Protein 4YKB (pdb70)

Structure (mmCIF, N/CA/C/O backbone):
data_4YKB
#
_entry.id   4YKB
#
_cell.length_a   114.998
_cell.length_b   114.998
_cell.length_c   141.193
_cell.angle_alpha   90.00
_cell.angle_beta   90.00
_cell.angle_gamma   120.00
#
_symmetry.space_group_name_H-M   'P 32 2 1'
#
loop_
_atom_site.group_PDB
_atom_site.id
_atom_site.type_symbol
_atom_site.label_atom_id
_atom_site.label_alt_id
_atom_site.label_comp_id
_atom_site.label_asym_id
_atom_site.label_entity_id
_atom_site.label_seq_id
_atom_site.pdbx_PDB_ins_code
_atom_site.Cartn_x
_atom_site.Cartn_y
_atom_site.Cartn_z
_atom_site.occupancy
_atom_site.B_iso_or_equiv
_atom_site.auth_seq_id
_atom_site.auth_comp_id
_atom_site.auth_asym_id
_atom_site.auth_atom_id
_atom_site.pdbx_PDB_model_num
ATOM 1 N N . SER A 1 50 ? -71.314 82.367 12.353 1.00 91.13 81 SER A N 1
ATOM 2 C CA . SER A 1 50 ? -70.592 82.573 13.658 1.00 98.93 81 SER A CA 1
ATOM 3 C C . SER A 1 50 ? -70.405 81.286 14.487 1.00 96.39 81 SER A C 1
ATOM 4 O O . SER A 1 50 ? -69.406 81.153 15.208 1.00 89.19 81 SER A O 1
ATOM 7 N N . GLY A 1 51 ? -71.388 80.380 14.406 1.00 94.21 82 GLY A N 1
ATOM 8 C CA . GLY A 1 51 ? -71.277 78.981 14.869 1.00 85.27 82 GLY A CA 1
ATOM 9 C C . GLY A 1 51 ? -71.127 78.778 16.367 1.00 78.08 82 GLY A C 1
ATOM 10 O O . GLY A 1 51 ? -72.058 78.410 17.070 1.00 61.85 82 GLY A O 1
ATOM 11 N N . LYS A 1 52 ? -69.913 79.000 16.834 1.00 81.78 83 LYS A N 1
ATOM 12 C CA . LYS A 1 52 ? -69.550 78.917 18.258 1.00 82.36 83 LYS A CA 1
ATOM 13 C C . LYS A 1 52 ? -70.077 80.083 19.029 1.00 76.59 83 LYS A C 1
ATOM 14 O O . LYS A 1 52 ? -70.290 79.956 20.221 1.00 63.69 83 LYS A O 1
ATOM 20 N N . GLU A 1 53 ? -70.166 81.228 18.347 1.00 75.52 84 GLU A N 1
ATOM 21 C CA . GLU A 1 53 ? -70.604 82.478 18.950 1.00 74.74 84 GLU A CA 1
ATOM 22 C C . GLU A 1 53 ? -72.084 82.445 19.149 1.00 76.10 84 GLU A C 1
ATOM 23 O O . GLU A 1 53 ? -72.577 83.010 20.106 1.00 79.38 84 GLU A O 1
ATOM 25 N N . ALA A 1 54 ? -72.792 81.783 18.241 1.00 78.95 85 ALA A N 1
ATOM 26 C CA . ALA A 1 54 ? -74.247 81.682 18.313 1.00 80.69 85 ALA A CA 1
ATOM 27 C C . ALA A 1 54 ? -74.732 80.926 19.551 1.00 77.52 85 ALA A C 1
ATOM 28 O O . ALA A 1 54 ? -75.751 81.292 20.152 1.00 75.84 85 ALA A O 1
ATOM 30 N N . VAL A 1 55 ? -74.008 79.866 19.908 1.00 71.83 86 VAL A N 1
ATOM 31 C CA . VAL A 1 55 ? -74.361 79.033 21.042 1.00 68.37 86 VAL A CA 1
ATOM 32 C C . VAL A 1 55 ? -74.292 79.870 22.297 1.00 71.78 86 VAL A C 1
ATOM 33 O O . VAL A 1 55 ? -75.077 79.676 23.225 1.00 84.25 86 VAL A O 1
ATOM 37 N N . MET A 1 56 ? -73.355 80.803 22.327 1.00 69.71 87 MET A N 1
ATOM 38 C CA . MET A 1 56 ? -73.183 81.661 23.490 1.00 73.49 87 MET A CA 1
ATOM 39 C C . MET A 1 56 ? -74.302 82.684 23.688 1.00 75.09 87 MET A C 1
ATOM 40 O O . MET A 1 56 ? -74.618 83.027 24.827 1.00 83.26 87 MET A O 1
ATOM 45 N N . GLU A 1 57 ? -74.869 83.183 22.589 1.00 73.07 88 GLU A N 1
ATOM 46 C CA . GLU A 1 57 ? -75.921 84.195 22.643 1.00 72.67 88 GLU A CA 1
ATOM 47 C C . GLU A 1 57 ? -77.195 83.689 23.316 1.00 72.79 88 GLU A C 1
ATOM 48 O O . GLU A 1 57 ? -77.924 84.480 23.908 1.00 70.05 88 GLU A O 1
ATOM 50 N N . VAL A 1 58 ? -77.442 82.378 23.258 1.00 76.40 89 VAL A N 1
ATOM 51 C CA . VAL A 1 58 ? -78.704 81.785 23.770 1.00 84.40 89 VAL A CA 1
ATOM 52 C C . VAL A 1 58 ? -78.878 81.976 25.287 1.00 78.78 89 VAL A C 1
ATOM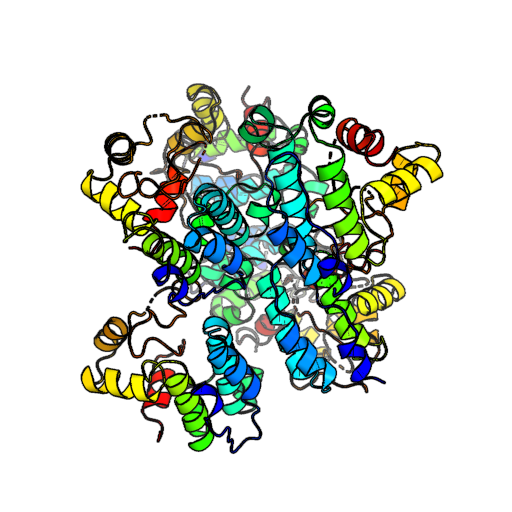 53 O O . VAL A 1 58 ? -77.932 81.773 26.044 1.00 86.72 89 VAL A O 1
ATOM 57 N N . GLN A 1 59 ? -80.078 82.379 25.704 1.00 71.66 90 GLN A N 1
ATOM 58 C CA . GLN A 1 59 ? -80.391 82.561 27.115 1.00 69.22 90 GLN A CA 1
ATOM 59 C C . GLN A 1 59 ? -80.704 81.180 27.693 1.00 72.69 90 GLN A C 1
ATOM 60 O O . GLN A 1 59 ? -81.471 80.409 27.115 1.00 85.05 90 GLN A O 1
ATOM 62 N N . LEU A 1 60 ? -80.115 80.881 28.844 1.00 71.94 91 LEU A N 1
ATOM 63 C CA . LEU A 1 60 ? -80.113 79.534 29.424 1.00 67.93 91 LEU A CA 1
ATOM 64 C C . LEU A 1 60 ? -81.102 79.484 30.574 1.00 69.10 91 LEU A C 1
ATOM 65 O O . LEU A 1 60 ? -80.753 79.842 31.704 1.00 89.68 91 LEU A O 1
ATOM 70 N N . SER A 1 61 ? -82.328 79.056 30.301 1.00 64.37 92 SER A N 1
ATOM 71 C CA . SER A 1 61 ? -83.389 79.124 31.305 1.00 68.91 92 SER A CA 1
ATOM 72 C C . SER A 1 61 ? -84.059 77.767 31.544 1.00 65.93 92 SER A C 1
ATOM 73 O O . SER A 1 61 ? -84.071 76.909 30.675 1.00 63.01 92 SER A O 1
ATOM 76 N N . SER A 1 62 ? -84.563 77.596 32.765 1.00 62.46 93 SER A N 1
ATOM 77 C CA . SER A 1 62 ? -85.020 76.313 33.282 1.00 61.63 93 SER A CA 1
ATOM 78 C C . SER A 1 62 ? -86.092 76.557 34.321 1.00 66.59 93 SER A C 1
ATOM 79 O O . SER A 1 62 ? -85.980 77.496 35.122 1.00 70.45 93 SER A O 1
ATOM 82 N N . THR A 1 63 ? -87.131 75.729 34.303 1.00 67.40 94 THR A N 1
ATOM 83 C CA . THR A 1 63 ? -88.077 75.703 35.398 1.00 72.44 94 THR A CA 1
ATOM 84 C C . THR A 1 63 ? -87.554 74.876 36.570 1.00 75.24 94 THR A C 1
ATOM 85 O O . THR A 1 63 ? -88.083 75.005 37.673 1.00 88.83 94 THR A O 1
ATOM 89 N N . ALA A 1 64 ? -86.545 74.030 36.355 1.00 72.49 95 ALA A N 1
ATOM 90 C CA . ALA A 1 64 ? -86.157 73.030 37.356 1.00 75.67 95 ALA A CA 1
ATOM 91 C C . ALA A 1 64 ? -84.711 73.133 37.828 1.00 76.22 95 ALA A C 1
ATOM 92 O O . ALA A 1 64 ? -84.128 72.125 38.253 1.00 83.87 95 ALA A O 1
ATOM 94 N N . GLY A 1 65 ? -84.149 74.341 37.792 1.00 71.71 96 GLY A N 1
ATOM 95 C CA . GLY A 1 65 ? -82.796 74.599 38.312 1.00 68.59 96 GLY A CA 1
ATOM 96 C C . GLY A 1 65 ? -81.686 73.812 37.634 1.00 65.81 96 GLY A C 1
ATOM 97 O O . GLY A 1 65 ? -80.709 73.421 38.285 1.00 62.30 96 GLY A O 1
ATOM 98 N N . ILE A 1 66 ? -81.848 73.578 36.327 1.00 66.39 97 ILE A N 1
ATOM 99 C CA . ILE A 1 66 ? -80.919 72.741 35.547 1.00 63.02 97 ILE A CA 1
ATOM 100 C C . ILE A 1 66 ? -79.866 73.625 34.905 1.00 60.32 97 ILE A C 1
ATOM 101 O O . ILE A 1 66 ? -80.199 74.618 34.259 1.00 58.67 97 ILE A O 1
ATOM 103 N N . ASP A 1 67 ? -78.601 73.263 35.124 1.00 60.63 98 ASP A N 1
ATOM 104 C CA . ASP A 1 67 ? -77.447 74.059 34.713 1.00 60.27 98 ASP A CA 1
ATOM 105 C C . ASP A 1 67 ? -76.933 73.588 33.354 1.00 61.65 98 ASP A C 1
ATOM 106 O O . ASP A 1 67 ? -76.137 72.640 33.251 1.00 60.53 98 ASP A O 1
ATOM 111 N N . TYR A 1 68 ? -77.363 74.296 32.314 1.00 61.14 99 TYR A N 1
ATOM 112 C CA . TYR A 1 68 ? -77.075 73.901 30.940 1.00 58.97 99 TYR A CA 1
ATOM 113 C C . TYR A 1 68 ? -75.661 74.258 30.468 1.00 59.65 99 TYR A C 1
ATOM 114 O O . TYR A 1 68 ? -75.309 73.980 29.321 1.00 65.21 99 TYR A O 1
ATOM 123 N N . THR A 1 69 ? -74.851 74.872 31.330 1.00 58.18 100 THR A N 1
ATOM 124 C CA . THR A 1 69 ? -73.518 75.343 30.934 1.00 57.90 100 THR A CA 1
ATOM 125 C C . THR A 1 69 ? -72.632 74.258 30.329 1.00 56.61 100 THR A C 1
ATOM 126 O O . THR A 1 69 ? -71.930 74.510 29.356 1.00 57.64 100 THR A O 1
ATOM 130 N N . VAL A 1 70 ? -72.680 73.061 30.892 1.00 52.57 101 VAL A N 1
ATOM 131 C CA . VAL A 1 70 ? -71.757 72.023 30.489 1.00 50.44 101 VAL A CA 1
ATOM 132 C C . VAL A 1 70 ? -72.050 71.664 29.061 1.00 51.35 101 VAL A C 1
ATOM 133 O O . VAL A 1 70 ? -71.155 71.605 28.233 1.00 54.77 101 VAL A O 1
ATOM 137 N N . LEU A 1 71 ? -73.328 71.413 28.795 1.00 52.90 102 LEU A N 1
ATOM 138 C CA . LEU A 1 71 ? -73.821 71.189 27.448 1.00 52.77 102 LEU A CA 1
ATOM 139 C C . LEU A 1 71 ? -73.420 72.350 26.561 1.00 51.88 102 LEU A C 1
ATOM 140 O O . LEU A 1 71 ? -72.860 72.143 25.490 1.00 47.76 102 LEU A O 1
ATOM 145 N N . ARG A 1 72 ? -73.752 73.562 27.004 1.00 53.40 103 ARG A N 1
ATOM 146 C CA . ARG A 1 72 ? -73.489 74.772 26.235 1.00 57.98 103 ARG A CA 1
ATOM 147 C C . ARG A 1 72 ? -72.032 74.823 25.828 1.00 61.30 103 ARG A C 1
ATOM 148 O O . ARG A 1 72 ? -71.710 75.100 24.671 1.00 65.27 103 ARG A O 1
ATOM 150 N N . ASP A 1 73 ? -71.161 74.516 26.777 1.00 61.86 104 ASP A N 1
ATOM 151 C CA . ASP A 1 73 ? -69.731 74.587 26.540 1.00 61.05 104 ASP A CA 1
ATOM 152 C C . ASP A 1 73 ? -69.277 73.517 25.565 1.00 57.08 104 ASP A C 1
ATOM 153 O O . ASP A 1 73 ? -68.440 73.790 24.713 1.00 53.35 104 ASP A O 1
ATOM 158 N N . HIS A 1 74 ? -69.860 72.326 25.658 1.00 57.92 105 HIS A N 1
ATOM 159 C CA . HIS A 1 74 ? -69.587 71.283 24.676 1.00 60.67 105 HIS A CA 1
ATOM 160 C C . HIS A 1 74 ? -70.057 71.725 23.308 1.00 60.53 105 HIS A C 1
ATOM 161 O O . HIS A 1 74 ? -69.293 71.685 22.344 1.00 60.24 105 HIS A O 1
ATOM 168 N N . LEU A 1 75 ? -71.315 72.157 23.242 1.00 61.50 106 LEU A N 1
ATOM 169 C CA . LEU A 1 75 ? -71.973 72.496 21.964 1.00 59.01 106 LEU A CA 1
ATOM 170 C C . LEU A 1 75 ? -71.281 73.659 21.266 1.00 56.45 106 LEU A C 1
ATOM 171 O O . LEU A 1 75 ? -71.123 73.654 20.046 1.00 55.21 106 LEU A O 1
ATOM 176 N N . ALA A 1 76 ? -70.814 74.615 22.062 1.00 58.12 107 ALA A N 1
ATOM 177 C CA . ALA A 1 76 ? -70.066 75.759 21.552 1.00 62.13 107 ALA A CA 1
ATOM 178 C C . ALA A 1 76 ? -68.755 75.337 20.925 1.00 59.63 107 ALA A C 1
ATOM 179 O O . ALA A 1 76 ? -68.476 75.670 19.777 1.00 60.41 107 ALA A O 1
ATOM 181 N N . ASN A 1 77 ? -67.973 74.579 21.681 1.00 59.19 108 ASN A N 1
ATOM 182 C CA . ASN A 1 77 ? -66.654 74.149 21.235 1.00 58.55 108 ASN A CA 1
ATOM 183 C C . ASN A 1 77 ? -66.704 73.028 20.181 1.00 57.68 108 ASN A C 1
ATOM 184 O O . ASN A 1 77 ? -65.657 72.617 19.679 1.00 57.57 108 ASN A O 1
ATOM 186 N N . GLY A 1 78 ? -67.905 72.537 19.854 1.00 55.77 109 GLY A N 1
ATOM 187 C CA . GLY A 1 78 ? -68.101 71.589 18.754 1.00 56.14 109 GLY A CA 1
ATOM 188 C C . GLY A 1 78 ? -67.898 70.149 19.180 1.00 56.60 109 GLY A C 1
ATOM 189 O O . GLY A 1 78 ? -67.435 69.322 18.404 1.00 54.20 109 GLY A O 1
ATOM 190 N N . GLU A 1 79 ? -68.317 69.855 20.401 1.00 61.93 110 GLU A N 1
ATOM 191 C CA . GLU A 1 79 ? -68.027 68.601 21.068 1.00 66.80 110 GLU A CA 1
ATOM 192 C C . GLU A 1 79 ? -69.334 67.806 21.129 1.00 62.00 110 GLU A C 1
ATOM 193 O O . GLU A 1 79 ? -69.884 67.551 22.206 1.00 59.88 110 GLU A O 1
ATOM 199 N N . PHE A 1 80 ? -69.817 67.432 19.947 1.00 57.73 111 PHE A N 1
ATOM 200 C CA . PHE A 1 80 ? -71.172 66.906 19.774 1.00 59.26 111 PHE A CA 1
ATOM 201 C C . PHE A 1 80 ? -71.424 65.584 20.491 1.00 61.48 111 PHE A C 1
ATOM 202 O O . PHE A 1 80 ? -72.512 65.365 21.036 1.00 67.63 111 PHE A O 1
ATOM 210 N N . ARG A 1 81 ? -70.437 64.703 20.469 1.00 58.19 112 ARG A N 1
ATOM 211 C CA . ARG A 1 81 ? -70.549 63.436 21.153 1.00 58.72 112 ARG A CA 1
ATOM 212 C C . ARG A 1 81 ? -70.859 63.664 22.627 1.00 56.65 112 ARG A C 1
ATOM 213 O O . ARG A 1 81 ? -71.796 63.071 23.172 1.00 56.18 112 ARG A O 1
ATOM 221 N N . GLU A 1 82 ? -70.064 64.519 23.268 1.00 56.86 113 GLU A N 1
ATOM 222 C CA . GLU A 1 82 ? -70.215 64.795 24.711 1.00 58.42 113 GLU A CA 1
ATOM 223 C C . GLU A 1 82 ? -71.511 65.518 24.981 1.00 53.21 113 GLU A C 1
ATOM 224 O O . GLU A 1 82 ? -72.166 65.276 25.988 1.00 49.29 113 GLU A O 1
ATOM 230 N N . ALA A 1 83 ? -71.862 66.407 24.063 1.00 53.72 114 ALA A N 1
ATOM 231 C CA . ALA A 1 83 ? -73.100 67.166 24.155 1.00 56.41 114 ALA A CA 1
ATOM 232 C C . ALA A 1 83 ? -74.311 66.268 24.109 1.00 56.64 114 ALA A C 1
ATOM 233 O O . ALA A 1 83 ? -75.288 66.514 24.807 1.00 53.79 114 ALA A O 1
ATOM 235 N N . GLU A 1 84 ? -74.253 65.258 23.246 1.00 61.77 115 GLU A N 1
ATOM 236 C CA . GLU A 1 84 ? -75.317 64.281 23.143 1.00 68.18 115 GLU A CA 1
ATOM 237 C C . GLU A 1 84 ? -75.475 63.568 24.481 1.00 66.74 115 GLU A C 1
ATOM 238 O O . GLU A 1 84 ? -76.569 63.529 25.052 1.00 64.36 115 GLU A O 1
ATOM 244 N N . ASP A 1 85 ? -74.367 63.061 25.001 1.00 65.56 116 ASP A N 1
ATOM 245 C CA . ASP A 1 85 ? -74.374 62.414 26.302 1.00 67.88 116 ASP A CA 1
ATOM 246 C C . ASP A 1 85 ? -74.917 63.320 27.399 1.00 64.99 116 ASP A C 1
ATOM 247 O O . ASP A 1 85 ? -75.774 62.886 28.180 1.00 67.10 116 ASP A O 1
ATOM 252 N N . GLU A 1 86 ? -74.475 64.579 27.433 1.00 61.14 117 GLU A N 1
ATOM 253 C CA . GLU A 1 86 ? -75.012 65.541 28.421 1.00 60.12 117 GLU A CA 1
ATOM 254 C C . GLU A 1 86 ? -76.529 65.701 28.242 1.00 56.28 117 GLU A C 1
ATOM 255 O O . GLU A 1 86 ? -77.294 65.528 29.184 1.00 50.38 117 GLU A O 1
ATOM 257 N N . THR A 1 87 ? -76.954 65.957 27.010 1.00 55.98 118 THR A N 1
ATOM 258 C CA . THR A 1 87 ? -78.376 66.048 26.686 1.00 54.37 118 THR A CA 1
ATOM 259 C C . THR A 1 87 ? -79.179 64.915 27.311 1.00 50.19 118 THR A C 1
ATOM 260 O O . THR A 1 87 ? -80.153 65.168 28.001 1.00 46.11 118 THR A O 1
ATOM 264 N N . ARG A 1 88 ? -78.760 63.674 27.079 1.00 53.09 119 ARG A N 1
ATOM 265 C CA . ARG A 1 88 ? -79.493 62.502 27.616 1.00 56.29 119 ARG A CA 1
ATOM 266 C C . ARG A 1 88 ? -79.624 62.597 29.127 1.00 50.82 119 ARG A C 1
ATOM 267 O O . ARG A 1 88 ? -80.719 62.444 29.679 1.00 45.14 119 ARG A O 1
ATOM 275 N N . ALA A 1 89 ? -78.489 62.866 29.771 1.00 48.70 120 ALA A N 1
ATOM 276 C CA . ALA A 1 89 ? -78.415 62.993 31.235 1.00 45.95 120 ALA A CA 1
ATOM 277 C C . ALA A 1 89 ? -79.351 64.039 31.800 1.00 43.56 120 ALA A C 1
ATOM 278 O O . ALA A 1 89 ? -79.947 63.825 32.841 1.00 43.98 120 ALA A O 1
ATOM 280 N N . LEU A 1 90 ? -79.490 65.152 31.103 1.00 43.20 121 LEU A N 1
ATOM 281 C CA . LEU A 1 90 ? -80.388 66.193 31.556 1.00 44.92 121 LEU A CA 1
ATOM 282 C C . LEU A 1 90 ? -81.828 65.746 31.411 1.00 48.19 121 LEU A C 1
ATOM 283 O O . LEU A 1 90 ? -82.635 65.933 32.322 1.00 48.05 121 LEU A O 1
ATOM 288 N N . LEU A 1 91 ? -82.160 65.182 30.250 1.00 55.89 122 LEU A N 1
ATOM 289 C CA . LEU A 1 91 ? -83.517 64.686 29.993 1.00 57.24 122 LEU A CA 1
ATOM 290 C C . LEU A 1 91 ? -83.922 63.732 31.117 1.00 55.77 122 LEU A C 1
ATOM 291 O O . LEU A 1 91 ? -85.078 63.750 31.543 1.00 58.43 122 LEU A O 1
ATOM 293 N N . ILE A 1 92 ? -82.966 62.949 31.623 1.00 52.17 123 ILE A N 1
ATOM 294 C CA . ILE A 1 92 ? -83.230 62.048 32.757 1.00 53.01 123 ILE A CA 1
ATOM 295 C C . ILE A 1 92 ? -83.529 62.835 34.032 1.00 54.67 123 ILE A C 1
ATOM 296 O O . ILE A 1 92 ? -84.597 62.652 34.642 1.00 53.12 123 ILE A O 1
ATOM 301 N N . LYS A 1 93 ? -82.596 63.721 34.411 1.00 55.77 124 LYS A N 1
ATOM 302 C CA . LYS A 1 93 ? -82.785 64.599 35.593 1.00 53.33 124 LYS A CA 1
ATOM 303 C C . LYS A 1 93 ? -84.134 65.360 35.488 1.00 53.06 124 LYS A C 1
ATOM 304 O O . LYS A 1 93 ? -84.896 65.403 36.448 1.00 51.09 124 LYS A O 1
ATOM 306 N N . LEU A 1 94 ? -84.429 65.895 34.301 1.00 52.54 125 LEU A N 1
ATOM 307 C CA . LEU A 1 94 ? -85.680 66.610 34.028 1.00 55.53 125 LEU A CA 1
ATOM 308 C C . LEU A 1 94 ? -86.965 65.800 34.226 1.00 58.58 125 LEU A C 1
ATOM 309 O O . LEU A 1 94 ? -88.012 66.352 34.595 1.00 62.61 125 LEU A O 1
ATOM 314 N N . ALA A 1 95 ? -86.889 64.509 33.947 1.00 60.24 126 ALA A N 1
ATOM 315 C CA . ALA A 1 95 ? -88.058 63.648 34.014 1.00 65.49 126 ALA A CA 1
ATOM 316 C C . ALA A 1 95 ? -88.456 63.320 35.440 1.00 70.28 126 ALA A C 1
ATOM 317 O O . ALA A 1 95 ? -89.485 62.673 35.664 1.00 81.29 126 ALA A O 1
ATOM 319 N N . GLY A 1 96 ? -87.631 63.709 36.406 1.00 71.75 127 GLY A N 1
ATOM 320 C CA . GLY A 1 96 ? -87.997 63.576 37.791 1.00 77.72 127 GLY A CA 1
ATOM 321 C C . GLY A 1 96 ? -87.341 62.375 38.443 1.00 90.44 127 GLY A C 1
ATOM 322 O O . GLY A 1 96 ? -86.691 61.557 37.765 1.00 100.23 127 GLY A O 1
ATOM 323 N N . PRO A 1 97 ? -87.523 62.250 39.773 1.00 94.79 128 PRO A N 1
ATOM 324 C CA . PRO A 1 97 ? -86.721 61.368 40.632 1.00 92.93 128 PRO A CA 1
ATOM 325 C C . PRO A 1 97 ? -86.768 59.878 40.297 1.00 94.13 128 PRO A C 1
ATOM 326 O O . PRO A 1 97 ? -85.730 59.211 40.359 1.00 89.49 128 PRO A O 1
ATOM 330 N N . GLU A 1 98 ? -87.951 59.373 39.947 1.00 90.15 129 GLU A N 1
ATOM 331 C CA . GLU A 1 98 ? -88.088 57.979 39.571 1.00 91.72 129 GLU A CA 1
ATOM 332 C C . GLU A 1 98 ? -87.214 57.702 38.338 1.00 101.21 129 GLU A C 1
ATOM 333 O O . GLU A 1 98 ? -86.464 56.706 38.295 1.00 109.74 129 GLU A O 1
ATOM 335 N N . ALA A 1 99 ? -87.295 58.601 37.352 1.00 94.05 130 ALA A N 1
ATOM 336 C CA . ALA A 1 99 ? -86.501 58.501 36.118 1.00 89.45 130 ALA A CA 1
ATOM 337 C C . ALA A 1 99 ? -85.006 58.426 36.400 1.00 87.08 130 ALA A C 1
ATOM 338 O O . ALA A 1 99 ? -84.294 57.611 35.789 1.00 87.23 130 ALA A O 1
ATOM 340 N N . VAL A 1 100 ? -84.553 59.275 37.326 1.00 83.95 131 VAL A N 1
ATOM 341 C CA . VAL A 1 100 ? -83.139 59.388 37.703 1.00 86.18 131 VAL A CA 1
ATOM 342 C C . VAL A 1 100 ? -82.643 58.137 38.429 1.00 87.37 131 VAL A C 1
ATOM 343 O O . VAL A 1 100 ? -81.534 57.632 38.147 1.00 75.92 131 VAL A O 1
ATOM 345 N N . LYS A 1 101 ? -83.505 57.612 39.302 1.00 92.88 132 LYS A N 1
ATOM 346 C CA . LYS A 1 101 ? -83.227 56.415 40.089 1.00 96.82 132 LYS A CA 1
ATOM 347 C C . LYS A 1 101 ? -82.882 55.209 39.196 1.00 100.49 132 LYS A C 1
ATOM 348 O O . LYS A 1 101 ? -81.839 54.561 39.361 1.00 93.60 132 LYS A O 1
ATOM 350 N N . ARG A 1 102 ? -83.753 54.941 38.228 1.00 96.24 133 ARG A N 1
ATOM 351 C CA . ARG A 1 102 ? -83.532 53.850 37.282 1.00 90.40 133 ARG A CA 1
ATOM 352 C C . ARG A 1 102 ? -82.663 54.233 36.073 1.00 87.98 133 ARG A C 1
ATOM 353 O O . ARG A 1 102 ? -82.117 53.355 35.414 1.00 88.19 133 ARG A O 1
ATOM 361 N N . ASN A 1 103 ? -82.589 55.525 35.759 1.00 84.64 134 ASN A N 1
ATOM 362 C CA . ASN A 1 103 ? -81.621 56.065 34.798 1.00 87.93 134 ASN A CA 1
ATOM 363 C C . ASN A 1 103 ? -81.966 55.939 33.295 1.00 87.78 134 ASN A C 1
ATOM 364 O O . ASN A 1 103 ? -81.092 56.150 32.444 1.00 93.11 134 ASN A O 1
ATOM 369 N N . TRP A 1 104 ? -83.209 55.591 32.960 1.00 82.66 135 TRP A N 1
ATOM 370 C CA . TRP A 1 104 ? -83.772 55.871 31.624 1.00 82.32 135 TRP A CA 1
ATOM 371 C C . TRP A 1 104 ? -85.102 56.577 31.844 1.00 78.06 135 TRP A C 1
ATOM 372 O O . TRP A 1 104 ? -85.473 56.852 32.992 1.00 76.50 135 TRP A O 1
ATOM 374 N N . VAL A 1 105 ? -85.783 56.925 30.752 1.00 72.39 136 VAL A N 1
ATOM 375 C CA . VAL A 1 105 ? -87.030 57.690 30.823 1.00 67.16 136 VAL A CA 1
ATOM 376 C C . VAL A 1 105 ? -88.167 56.891 30.213 1.00 70.18 136 VAL A C 1
ATOM 377 O O . VAL A 1 105 ? -87.986 56.287 29.139 1.00 82.29 136 VAL A O 1
ATOM 381 N N . TYR A 1 106 ? -89.328 56.897 30.877 1.00 66.51 137 TYR A N 1
ATOM 382 C CA . TYR A 1 106 ? -90.542 56.271 30.322 1.00 66.93 137 TYR A CA 1
ATOM 383 C C . TYR A 1 106 ? -91.301 57.359 29.583 1.00 64.82 137 TYR A C 1
ATOM 384 O O . TYR A 1 106 ? -91.411 58.491 30.081 1.00 60.39 137 TYR A O 1
ATOM 393 N N . PHE A 1 107 ? -91.784 57.026 28.379 1.00 65.98 138 PHE A N 1
ATOM 394 C CA . PHE A 1 107 ? -92.509 57.985 27.502 1.00 66.64 138 PHE A CA 1
ATOM 395 C C . PHE A 1 107 ? -93.530 58.830 28.238 1.00 65.83 138 PHE A C 1
ATOM 396 O O . PHE A 1 107 ? -93.715 59.991 27.927 1.00 63.56 138 PHE A O 1
ATOM 398 N N . THR A 1 108 ? -94.194 58.202 29.201 1.00 68.80 139 THR A N 1
ATOM 399 C CA . THR A 1 108 ? -95.132 58.843 30.121 1.00 69.34 139 THR A CA 1
ATOM 400 C C . THR A 1 108 ? -94.593 60.086 30.808 1.00 66.07 139 THR A C 1
ATOM 401 O O . THR A 1 108 ? -95.315 61.070 30.986 1.00 69.63 139 THR A O 1
ATOM 405 N N . GLU A 1 109 ? -93.331 60.012 31.216 1.00 61.94 140 GLU A N 1
ATOM 406 C CA . GLU A 1 109 ? -92.698 61.069 32.006 1.00 60.51 140 GLU A CA 1
ATOM 407 C C . GLU A 1 109 ? -92.313 62.320 31.236 1.00 59.30 140 GLU A C 1
ATOM 408 O O . GLU A 1 109 ? -92.055 63.332 31.850 1.00 55.58 140 GLU A O 1
ATOM 414 N N . VAL A 1 110 ? -92.291 62.264 29.906 1.00 62.63 141 VAL A N 1
ATOM 415 C CA . VAL A 1 110 ? -92.000 63.451 29.091 1.00 61.26 141 VAL A CA 1
ATOM 416 C C . VAL A 1 110 ? -92.990 64.569 29.383 1.00 63.33 141 VAL A C 1
ATOM 417 O O . VAL A 1 110 ? -92.601 65.720 29.469 1.00 60.23 141 VAL A O 1
ATOM 421 N N . LYS A 1 111 ? -94.256 64.202 29.595 1.00 69.61 142 LYS A N 1
ATOM 422 C CA . LYS A 1 111 ? -95.282 65.103 30.158 1.00 72.53 142 LYS A CA 1
ATOM 423 C C . LYS A 1 111 ? -94.748 66.023 31.286 1.00 72.84 142 LYS A C 1
ATOM 424 O O . LYS A 1 111 ? -95.001 67.226 31.278 1.00 74.51 142 LYS A O 1
ATOM 426 N N . ASN A 1 112 ? -93.991 65.439 32.216 1.00 68.74 143 ASN A N 1
ATOM 427 C CA . ASN A 1 112 ? -93.356 66.166 33.328 1.00 67.04 143 ASN A CA 1
ATOM 428 C C . ASN A 1 112 ? -92.370 67.263 32.951 1.00 64.65 143 ASN A C 1
ATOM 429 O O . ASN A 1 112 ? -92.204 68.220 33.719 1.00 66.12 143 ASN A O 1
ATOM 434 N N . ILE A 1 113 ? -91.686 67.101 31.816 1.00 57.97 144 ILE A N 1
ATOM 435 C CA . ILE A 1 113 ? -90.644 68.028 31.406 1.00 57.50 144 ILE A CA 1
ATOM 436 C C . ILE A 1 113 ? -91.275 69.314 30.891 1.00 59.88 144 ILE A C 1
ATOM 437 O O . ILE A 1 113 ? -92.216 69.273 30.102 1.00 62.63 144 ILE A O 1
ATOM 442 N N . SER A 1 114 ? -90.733 70.456 31.314 1.00 60.86 145 SER A N 1
ATOM 443 C CA . SER A 1 114 ? -91.359 71.735 31.025 1.00 62.81 145 SER A CA 1
ATOM 444 C C . SER A 1 114 ? -91.054 72.176 29.616 1.00 62.61 145 SER A C 1
ATOM 445 O O . SER A 1 114 ? -90.076 71.732 29.001 1.00 63.71 145 SER A O 1
ATOM 448 N N . VAL A 1 115 ? -91.905 73.069 29.132 1.00 60.70 146 VAL A N 1
ATOM 449 C CA . VAL A 1 115 ? -91.730 73.693 27.837 1.00 59.78 146 VAL A CA 1
ATOM 450 C C . VAL A 1 115 ? -90.371 74.382 27.790 1.00 58.82 146 VAL A C 1
ATOM 451 O O . VAL A 1 115 ? -89.580 74.158 26.868 1.00 64.65 146 VAL A O 1
ATOM 455 N N . THR A 1 116 ? -90.104 75.190 28.810 1.00 54.77 147 THR A N 1
ATOM 456 C CA . THR A 1 116 ? -88.921 76.046 28.830 1.00 55.86 147 THR A CA 1
ATOM 457 C C . THR A 1 116 ? -87.652 75.207 28.660 1.00 57.11 147 THR A C 1
ATOM 458 O O . THR A 1 116 ? -86.777 75.538 27.846 1.00 59.44 147 THR A O 1
ATOM 462 N N . ASP A 1 117 ? -87.562 74.143 29.459 1.00 54.72 148 ASP A N 1
ATOM 463 C CA . ASP A 1 117 ? -86.372 73.313 29.522 1.00 54.69 148 ASP A CA 1
ATOM 464 C C . ASP A 1 117 ? -86.116 72.705 28.177 1.00 52.93 148 ASP A C 1
ATOM 465 O O . ASP A 1 117 ? -85.003 72.773 27.659 1.00 54.16 148 ASP A O 1
ATOM 470 N N . PHE A 1 118 ? -87.163 72.144 27.598 1.00 54.05 149 PHE A N 1
ATOM 471 C CA . PHE A 1 118 ? -87.078 71.609 26.242 1.00 60.00 149 PHE A CA 1
ATOM 472 C C . PHE A 1 118 ? -86.672 72.645 25.225 1.00 61.51 149 PHE A C 1
ATOM 473 O O . PHE A 1 118 ? -85.771 72.432 24.414 1.00 60.61 149 PHE A O 1
ATOM 481 N N . GLN A 1 119 ? -87.359 73.771 25.267 1.00 63.45 150 GLN A N 1
ATOM 482 C CA . GLN A 1 119 ? -87.030 74.866 24.372 1.00 68.05 150 GLN A CA 1
ATOM 483 C C . GLN A 1 119 ? -85.566 75.275 24.497 1.00 61.50 150 GLN A C 1
ATOM 484 O O . GLN A 1 119 ? -84.926 75.552 23.477 1.00 66.36 150 GLN A O 1
ATOM 490 N N . THR A 1 120 ? -85.052 75.301 25.726 1.00 51.80 151 THR A N 1
ATOM 491 C CA . THR A 1 120 ? -83.665 75.667 25.961 1.00 50.85 151 THR A CA 1
ATOM 492 C C . THR A 1 120 ? -82.742 74.685 25.247 1.00 52.14 151 THR A C 1
ATOM 493 O O . THR A 1 120 ? -81.847 75.084 24.487 1.00 51.20 151 THR A O 1
ATOM 497 N N . LEU A 1 121 ? -82.974 73.399 25.474 1.00 53.66 152 LEU A N 1
ATOM 498 C CA . LEU A 1 121 ? -82.179 72.357 24.819 1.00 55.48 152 LEU A CA 1
ATOM 499 C C . LEU A 1 121 ? -82.177 72.561 23.313 1.00 56.52 152 LEU A C 1
ATOM 500 O O . LEU A 1 121 ? -81.121 72.583 22.669 1.00 49.41 152 LEU A O 1
ATOM 505 N N . ASP A 1 122 ? -83.389 72.680 22.781 1.00 58.21 153 ASP A N 1
ATOM 506 C CA . ASP A 1 122 ? -83.617 72.800 21.358 1.00 61.39 153 ASP A CA 1
ATOM 507 C C . ASP A 1 122 ? -82.913 74.038 20.813 1.00 59.93 153 ASP A C 1
ATOM 508 O O . ASP A 1 122 ? -82.204 73.944 19.803 1.00 65.50 153 ASP A O 1
ATOM 513 N N . ASN A 1 123 ? -83.108 75.175 21.487 1.00 53.89 154 ASN A N 1
ATOM 514 C CA . ASN A 1 123 ? -82.411 76.422 21.142 1.00 49.61 154 ASN A CA 1
ATOM 515 C C . ASN A 1 123 ? -80.910 76.209 21.005 1.00 49.30 154 ASN A C 1
ATOM 516 O O . ASN A 1 123 ? -80.319 76.638 20.020 1.00 48.11 154 ASN A O 1
ATOM 518 N N . LEU A 1 124 ? -80.308 75.538 21.988 1.00 50.63 155 LEU A N 1
ATOM 519 C CA . LEU A 1 124 ? -78.859 75.270 21.989 1.00 51.73 155 LEU A CA 1
ATOM 520 C C . LEU A 1 124 ? -78.438 74.352 20.872 1.00 47.57 155 LEU A C 1
ATOM 521 O O . LEU A 1 124 ? -77.495 74.647 20.149 1.00 44.71 155 LEU A O 1
ATOM 526 N N . TRP A 1 125 ? -79.145 73.247 20.716 1.00 46.16 156 TRP A N 1
ATOM 527 C CA . TRP A 1 125 ? -78.840 72.341 19.617 1.00 48.15 156 TRP A CA 1
ATOM 528 C C . TRP A 1 125 ? -79.008 73.033 18.242 1.00 50.00 156 TRP A C 1
ATOM 529 O O . TRP A 1 125 ? -78.149 72.876 17.358 1.00 56.14 156 TRP A O 1
ATOM 540 N N . LYS A 1 126 ? -80.089 73.796 18.081 1.00 44.60 157 LYS A N 1
ATOM 541 C CA . LYS A 1 126 ? -80.318 74.549 16.870 1.00 41.46 157 LYS A CA 1
ATOM 542 C C . LYS A 1 126 ? -79.176 75.525 16.698 1.00 41.52 157 LYS A C 1
ATOM 543 O O . LYS A 1 126 ? -78.633 75.661 15.606 1.00 44.16 157 LYS A O 1
ATOM 545 N N . ALA A 1 127 ? -78.805 76.202 17.776 1.00 42.05 158 ALA A N 1
ATOM 546 C CA . ALA A 1 127 ? -77.748 77.228 17.731 1.00 45.39 158 ALA A CA 1
ATOM 547 C C . ALA A 1 127 ? -76.397 76.693 17.349 1.00 42.94 158 ALA A C 1
ATOM 548 O O . ALA A 1 127 ? -75.639 77.369 16.658 1.00 45.55 158 ALA A O 1
ATOM 550 N N . SER A 1 128 ? -76.093 75.497 17.809 1.00 42.96 159 SER A N 1
ATOM 551 C CA . SER A 1 128 ? -74.797 74.903 17.565 1.00 49.36 159 SER A CA 1
ATOM 552 C C . SER A 1 128 ? -74.636 74.364 16.161 1.00 49.48 159 SER A C 1
ATOM 553 O O . SER A 1 128 ? -73.534 73.959 15.800 1.00 51.46 159 SER A O 1
ATOM 556 N N . SER A 1 129 ? -75.703 74.368 15.367 1.00 49.77 160 SER A N 1
ATOM 557 C CA . SER A 1 129 ? -75.761 73.547 14.176 1.00 52.10 160 SER A CA 1
ATOM 558 C C . SER A 1 129 ? -76.219 74.272 12.908 1.00 53.14 160 SER A C 1
ATOM 559 O O . SER A 1 129 ? -76.624 73.607 11.948 1.00 58.78 160 SER A O 1
ATOM 562 N N . ASN A 1 130 ? -76.148 75.605 12.880 1.00 52.49 161 ASN A N 1
ATOM 563 C CA . ASN A 1 130 ? -76.806 76.414 11.828 1.00 53.80 161 ASN A CA 1
ATOM 564 C C . ASN A 1 130 ? -78.262 75.965 11.626 1.00 56.34 161 ASN A C 1
ATOM 565 O O . ASN A 1 130 ? -78.738 75.844 10.495 1.00 60.62 161 ASN A O 1
ATOM 567 N N . ASN A 1 131 ? -78.943 75.713 12.748 1.00 56.09 162 ASN A N 1
ATOM 568 C CA . ASN A 1 131 ? -80.312 75.205 12.791 1.00 54.62 162 ASN A CA 1
ATOM 569 C C . ASN A 1 131 ? -80.540 73.834 12.083 1.00 54.05 162 ASN A C 1
ATOM 570 O O . ASN A 1 131 ? -81.666 73.527 11.689 1.00 63.92 162 ASN A O 1
ATOM 572 N N . LYS A 1 132 ? -79.494 73.015 11.945 1.00 49.03 163 LYS A N 1
ATOM 573 C CA . LYS A 1 132 ? -79.623 71.651 11.407 1.00 51.36 163 LYS A CA 1
ATOM 574 C C . LYS A 1 132 ? -80.045 70.605 12.450 1.00 53.13 163 LYS A C 1
ATOM 575 O O . LYS A 1 132 ? -80.606 69.569 12.088 1.00 52.54 163 LYS A O 1
ATOM 577 N N . PHE A 1 133 ? -79.747 70.853 13.728 1.0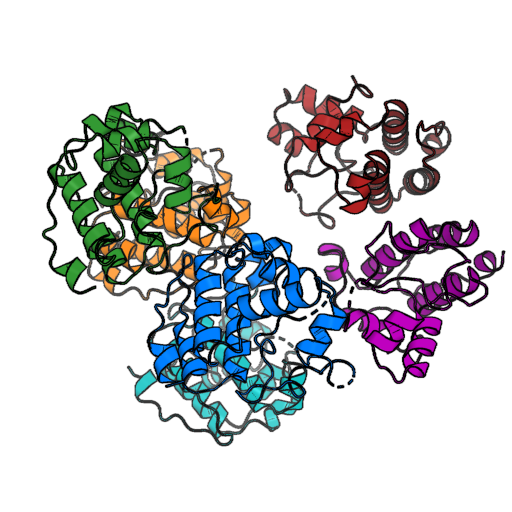0 55.56 164 PHE A N 1
ATOM 578 C CA . PHE A 1 133 ? -80.012 69.890 14.821 1.00 51.94 164 PHE A CA 1
ATOM 579 C C . PHE A 1 133 ? -81.021 70.444 15.794 1.00 48.88 164 PHE A C 1
ATOM 580 O O . PHE A 1 133 ? -81.185 71.665 15.909 1.00 50.54 164 PHE A O 1
ATOM 588 N N . GLY A 1 134 ? -81.700 69.539 16.485 1.00 44.99 165 GLY A N 1
ATOM 589 C CA . GLY A 1 134 ? -82.731 69.928 17.437 1.00 46.62 165 GLY A CA 1
ATOM 590 C C . GLY A 1 134 ? -83.968 69.056 17.380 1.00 45.99 165 GLY A C 1
ATOM 591 O O . GLY A 1 134 ? -84.222 68.399 16.394 1.00 41.12 165 GLY A O 1
ATOM 592 N N . TYR A 1 135 ? -84.711 69.044 18.483 1.00 47.81 166 TYR A N 1
ATOM 593 C CA . TYR A 1 135 ? -85.943 68.280 18.586 1.00 47.30 166 TYR A CA 1
ATOM 594 C C . TYR A 1 135 ? -86.980 68.814 17.630 1.00 48.61 166 TYR A C 1
ATOM 595 O O . TYR A 1 135 ? -87.637 68.052 16.936 1.00 49.88 166 TYR A O 1
ATOM 604 N N . SER A 1 136 ? -87.101 70.136 17.590 1.00 49.67 167 SER A N 1
ATOM 605 C CA . SER A 1 136 ? -88.037 70.826 16.691 1.00 50.61 167 SER A CA 1
ATOM 606 C C . SER A 1 136 ? -87.763 70.502 15.223 1.00 47.58 167 SER A C 1
ATOM 607 O O . SER A 1 136 ? -88.696 70.309 14.433 1.00 47.36 167 SER A O 1
ATOM 610 N N . VAL A 1 137 ? -86.482 70.469 14.872 1.00 42.53 168 VAL A N 1
ATOM 611 C CA . VAL A 1 137 ? -86.079 70.120 13.529 1.00 39.68 168 VAL A CA 1
ATOM 612 C C . VAL A 1 137 ? -86.587 68.735 13.257 1.00 40.23 168 VAL A C 1
ATOM 613 O O . VAL A 1 137 ? -87.195 68.490 12.232 1.00 38.20 168 VAL A O 1
ATOM 617 N N . GLN A 1 138 ? -86.324 67.833 14.196 1.00 45.08 169 GLN A N 1
ATOM 618 C CA . GLN A 1 138 ? -86.758 66.444 14.088 1.00 51.19 169 GLN A CA 1
ATOM 619 C C . GLN A 1 138 ? -88.278 66.332 13.863 1.00 52.86 169 GLN A C 1
ATOM 620 O O . GLN A 1 138 ? -88.733 65.560 13.015 1.00 48.52 169 GLN A O 1
ATOM 626 N N . LYS A 1 139 ? -89.064 67.092 14.629 1.00 55.71 170 LYS A N 1
ATOM 627 C CA . LYS A 1 139 ? -90.506 67.119 14.424 1.00 55.36 170 LYS A CA 1
ATOM 628 C C . LYS A 1 139 ? -90.774 67.506 12.969 1.00 53.08 170 LYS A C 1
ATOM 629 O O . LYS A 1 139 ? -91.462 66.771 12.283 1.00 53.70 170 LYS A O 1
ATOM 635 N N . GLU A 1 140 ? -90.221 68.630 12.504 1.00 49.98 171 GLU A N 1
ATOM 636 C CA . GLU A 1 140 ? -90.424 69.066 11.114 1.00 49.67 171 GLU A CA 1
ATOM 637 C C . GLU A 1 140 ? -90.185 67.925 10.126 1.00 47.62 171 GLU A C 1
ATOM 638 O O . GLU A 1 140 ? -91.062 67.606 9.341 1.00 46.34 171 GLU A O 1
ATOM 640 N N . ILE A 1 141 ? -89.001 67.310 10.174 1.00 45.24 172 ILE A N 1
ATOM 641 C CA . ILE A 1 141 ? -88.647 66.214 9.266 1.00 42.14 172 ILE A CA 1
ATOM 642 C C . ILE A 1 141 ? -89.623 65.010 9.399 1.00 42.83 172 ILE A C 1
ATOM 643 O O . ILE A 1 141 ? -89.928 64.343 8.414 1.00 40.09 172 ILE A O 1
ATOM 645 N N . TRP A 1 142 ? -90.131 64.758 10.610 1.00 46.15 173 TRP A N 1
ATOM 646 C CA . TRP A 1 142 ? -91.099 63.663 10.871 1.00 47.99 173 TRP A CA 1
ATOM 647 C C . TRP A 1 142 ? -92.441 63.968 10.253 1.00 48.53 173 TRP A C 1
ATOM 648 O O . TRP A 1 142 ? -93.023 63.128 9.581 1.00 44.66 173 TRP A O 1
ATOM 659 N N . VAL A 1 143 ? -92.903 65.191 10.465 1.00 53.78 174 VAL A N 1
ATOM 660 C CA . VAL A 1 143 ? -94.159 65.659 9.880 1.00 55.93 174 VAL A CA 1
ATOM 661 C C . VAL A 1 143 ? -94.056 65.670 8.358 1.00 56.67 174 VAL A C 1
ATOM 662 O O . VAL A 1 143 ? -94.957 65.193 7.683 1.00 53.93 174 VAL A O 1
ATOM 666 N N . GLN A 1 144 ? -92.945 66.188 7.829 1.00 58.90 175 GLN A N 1
ATOM 667 C CA . GLN A 1 144 ? -92.712 66.197 6.382 1.00 57.82 175 GLN A CA 1
ATOM 668 C C . GLN A 1 144 ? -92.740 64.777 5.784 1.00 54.35 175 GLN A C 1
ATOM 669 O O . GLN A 1 144 ? -93.207 64.620 4.672 1.00 54.98 175 GLN A O 1
ATOM 671 N N . ASN A 1 145 ? -92.288 63.756 6.524 1.00 51.56 176 ASN A N 1
ATOM 672 C CA . ASN A 1 145 ? -92.427 62.345 6.095 1.00 48.47 176 ASN A CA 1
ATOM 673 C C . ASN A 1 145 ? -93.758 61.676 6.547 1.00 51.39 176 ASN A C 1
ATOM 674 O O . ASN A 1 145 ? -93.806 60.468 6.780 1.00 46.05 176 ASN A O 1
ATOM 676 N N . GLN A 1 146 ? -94.836 62.466 6.667 1.00 59.81 177 GLN A N 1
ATOM 677 C CA . GLN A 1 146 ? -96.208 61.960 6.921 1.00 64.40 177 GLN A CA 1
ATOM 678 C C . GLN A 1 146 ? -96.324 61.122 8.214 1.00 62.81 177 GLN A C 1
ATOM 679 O O . GLN A 1 146 ? -97.014 60.108 8.238 1.00 70.97 177 GLN A O 1
ATOM 685 N N . LYS A 1 147 ? -95.613 61.548 9.264 1.00 55.66 178 LYS A N 1
ATOM 686 C CA . LYS A 1 147 ? -95.443 60.793 10.528 1.00 48.42 178 LYS A CA 1
ATOM 687 C C . LYS A 1 147 ? -95.057 59.310 10.350 1.00 42.80 178 LYS A C 1
ATOM 688 O O . LYS A 1 147 ? -95.186 58.523 11.293 1.00 38.05 178 LYS A O 1
ATOM 690 N N . ARG A 1 148 ? -94.492 58.974 9.186 1.00 42.67 179 ARG A N 1
ATOM 691 C CA . ARG A 1 148 ? -94.203 57.605 8.793 1.00 46.64 179 ARG A CA 1
ATOM 692 C C . ARG A 1 148 ? -92.743 57.260 9.228 1.00 50.96 179 ARG A C 1
ATOM 693 O O . ARG A 1 148 ? -91.777 57.682 8.596 1.00 48.89 179 ARG A O 1
ATOM 695 N N . TRP A 1 149 ? -92.609 56.495 10.316 1.00 54.86 180 TRP A N 1
ATOM 696 C CA . TRP A 1 149 ? -91.328 56.330 11.032 1.00 59.34 180 TRP A CA 1
ATOM 697 C C . TRP A 1 149 ? -90.093 55.924 10.204 1.00 66.04 180 TRP A C 1
ATOM 698 O O . TRP A 1 149 ? -89.087 56.621 10.237 1.00 74.83 180 TRP A O 1
ATOM 709 N N . PRO A 1 150 ? -90.159 54.815 9.454 1.00 72.72 181 PRO A N 1
ATOM 710 C CA . PRO A 1 150 ? -88.934 54.364 8.772 1.00 69.50 181 PRO A CA 1
ATOM 711 C C . PRO A 1 150 ? -88.520 55.255 7.596 1.00 65.48 181 PRO A C 1
ATOM 712 O O . PRO A 1 150 ? -87.335 55.305 7.281 1.00 68.84 181 PRO A O 1
ATOM 716 N N . LYS A 1 151 ? -89.476 55.951 6.974 1.00 65.35 182 LYS A N 1
ATOM 717 C CA . LYS A 1 151 ? -89.165 57.038 6.025 1.00 64.11 182 LYS A CA 1
ATOM 718 C C . LYS A 1 151 ? -88.284 58.075 6.717 1.00 64.67 182 LYS A C 1
ATOM 719 O O . LYS A 1 151 ? -87.183 58.389 6.274 1.00 60.55 182 LYS A O 1
ATOM 721 N N . PHE A 1 152 ? -88.791 58.571 7.836 1.00 70.55 183 PHE A N 1
ATOM 722 C CA . PHE A 1 152 ? -88.095 59.532 8.703 1.00 75.84 183 PHE A CA 1
ATOM 723 C C . PHE A 1 152 ? -86.682 59.064 9.117 1.00 64.98 183 PHE A C 1
ATOM 724 O O . PHE A 1 152 ? -85.714 59.788 8.924 1.00 60.76 183 PHE A O 1
ATOM 732 N N . PHE A 1 153 ? -86.585 57.854 9.664 1.00 61.14 184 PHE A N 1
ATOM 733 C CA . PHE A 1 153 ? -85.315 57.289 10.141 1.00 62.85 184 PHE A CA 1
ATOM 734 C C . PHE A 1 153 ? -84.254 57.267 9.044 1.00 63.49 184 PHE A C 1
ATOM 735 O O . PHE A 1 153 ? -83.056 57.527 9.303 1.00 65.13 184 PHE A O 1
ATOM 743 N N . LYS A 1 154 ? -84.717 57.004 7.823 1.00 62.58 185 LYS A N 1
ATOM 744 C CA . LYS A 1 154 ? -83.883 57.065 6.622 1.00 60.55 185 LYS A CA 1
ATOM 745 C C . LYS A 1 154 ? -83.484 58.495 6.282 1.00 57.53 185 LYS A C 1
ATOM 746 O O . LYS A 1 154 ? -82.316 58.746 5.991 1.00 60.78 185 LYS A O 1
ATOM 748 N N . GLN A 1 155 ? -84.431 59.432 6.351 1.00 54.20 186 GLN A N 1
ATOM 749 C CA . GLN A 1 155 ? -84.133 60.853 6.091 1.00 53.40 186 GLN A CA 1
ATOM 750 C C . GLN A 1 155 ? -83.186 61.480 7.126 1.00 52.58 186 GLN A C 1
ATOM 751 O O . GLN A 1 155 ? -82.505 62.462 6.828 1.00 53.79 186 GLN A O 1
ATOM 757 N N . ILE A 1 156 ? -83.108 60.877 8.310 1.00 50.62 187 ILE A N 1
ATOM 758 C CA . ILE A 1 156 ? -82.268 61.349 9.393 1.00 51.37 187 ILE A CA 1
ATOM 759 C C . ILE A 1 156 ? -80.908 60.609 9.440 1.00 50.86 187 ILE A C 1
ATOM 760 O O . ILE A 1 156 ? -80.042 60.952 10.238 1.00 53.06 187 ILE A O 1
ATOM 765 N N . ASP A 1 157 ? -80.690 59.666 8.523 1.00 52.15 188 ASP A N 1
ATOM 766 C CA . ASP A 1 157 ? -79.423 58.909 8.388 1.00 52.63 188 ASP A CA 1
ATOM 767 C C . ASP A 1 157 ? -79.118 58.070 9.623 1.00 54.12 188 ASP A C 1
ATOM 768 O O . ASP A 1 157 ? -77.937 57.876 9.981 1.00 55.71 188 ASP A O 1
ATOM 770 N N . TRP A 1 158 ? -80.184 57.578 10.261 1.00 53.78 189 TRP A N 1
ATOM 771 C CA . TRP A 1 158 ? -80.064 56.641 11.368 1.00 57.84 189 TRP A CA 1
ATOM 772 C C . TRP A 1 158 ? -80.055 55.200 10.847 1.00 62.38 189 TRP A C 1
ATOM 773 O O . TRP A 1 158 ? -79.944 54.260 11.648 1.00 67.89 189 TRP A O 1
ATOM 784 N N . THR A 1 159 ? -80.071 55.018 9.519 1.00 65.06 190 THR A N 1
ATOM 785 C CA . THR A 1 159 ? -80.166 53.702 8.871 1.00 67.33 190 THR A CA 1
ATOM 786 C C . THR A 1 159 ? -79.000 53.482 7.851 1.00 67.78 190 THR A C 1
ATOM 787 O O . THR A 1 159 ? -78.437 52.375 7.754 1.00 69.87 190 THR A O 1
ATOM 791 N N . GLN A 1 160 ? -78.699 54.527 7.065 1.00 63.73 191 GLN A N 1
ATOM 792 C CA . GLN A 1 160 ? -77.505 54.620 6.190 1.00 61.62 191 GLN A CA 1
ATOM 793 C C . GLN A 1 160 ? -76.508 53.435 6.210 1.00 55.93 191 GLN A C 1
ATOM 794 O O . GLN A 1 160 ? -75.854 53.146 7.211 1.00 47.80 191 GLN A O 1
ATOM 796 N N . ASN A 1 165 ? -79.678 48.704 7.093 1.00 71.75 196 ASN A N 1
ATOM 797 C CA . ASN A 1 165 ? -78.938 48.723 8.349 1.00 72.95 196 ASN A CA 1
ATOM 798 C C . ASN A 1 165 ? -79.649 49.626 9.354 1.00 74.46 196 ASN A C 1
ATOM 799 O O . ASN A 1 165 ? -80.755 50.061 9.095 1.00 87.42 196 ASN A O 1
ATOM 801 N N . TYR A 1 166 ? -79.010 49.919 10.481 1.00 70.99 197 TYR A N 1
ATOM 802 C CA . TYR A 1 166 ? -79.590 50.742 11.563 1.00 67.44 197 TYR A CA 1
ATOM 803 C C . TYR A 1 166 ? -78.422 51.193 12.417 1.00 68.91 197 TYR A C 1
ATOM 804 O O . TYR A 1 166 ? -78.008 50.520 13.351 1.00 74.36 197 TYR A O 1
ATOM 813 N N . ARG A 1 167 ? -77.892 52.350 12.079 1.00 65.93 198 ARG A N 1
ATOM 814 C CA . ARG A 1 167 ? -76.645 52.835 12.720 1.00 65.36 198 ARG A CA 1
ATOM 815 C C . ARG A 1 167 ? -76.435 52.417 14.220 1.00 60.99 198 ARG A C 1
ATOM 816 O O . ARG A 1 167 ? -77.268 52.708 15.080 1.00 54.39 198 ARG A O 1
ATOM 818 N N . LYS A 1 168 ? -75.345 51.687 14.494 1.00 58.12 199 LYS A N 1
ATOM 819 C CA . LYS A 1 168 ? -75.037 51.198 15.840 1.00 58.78 199 LYS A CA 1
ATOM 820 C C . LYS A 1 168 ? -74.474 52.304 16.724 1.00 63.52 199 LYS A C 1
ATOM 821 O O . LYS A 1 168 ? -73.567 53.004 16.306 1.00 71.50 199 LYS A O 1
ATOM 823 N N . TRP A 1 169 ? -74.962 52.419 17.962 1.00 65.97 200 TRP A N 1
ATOM 824 C CA . TRP A 1 169 ? -74.493 53.457 18.888 1.00 66.94 200 TRP A CA 1
ATOM 825 C C . TRP A 1 169 ? -73.320 52.946 19.743 1.00 69.98 200 TRP A C 1
ATOM 826 O O . TRP A 1 169 ? -73.326 51.784 20.127 1.00 70.25 200 TRP A O 1
ATOM 837 N N . PRO A 1 170 ? -72.329 53.780 20.074 1.00 72.29 201 PRO A N 1
ATOM 838 C CA . PRO A 1 170 ? -72.174 55.158 19.590 1.00 76.22 201 PRO A CA 1
ATOM 839 C C . PRO A 1 170 ? -71.154 55.347 18.452 1.00 76.08 201 PRO A C 1
ATOM 840 O O . PRO A 1 170 ? -70.965 56.474 17.970 1.00 76.04 201 PRO A O 1
ATOM 844 N N . MET A 1 171 ? -70.454 54.282 18.073 1.00 73.70 202 MET A N 1
ATOM 845 C CA . MET A 1 171 ? -69.353 54.387 17.100 1.00 72.36 202 MET A CA 1
ATOM 846 C C . MET A 1 171 ? -69.845 54.764 15.698 1.00 61.92 202 MET A C 1
ATOM 847 O O . MET A 1 171 ? -69.192 55.528 14.980 1.00 62.18 202 MET A O 1
ATOM 849 N N . GLU A 1 172 ? -71.019 54.254 15.342 1.00 57.09 203 GLU A N 1
ATOM 850 C CA . GLU A 1 172 ? -71.518 54.328 13.956 1.00 58.02 203 GLU A CA 1
ATOM 851 C C . GLU A 1 172 ? -72.330 55.602 13.639 1.00 55.17 203 GLU A C 1
ATOM 852 O O . GLU A 1 172 ? -72.741 55.781 12.500 1.00 52.95 203 GLU A O 1
ATOM 854 N N . PHE A 1 173 ? -72.550 56.470 14.627 1.00 54.66 204 PHE A N 1
ATOM 855 C CA . PHE A 1 173 ? -73.252 57.739 14.400 1.00 57.13 204 PHE A CA 1
ATOM 856 C C . PHE A 1 173 ? -72.296 58.864 14.013 1.00 59.29 204 PHE A C 1
ATOM 857 O O . PHE A 1 173 ? -71.093 58.822 14.325 1.00 63.09 204 PHE A O 1
ATOM 865 N N . ILE A 1 174 ? -72.866 59.873 13.355 1.00 57.27 205 ILE A N 1
ATOM 866 C CA . ILE A 1 174 ? -72.166 61.097 12.947 1.00 57.49 205 ILE A CA 1
ATOM 867 C C . ILE A 1 174 ? -72.325 62.270 13.932 1.00 54.83 205 ILE A C 1
ATOM 868 O O . ILE A 1 174 ? -73.371 62.932 13.958 1.00 55.81 205 ILE A O 1
ATOM 873 N N . TYR A 1 175 ? -71.268 62.569 14.682 1.00 52.78 206 TYR A N 1
ATOM 874 C CA . TYR A 1 175 ? -71.268 63.664 15.654 1.00 56.65 206 TYR A CA 1
ATOM 875 C C . TYR A 1 175 ? -70.472 64.851 15.109 1.00 54.41 206 TYR A C 1
ATOM 876 O O . TYR A 1 175 ? -69.357 65.128 15.550 1.00 48.64 206 TYR A O 1
ATOM 885 N N . SER A 1 176 ? -71.062 65.545 14.136 1.00 55.63 207 SER A N 1
ATOM 886 C CA . SER A 1 176 ? -70.423 66.708 13.496 1.00 56.79 207 SER A CA 1
ATOM 887 C C . SER A 1 176 ? -71.383 67.510 12.640 1.00 59.26 207 SER A C 1
ATOM 888 O O . SER A 1 176 ? -72.482 67.057 12.308 1.00 66.55 207 SER A O 1
ATOM 891 N N . MET A 1 177 ? -70.920 68.673 12.212 1.00 60.39 208 MET A N 1
ATOM 892 C CA . MET A 1 177 ? -71.679 69.512 11.287 1.00 62.77 208 MET A CA 1
ATOM 893 C C . MET A 1 177 ? -71.876 68.907 9.891 1.00 63.31 208 MET A C 1
ATOM 894 O O . MET A 1 177 ? -72.762 69.361 9.156 1.00 65.81 208 MET A O 1
ATOM 899 N N . ASP A 1 178 ? -71.067 67.906 9.530 1.00 60.14 209 ASP A N 1
ATOM 900 C CA . ASP A 1 178 ? -71.297 67.112 8.322 1.00 60.73 209 ASP A CA 1
ATOM 901 C C . ASP A 1 178 ? -72.572 66.225 8.390 1.00 64.54 209 ASP A C 1
ATOM 902 O O . ASP A 1 178 ? -73.013 65.712 7.355 1.00 75.08 209 ASP A O 1
ATOM 904 N N . ALA A 1 179 ? -73.167 66.027 9.576 1.00 64.34 210 ALA A N 1
ATOM 905 C CA . ALA A 1 179 ? -74.395 65.203 9.718 1.00 59.80 210 ALA A CA 1
ATOM 906 C C . ALA A 1 179 ? -75.618 65.860 9.058 1.00 56.92 210 ALA A C 1
ATOM 907 O O . ALA A 1 179 ? -75.664 67.090 8.947 1.00 64.67 210 ALA A O 1
ATOM 909 N N . PRO A 1 180 ? -76.592 65.047 8.598 1.00 51.43 211 PRO A N 1
ATOM 910 C CA . PRO A 1 180 ? -77.803 65.596 7.975 1.00 49.65 211 PRO A CA 1
ATOM 911 C C . PRO A 1 180 ? -78.696 66.347 8.937 1.00 46.34 211 PRO A C 1
ATOM 912 O O . PRO A 1 180 ? -78.606 66.142 10.135 1.00 38.87 211 PRO A O 1
ATOM 916 N N . ARG A 1 181 ? -79.543 67.222 8.390 1.00 50.20 212 ARG A N 1
ATOM 917 C CA . ARG A 1 181 ? -80.500 67.996 9.194 1.00 50.86 212 ARG A CA 1
ATOM 918 C C . ARG A 1 181 ? -81.350 66.993 9.964 1.00 49.40 212 ARG A C 1
ATOM 919 O O . ARG A 1 181 ? -81.859 66.048 9.377 1.00 45.18 212 ARG A O 1
ATOM 921 N N . GLY A 1 182 ? -81.440 67.187 11.278 1.00 50.14 213 GLY A N 1
ATOM 922 C CA . GLY A 1 182 ? -82.230 66.322 12.142 1.00 53.03 213 GLY A CA 1
ATOM 923 C C . GLY A 1 182 ? -81.528 65.078 12.685 1.00 54.40 213 GLY A C 1
ATOM 924 O O . GLY A 1 182 ? -82.116 64.347 13.492 1.00 55.04 213 GLY A O 1
ATOM 925 N N . HIS A 1 183 ? -80.270 64.863 12.295 1.00 51.33 214 HIS A N 1
ATOM 926 C CA . HIS A 1 183 ? -79.496 63.722 12.772 1.00 47.92 214 HIS A CA 1
ATOM 927 C C . HIS A 1 183 ? -79.279 63.714 14.285 1.00 49.24 214 HIS A C 1
ATOM 928 O O . HIS A 1 183 ? -79.256 62.638 14.878 1.00 56.05 214 HIS A O 1
ATOM 935 N N . LEU A 1 184 ? -79.181 64.892 14.910 1.00 47.21 215 LEU A N 1
ATOM 936 C CA . LEU A 1 184 ? -78.988 65.009 16.359 1.00 45.74 215 LEU A CA 1
ATOM 937 C C . LEU A 1 184 ? -80.023 65.930 16.994 1.00 48.23 215 LEU A C 1
ATOM 938 O O . LEU A 1 184 ? -80.590 66.792 16.316 1.00 48.38 215 LEU A O 1
ATOM 943 N N . PRO A 1 185 ? -80.284 65.766 18.287 1.00 52.49 216 PRO A N 1
ATOM 944 C CA . PRO A 1 185 ? -79.725 64.721 19.144 1.00 54.83 216 PRO A CA 1
ATOM 945 C C . PRO A 1 185 ? -80.431 63.358 18.984 1.00 60.86 216 PRO A C 1
ATOM 946 O O . PRO A 1 185 ? -81.329 63.215 18.150 1.00 65.50 216 PRO A O 1
ATOM 950 N N . LEU A 1 186 ? -80.038 62.368 19.788 1.00 64.08 217 LEU A N 1
ATOM 951 C CA . LEU A 1 186 ? -80.619 61.019 19.725 1.00 65.37 217 LEU A CA 1
ATOM 952 C C . LEU A 1 186 ? -81.642 60.775 20.844 1.00 71.98 217 LEU A C 1
ATOM 953 O O . LEU A 1 186 ? -81.835 61.617 21.724 1.00 75.66 217 LEU A O 1
ATOM 958 N N . THR A 1 187 ? -82.307 59.619 20.785 1.00 74.14 218 THR A N 1
ATOM 959 C CA . THR A 1 187 ? -83.383 59.286 21.717 1.00 70.51 218 THR A CA 1
ATOM 960 C C . THR A 1 187 ? -83.727 57.777 21.681 1.00 73.86 218 THR A C 1
ATOM 961 O O . THR A 1 187 ? -84.884 57.359 21.579 1.00 80.38 218 THR A O 1
ATOM 965 N N . ASN A 1 188 ? -82.718 56.930 21.746 1.00 84.00 219 ASN A N 1
ATOM 966 C CA . ASN A 1 188 ? -82.958 55.491 21.520 1.00 88.25 219 ASN A CA 1
ATOM 967 C C . ASN A 1 188 ? -83.034 54.665 22.795 1.00 81.24 219 ASN A C 1
ATOM 968 O O . ASN A 1 188 ? -82.097 53.962 23.107 1.00 81.80 219 ASN A O 1
ATOM 973 N N . GLY A 1 192 ? -88.225 50.788 22.502 1.00 60.50 223 GLY A N 1
ATOM 974 C CA . GLY A 1 192 ? -89.078 51.007 21.317 1.00 62.26 223 GLY A CA 1
ATOM 975 C C . GLY A 1 192 ? -88.994 52.419 20.705 1.00 58.03 223 GLY A C 1
ATOM 976 O O . GLY A 1 192 ? -87.898 52.886 20.454 1.00 59.76 223 GLY A O 1
ATOM 977 N N . THR A 1 193 ? -90.129 53.126 20.564 1.00 58.00 224 THR A N 1
ATOM 978 C CA . THR A 1 193 ? -90.238 54.404 19.740 1.00 59.01 224 THR A CA 1
ATOM 979 C C . THR A 1 193 ? -91.294 55.472 20.260 1.00 59.29 224 THR A C 1
ATOM 980 O O . THR A 1 193 ? -91.279 56.631 19.842 1.00 51.87 224 THR A O 1
ATOM 984 N N . GLN A 1 194 ? -92.169 55.092 21.199 1.00 62.56 225 GLN A N 1
ATOM 985 C CA . GLN A 1 194 ? -93.116 55.996 21.847 1.00 62.14 225 GLN A CA 1
ATOM 986 C C . GLN A 1 194 ? -92.467 57.178 22.564 1.00 63.31 225 GLN A C 1
ATOM 987 O O . GLN A 1 194 ? -93.030 58.281 22.569 1.00 66.82 225 GLN A O 1
ATOM 989 N N . LEU A 1 195 ? -91.305 56.938 23.172 1.00 59.45 226 LEU A N 1
ATOM 990 C CA . LEU A 1 195 ? -90.533 57.978 23.834 1.00 57.82 226 LEU A CA 1
ATOM 991 C C . LEU A 1 195 ? -90.305 59.146 22.914 1.00 58.10 226 LEU A C 1
ATOM 992 O O . LEU A 1 195 ? -90.793 60.256 23.152 1.00 52.26 226 LEU A O 1
ATOM 997 N N . PHE A 1 196 ? -89.550 58.878 21.857 1.00 63.83 227 PHE A N 1
ATOM 998 C CA . PHE A 1 196 ? -89.156 59.908 20.890 1.00 65.42 227 PHE A CA 1
ATOM 999 C C . PHE A 1 196 ? -90.379 60.631 20.341 1.00 59.31 227 PHE A C 1
ATOM 1000 O O . PHE A 1 196 ? -90.373 61.852 20.210 1.00 54.79 227 PHE A O 1
ATOM 1008 N N . GLN A 1 197 ? -91.439 59.879 20.077 1.00 58.09 228 GLN A N 1
ATOM 1009 C CA . GLN A 1 197 ? -92.700 60.479 19.684 1.00 63.86 228 GLN A CA 1
ATOM 1010 C C . GLN A 1 197 ? -93.159 61.530 20.679 1.00 60.50 228 GLN A C 1
ATOM 1011 O O . GLN A 1 197 ? -93.433 62.677 20.308 1.00 55.78 228 GLN A O 1
ATOM 1017 N N . ALA A 1 198 ? -93.233 61.117 21.938 1.00 63.80 229 ALA A N 1
ATOM 1018 C CA . ALA A 1 198 ? -93.735 61.965 23.023 1.00 66.91 229 ALA A CA 1
ATOM 1019 C C . ALA A 1 198 ? -92.992 63.278 23.086 1.00 60.96 229 ALA A C 1
ATOM 1020 O O . ALA A 1 198 ? -93.595 64.327 23.334 1.00 60.37 229 ALA A O 1
ATOM 1022 N N . ILE A 1 199 ? -91.685 63.196 22.867 1.00 55.42 230 ILE A N 1
ATOM 1023 C CA . ILE A 1 199 ? -90.863 64.378 22.787 1.00 53.42 230 ILE A CA 1
ATOM 1024 C C . ILE A 1 199 ? -91.418 65.312 21.728 1.00 52.74 230 ILE A C 1
ATOM 1025 O O . ILE A 1 199 ? -91.746 66.449 22.034 1.00 53.92 230 ILE A O 1
ATOM 1030 N N . MET A 1 200 ? -91.572 64.829 20.501 1.00 51.49 231 MET A N 1
ATOM 1031 C CA . MET A 1 200 ? -91.912 65.724 19.377 1.00 53.33 231 MET A CA 1
ATOM 1032 C C . MET A 1 200 ? -93.356 66.215 19.478 1.00 53.25 231 MET A C 1
ATOM 1033 O O . MET A 1 200 ? -93.667 67.384 19.187 1.00 48.46 231 MET A O 1
ATOM 1038 N N . GLU A 1 201 ? -94.233 65.323 19.918 1.00 57.84 232 GLU A N 1
ATOM 1039 C CA . GLU A 1 201 ? -95.607 65.709 20.224 1.00 63.52 232 GLU A CA 1
ATOM 1040 C C . GLU A 1 201 ? -95.714 66.673 21.403 1.00 62.08 232 GLU A C 1
ATOM 1041 O O . GLU A 1 201 ? -96.728 67.365 21.507 1.00 65.01 232 GLU A O 1
ATOM 1047 N N . HIS A 1 202 ? -94.678 66.731 22.255 1.00 58.61 233 HIS A N 1
ATOM 1048 C CA . HIS A 1 202 ? -94.581 67.724 23.349 1.00 59.14 233 HIS A CA 1
ATOM 1049 C C . HIS A 1 202 ? -94.899 69.153 22.877 1.00 55.31 233 HIS A C 1
ATOM 1050 O O . HIS A 1 202 ? -94.568 69.516 21.745 1.00 61.69 233 HIS A O 1
ATOM 1057 N N . PRO A 1 203 ? -95.550 69.967 23.732 1.00 49.07 234 PRO A N 1
ATOM 1058 C CA . PRO A 1 203 ? -95.964 71.307 23.327 1.00 48.68 234 PRO A CA 1
ATOM 1059 C C . PRO A 1 203 ? -94.863 72.329 23.165 1.00 51.89 234 PRO A C 1
ATOM 1060 O O . PRO A 1 203 ? -95.149 73.438 22.767 1.00 51.71 234 PRO A O 1
ATOM 1064 N N . ALA A 1 204 ? -93.612 71.959 23.397 1.00 56.90 235 ALA A N 1
ATOM 1065 C CA . ALA A 1 204 ? -92.529 72.927 23.372 1.00 59.69 235 ALA A CA 1
ATOM 1066 C C . ALA A 1 204 ? -92.269 73.264 21.911 1.00 63.60 235 ALA A C 1
ATOM 1067 O O . ALA A 1 204 ? -91.807 74.363 21.604 1.00 71.38 235 ALA A O 1
ATOM 1069 N N . PHE A 1 205 ? -92.576 72.318 21.023 1.00 63.72 236 PHE A N 1
ATOM 1070 C CA . PHE A 1 205 ? -92.423 72.492 19.593 1.00 64.11 236 PHE A CA 1
ATOM 1071 C C . PHE A 1 205 ? -93.764 72.612 18.850 1.00 64.98 236 PHE A C 1
ATOM 1072 O O . PHE A 1 205 ? -93.786 73.160 17.759 1.00 71.70 236 PHE A O 1
ATOM 1080 N N . GLU A 1 206 ? -94.852 72.111 19.429 1.00 60.79 237 GLU A N 1
ATOM 1081 C CA . GLU A 1 206 ? -96.213 72.334 18.896 1.00 64.60 237 GLU A CA 1
ATOM 1082 C C . GLU A 1 206 ? -96.926 73.662 19.271 1.00 65.92 237 GLU A C 1
ATOM 1083 O O . GLU A 1 206 ? -97.580 73.668 20.293 1.00 72.13 237 GLU A O 1
ATOM 1085 N N . LYS A 1 207 ? -96.889 74.784 18.530 1.00 64.56 238 LYS A N 1
ATOM 1086 C CA . LYS A 1 207 ? -96.007 75.179 17.418 1.00 63.85 238 LYS A CA 1
ATOM 1087 C C . LYS A 1 207 ? -95.769 74.200 16.260 1.00 58.81 238 LYS A C 1
ATOM 1088 O O . LYS A 1 207 ? -96.663 73.471 15.847 1.00 53.28 238 LYS A O 1
ATOM 1090 N N . LYS B 1 52 ? -75.852 82.732 62.658 1.00 43.24 83 LYS B N 1
ATOM 1091 C CA . LYS B 1 52 ? -75.758 83.964 61.812 1.00 44.21 83 LYS B CA 1
ATOM 1092 C C . LYS B 1 52 ? -74.542 83.832 60.933 1.00 47.27 83 LYS B C 1
ATOM 1093 O O . LYS B 1 52 ? -74.646 83.748 59.714 1.00 49.63 83 LYS B O 1
ATOM 1095 N N . GLU B 1 53 ? -73.376 83.829 61.580 1.00 54.15 84 GLU B N 1
ATOM 1096 C CA . GLU B 1 53 ? -72.103 83.490 60.926 1.00 54.89 84 GLU B CA 1
ATOM 1097 C C . GLU B 1 53 ? -72.077 82.015 60.706 1.00 56.40 84 GLU B C 1
ATOM 1098 O O . GLU B 1 53 ? -71.496 81.573 59.748 1.00 60.63 84 GLU B O 1
ATOM 1100 N N . ALA B 1 54 ? -72.708 81.264 61.603 1.00 59.20 85 ALA B N 1
ATOM 1101 C CA . ALA B 1 54 ? -72.751 79.814 61.511 1.00 65.26 85 ALA B CA 1
ATOM 1102 C C . ALA B 1 54 ? -73.494 79.324 60.280 1.00 68.34 85 ALA B C 1
ATOM 1103 O O . ALA B 1 54 ? -73.091 78.336 59.653 1.00 69.49 85 ALA B O 1
ATOM 1105 N N . VAL B 1 55 ? -74.582 80.011 59.949 1.00 68.96 86 VAL B N 1
ATOM 1106 C CA . VAL B 1 55 ? -75.405 79.649 58.804 1.00 69.48 86 VAL B CA 1
ATOM 1107 C C . VAL B 1 55 ? -74.580 79.783 57.542 1.00 68.89 86 VAL B C 1
ATOM 1108 O O . VAL B 1 55 ? -74.751 79.010 56.602 1.00 75.03 86 VAL B O 1
ATOM 1112 N N . MET B 1 56 ? -73.680 80.755 57.529 1.00 66.74 87 MET B N 1
ATOM 1113 C CA . MET B 1 56 ? -72.840 80.995 56.366 1.00 74.45 87 MET B CA 1
ATOM 1114 C C . MET B 1 56 ? -71.771 79.939 56.131 1.00 72.31 87 MET B C 1
ATOM 1115 O O . MET B 1 56 ? -71.434 79.646 54.983 1.00 65.44 87 MET B O 1
ATOM 1120 N N . GLU B 1 57 ? -71.250 79.369 57.216 1.00 74.73 88 GLU B N 1
ATOM 1121 C CA . GLU B 1 57 ? -70.208 78.340 57.136 1.00 73.75 88 GLU B CA 1
ATOM 1122 C C . GLU B 1 57 ? -70.666 77.061 56.430 1.00 70.39 88 GLU B C 1
ATOM 1123 O O . GLU B 1 57 ? -69.847 76.381 55.817 1.00 63.11 88 GLU B O 1
ATOM 1125 N N . VAL B 1 58 ? -71.965 76.758 56.497 1.00 75.30 89 VAL B N 1
ATOM 1126 C CA . VAL B 1 58 ? -72.513 75.494 55.971 1.00 80.21 89 VAL B CA 1
ATOM 1127 C C . VAL B 1 58 ? -72.320 75.364 54.452 1.00 77.96 89 VAL B C 1
ATOM 1128 O O . VAL B 1 58 ? -72.565 76.304 53.711 1.00 74.96 89 VAL B O 1
ATOM 1132 N N . GLN B 1 59 ? -71.869 74.188 54.014 1.00 79.34 90 GLN B N 1
ATOM 1133 C CA . GLN B 1 59 ? -71.683 73.900 52.604 1.00 79.08 90 GLN B CA 1
ATOM 1134 C C . GLN B 1 59 ? -73.055 73.534 52.006 1.00 83.56 90 GLN B C 1
ATOM 1135 O O . GLN B 1 59 ? -73.792 72.729 52.575 1.00 91.24 90 GLN B O 1
ATOM 1137 N N . LEU B 1 60 ? -73.383 74.133 50.863 1.00 82.55 91 LEU B N 1
ATOM 1138 C CA . LEU B 1 60 ? -74.730 74.096 50.289 1.00 84.22 91 LEU B CA 1
ATOM 1139 C C . LEU B 1 60 ? -74.750 73.139 49.105 1.00 88.49 91 LEU B C 1
ATOM 1140 O O . LEU B 1 60 ? -74.417 73.527 47.992 1.00 96.09 91 LEU B O 1
ATOM 1145 N N . SER B 1 61 ? -75.134 71.888 49.345 1.00 86.33 92 SER B N 1
ATOM 1146 C CA . SER B 1 61 ? -75.030 70.852 48.315 1.00 78.28 92 SER B CA 1
ATOM 1147 C C . SER B 1 61 ? -76.354 70.147 48.080 1.00 74.96 92 SER B C 1
ATOM 1148 O O . SER B 1 61 ? -77.209 70.061 48.974 1.00 80.99 92 SER B O 1
ATOM 1151 N N . SER B 1 62 ? -76.510 69.660 46.855 1.00 68.99 93 SER B N 1
ATOM 1152 C CA . SER B 1 62 ? -77.781 69.143 46.354 1.00 71.09 93 SER B CA 1
ATOM 1153 C C . SER B 1 62 ? -77.503 68.082 45.305 1.00 75.58 93 SER B C 1
ATOM 1154 O O . SER B 1 62 ? -76.591 68.242 44.496 1.00 85.15 93 SER B O 1
ATOM 1157 N N . THR B 1 63 ? -78.291 67.007 45.310 1.00 75.10 94 THR B N 1
ATOM 1158 C CA . THR B 1 63 ? -78.301 66.074 44.190 1.00 72.80 94 THR B CA 1
ATOM 1159 C C . THR B 1 63 ? -79.173 66.574 43.032 1.00 71.01 94 THR B C 1
ATOM 1160 O O . THR B 1 63 ? -79.024 66.082 41.925 1.00 72.74 94 THR B O 1
ATOM 1164 N N . ALA B 1 64 ? -80.064 67.543 43.272 1.00 68.70 95 ALA B N 1
ATOM 1165 C CA . ALA B 1 64 ? -81.084 67.923 42.287 1.00 68.33 95 ALA B CA 1
ATOM 1166 C C . ALA B 1 64 ? -81.035 69.377 41.827 1.00 67.32 95 ALA B C 1
ATOM 1167 O O . ALA B 1 64 ? -82.057 69.938 41.436 1.00 60.35 95 ALA B O 1
ATOM 1169 N N . GLY B 1 65 ? -79.844 69.974 41.856 1.00 75.96 96 GLY B N 1
ATOM 1170 C CA . GLY B 1 65 ? -79.628 71.343 41.359 1.00 81.78 96 GLY B CA 1
ATOM 1171 C C . GLY B 1 65 ? -80.431 72.424 42.060 1.00 79.49 96 GLY B C 1
ATOM 1172 O O . GLY B 1 65 ? -80.864 73.401 41.432 1.00 78.02 96 GLY B O 1
ATOM 1173 N N . ILE B 1 66 ? -80.627 72.243 43.361 1.00 80.31 97 ILE B N 1
ATOM 1174 C CA . ILE B 1 66 ? -81.480 73.127 44.141 1.00 82.94 97 ILE B CA 1
ATOM 1175 C C . ILE B 1 66 ? -80.642 74.208 44.822 1.00 83.89 97 ILE B C 1
ATOM 1176 O O . ILE B 1 66 ? -79.642 73.901 45.470 1.00 80.12 97 ILE B O 1
ATOM 1181 N N . ASP B 1 67 ? -81.073 75.466 44.644 1.00 80.47 98 ASP B N 1
ATOM 1182 C CA . ASP B 1 67 ? -80.337 76.653 45.087 1.00 73.23 98 ASP B CA 1
ATOM 1183 C C . ASP B 1 67 ? -80.809 77.120 46.462 1.00 68.39 98 ASP B C 1
ATOM 1184 O O . ASP B 1 67 ? -81.798 77.855 46.587 1.00 67.64 98 ASP B O 1
ATOM 1189 N N . TYR B 1 68 ? -80.079 76.699 47.491 1.00 63.01 99 TYR B N 1
ATOM 1190 C CA . TYR B 1 68 ? -80.482 76.935 48.872 1.00 60.48 99 TYR B CA 1
ATOM 1191 C C . TYR B 1 68 ? -80.157 78.344 49.381 1.00 59.84 99 TYR B C 1
ATOM 1192 O O . TYR B 1 68 ? -80.465 78.669 50.530 1.00 63.80 99 TYR B O 1
ATOM 1201 N N . THR B 1 69 ? -79.575 79.190 48.538 1.00 59.06 100 THR B N 1
ATOM 1202 C CA . THR B 1 69 ? -79.170 80.541 48.952 1.00 57.91 100 THR B CA 1
ATOM 1203 C C . THR B 1 69 ? -80.288 81.365 49.574 1.00 56.73 100 THR B C 1
ATOM 1204 O O . THR B 1 69 ? -80.069 82.064 50.559 1.00 59.39 100 THR B O 1
ATOM 1208 N N . VAL B 1 70 ? -81.491 81.263 49.024 1.00 57.77 101 VAL B N 1
ATOM 1209 C CA . VAL B 1 70 ? -82.585 82.133 49.452 1.00 57.41 101 VAL B CA 1
ATOM 1210 C C . VAL B 1 70 ? -82.934 81.810 50.876 1.00 56.31 101 VAL B C 1
ATOM 1211 O O . VAL B 1 70 ? -82.995 82.698 51.717 1.00 56.20 101 VAL B O 1
ATOM 1215 N N . LEU B 1 71 ? -83.123 80.518 51.121 1.00 56.98 102 LEU B N 1
ATOM 1216 C CA . LEU B 1 71 ? -83.302 79.988 52.456 1.00 54.91 102 LEU B CA 1
ATOM 1217 C C . LEU B 1 71 ? -82.143 80.413 53.341 1.00 54.67 102 LEU B C 1
ATOM 1218 O O . LEU B 1 71 ? -82.369 80.964 54.425 1.00 62.24 102 LEU B O 1
ATOM 1223 N N . ARG B 1 72 ? -80.917 80.145 52.888 1.00 48.98 103 ARG B N 1
ATOM 1224 C CA . ARG B 1 72 ? -79.716 80.457 53.668 1.00 48.51 103 ARG B CA 1
ATOM 1225 C C . ARG B 1 72 ? -79.722 81.904 54.096 1.00 48.79 103 ARG B C 1
ATOM 1226 O O . ARG B 1 72 ? -79.459 82.216 55.253 1.00 51.42 103 ARG B O 1
ATOM 1228 N N . ASP B 1 73 ? -80.065 82.779 53.163 1.00 48.15 104 ASP B N 1
ATOM 1229 C CA . ASP B 1 73 ? -80.043 84.198 53.422 1.00 49.54 104 ASP B CA 1
ATOM 1230 C C . ASP B 1 73 ? -81.120 84.581 54.421 1.00 53.53 104 ASP B C 1
ATOM 1231 O O . ASP B 1 73 ? -80.891 85.432 55.280 1.00 59.91 104 ASP B O 1
ATOM 1236 N N . HIS B 1 74 ? -82.289 83.960 54.322 1.00 55.55 105 HIS B N 1
ATOM 1237 C CA . HIS B 1 74 ? -83.340 84.190 55.310 1.00 57.88 105 HIS B CA 1
ATOM 1238 C C . HIS B 1 74 ? -82.863 83.715 56.669 1.00 52.99 105 HIS B C 1
ATOM 1239 O O . HIS B 1 74 ? -82.950 84.452 57.648 1.00 51.01 105 HIS B O 1
ATOM 1246 N N . LEU B 1 75 ? -82.383 82.475 56.707 1.00 50.81 106 LEU B N 1
ATOM 1247 C CA . LEU B 1 75 ? -82.031 81.810 57.965 1.00 52.84 106 LEU B CA 1
ATOM 1248 C C . LEU B 1 75 ? -80.896 82.549 58.670 1.00 53.52 106 LEU B C 1
ATOM 1249 O O . LEU B 1 75 ? -80.897 82.661 59.901 1.00 53.29 106 LEU B O 1
ATOM 1254 N N . ALA B 1 76 ? -79.959 83.070 57.878 1.00 52.15 107 ALA B N 1
ATOM 1255 C CA . ALA B 1 76 ? -78.833 83.825 58.394 1.00 50.57 107 ALA B CA 1
ATOM 1256 C C . ALA B 1 76 ? -79.301 85.104 59.045 1.00 52.65 107 ALA B C 1
ATOM 1257 O O . ALA B 1 76 ? -78.981 85.375 60.208 1.00 57.56 107 ALA B O 1
ATOM 1259 N N . ASN B 1 77 ? -80.095 85.872 58.305 1.00 53.03 108 ASN B N 1
ATOM 1260 C CA . ASN B 1 77 ? -80.588 87.165 58.789 1.00 54.02 108 ASN B CA 1
ATOM 1261 C C . ASN B 1 77 ? -81.724 87.040 59.844 1.00 53.15 108 ASN B C 1
ATOM 1262 O O . ASN B 1 77 ? -82.159 88.059 60.381 1.00 55.74 108 ASN B O 1
ATOM 1264 N N . GLY B 1 78 ? -82.162 85.813 60.160 1.00 49.59 109 GLY B N 1
ATOM 1265 C CA . GLY B 1 78 ? -83.082 85.555 61.276 1.00 47.69 109 GLY B CA 1
ATOM 1266 C C . GLY B 1 78 ? -84.521 85.702 60.856 1.00 48.50 109 GLY B C 1
ATOM 1267 O O . GLY B 1 78 ? -85.369 86.126 61.637 1.00 46.26 109 GLY B O 1
ATOM 1268 N N . GLU B 1 79 ? -84.796 85.316 59.614 1.00 52.13 110 GLU B N 1
ATOM 1269 C CA . GLU B 1 79 ? -86.064 85.584 58.945 1.00 54.98 110 GLU B CA 1
ATOM 1270 C C . GLU B 1 79 ? -86.807 84.234 58.866 1.00 56.96 110 GLU B C 1
ATOM 1271 O O . GLU B 1 79 ? -87.061 83.701 57.783 1.00 55.04 110 GLU B O 1
ATOM 1273 N N . PHE B 1 80 ? -87.152 83.705 60.046 1.00 57.90 111 PHE B N 1
ATOM 1274 C CA . PHE B 1 80 ? -87.638 82.320 60.198 1.00 57.71 111 PHE B CA 1
ATOM 1275 C C . PHE B 1 80 ? -88.954 82.034 59.467 1.00 61.35 111 PHE B C 1
ATOM 1276 O O . PHE B 1 80 ? -89.137 80.964 58.900 1.00 56.04 111 PHE B O 1
ATOM 1284 N N . ARG B 1 81 ? -89.879 82.989 59.506 1.00 67.36 112 ARG B N 1
ATOM 1285 C CA . ARG B 1 81 ? -91.154 82.854 58.810 1.00 67.00 112 ARG B CA 1
ATOM 1286 C C . ARG B 1 81 ? -90.923 82.598 57.321 1.00 63.03 112 ARG B C 1
ATOM 1287 O O . ARG B 1 81 ? -91.462 81.641 56.769 1.00 55.33 112 ARG B O 1
ATOM 1295 N N . GLU B 1 82 ? -90.103 83.447 56.700 1.00 62.63 113 GLU B N 1
ATOM 1296 C CA . GLU B 1 82 ? -89.815 83.345 55.268 1.00 61.39 113 GLU B CA 1
ATOM 1297 C C . GLU B 1 82 ? -89.028 82.069 54.988 1.00 60.63 113 GLU B C 1
ATOM 1298 O O . GLU B 1 82 ? -89.246 81.408 53.963 1.00 64.72 113 GLU B O 1
ATOM 1300 N N . ALA B 1 83 ? -88.133 81.718 55.910 1.00 59.94 114 ALA B N 1
ATOM 1301 C CA . ALA B 1 83 ? -87.317 80.502 55.798 1.00 60.83 114 ALA B CA 1
ATOM 1302 C C . ALA B 1 83 ? -88.157 79.249 55.827 1.00 60.46 114 ALA B C 1
ATOM 1303 O O . ALA B 1 83 ? -87.889 78.308 55.090 1.00 57.64 114 ALA B O 1
ATOM 1305 N N . GLU B 1 84 ? -89.172 79.252 56.682 1.00 65.68 115 GLU B N 1
ATOM 1306 C CA . GLU B 1 84 ? -90.126 78.155 56.737 1.00 69.35 115 GLU B CA 1
ATOM 1307 C C . GLU B 1 84 ? -90.798 78.003 55.398 1.00 62.90 115 GLU B C 1
ATOM 1308 O O . GLU B 1 84 ? -90.812 76.920 54.832 1.00 60.76 115 GLU B O 1
ATOM 1314 N N . ASP B 1 85 ? -91.353 79.097 54.904 1.00 60.36 116 ASP B N 1
ATOM 1315 C CA . ASP B 1 85 ? -92.011 79.089 53.606 1.00 57.82 116 ASP B CA 1
ATOM 1316 C C . ASP B 1 85 ? -91.090 78.573 52.535 1.00 52.43 116 ASP B C 1
ATOM 1317 O O . ASP B 1 85 ? -91.507 77.739 51.738 1.00 53.79 116 ASP B O 1
ATOM 1322 N N . GLU B 1 86 ? -89.848 79.049 52.519 1.00 53.31 117 GLU B N 1
ATOM 1323 C CA . GLU B 1 86 ? -88.875 78.588 51.509 1.00 57.04 117 GLU B CA 1
ATOM 1324 C C . GLU B 1 86 ? -88.665 77.087 51.658 1.00 55.40 117 GLU B C 1
ATOM 1325 O O . GLU B 1 86 ? -88.829 76.341 50.694 1.00 55.66 117 GLU B O 1
ATOM 1327 N N . THR B 1 87 ? -88.381 76.652 52.879 1.00 53.85 118 THR B N 1
ATOM 1328 C CA . THR B 1 87 ? -88.227 75.234 53.172 1.00 54.04 118 THR B CA 1
ATOM 1329 C C . THR B 1 87 ? -89.346 74.396 52.547 1.00 53.22 118 THR B C 1
ATOM 1330 O O . THR B 1 87 ? -89.065 73.451 51.829 1.00 54.09 118 THR B O 1
ATOM 1334 N N . ARG B 1 88 ? -90.607 74.754 52.808 1.00 54.43 119 ARG B N 1
ATOM 1335 C CA . ARG B 1 88 ? -91.773 73.985 52.291 1.00 52.93 119 ARG B CA 1
ATOM 1336 C C . ARG B 1 88 ? -91.684 73.898 50.765 1.00 51.19 119 ARG B C 1
ATOM 1337 O O . ARG B 1 88 ? -91.783 72.814 50.196 1.00 50.76 119 ARG B O 1
ATOM 1345 N N . ALA B 1 89 ? -91.448 75.050 50.131 1.00 49.06 120 ALA B N 1
ATOM 1346 C CA . ALA B 1 89 ? -91.355 75.155 48.677 1.00 47.83 120 ALA B CA 1
ATOM 1347 C C . ALA B 1 89 ? -90.302 74.254 48.104 1.00 44.79 120 ALA B C 1
ATOM 1348 O O . ALA B 1 89 ? -90.486 73.691 47.030 1.00 49.50 120 ALA B O 1
ATOM 1350 N N . LEU B 1 90 ? -89.179 74.143 48.792 1.00 42.76 121 LEU B N 1
ATOM 1351 C CA . LEU B 1 90 ? -88.085 73.305 48.301 1.00 46.72 121 LEU B CA 1
ATOM 1352 C C . LEU B 1 90 ? -88.439 71.833 48.422 1.00 46.04 121 LEU B C 1
ATOM 1353 O O . LEU B 1 90 ? -88.263 71.078 47.472 1.00 48.35 121 LEU B O 1
ATOM 1358 N N . LEU B 1 91 ? -88.966 71.453 49.575 1.00 48.46 122 LEU B N 1
ATOM 1359 C CA . LEU B 1 91 ? -89.434 70.088 49.801 1.00 50.33 122 LEU B CA 1
ATOM 1360 C C . LEU B 1 91 ? -90.409 69.673 48.701 1.00 51.12 122 LEU B C 1
ATOM 1361 O O . LEU B 1 91 ? -90.343 68.543 48.236 1.00 54.81 122 LEU B O 1
ATOM 1366 N N . ILE B 1 92 ? -91.237 70.611 48.227 1.00 51.51 123 ILE B N 1
ATOM 1367 C CA . ILE B 1 92 ? -92.138 70.361 47.097 1.00 50.73 123 ILE B CA 1
ATOM 1368 C C . ILE B 1 92 ? -91.364 70.115 45.799 1.00 45.43 123 ILE B C 1
ATOM 1369 O O . ILE B 1 92 ? -91.516 69.053 45.170 1.00 42.82 123 ILE B O 1
ATOM 1374 N N . LYS B 1 93 ? -90.522 71.077 45.432 1.00 43.44 124 LYS B N 1
ATOM 1375 C CA . LYS B 1 93 ? -89.639 70.949 44.255 1.00 45.18 124 LYS B CA 1
ATOM 1376 C C . LYS B 1 93 ? -88.823 69.631 44.300 1.00 45.30 124 LYS B C 1
ATOM 1377 O O . LYS B 1 93 ? -88.779 68.890 43.315 1.00 47.62 124 LYS B O 1
ATOM 1379 N N . LEU B 1 94 ? -88.245 69.334 45.456 1.00 44.61 125 LEU B N 1
ATOM 1380 C CA . LEU B 1 94 ? -87.489 68.101 45.688 1.00 47.65 125 LEU B CA 1
ATOM 1381 C C . LEU B 1 94 ? -88.258 66.791 45.480 1.00 48.16 125 LEU B C 1
ATOM 1382 O O . LEU B 1 94 ? -87.680 65.775 45.083 1.00 45.66 125 LEU B O 1
ATOM 1387 N N . ALA B 1 95 ? -89.551 66.816 45.778 1.00 50.92 126 ALA B N 1
ATOM 1388 C CA . ALA B 1 95 ? -90.390 65.621 45.699 1.00 55.03 126 ALA B CA 1
ATOM 1389 C C . ALA B 1 95 ? -90.752 65.249 44.264 1.00 57.79 126 ALA B C 1
ATOM 1390 O O . ALA B 1 95 ? -91.342 64.204 44.030 1.00 54.05 126 ALA B O 1
ATOM 1392 N N . GLY B 1 96 ? -90.420 66.111 43.307 1.00 61.82 127 GLY B N 1
ATOM 1393 C CA . GLY B 1 96 ? -90.576 65.775 41.906 1.00 62.97 127 GLY B CA 1
ATOM 1394 C C . GLY B 1 96 ? -91.817 66.406 41.308 1.00 64.72 127 GLY B C 1
ATOM 1395 O O . GLY B 1 96 ? -92.623 67.009 42.024 1.00 61.57 127 GLY B O 1
ATOM 1396 N N . PRO B 1 97 ? -91.985 66.254 39.985 1.00 66.01 128 PRO B N 1
ATOM 1397 C CA . PRO B 1 97 ? -92.901 67.052 39.168 1.00 64.24 128 PRO B CA 1
ATOM 1398 C C . PRO B 1 97 ? -94.364 66.941 39.550 1.00 64.26 128 PRO B C 1
ATOM 1399 O O . PRO B 1 97 ? -95.080 67.944 39.519 1.00 60.18 128 PRO B O 1
ATOM 1403 N N . GLU B 1 98 ? -94.807 65.733 39.891 1.00 68.47 129 GLU B N 1
ATOM 1404 C CA . GLU B 1 98 ? -96.202 65.523 40.301 1.00 69.40 129 GLU B CA 1
ATOM 1405 C C . GLU B 1 98 ? -96.494 66.346 41.557 1.00 68.42 129 GLU B C 1
ATOM 1406 O O . GLU B 1 98 ? -97.502 67.061 41.624 1.00 66.66 129 GLU B O 1
ATOM 1408 N N . ALA B 1 99 ? -95.568 66.275 42.513 1.00 69.55 130 ALA B N 1
ATOM 1409 C CA . ALA B 1 99 ? -95.660 67.036 43.756 1.00 71.72 130 ALA B CA 1
ATOM 1410 C C . ALA B 1 99 ? -95.811 68.531 43.504 1.00 73.24 130 ALA B C 1
ATOM 1411 O O . ALA B 1 99 ? -96.611 69.200 44.155 1.00 69.02 130 ALA B O 1
ATOM 1413 N N . VAL B 1 100 ? -95.014 69.043 42.565 1.00 73.32 131 VAL B N 1
ATOM 1414 C CA . VAL B 1 100 ? -95.006 70.475 42.235 1.00 69.95 131 VAL B CA 1
ATOM 1415 C C . VAL B 1 100 ? -96.289 70.913 41.598 1.00 63.45 131 VAL B C 1
ATOM 1416 O O . VAL B 1 100 ? -96.766 72.015 41.864 1.00 52.25 131 VAL B O 1
ATOM 1420 N N . LYS B 1 101 ? -96.779 70.060 40.699 1.00 66.80 132 LYS B N 1
ATOM 1421 C CA . LYS B 1 101 ? -97.983 70.335 39.925 1.00 71.65 132 LYS B CA 1
ATOM 1422 C C . LYS B 1 101 ? -99.156 70.608 40.865 1.00 75.55 132 LYS B C 1
ATOM 1423 O O . LYS B 1 101 ? -99.857 71.615 40.730 1.00 79.04 132 LYS B O 1
ATOM 1425 N N . ARG B 1 102 ? -99.352 69.711 41.824 1.00 76.02 133 ARG B N 1
ATOM 1426 C CA . ARG B 1 102 ? -100.434 69.855 42.795 1.00 77.87 133 ARG B CA 1
ATOM 1427 C C . ARG B 1 102 ? -100.054 70.694 44.010 1.00 79.72 133 ARG B C 1
ATOM 1428 O O . ARG B 1 102 ? -100.937 71.202 44.703 1.00 82.49 133 ARG B O 1
ATOM 1436 N N . ASN B 1 103 ? -98.752 70.810 44.285 1.00 80.63 134 ASN B N 1
ATOM 1437 C CA . ASN B 1 103 ? -98.212 71.781 45.263 1.00 75.22 134 ASN B CA 1
ATOM 1438 C C . ASN B 1 103 ? -98.278 71.407 46.756 1.00 65.28 134 ASN B C 1
ATOM 1439 O O . ASN B 1 103 ? -98.100 72.262 47.601 1.00 60.12 134 ASN B O 1
ATOM 1444 N N . TRP B 1 104 ? -98.579 70.153 47.074 1.00 64.60 135 TRP B N 1
ATOM 1445 C CA . TRP B 1 104 ? -98.254 69.579 48.379 1.00 62.73 135 TRP B CA 1
ATOM 1446 C C . TRP B 1 104 ? -97.491 68.282 48.100 1.00 63.12 135 TRP B C 1
ATOM 1447 O O . TRP B 1 104 ? -97.246 67.933 46.933 1.00 60.23 135 TRP B O 1
ATOM 1449 N N . VAL B 1 105 ? -97.105 67.584 49.160 1.00 63.05 136 VAL B N 1
ATOM 1450 C CA . VAL B 1 105 ? -96.312 66.370 49.035 1.00 68.02 136 VAL B CA 1
ATOM 1451 C C . VAL B 1 105 ? -97.074 65.188 49.612 1.00 75.63 136 VAL B C 1
ATOM 1452 O O . VAL B 1 105 ? -97.670 65.298 50.676 1.00 83.07 136 VAL B O 1
ATOM 1456 N N . TYR B 1 106 ? -97.029 64.048 48.921 1.00 80.91 137 TYR B N 1
ATOM 1457 C CA . TYR B 1 106 ? -97.585 62.806 49.454 1.00 83.25 137 TYR B CA 1
ATOM 1458 C C . TYR B 1 106 ? -96.466 62.067 50.157 1.00 79.46 137 TYR B C 1
ATOM 1459 O O . TYR B 1 106 ? -95.346 61.976 49.622 1.00 80.95 137 TYR B O 1
ATOM 1461 N N . PHE B 1 107 ? -96.773 61.534 51.336 1.00 72.61 138 PHE B N 1
ATOM 1462 C CA . PHE B 1 107 ? -95.788 60.825 52.154 1.00 75.61 138 PHE B CA 1
ATOM 1463 C C . PHE B 1 107 ? -94.910 59.845 51.381 1.00 75.21 138 PHE B C 1
ATOM 1464 O O . PHE B 1 107 ? -93.728 59.679 51.690 1.00 70.75 138 PHE B O 1
ATOM 1466 N N . THR B 1 108 ? -95.526 59.177 50.410 1.00 76.66 139 THR B N 1
ATOM 1467 C CA . THR B 1 108 ? -94.854 58.271 49.459 1.00 75.04 139 THR B CA 1
ATOM 1468 C C . THR B 1 108 ? -93.642 58.873 48.773 1.00 66.66 139 THR B C 1
ATOM 1469 O O . THR B 1 108 ? -92.627 58.199 48.577 1.00 66.95 139 THR B O 1
ATOM 1473 N N . GLU B 1 109 ? -93.770 60.143 48.418 1.00 60.91 140 GLU B N 1
ATOM 1474 C CA . GLU B 1 109 ? -92.756 60.838 47.644 1.00 63.36 140 GLU B CA 1
ATOM 1475 C C . GLU B 1 109 ? -91.505 61.242 48.403 1.00 57.83 140 GLU B C 1
ATOM 1476 O O . GLU B 1 109 ? -90.506 61.571 47.780 1.00 57.28 140 GLU B O 1
ATOM 1482 N N . VAL B 1 110 ? -91.544 61.229 49.728 1.00 54.70 141 VAL B N 1
ATOM 1483 C CA . VAL B 1 110 ? -90.362 61.559 50.519 1.00 52.93 141 VAL B CA 1
ATOM 1484 C C . VAL B 1 110 ? -89.211 60.623 50.162 1.00 54.89 141 VAL B C 1
ATOM 1485 O O . VAL B 1 110 ? -88.060 61.058 50.115 1.00 54.94 141 VAL B O 1
ATOM 1489 N N . LYS B 1 111 ? -89.527 59.348 49.912 1.00 61.97 142 LYS B N 1
ATOM 1490 C CA . LYS B 1 111 ? -88.565 58.362 49.354 1.00 65.30 142 LYS B CA 1
ATOM 1491 C C . LYS B 1 111 ? -87.697 58.971 48.246 1.00 68.01 142 LYS B C 1
ATOM 1492 O O . LYS B 1 111 ? -86.484 58.770 48.239 1.00 69.33 142 LYS B O 1
ATOM 1494 N N . ASN B 1 112 ? -88.333 59.735 47.344 1.00 66.52 143 ASN B N 1
ATOM 1495 C CA . ASN B 1 112 ? -87.655 60.439 46.223 1.00 60.40 143 ASN B CA 1
ATOM 1496 C C . ASN B 1 112 ? -86.588 61.457 46.604 1.00 61.85 143 ASN B C 1
ATOM 1497 O O . ASN B 1 112 ? -85.639 61.658 45.848 1.00 63.23 143 ASN B O 1
ATOM 1502 N N . ILE B 1 113 ? -86.740 62.093 47.767 1.00 63.10 144 ILE B N 1
ATOM 1503 C CA . ILE B 1 113 ? -85.830 63.166 48.214 1.00 57.07 144 ILE B CA 1
ATOM 1504 C C . ILE B 1 113 ? -84.519 62.576 48.718 1.00 54.72 144 ILE B C 1
ATOM 1505 O O . ILE B 1 113 ? -84.525 61.598 49.459 1.00 57.82 144 ILE B O 1
ATOM 1510 N N . SER B 1 114 ? -83.404 63.170 48.306 1.00 51.84 145 SER B N 1
ATOM 1511 C CA . SER B 1 114 ? -82.109 62.570 48.557 1.00 53.54 145 SER B CA 1
ATOM 1512 C C . SER B 1 114 ? -81.684 62.852 49.966 1.00 54.43 145 SER B C 1
ATOM 1513 O O . SER B 1 114 ? -82.139 63.817 50.590 1.00 50.88 145 SER B O 1
ATOM 1516 N N . VAL B 1 115 ? -80.750 62.028 50.425 1.00 57.83 146 VAL B N 1
ATOM 1517 C CA . VAL B 1 115 ? -80.089 62.226 51.708 1.00 58.65 146 VAL B CA 1
ATOM 1518 C C . VAL B 1 115 ? -79.437 63.608 51.787 1.00 55.55 146 VAL B C 1
ATOM 1519 O O . VAL B 1 115 ? -79.708 64.378 52.711 1.00 54.92 146 VAL B O 1
ATOM 1523 N N . THR B 1 116 ? -78.650 63.922 50.769 1.00 55.79 147 THR B N 1
ATOM 1524 C CA . THR B 1 116 ? -77.860 65.150 50.745 1.00 61.49 147 THR B CA 1
ATOM 1525 C C . THR B 1 116 ? -78.722 66.400 50.916 1.00 61.53 147 THR B C 1
ATOM 1526 O O . THR B 1 116 ? -78.446 67.249 51.767 1.00 63.14 147 THR B O 1
ATOM 1530 N N . ASP B 1 117 ? -79.787 66.467 50.119 1.00 62.10 148 ASP B N 1
ATOM 1531 C CA . ASP B 1 117 ? -80.692 67.601 50.108 1.00 65.38 148 ASP B CA 1
ATOM 1532 C C . ASP B 1 117 ? -81.317 67.802 51.470 1.00 64.08 148 ASP B C 1
ATOM 1533 O O . ASP B 1 117 ? -81.282 68.904 52.013 1.00 63.65 148 ASP B O 1
ATOM 1538 N N . PHE B 1 118 ? -81.835 66.720 52.040 1.00 65.00 149 PHE B N 1
ATOM 1539 C CA . PHE B 1 118 ? -82.347 66.746 53.422 1.00 67.46 149 PHE B CA 1
ATOM 1540 C C . PHE B 1 118 ? -81.314 67.166 54.450 1.00 63.76 149 PHE B C 1
ATOM 1541 O O . PHE B 1 118 ? -81.562 68.061 55.256 1.00 62.94 149 PHE B O 1
ATOM 1549 N N . GLN B 1 119 ? -80.156 66.523 54.395 1.00 58.55 150 GLN B N 1
ATOM 1550 C CA . GLN B 1 119 ? -79.058 66.876 55.279 1.00 54.67 150 GLN B CA 1
ATOM 1551 C C . GLN B 1 119 ? -78.714 68.362 55.174 1.00 51.25 150 GLN B C 1
ATOM 1552 O O . GLN B 1 119 ? -78.475 69.012 56.189 1.00 48.32 150 GLN B O 1
ATOM 1554 N N . THR B 1 120 ? -78.729 68.903 53.952 1.00 53.01 151 THR B N 1
ATOM 1555 C CA . THR B 1 120 ? -78.435 70.336 53.721 1.00 55.33 151 THR B CA 1
ATOM 1556 C C . THR B 1 120 ? -79.451 71.218 54.448 1.00 54.34 151 THR B C 1
ATOM 1557 O O . THR B 1 120 ? -79.071 72.090 55.234 1.00 50.31 151 THR B O 1
ATOM 1561 N N . LEU B 1 121 ? -80.733 70.939 54.225 1.00 52.99 152 LEU B N 1
ATOM 1562 C CA . LEU B 1 121 ? -81.805 71.657 54.915 1.00 53.07 152 LEU B CA 1
ATOM 1563 C C . LEU B 1 121 ? -81.609 71.630 56.424 1.00 53.95 152 LEU B C 1
ATOM 1564 O O . LEU B 1 121 ? -81.590 72.677 57.085 1.00 52.21 152 LEU B O 1
ATOM 1569 N N . ASP B 1 122 ? -81.441 70.413 56.936 1.00 56.15 153 ASP B N 1
ATOM 1570 C CA . ASP B 1 122 ? -81.281 70.166 58.357 1.00 60.52 153 ASP B CA 1
ATOM 1571 C C . ASP B 1 122 ? -80.062 70.906 58.918 1.00 57.42 153 ASP B C 1
ATOM 1572 O O . ASP B 1 122 ? -80.173 71.601 59.931 1.00 53.60 153 ASP B O 1
ATOM 1577 N N . ASN B 1 123 ? -78.922 70.762 58.235 1.00 57.60 154 ASN B N 1
ATOM 1578 C CA . ASN B 1 123 ? -77.697 71.498 58.567 1.00 55.38 154 ASN B CA 1
ATOM 1579 C C . ASN B 1 123 ? -77.947 73.011 58.715 1.00 53.66 154 ASN B C 1
ATOM 1580 O O . ASN B 1 123 ? -77.558 73.596 59.726 1.00 55.44 154 ASN B O 1
ATOM 1582 N N . LEU B 1 124 ? -78.626 73.609 57.739 1.00 48.23 155 LEU B N 1
ATOM 1583 C CA . LEU B 1 124 ? -78.963 75.025 57.787 1.00 47.19 155 LEU B CA 1
ATOM 1584 C C . LEU B 1 124 ? -79.895 75.373 58.945 1.00 47.16 155 LEU B C 1
ATOM 1585 O O . LEU B 1 124 ? -79.661 76.335 59.669 1.00 48.48 155 LEU B O 1
ATOM 1590 N N . TRP B 1 125 ? -80.974 74.623 59.105 1.00 46.64 156 TRP B N 1
ATOM 1591 C CA . TRP B 1 125 ? -81.900 74.886 60.206 1.00 46.76 156 TRP B CA 1
ATOM 1592 C C . TRP B 1 125 ? -81.218 74.726 61.566 1.00 47.29 156 TRP B C 1
ATOM 1593 O O . TRP B 1 125 ? -81.399 75.567 62.458 1.00 45.35 156 TRP B O 1
ATOM 1604 N N . LYS B 1 126 ? -80.413 73.671 61.699 1.00 49.74 157 LYS B N 1
ATOM 1605 C CA . LYS B 1 126 ? -79.631 73.445 62.906 1.00 50.62 157 LYS B CA 1
ATOM 1606 C C . LYS B 1 126 ? -78.677 74.611 63.099 1.00 55.17 157 LYS B C 1
ATOM 1607 O O . LYS B 1 126 ? -78.587 75.161 64.193 1.00 64.35 157 LYS B O 1
ATOM 1609 N N . ALA B 1 127 ? -78.013 75.025 62.024 1.00 58.95 158 ALA B N 1
ATOM 1610 C CA . ALA B 1 127 ? -77.038 76.134 62.072 1.00 62.77 158 ALA B CA 1
ATOM 1611 C C . ALA B 1 127 ? -77.636 77.466 62.490 1.00 57.64 158 ALA B C 1
ATOM 1612 O O . ALA B 1 127 ? -76.998 78.235 63.188 1.00 57.36 158 ALA B O 1
ATOM 1614 N N . SER B 1 128 ? -78.855 77.733 62.046 1.00 54.92 159 SER B N 1
ATOM 1615 C CA . SER B 1 128 ? -79.505 79.004 62.317 1.00 53.54 159 SER B CA 1
ATOM 1616 C C . SER B 1 128 ? -80.037 79.121 63.725 1.00 48.50 159 SER B C 1
ATOM 1617 O O . SER B 1 128 ? -80.494 80.187 64.100 1.00 47.69 159 SER B O 1
ATOM 1620 N N . SER B 1 129 ? -80.000 78.040 64.497 1.00 48.82 160 SER B N 1
ATOM 1621 C CA . SER B 1 129 ? -80.831 77.923 65.692 1.00 50.16 160 SER B CA 1
ATOM 1622 C C . SER B 1 129 ? -80.089 77.477 66.952 1.00 50.77 160 SER B C 1
ATOM 1623 O O . SER B 1 129 ? -80.722 77.019 67.894 1.00 45.63 160 SER B O 1
ATOM 1626 N N . ASN B 1 130 ? -78.755 77.597 66.976 1.00 56.10 161 ASN B N 1
ATOM 1627 C CA . ASN B 1 130 ? -77.908 76.945 68.017 1.00 57.65 161 ASN B CA 1
ATOM 1628 C C . ASN B 1 130 ? -78.303 75.477 68.193 1.00 56.70 161 ASN B C 1
ATOM 1629 O O . ASN B 1 130 ? -78.390 74.976 69.304 1.00 56.37 161 ASN B O 1
ATOM 1631 N N . ASN B 1 131 ? -78.545 74.814 67.061 1.00 57.45 162 ASN B N 1
ATOM 1632 C CA . ASN B 1 131 ? -78.997 73.428 66.998 1.00 57.22 162 ASN B CA 1
ATOM 1633 C C . ASN B 1 131 ? -80.344 73.117 67.704 1.00 56.56 162 ASN B C 1
ATOM 1634 O O . ASN B 1 131 ? -80.603 71.981 68.075 1.00 54.64 162 ASN B O 1
ATOM 1639 N N . LYS B 1 132 ? -81.207 74.127 67.851 1.00 59.85 163 LYS B N 1
ATOM 1640 C CA . LYS B 1 132 ? -82.585 73.941 68.374 1.00 61.62 163 LYS B CA 1
ATOM 1641 C C . LYS B 1 132 ? -83.577 73.457 67.329 1.00 57.44 163 LYS B C 1
ATOM 1642 O O . LYS B 1 132 ? -84.599 72.890 67.694 1.00 55.74 163 LYS B O 1
ATOM 1648 N N . PHE B 1 133 ? -83.342 73.797 66.061 1.00 58.82 164 PHE B N 1
ATOM 1649 C CA . PHE B 1 133 ? -84.292 73.525 64.978 1.00 62.18 164 PHE B CA 1
ATOM 1650 C C . PHE B 1 133 ? -83.698 72.562 63.981 1.00 62.24 164 PHE B C 1
ATOM 1651 O O . PHE B 1 133 ? -82.482 72.460 63.853 1.00 59.28 164 PHE B O 1
ATOM 1659 N N . GLY B 1 134 ? -84.577 71.864 63.270 1.00 62.25 165 GLY B N 1
ATOM 1660 C CA . GLY B 1 134 ? -84.155 70.882 62.285 1.00 64.73 165 GLY B CA 1
ATOM 1661 C C . GLY B 1 134 ? -84.989 69.625 62.315 1.00 63.43 165 GLY B C 1
ATOM 1662 O O . GLY B 1 134 ? -85.620 69.307 63.321 1.00 66.97 165 GLY B O 1
ATOM 1663 N N . TYR B 1 135 ? -84.972 68.904 61.204 1.00 58.40 166 TYR B N 1
ATOM 1664 C CA . TYR B 1 135 ? -85.669 67.640 61.108 1.00 57.17 166 TYR B CA 1
ATOM 1665 C C . TYR B 1 135 ? -85.090 66.601 62.051 1.00 55.27 166 TYR B C 1
ATOM 1666 O O . TYR B 1 135 ? -85.829 65.886 62.726 1.00 50.62 166 TYR B O 1
ATOM 1675 N N . SER B 1 136 ? -83.765 66.526 62.082 1.00 55.41 167 SER B N 1
ATOM 1676 C CA . SER B 1 136 ? -83.039 65.596 62.954 1.00 57.70 167 SER B CA 1
ATOM 1677 C C . SER B 1 136 ? -83.365 65.829 64.420 1.00 60.48 167 SER B C 1
ATOM 1678 O O . SER B 1 136 ? -83.527 64.878 65.205 1.00 66.54 167 SER B O 1
ATOM 1681 N N . VAL B 1 137 ? -83.445 67.104 64.790 1.00 60.61 168 VAL B N 1
ATOM 1682 C CA . VAL B 1 137 ? -83.829 67.484 66.141 1.00 57.95 168 VAL B CA 1
ATOM 1683 C C . VAL B 1 137 ? -85.205 66.921 66.419 1.00 56.80 168 VAL B C 1
ATOM 1684 O O . VAL B 1 137 ? -85.414 66.271 67.432 1.00 60.18 168 VAL B O 1
ATOM 1688 N N . GLN B 1 138 ? -86.117 67.151 65.485 1.00 59.69 169 GLN B N 1
ATOM 1689 C CA . GLN B 1 138 ? -87.482 66.652 65.574 1.00 60.58 169 GLN B CA 1
ATOM 1690 C C . GLN B 1 138 ? -87.534 65.126 65.761 1.00 65.78 169 GLN B C 1
ATOM 1691 O O . GLN B 1 138 ? -88.280 64.636 66.631 1.00 74.55 169 GLN B O 1
ATOM 1697 N N . LYS B 1 139 ? -86.734 64.381 64.990 1.00 66.20 170 LYS B N 1
ATOM 1698 C CA . LYS B 1 139 ? -86.614 62.925 65.185 1.00 64.71 170 LYS B CA 1
ATOM 1699 C C . LYS B 1 139 ? -86.228 62.644 66.644 1.00 62.43 170 LYS B C 1
ATOM 1700 O O . LYS B 1 139 ? -86.970 61.949 67.338 1.00 65.21 170 LYS B O 1
ATOM 1702 N N . GLU B 1 140 ? -85.138 63.252 67.125 1.00 55.20 171 GLU B N 1
ATOM 1703 C CA . GLU B 1 140 ? -84.714 63.082 68.523 1.00 52.49 171 GLU B CA 1
ATOM 1704 C C . GLU B 1 140 ? -85.881 63.266 69.524 1.00 53.05 171 GLU B C 1
ATOM 1705 O O . GLU B 1 140 ? -86.176 62.356 70.294 1.00 53.55 171 GLU B O 1
ATOM 1707 N N . ILE B 1 141 ? -86.550 64.415 69.486 1.00 52.72 172 ILE B N 1
ATOM 1708 C CA . ILE B 1 141 ? -87.674 64.693 70.378 1.00 54.72 172 ILE B CA 1
ATOM 1709 C C . ILE B 1 141 ? -88.837 63.696 70.228 1.00 62.69 172 ILE B C 1
ATOM 1710 O O . ILE B 1 141 ? -89.489 63.349 71.211 1.00 66.63 172 ILE B O 1
ATOM 1712 N N . TRP B 1 142 ? -89.077 63.215 69.008 1.00 70.32 173 TRP B N 1
ATOM 1713 C CA . TRP B 1 142 ? -90.124 62.204 68.734 1.00 71.64 173 TRP B CA 1
ATOM 1714 C C . TRP B 1 142 ? -89.757 60.855 69.342 1.00 74.20 173 TRP B C 1
ATOM 1715 O O . TRP B 1 142 ? -90.576 60.224 70.008 1.00 69.55 173 TRP B O 1
ATOM 1726 N N . VAL B 1 143 ? -88.515 60.438 69.125 1.00 75.74 174 VAL B N 1
ATOM 1727 C CA . VAL B 1 143 ? -88.006 59.201 69.700 1.00 79.32 174 VAL B CA 1
ATOM 1728 C C . VAL B 1 143 ? -88.009 59.289 71.224 1.00 81.65 174 VAL B C 1
ATOM 1729 O O . VAL B 1 143 ? -88.449 58.354 71.895 1.00 80.90 174 VAL B O 1
ATOM 1733 N N . GLN B 1 144 ? -87.527 60.407 71.766 1.00 82.60 175 GLN B N 1
ATOM 1734 C CA . GLN B 1 144 ? -87.530 60.612 73.213 1.00 79.24 175 GLN B CA 1
ATOM 1735 C C . GLN B 1 144 ? -88.950 60.507 73.794 1.00 75.09 175 GLN B C 1
ATOM 1736 O O . GLN B 1 144 ? -89.097 60.047 74.917 1.00 81.13 175 GLN B O 1
ATOM 1738 N N . ASN B 1 145 ? -89.983 60.903 73.042 1.00 70.18 176 ASN B N 1
ATOM 1739 C CA . ASN B 1 145 ? -91.385 60.708 73.475 1.00 67.66 176 ASN B CA 1
ATOM 1740 C C . ASN B 1 145 ? -92.005 59.381 73.009 1.00 66.92 176 ASN B C 1
ATOM 1741 O O . ASN B 1 145 ? -93.223 59.305 72.778 1.00 64.71 176 ASN B O 1
ATOM 1743 N N . GLN B 1 146 ? -91.174 58.337 72.895 1.00 67.14 177 GLN B N 1
ATOM 1744 C CA . GLN B 1 146 ? -91.628 56.949 72.611 1.00 65.68 177 GLN B CA 1
ATOM 1745 C C . GLN B 1 146 ? -92.491 56.852 71.332 1.00 61.82 177 GLN B C 1
ATOM 1746 O O . GLN B 1 146 ? -93.464 56.107 71.292 1.00 51.91 177 GLN B O 1
ATOM 1748 N N . LYS B 1 147 ? -92.082 57.605 70.296 1.00 63.50 178 LYS B N 1
ATOM 1749 C CA . LYS B 1 147 ? -92.811 57.767 69.024 1.00 62.49 178 LYS B CA 1
ATOM 1750 C C . LYS B 1 147 ? -94.305 58.110 69.181 1.00 64.68 178 LYS B C 1
ATOM 1751 O O . LYS B 1 147 ? -95.086 57.904 68.243 1.00 72.04 178 LYS B O 1
ATOM 1753 N N . ARG B 1 148 ? -94.685 58.656 70.338 1.00 63.27 179 ARG B N 1
ATOM 1754 C CA . ARG B 1 148 ? -96.092 58.873 70.689 1.00 68.04 179 ARG B CA 1
ATOM 1755 C C . ARG B 1 148 ? -96.467 60.280 70.283 1.00 68.78 179 ARG B C 1
ATOM 1756 O O . ARG B 1 148 ? -96.086 61.233 70.954 1.00 65.15 179 ARG B O 1
ATOM 1758 N N . TRP B 1 149 ? -97.230 60.395 69.200 1.00 73.94 180 TRP B N 1
ATOM 1759 C CA . TRP B 1 149 ? -97.446 61.676 68.504 1.00 76.33 180 TRP B CA 1
ATOM 1760 C C . TRP B 1 149 ? -97.901 62.870 69.349 1.00 79.32 180 TRP B C 1
ATOM 1761 O O . TRP B 1 149 ? -97.231 63.901 69.346 1.00 88.19 180 TRP B O 1
ATOM 1772 N N . PRO B 1 150 ? -99.035 62.756 70.057 1.00 80.50 181 PRO B N 1
ATOM 1773 C CA . PRO B 1 150 ? -99.517 63.943 70.769 1.00 81.59 181 PRO B CA 1
ATOM 1774 C C . PRO B 1 150 ? -98.630 64.373 71.959 1.00 79.49 181 PRO B C 1
ATOM 1775 O O . PRO B 1 150 ? -98.637 65.552 72.309 1.00 73.12 181 PRO B O 1
ATOM 1779 N N . LYS B 1 151 ? -97.898 63.430 72.573 1.00 77.66 182 LYS B N 1
ATOM 1780 C CA . LYS B 1 151 ? -96.831 63.753 73.540 1.00 74.49 182 LYS B CA 1
ATOM 1781 C C . LYS B 1 151 ? -95.815 64.686 72.876 1.00 79.44 182 LYS B C 1
ATOM 1782 O O . LYS B 1 151 ? -95.570 65.801 73.353 1.00 78.55 182 LYS B O 1
ATOM 1784 N N . PHE B 1 152 ? -95.286 64.219 71.741 1.00 84.01 183 PHE B N 1
ATOM 1785 C CA . PHE B 1 152 ? -94.342 64.961 70.887 1.00 79.56 183 PHE B CA 1
ATOM 1786 C C . PHE B 1 152 ? -94.861 66.350 70.484 1.00 81.22 183 PHE B C 1
ATOM 1787 O O . PHE B 1 152 ? -94.196 67.357 70.744 1.00 84.11 183 PHE B O 1
ATOM 1789 N N . PHE B 1 153 ? -96.069 66.413 69.919 1.00 80.81 184 PHE B N 1
ATOM 1790 C CA . PHE B 1 153 ? -96.656 67.697 69.485 1.00 76.77 184 PHE B CA 1
ATOM 1791 C C . PHE B 1 153 ? -96.744 68.718 70.605 1.00 76.80 184 PHE B C 1
ATOM 1792 O O . PHE B 1 153 ? -96.569 69.910 70.357 1.00 71.41 184 PHE B O 1
ATOM 1794 N N . LYS B 1 154 ? -97.021 68.229 71.821 1.00 77.09 185 LYS B N 1
ATOM 1795 C CA . LYS B 1 154 ? -97.030 69.049 73.032 1.00 73.04 185 LYS B CA 1
ATOM 1796 C C . LYS B 1 154 ? -95.629 69.498 73.398 1.00 74.35 185 LYS B C 1
ATOM 1797 O O . LYS B 1 154 ? -95.430 70.671 73.695 1.00 80.64 185 LYS B O 1
ATOM 1799 N N . GLN B 1 155 ? -94.652 68.588 73.341 1.00 75.28 186 GLN B N 1
ATOM 1800 C CA . GLN B 1 155 ? -93.239 68.948 73.633 1.00 76.26 186 GLN B CA 1
ATOM 1801 C C . GLN B 1 155 ? -92.657 69.950 72.623 1.00 78.77 186 GLN B C 1
ATOM 1802 O O . GLN B 1 155 ? -91.702 70.645 72.922 1.00 80.94 186 GLN B O 1
ATOM 1804 N N . ILE B 1 156 ? -93.247 70.019 71.433 1.00 78.43 187 ILE B N 1
ATOM 1805 C CA . ILE B 1 156 ? -92.794 70.897 70.370 1.00 71.84 187 ILE B CA 1
ATOM 1806 C C . ILE B 1 156 ? -93.577 72.204 70.317 1.00 68.32 187 ILE B C 1
ATOM 1807 O O . ILE B 1 156 ? -93.262 73.069 69.523 1.00 73.83 187 ILE B O 1
ATOM 1812 N N . ASP B 1 157 ? -94.538 72.365 71.219 1.00 64.98 188 ASP B N 1
ATOM 1813 C CA . ASP B 1 157 ? -95.331 73.595 71.350 1.00 67.85 188 ASP B CA 1
ATOM 1814 C C . ASP B 1 157 ? -96.168 73.883 70.103 1.00 72.05 188 ASP B C 1
ATOM 1815 O O . ASP B 1 157 ? -96.437 75.046 69.774 1.00 70.73 188 ASP B O 1
ATOM 1817 N N . TRP B 1 158 ? -96.618 72.809 69.446 1.00 76.82 189 TRP B N 1
ATOM 1818 C CA . TRP B 1 158 ? -97.565 72.906 68.327 1.00 78.96 189 TRP B CA 1
ATOM 1819 C C . TRP B 1 158 ? -99.028 72.867 68.791 1.00 75.54 189 TRP B C 1
ATOM 1820 O O . TRP B 1 158 ? -99.926 72.888 67.972 1.00 66.52 189 TRP B O 1
ATOM 1831 N N . THR B 1 159 ? -99.261 72.826 70.103 1.00 76.32 190 THR B N 1
ATOM 1832 C CA . THR B 1 159 ? -100.600 72.617 70.650 1.00 78.53 190 THR B CA 1
ATOM 1833 C C . THR B 1 159 ? -101.109 73.816 71.473 1.00 74.65 190 THR B C 1
ATOM 1834 O O . THR B 1 159 ? -100.615 74.081 72.570 1.00 78.52 190 THR B O 1
ATOM 1838 N N . TYR B 1 166 ? -104.459 72.334 68.582 1.00 64.06 197 TYR B N 1
ATOM 1839 C CA . TYR B 1 166 ? -103.342 72.673 67.666 1.00 64.05 197 TYR B CA 1
ATOM 1840 C C . TYR B 1 166 ? -103.181 74.153 67.253 1.00 64.47 197 TYR B C 1
ATOM 1841 O O . TYR B 1 166 ? -104.111 74.746 66.731 1.00 68.26 197 TYR B O 1
ATOM 1843 N N . ARG B 1 167 ? -102.016 74.743 67.549 1.00 61.98 198 ARG B N 1
ATOM 1844 C CA . ARG B 1 167 ? -101.590 76.061 66.978 1.00 60.03 198 ARG B CA 1
ATOM 1845 C C . ARG B 1 167 ? -102.002 76.294 65.493 1.00 61.68 198 ARG B C 1
ATOM 1846 O O . ARG B 1 167 ? -101.621 75.518 64.606 1.00 58.56 198 ARG B O 1
ATOM 1848 N N . LYS B 1 168 ? -102.783 77.356 65.237 1.00 65.28 199 LYS B N 1
ATOM 1849 C CA . LYS B 1 168 ? -103.264 77.695 63.870 1.00 68.73 199 LYS B CA 1
ATOM 1850 C C . LYS B 1 168 ? -102.168 78.352 63.029 1.00 69.33 199 LYS B C 1
ATOM 1851 O O . LYS B 1 168 ? -101.481 79.251 63.500 1.00 73.34 199 LYS B O 1
ATOM 1853 N N . TRP B 1 169 ? -102.004 77.900 61.788 1.00 71.10 200 TRP B N 1
ATOM 1854 C CA . TRP B 1 169 ? -100.954 78.421 60.892 1.00 70.28 200 TRP B CA 1
ATOM 1855 C C . TRP B 1 169 ? -101.503 79.580 60.062 1.00 68.61 200 TRP B C 1
ATOM 1856 O O . TRP B 1 169 ? -102.668 79.525 59.670 1.00 65.09 200 TRP B O 1
ATOM 1867 N N . PRO B 1 170 ? -100.708 80.620 59.777 1.00 66.84 201 PRO B N 1
ATOM 1868 C CA . PRO B 1 170 ? -99.336 80.834 60.280 1.00 62.54 201 PRO B CA 1
ATOM 1869 C C . PRO B 1 170 ? -99.217 81.835 61.427 1.00 61.99 201 PRO B C 1
ATOM 1870 O O . PRO B 1 170 ? -98.117 82.057 61.940 1.00 59.09 201 PRO B O 1
ATOM 1874 N N . MET B 1 171 ? -100.328 82.470 61.803 1.00 61.44 202 MET B N 1
ATOM 1875 C CA . MET B 1 171 ? -100.316 83.530 62.816 1.00 61.62 202 MET B CA 1
ATOM 1876 C C . MET B 1 171 ? -99.922 83.015 64.233 1.00 61.15 202 MET B C 1
ATOM 1877 O O . MET B 1 171 ? -99.182 83.688 64.981 1.00 63.65 202 MET B O 1
ATOM 1879 N N . GLU B 1 172 ? -100.356 81.798 64.556 1.00 57.00 203 GLU B N 1
ATOM 1880 C CA . GLU B 1 172 ? -100.264 81.272 65.916 1.00 54.60 203 GLU B CA 1
ATOM 1881 C C . GLU B 1 172 ? -98.965 80.532 66.217 1.00 53.16 203 GLU B C 1
ATOM 1882 O O . GLU B 1 172 ? -98.749 80.124 67.359 1.00 54.57 203 GLU B O 1
ATOM 1884 N N . PHE B 1 173 ? -98.085 80.387 65.233 1.00 55.64 204 PHE B N 1
ATOM 1885 C CA . PHE B 1 173 ? -96.771 79.760 65.466 1.00 61.57 204 PHE B CA 1
ATOM 1886 C C . PHE B 1 173 ? -95.686 80.759 65.890 1.00 66.48 204 PHE B C 1
ATOM 1887 O O . PHE B 1 173 ? -95.774 81.966 65.593 1.00 79.47 204 PHE B O 1
ATOM 1895 N N . ILE B 1 174 ? -94.655 80.225 66.551 1.00 64.55 205 ILE B N 1
ATOM 1896 C CA . ILE B 1 174 ? -93.444 80.961 66.971 1.00 67.68 205 ILE B CA 1
ATOM 1897 C C . ILE B 1 174 ? -92.255 80.863 65.979 1.00 64.63 205 ILE B C 1
ATOM 1898 O O . ILE B 1 174 ? -91.548 79.864 65.943 1.00 62.85 205 ILE B O 1
ATOM 1903 N N . TYR B 1 175 ? -92.005 81.937 65.246 1.00 60.98 206 TYR B N 1
ATOM 1904 C CA . TYR B 1 175 ? -90.912 82.009 64.298 1.00 64.43 206 TYR B CA 1
ATOM 1905 C C . TYR B 1 175 ? -89.765 82.851 64.883 1.00 68.05 206 TYR B C 1
ATOM 1906 O O . TYR B 1 175 ? -89.516 83.988 64.448 1.00 67.54 206 TYR B O 1
ATOM 1915 N N . SER B 1 176 ? -89.054 82.275 65.852 1.00 70.27 207 SER B N 1
ATOM 1916 C CA . SER B 1 176 ? -87.916 82.953 66.497 1.00 74.61 207 SER B CA 1
ATOM 1917 C C . SER B 1 176 ? -87.067 82.010 67.339 1.00 71.53 207 SER B C 1
ATOM 1918 O O . SER B 1 176 ? -87.470 80.890 67.632 1.00 68.43 207 SER B O 1
ATOM 1921 N N . MET B 1 177 ? -85.912 82.509 67.771 1.00 68.34 208 MET B N 1
ATOM 1922 C CA . MET B 1 177 ? -85.044 81.767 68.671 1.00 67.65 208 MET B CA 1
ATOM 1923 C C . MET B 1 177 ? -85.648 81.511 70.056 1.00 71.73 208 MET B C 1
ATOM 1924 O O . MET B 1 177 ? -85.161 80.640 70.781 1.00 72.36 208 MET B O 1
ATOM 1929 N N . ASP B 1 178 ? -86.699 82.254 70.427 1.00 75.43 209 ASP B N 1
ATOM 1930 C CA . ASP B 1 178 ? -87.493 81.927 71.637 1.00 75.01 209 ASP B CA 1
ATOM 1931 C C . ASP B 1 178 ? -88.313 80.647 71.537 1.00 76.65 209 ASP B C 1
ATOM 1932 O O . ASP B 1 178 ? -88.812 80.196 72.562 1.00 85.32 209 ASP B O 1
ATOM 1937 N N . ALA B 1 179 ? -88.501 80.098 70.333 1.00 73.49 210 ALA B N 1
ATOM 1938 C CA . ALA B 1 179 ? -89.263 78.861 70.172 1.00 70.56 210 ALA B CA 1
ATOM 1939 C C . ALA B 1 179 ? -88.543 77.659 70.816 1.00 71.77 210 ALA B C 1
ATOM 1940 O O . ALA B 1 179 ? -87.313 77.653 70.926 1.00 68.92 210 ALA B O 1
ATOM 1942 N N . PRO B 1 180 ? -89.310 76.640 71.245 1.00 71.73 211 PRO B N 1
ATOM 1943 C CA . PRO B 1 180 ? -88.704 75.448 71.847 1.00 69.60 211 PRO B CA 1
ATOM 1944 C C . PRO B 1 180 ? -87.890 74.615 70.877 1.00 62.78 211 PRO B C 1
ATOM 1945 O O . PRO B 1 180 ? -88.123 74.703 69.679 1.00 64.44 211 PRO B O 1
ATOM 1949 N N . ARG B 1 181 ? -86.969 73.799 71.403 1.00 60.56 212 ARG B N 1
ATOM 1950 C CA . ARG B 1 181 ? -86.165 72.877 70.576 1.00 55.86 212 ARG B CA 1
ATOM 1951 C C . ARG B 1 181 ? -87.127 71.993 69.810 1.00 57.22 212 ARG B C 1
ATOM 1952 O O . ARG B 1 181 ? -88.071 71.439 70.388 1.00 60.89 212 ARG B O 1
ATOM 1954 N N . GLY B 1 182 ? -86.946 71.950 68.494 1.00 59.56 213 GLY B N 1
ATOM 1955 C CA . GLY B 1 182 ? -87.781 71.136 67.604 1.00 58.14 213 GLY B CA 1
ATOM 1956 C C . GLY B 1 182 ? -89.024 71.801 67.048 1.00 54.06 213 GLY B C 1
ATOM 1957 O O . GLY B 1 182 ? -89.755 71.188 66.266 1.00 55.13 213 GLY B O 1
ATOM 1958 N N . HIS B 1 183 ? -89.293 73.034 67.466 1.00 52.78 214 HIS B N 1
ATOM 1959 C CA . HIS B 1 183 ? -90.485 73.759 67.019 1.00 52.64 214 HIS B CA 1
ATOM 1960 C C . HIS B 1 183 ? -90.510 73.977 65.500 1.00 49.09 214 HIS B C 1
ATOM 1961 O O . HIS B 1 183 ? -91.587 73.995 64.916 1.00 48.80 214 HIS B O 1
ATOM 1968 N N . LEU B 1 184 ? -89.338 74.128 64.882 1.00 45.05 215 LEU B N 1
ATOM 1969 C CA . LEU B 1 184 ? -89.238 74.370 63.453 1.00 43.77 215 LEU B CA 1
ATOM 1970 C C . LEU B 1 184 ? -88.285 73.385 62.795 1.00 47.74 215 LEU B C 1
ATOM 1971 O O . LEU B 1 184 ? -87.379 72.863 63.469 1.00 50.41 215 LEU B O 1
ATOM 1976 N N . PRO B 1 185 ? -88.441 73.137 61.488 1.00 46.35 216 PRO B N 1
ATOM 1977 C CA . PRO B 1 185 ? -89.495 73.679 60.633 1.00 46.51 216 PRO B CA 1
ATOM 1978 C C . PRO B 1 185 ? -90.818 72.907 60.786 1.00 54.75 216 PRO B C 1
ATOM 1979 O O . PRO B 1 185 ? -90.924 72.004 61.622 1.00 62.21 216 PRO B O 1
ATOM 1983 N N . LEU B 1 186 ? -91.825 73.256 59.993 1.00 61.39 217 LEU B N 1
ATOM 1984 C CA . LEU B 1 186 ? -93.161 72.627 60.061 1.00 63.25 217 LEU B CA 1
ATOM 1985 C C . LEU B 1 186 ? -93.376 71.620 58.934 1.00 64.37 217 LEU B C 1
ATOM 1986 O O . LEU B 1 186 ? -92.514 71.486 58.046 1.00 67.10 217 LEU B O 1
ATOM 1991 N N . THR B 1 187 ? -94.516 70.918 58.991 1.00 61.08 218 THR B N 1
ATOM 1992 C CA . THR B 1 187 ? -94.820 69.844 58.053 1.00 59.20 218 THR B CA 1
ATOM 1993 C C . THR B 1 187 ? -96.322 69.391 57.945 1.00 60.16 218 THR B C 1
ATOM 1994 O O . THR B 1 187 ? -96.652 68.261 58.234 1.00 60.85 218 THR B O 1
ATOM 1998 N N . ASN B 1 188 ? -97.217 70.192 57.379 1.00 66.39 219 ASN B N 1
ATOM 1999 C CA . ASN B 1 188 ? -98.705 69.856 57.448 1.00 65.69 219 ASN B CA 1
ATOM 2000 C C . ASN B 1 188 ? -99.195 68.927 58.634 1.00 61.84 219 ASN B C 1
ATOM 2001 O O . ASN B 1 188 ? -100.053 68.000 58.519 1.00 59.27 219 ASN B O 1
ATOM 2003 N N . ARG B 1 191 ? -104.670 66.999 56.736 1.00 69.13 222 ARG B N 1
ATOM 2004 C CA . ARG B 1 191 ? -104.180 65.676 56.332 1.00 73.27 222 ARG B CA 1
ATOM 2005 C C . ARG B 1 191 ? -103.634 64.892 57.517 1.00 73.01 222 ARG B C 1
ATOM 2006 O O . ARG B 1 191 ? -103.527 65.435 58.625 1.00 71.85 222 ARG B O 1
ATOM 2008 N N . GLY B 1 192 ? -103.288 63.626 57.275 1.00 71.00 223 GLY B N 1
ATOM 2009 C CA . GLY B 1 192 ? -102.548 62.840 58.289 1.00 74.23 223 GLY B CA 1
ATOM 2010 C C . GLY B 1 192 ? -101.119 63.225 58.588 1.00 77.95 223 GLY B C 1
ATOM 2011 O O . GLY B 1 192 ? -100.578 64.172 58.028 1.00 84.83 223 GLY B O 1
ATOM 2012 N N . THR B 1 193 ? -100.553 62.481 59.530 1.00 76.68 224 THR B N 1
ATOM 2013 C CA . THR B 1 193 ? -99.225 62.732 60.096 1.00 79.85 224 THR B CA 1
ATOM 2014 C C . THR B 1 193 ? -98.213 61.777 59.459 1.00 73.94 224 THR B C 1
ATOM 2015 O O . THR B 1 193 ? -97.075 61.825 59.845 1.00 65.33 224 THR B O 1
ATOM 2019 N N . GLN B 1 194 ? -98.621 60.921 58.505 1.00 74.65 225 GLN B N 1
ATOM 2020 C CA . GLN B 1 194 ? -97.700 59.996 57.787 1.00 75.94 225 GLN B CA 1
ATOM 2021 C C . GLN B 1 194 ? -96.528 60.713 57.113 1.00 76.43 225 GLN B C 1
ATOM 2022 O O . GLN B 1 194 ? -95.399 60.189 57.070 1.00 75.17 225 GLN B O 1
ATOM 2028 N N . LEU B 1 195 ? -96.825 61.874 56.532 1.00 76.10 226 LEU B N 1
ATOM 2029 C CA . LEU B 1 195 ? -95.823 62.699 55.864 1.00 73.01 226 LEU B CA 1
ATOM 2030 C C . LEU B 1 195 ? -94.648 62.968 56.769 1.00 67.09 226 LEU B C 1
ATOM 2031 O O . LEU B 1 195 ? -93.525 62.514 56.514 1.00 66.12 226 LEU B O 1
ATOM 2036 N N . PHE B 1 196 ? -94.936 63.689 57.840 1.00 61.98 227 PHE B N 1
ATOM 2037 C CA . PHE B 1 196 ? -93.925 64.105 58.780 1.00 63.14 227 PHE B CA 1
ATOM 2038 C C . PHE B 1 196 ? -93.150 62.886 59.290 1.00 59.65 227 PHE B C 1
ATOM 2039 O O . PHE B 1 196 ? -91.924 62.944 59.439 1.00 58.65 227 PHE B O 1
ATOM 2047 N N . GLN B 1 197 ? -93.855 61.786 59.536 1.00 55.13 228 GLN B N 1
ATOM 2048 C CA . GLN B 1 197 ? -93.202 60.540 59.920 1.00 57.44 228 GLN B CA 1
ATOM 2049 C C . GLN B 1 197 ? -92.142 60.130 58.919 1.00 58.08 228 GLN B C 1
ATOM 2050 O O . GLN B 1 197 ? -90.978 59.922 59.286 1.00 57.83 228 GLN B O 1
ATOM 2056 N N . ALA B 1 198 ? -92.563 60.047 57.658 1.00 59.69 229 ALA B N 1
ATOM 2057 C CA . ALA B 1 198 ? -91.708 59.618 56.555 1.00 59.05 229 ALA B CA 1
ATOM 2058 C C . ALA B 1 198 ? -90.431 60.431 56.495 1.00 61.03 229 ALA B C 1
ATOM 2059 O O . ALA B 1 198 ? -89.347 59.886 56.245 1.00 65.07 229 ALA B O 1
ATOM 2061 N N . ILE B 1 199 ? -90.564 61.730 56.743 1.00 61.27 230 ILE B N 1
ATOM 2062 C CA . ILE B 1 199 ? -89.412 62.602 56.840 1.00 64.81 230 ILE B CA 1
ATOM 2063 C C . ILE B 1 199 ? -88.434 62.074 57.889 1.00 67.66 230 ILE B C 1
ATOM 2064 O O . ILE B 1 199 ? -87.288 61.800 57.569 1.00 63.74 230 ILE B O 1
ATOM 2069 N N . MET B 1 200 ? -88.894 61.883 59.118 1.00 69.52 231 MET B N 1
ATOM 2070 C CA . MET B 1 200 ? -87.976 61.564 60.225 1.00 74.69 231 MET B CA 1
ATOM 2071 C C . MET B 1 200 ? -87.437 60.139 60.106 1.00 80.97 231 MET B C 1
ATOM 2072 O O . MET B 1 200 ? -86.254 59.874 60.379 1.00 77.65 231 MET B O 1
ATOM 2077 N N . GLU B 1 201 ? -88.306 59.225 59.672 1.00 88.94 232 GLU B N 1
ATOM 2078 C CA . GLU B 1 201 ? -87.892 57.863 59.342 1.00 91.48 232 GLU B CA 1
ATOM 2079 C C . GLU B 1 201 ? -86.911 57.834 58.140 1.00 88.20 232 GLU B C 1
ATOM 2080 O O . GLU B 1 201 ? -86.163 56.859 58.003 1.00 104.38 232 GLU B O 1
ATOM 2082 N N . HIS B 1 202 ? -86.885 58.896 57.316 1.00 74.11 233 HIS B N 1
ATOM 2083 C CA . HIS B 1 202 ? -85.897 59.048 56.210 1.00 70.12 233 HIS B CA 1
ATOM 2084 C C . HIS B 1 202 ? -84.447 58.793 56.665 1.00 63.28 233 HIS B C 1
ATOM 2085 O O . HIS B 1 202 ? -84.107 59.115 57.784 1.00 61.62 233 HIS B O 1
ATOM 2092 N N . PRO B 1 203 ? -83.608 58.216 55.788 1.00 57.08 234 PRO B N 1
ATOM 2093 C CA . PRO B 1 203 ? -82.252 57.849 56.197 1.00 57.59 234 PRO B CA 1
ATOM 2094 C C . PRO B 1 203 ? -81.318 59.027 56.553 1.00 62.38 234 PRO B C 1
ATOM 2095 O O . PRO B 1 203 ? -80.312 58.870 57.305 1.00 73.24 234 PRO B O 1
ATOM 2099 N N . ALA B 1 204 ? -81.727 60.229 56.185 1.00 62.71 235 ALA B N 1
ATOM 2100 C CA . ALA B 1 204 ? -80.798 61.348 56.173 1.00 68.20 235 ALA B CA 1
ATOM 2101 C C . ALA B 1 204 ? -80.450 61.603 57.617 1.00 73.56 235 ALA B C 1
ATOM 2102 O O . ALA B 1 204 ? -79.368 62.104 57.929 1.00 85.03 235 ALA B O 1
ATOM 2104 N N . PHE B 1 205 ? -81.363 61.217 58.505 1.00 69.63 236 PHE B N 1
ATOM 2105 C CA . PHE B 1 205 ? -81.143 61.333 59.927 1.00 71.57 236 PHE B CA 1
ATOM 2106 C C . PHE B 1 205 ? -80.823 59.938 60.503 1.00 78.38 236 PHE B C 1
ATOM 2107 O O . PHE B 1 205 ? -79.720 59.690 61.067 1.00 81.16 236 PHE B O 1
ATOM 2115 N N . GLU B 1 206 ? -81.728 59.005 60.264 1.00 84.28 237 GLU B N 1
ATOM 2116 C CA . GLU B 1 206 ? -81.595 57.648 60.780 1.00 92.49 237 GLU B CA 1
ATOM 2117 C C . GLU B 1 206 ? -81.121 57.641 62.225 1.00 98.24 237 GLU B C 1
ATOM 2118 O O . GLU B 1 206 ? -79.940 57.438 62.471 1.00 101.89 237 GLU B O 1
ATOM 2120 N N . LYS C 1 52 ? -81.402 93.067 33.039 1.00 65.44 83 LYS C N 1
ATOM 2121 C CA . LYS C 1 52 ? -80.340 92.417 33.860 1.00 67.45 83 LYS C CA 1
ATOM 2122 C C . LYS C 1 52 ? -79.719 93.481 34.753 1.00 66.92 83 LYS C C 1
ATOM 2123 O O . LYS C 1 52 ? -79.855 93.459 35.980 1.00 60.11 83 LYS C O 1
ATOM 2125 N N . GLU C 1 53 ? -79.057 94.437 34.107 1.00 75.03 84 GLU C N 1
ATOM 2126 C CA . GLU C 1 53 ? -78.616 95.678 34.751 1.00 74.25 84 GLU C CA 1
ATOM 2127 C C . GLU C 1 53 ? -79.820 96.550 35.011 1.00 69.00 84 GLU C C 1
ATOM 2128 O O . GLU C 1 53 ? -79.830 97.291 35.962 1.00 58.30 84 GLU C O 1
ATOM 2130 N N . ALA C 1 54 ? -80.806 96.480 34.120 1.00 68.16 85 ALA C N 1
ATOM 2131 C CA . ALA C 1 54 ? -82.007 97.291 34.219 1.00 64.56 85 ALA C CA 1
ATOM 2132 C C . ALA C 1 54 ? -82.826 96.962 35.446 1.00 59.83 85 ALA C C 1
ATOM 2133 O O . ALA C 1 54 ? -83.393 97.850 36.082 1.00 53.82 85 ALA C O 1
ATOM 2135 N N . VAL C 1 55 ? -82.881 95.672 35.767 1.00 60.07 86 VAL C N 1
ATOM 2136 C CA . VAL C 1 55 ? -83.634 95.193 36.922 1.00 59.25 86 VAL C CA 1
ATOM 2137 C C . VAL C 1 55 ? -83.044 95.777 38.194 1.00 58.69 86 VAL C C 1
ATOM 2138 O O . VAL C 1 55 ? -83.777 96.089 39.130 1.00 60.29 86 VAL C O 1
ATOM 2142 N N . MET C 1 56 ? -81.728 95.955 38.203 1.00 54.26 87 MET C N 1
ATOM 2143 C CA . MET C 1 56 ? -81.047 96.512 39.354 1.00 53.14 87 MET C CA 1
ATOM 2144 C C . MET C 1 56 ? -81.297 97.997 39.588 1.00 52.06 87 MET C C 1
ATOM 2145 O O . MET C 1 56 ? -81.348 98.438 40.737 1.00 54.33 87 MET C O 1
ATOM 2150 N N . GLU C 1 57 ? -81.468 98.756 38.515 1.00 50.94 88 GLU C N 1
ATOM 2151 C CA . GLU C 1 57 ? -81.711 100.186 38.625 1.00 53.93 88 GLU C CA 1
ATOM 2152 C C . GLU C 1 57 ? -83.017 100.540 39.329 1.00 59.64 88 GLU C C 1
ATOM 2153 O O . GLU C 1 57 ? -83.116 101.613 39.928 1.00 61.15 88 GLU C O 1
ATOM 2155 N N . VAL C 1 58 ? -84.017 99.659 39.251 1.00 68.29 89 VAL C N 1
ATOM 2156 C CA . VAL C 1 58 ? -85.373 99.951 39.783 1.00 75.26 89 VAL C CA 1
ATOM 2157 C C . VAL C 1 58 ? -85.378 100.173 41.301 1.00 73.29 89 VAL C C 1
ATOM 2158 O O . VAL C 1 58 ? -84.730 99.431 42.040 1.00 80.75 89 VAL C O 1
ATOM 2162 N N . GLN C 1 59 ? -86.092 101.206 41.745 1.00 69.85 90 GLN C N 1
ATOM 2163 C CA . GLN C 1 59 ? -86.212 101.513 43.172 1.00 71.66 90 GLN C CA 1
ATOM 2164 C C . GLN C 1 59 ? -87.280 100.596 43.766 1.00 67.24 90 GLN C C 1
ATOM 2165 O O . GLN C 1 59 ? -88.360 100.461 43.205 1.00 70.70 90 GLN C O 1
ATOM 2167 N N . LEU C 1 60 ? -86.967 99.985 44.901 1.00 64.05 91 LEU C N 1
ATOM 2168 C CA . LEU C 1 60 ? -87.758 98.898 45.476 1.00 64.46 91 LEU C CA 1
ATOM 2169 C C . LEU C 1 60 ? -88.543 99.418 46.673 1.00 68.93 91 LEU C C 1
ATOM 2170 O O . LEU C 1 60 ? -88.025 99.464 47.785 1.00 72.51 91 LEU C O 1
ATOM 2175 N N . SER C 1 61 ? -89.791 99.818 46.449 1.00 70.19 92 SER C N 1
ATOM 2176 C CA . SER C 1 61 ? -90.574 100.485 47.490 1.00 66.40 92 SER C CA 1
ATOM 2177 C C . SER C 1 61 ? -91.907 99.798 47.726 1.00 63.45 92 SER C C 1
ATOM 2178 O O . SER C 1 61 ? -92.479 99.172 46.830 1.00 59.94 92 SER C O 1
ATOM 2181 N N . SER C 1 62 ? -92.385 99.938 48.955 1.00 67.87 93 SER C N 1
ATOM 2182 C CA . SER C 1 62 ? -93.539 99.195 49.464 1.00 73.10 93 SER C CA 1
ATOM 2183 C C . SER C 1 62 ? -94.242 100.022 50.527 1.00 74.86 93 SER C C 1
ATOM 2184 O O . SER C 1 62 ? -93.579 100.685 51.332 1.00 87.75 93 SER C O 1
ATOM 2187 N N . THR C 1 63 ? -95.570 99.995 50.522 1.00 68.86 94 THR C N 1
ATOM 2188 C CA . THR C 1 63 ? -96.324 100.520 51.643 1.00 66.68 94 THR C CA 1
ATOM 2189 C C . THR C 1 63 ? -96.396 99.524 52.802 1.00 62.40 94 THR C C 1
ATOM 2190 O O . THR C 1 63 ? -96.734 99.920 53.906 1.00 57.60 94 THR C O 1
ATOM 2194 N N . ALA C 1 64 ? -96.109 98.246 52.556 1.00 62.92 95 ALA C N 1
ATOM 2195 C CA . ALA C 1 64 ? -96.406 97.185 53.535 1.00 64.31 95 ALA C CA 1
ATOM 2196 C C . ALA C 1 64 ? -95.199 96.384 53.992 1.00 61.56 95 ALA C C 1
ATOM 2197 O O . ALA C 1 64 ? -95.331 95.219 54.366 1.00 50.92 95 ALA C O 1
ATOM 2199 N N . GLY C 1 65 ? -94.030 97.015 53.954 1.00 67.97 96 GLY C N 1
ATOM 2200 C CA . GLY C 1 65 ? -92.794 96.387 54.439 1.00 76.59 96 GLY C CA 1
ATOM 2201 C C . GLY C 1 65 ? -92.394 95.099 53.735 1.00 71.05 96 GLY C C 1
ATOM 2202 O O . GLY C 1 65 ? -91.825 94.187 54.355 1.00 70.54 96 GLY C O 1
ATOM 2203 N N . ILE C 1 66 ? -92.644 95.062 52.431 1.00 65.53 97 ILE C N 1
ATOM 2204 C CA . ILE C 1 66 ? -92.396 93.881 51.639 1.00 63.81 97 ILE C CA 1
ATOM 2205 C C . ILE C 1 66 ? -91.035 93.961 50.951 1.00 61.56 97 ILE C C 1
ATOM 2206 O O . ILE C 1 66 ? -90.717 94.949 50.294 1.00 60.56 97 ILE C O 1
ATOM 2211 N N . ASP C 1 67 ? -90.253 92.895 51.119 1.00 56.85 98 ASP C N 1
ATOM 2212 C CA . ASP C 1 67 ? -88.875 92.829 50.653 1.00 57.87 98 ASP C CA 1
ATOM 2213 C C . ASP C 1 67 ? -88.801 92.172 49.273 1.00 56.56 98 ASP C C 1
ATOM 2214 O O . ASP C 1 67 ? -88.720 90.939 49.149 1.00 59.82 98 ASP C O 1
ATOM 2219 N N . TYR C 1 68 ? -88.745 93.012 48.242 1.00 53.15 99 TYR C N 1
ATOM 2220 C CA . TYR C 1 68 ? -88.756 92.551 46.856 1.00 51.01 99 TYR C CA 1
ATOM 2221 C C . TYR C 1 68 ? -87.412 92.000 46.342 1.00 50.94 99 TYR C C 1
ATOM 2222 O O . TYR C 1 68 ? -87.314 91.582 45.196 1.00 50.92 99 TYR C O 1
ATOM 2231 N N . THR C 1 69 ? -86.375 91.988 47.179 1.00 54.60 100 THR C N 1
ATOM 2232 C CA . THR C 1 69 ? -85.030 91.549 46.755 1.00 54.54 100 THR C CA 1
ATOM 2233 C C . THR C 1 69 ? -85.000 90.166 46.121 1.00 51.10 100 THR C C 1
ATOM 2234 O O . THR C 1 69 ? -84.301 89.955 45.146 1.00 48.01 100 THR C O 1
ATOM 2238 N N . VAL C 1 70 ? -85.777 89.240 46.668 1.00 49.71 101 VAL C N 1
ATOM 2239 C CA . VAL C 1 70 ? -85.681 87.863 46.252 1.00 50.43 101 VAL C CA 1
ATOM 2240 C C . VAL C 1 70 ? -86.140 87.795 44.831 1.00 54.84 101 VAL C C 1
ATOM 2241 O O . VAL C 1 70 ? -85.472 87.204 43.983 1.00 61.25 101 VAL C O 1
ATOM 2245 N N . LEU C 1 71 ? -87.310 88.383 44.592 1.00 57.46 102 LEU C N 1
ATOM 2246 C CA . LEU C 1 71 ? -87.874 88.527 43.247 1.00 55.25 102 LEU C CA 1
ATOM 2247 C C . LEU C 1 71 ? -86.890 89.233 42.342 1.00 53.88 102 LEU C C 1
ATOM 2248 O O . LEU C 1 71 ? -86.549 88.723 41.283 1.00 48.66 102 LEU C O 1
ATOM 2253 N N . ARG C 1 72 ? -86.404 90.386 42.801 1.00 54.60 103 ARG C N 1
ATOM 2254 C CA . ARG C 1 72 ? -85.446 91.173 42.033 1.00 54.69 103 ARG C CA 1
ATOM 2255 C C . ARG C 1 72 ? -84.271 90.335 41.603 1.00 56.24 103 ARG C C 1
ATOM 2256 O O . ARG C 1 72 ? -83.853 90.389 40.454 1.00 57.33 103 ARG C O 1
ATOM 2264 N N . ASP C 1 73 ? -83.744 89.559 42.539 1.00 59.33 104 ASP C N 1
ATOM 2265 C CA . ASP C 1 73 ? -82.572 88.751 42.270 1.00 60.85 104 ASP C CA 1
ATOM 2266 C C . ASP C 1 73 ? -82.883 87.648 41.269 1.00 57.32 104 ASP C C 1
ATOM 2267 O O . ASP C 1 73 ? -82.054 87.363 40.402 1.00 62.66 104 ASP C O 1
ATOM 2272 N N . HIS C 1 74 ? -84.063 87.045 41.370 1.00 51.54 105 HIS C N 1
ATOM 2273 C CA . HIS C 1 74 ? -84.488 86.068 40.376 1.00 48.34 105 HIS C CA 1
ATOM 2274 C C . HIS C 1 74 ? -84.623 86.732 39.031 1.00 43.97 105 HIS C C 1
ATOM 2275 O O . HIS C 1 74 ? -84.053 86.253 38.045 1.00 42.36 105 HIS C O 1
ATOM 2282 N N . LEU C 1 75 ? -85.365 87.842 39.006 1.00 43.80 106 LEU C N 1
ATOM 2283 C CA . LEU C 1 75 ? -85.701 88.543 37.752 1.00 45.70 106 LEU C CA 1
ATOM 2284 C C . LEU C 1 75 ? -84.451 89.060 37.031 1.00 49.51 106 LEU C C 1
ATOM 2285 O O . LEU C 1 75 ? -84.342 88.973 35.800 1.00 47.74 106 LEU C O 1
ATOM 2290 N N . ALA C 1 76 ? -83.477 89.521 37.818 1.00 53.03 107 ALA C N 1
ATOM 2291 C CA . ALA C 1 76 ? -82.193 89.985 37.297 1.00 50.47 107 ALA C CA 1
ATOM 2292 C C . ALA C 1 76 ? -81.416 88.866 36.636 1.00 48.49 107 ALA C C 1
ATOM 2293 O O . ALA C 1 76 ? -81.017 88.977 35.481 1.00 47.90 107 ALA C O 1
ATOM 2295 N N . ASN C 1 77 ? -81.253 87.769 37.369 1.00 48.06 108 ASN C N 1
ATOM 2296 C CA . ASN C 1 77 ? -80.491 86.633 36.892 1.00 49.74 108 ASN C CA 1
ATOM 2297 C C . ASN C 1 77 ? -81.233 85.783 35.829 1.00 49.92 108 ASN C C 1
ATOM 2298 O O . ASN C 1 77 ? -80.654 84.836 35.291 1.00 54.02 108 ASN C O 1
ATOM 2300 N N . GLY C 1 78 ? -82.487 86.124 35.523 1.00 48.80 109 GLY C N 1
ATOM 2301 C CA . GLY C 1 78 ? -83.232 85.518 34.416 1.00 49.85 109 GLY C CA 1
ATOM 2302 C C . GLY C 1 78 ? -83.945 84.253 34.833 1.00 52.09 109 GLY C C 1
ATOM 2303 O O . GLY C 1 78 ? -84.087 83.320 34.050 1.00 57.92 109 GLY C O 1
ATOM 2304 N N . GLU C 1 79 ? -84.443 84.255 36.062 1.00 54.55 110 GLU C N 1
ATOM 2305 C CA . GLU C 1 79 ? -84.952 83.063 36.724 1.00 55.80 110 GLU C CA 1
ATOM 2306 C C . GLU C 1 79 ? -86.466 83.234 36.817 1.00 56.67 110 GLU C C 1
ATOM 2307 O O . GLU C 1 79 ? -87.036 83.325 37.912 1.00 53.00 110 GLU C O 1
ATOM 2313 N N . PHE C 1 80 ? -87.103 83.241 35.643 1.00 57.34 111 PHE C N 1
ATOM 2314 C CA . PHE C 1 80 ? -88.515 83.635 35.494 1.00 58.07 111 PHE C CA 1
ATOM 2315 C C . PHE C 1 80 ? -89.517 82.725 36.201 1.00 57.88 111 PHE C C 1
ATOM 2316 O O . PHE C 1 80 ? -90.475 83.203 36.806 1.00 58.99 111 PHE C O 1
ATOM 2324 N N . ARG C 1 81 ? -89.275 81.423 36.152 1.00 58.36 112 ARG C N 1
ATOM 2325 C CA . ARG C 1 81 ? -90.103 80.470 36.869 1.00 60.19 112 ARG C CA 1
ATOM 2326 C C . ARG C 1 81 ? -90.173 80.808 38.362 1.00 56.07 112 ARG C C 1
ATOM 2327 O O . ARG C 1 81 ? -91.269 80.915 38.931 1.00 55.12 112 ARG C O 1
ATOM 2335 N N . GLU C 1 82 ? -89.005 80.981 38.982 1.00 56.48 113 GLU C N 1
ATOM 2336 C CA . GLU C 1 82 ? -88.921 81.287 40.421 1.00 57.81 113 GLU C CA 1
ATOM 2337 C C . GLU C 1 82 ? -89.507 82.656 40.714 1.00 53.58 113 GLU C C 1
ATOM 2338 O O . GLU C 1 82 ? -90.155 82.844 41.744 1.00 49.19 113 GLU C O 1
ATOM 2344 N N . ALA C 1 83 ? -89.269 83.595 39.797 1.00 49.72 114 ALA C N 1
ATOM 2345 C CA . ALA C 1 83 ? -89.784 84.961 39.915 1.00 47.30 114 ALA C CA 1
ATOM 2346 C C . ALA C 1 83 ? -91.286 84.997 39.887 1.00 49.66 114 ALA C C 1
ATOM 2347 O O . ALA C 1 83 ? -91.901 85.744 40.632 1.00 49.13 114 ALA C O 1
ATOM 2349 N N . GLU C 1 84 ? -91.873 84.167 39.031 1.00 55.56 115 GLU C N 1
ATOM 2350 C CA . GLU C 1 84 ? -93.317 84.041 38.971 1.00 56.67 115 GLU C CA 1
ATOM 2351 C C . GLU C 1 84 ? -93.856 83.526 40.291 1.00 52.75 115 GLU C C 1
ATOM 2352 O O . GLU C 1 84 ? -94.718 84.152 40.900 1.00 52.39 115 GLU C O 1
ATOM 2358 N N . ASP C 1 85 ? -93.289 82.431 40.768 1.00 47.47 116 ASP C N 1
ATOM 2359 C CA . ASP C 1 85 ? -93.664 81.909 42.059 1.00 46.10 116 ASP C CA 1
ATOM 2360 C C . ASP C 1 85 ? -93.506 82.931 43.174 1.00 44.74 116 ASP C C 1
ATOM 2361 O O . ASP C 1 85 ? -94.423 83.068 43.974 1.00 43.99 116 ASP C O 1
ATOM 2363 N N . GLU C 1 86 ? -92.394 83.667 43.204 1.00 43.59 117 GLU C N 1
ATOM 2364 C CA . GLU C 1 86 ? -92.209 84.721 44.196 1.00 45.91 117 GLU C CA 1
ATOM 2365 C C . GLU C 1 86 ? -93.333 85.763 44.063 1.00 49.51 117 GLU C C 1
ATOM 2366 O O . GLU C 1 86 ? -94.023 86.065 45.038 1.00 55.93 117 GLU C O 1
ATOM 2368 N N . THR C 1 87 ? -93.538 86.269 42.853 1.00 48.62 118 THR C N 1
ATOM 2369 C CA . THR C 1 87 ? -94.606 87.218 42.573 1.00 46.25 118 THR C CA 1
ATOM 2370 C C . THR C 1 87 ? -95.919 86.780 43.197 1.00 45.71 118 THR C C 1
ATOM 2371 O O . THR C 1 87 ? -96.524 87.544 43.927 1.00 47.55 118 THR C O 1
ATOM 2375 N N . ARG C 1 88 ? -96.347 85.546 42.932 1.00 44.79 119 ARG C N 1
ATOM 2376 C CA . ARG C 1 88 ? -97.636 85.046 43.458 1.00 45.72 119 ARG C CA 1
ATOM 2377 C C . ARG C 1 88 ? -97.659 85.152 44.971 1.00 44.32 119 ARG C C 1
ATOM 2378 O O . ARG C 1 88 ? -98.605 85.684 45.557 1.00 40.54 119 ARG C O 1
ATOM 2386 N N . ALA C 1 89 ? -96.586 84.662 45.589 1.00 47.77 120 ALA C N 1
ATOM 2387 C CA . ALA C 1 89 ? -96.431 84.677 47.061 1.00 52.37 120 ALA C CA 1
ATOM 2388 C C . ALA C 1 89 ? -96.538 86.057 47.666 1.00 49.79 120 ALA C C 1
ATOM 2389 O O . ALA C 1 89 ? -97.123 86.212 48.723 1.00 49.88 120 ALA C O 1
ATOM 2391 N N . LEU C 1 90 ? -95.971 87.048 46.992 1.00 48.23 121 LEU C N 1
ATOM 2392 C CA . LEU C 1 90 ? -96.040 88.405 47.485 1.00 49.77 121 LEU C CA 1
ATOM 2393 C C . LEU C 1 90 ? -97.459 88.929 47.372 1.00 53.11 121 LEU C C 1
ATOM 2394 O O . LEU C 1 90 ? -97.980 89.531 48.308 1.00 51.29 121 LEU C O 1
ATOM 2399 N N . LEU C 1 91 ? -98.087 88.701 46.219 1.00 57.77 122 LEU C N 1
ATOM 2400 C CA . LEU C 1 91 ? -99.474 89.110 46.011 1.00 57.90 122 LEU C CA 1
ATOM 2401 C C . LEU C 1 91 ? -100.339 88.597 47.136 1.00 56.17 122 LEU C C 1
ATOM 2402 O O . LEU C 1 91 ? -101.255 89.292 47.554 1.00 56.72 122 LEU C O 1
ATOM 2407 N N . ILE C 1 92 ? -100.064 87.370 47.580 1.00 54.02 123 ILE C N 1
ATOM 2408 C CA . ILE C 1 92 ? -100.800 86.773 48.685 1.00 56.16 123 ILE C CA 1
ATOM 2409 C C . ILE C 1 92 ? -100.551 87.537 49.981 1.00 53.20 123 ILE C C 1
ATOM 2410 O O . ILE C 1 92 ? -101.500 88.021 50.612 1.00 50.23 123 ILE C O 1
ATOM 2415 N N . LYS C 1 93 ? -99.279 87.671 50.343 1.00 54.83 124 LYS C N 1
ATOM 2416 C CA . LYS C 1 93 ? -98.884 88.448 51.529 1.00 57.23 124 LYS C CA 1
ATOM 2417 C C . LYS C 1 93 ? -99.489 89.862 51.487 1.00 59.55 124 LYS C C 1
ATOM 2418 O O . LYS C 1 93 ? -100.050 90.336 52.474 1.00 62.04 124 LYS C O 1
ATOM 2420 N N . LEU C 1 94 ? -99.400 90.511 50.327 1.00 60.77 125 LEU C N 1
ATOM 2421 C CA . LEU C 1 94 ? -99.966 91.854 50.104 1.00 63.02 125 LEU C CA 1
ATOM 2422 C C . LEU C 1 94 ? -101.480 91.977 50.321 1.00 67.95 125 LEU C C 1
ATOM 2423 O O . LEU C 1 94 ? -101.975 93.038 50.730 1.00 65.28 125 LEU C O 1
ATOM 2428 N N . ALA C 1 95 ? -102.205 90.904 50.014 1.00 72.16 126 ALA C N 1
ATOM 2429 C CA . ALA C 1 95 ? -103.659 90.901 50.103 1.00 77.81 126 ALA C CA 1
ATOM 2430 C C . ALA C 1 95 ? -104.164 90.799 51.542 1.00 83.23 126 ALA C C 1
ATOM 2431 O O . ALA C 1 95 ? -105.360 90.946 51.784 1.00 96.47 126 ALA C O 1
ATOM 2433 N N . GLY C 1 96 ? -103.268 90.571 52.495 1.00 82.77 127 GLY C N 1
ATOM 2434 C CA . GLY C 1 96 ? -103.626 90.643 53.897 1.00 79.99 127 GLY C CA 1
ATOM 2435 C C . GLY C 1 96 ? -103.826 89.264 54.484 1.00 75.08 127 GLY C C 1
ATOM 2436 O O . GLY C 1 96 ? -103.795 88.271 53.768 1.00 66.59 127 GLY C O 1
ATOM 2437 N N . PRO C 1 97 ? -104.032 89.210 55.804 1.00 73.97 128 PRO C N 1
ATOM 2438 C CA . PRO C 1 97 ? -103.896 88.001 56.608 1.00 70.35 128 PRO C CA 1
ATOM 2439 C C . PRO C 1 97 ? -104.826 86.877 56.222 1.00 67.27 128 PRO C C 1
ATOM 2440 O O . PRO C 1 97 ? -104.426 85.714 56.261 1.00 65.02 128 PRO C O 1
ATOM 2444 N N . GLU C 1 98 ? -106.075 87.207 55.907 1.00 68.36 129 GLU C N 1
ATOM 2445 C CA . GLU C 1 98 ? -107.040 86.176 55.522 1.00 64.90 129 GLU C CA 1
ATOM 2446 C C . GLU C 1 98 ? -106.534 85.487 54.256 1.00 60.43 129 GLU C C 1
ATOM 2447 O O . GLU C 1 98 ? -106.556 84.254 54.162 1.00 56.88 129 GLU C O 1
ATOM 2449 N N . ALA C 1 99 ? -106.060 86.297 53.306 1.00 61.42 130 ALA C N 1
ATOM 2450 C CA . ALA C 1 99 ? -105.510 85.795 52.034 1.00 66.24 130 ALA C CA 1
ATOM 2451 C C . ALA C 1 99 ? -104.363 84.820 52.257 1.00 63.17 130 ALA C C 1
ATOM 2452 O O . ALA C 1 99 ? -104.304 83.765 51.615 1.00 59.29 130 ALA C O 1
ATOM 2454 N N . VAL C 1 100 ? -103.488 85.171 53.198 1.00 58.27 131 VAL C N 1
ATOM 2455 C CA . VAL C 1 100 ? -102.330 84.344 53.528 1.00 57.07 131 VAL C CA 1
ATOM 2456 C C . VAL C 1 100 ? -102.714 83.019 54.157 1.00 54.65 131 VAL C C 1
ATOM 2457 O O . VAL C 1 100 ? -102.083 81.998 53.888 1.00 44.96 131 VAL C O 1
ATOM 2461 N N . LYS C 1 101 ? -103.697 83.097 55.054 1.00 59.98 132 LYS C N 1
ATOM 2462 C CA . LYS C 1 101 ? -104.172 81.956 55.835 1.00 60.67 132 LYS C CA 1
ATOM 2463 C C . LYS C 1 101 ? -104.629 80.849 54.902 1.00 61.73 132 LYS C C 1
ATOM 2464 O O . LYS C 1 101 ? -104.190 79.699 55.015 1.00 64.61 132 LYS C O 1
ATOM 2466 N N . ARG C 1 102 ? -105.480 81.215 53.956 1.00 65.06 133 ARG C N 1
ATOM 2467 C CA . ARG C 1 102 ? -105.976 80.259 52.970 1.00 73.24 133 ARG C CA 1
ATOM 2468 C C . ARG C 1 102 ? -105.065 80.086 51.743 1.00 78.95 133 ARG C C 1
ATOM 2469 O O . ARG C 1 102 ? -105.165 79.077 51.044 1.00 81.80 133 ARG C O 1
ATOM 2477 N N . ASN C 1 103 ? -104.216 81.081 51.470 1.00 78.47 134 ASN C N 1
ATOM 2478 C CA . ASN C 1 103 ? -103.115 80.962 50.493 1.00 74.29 134 ASN C CA 1
ATOM 2479 C C . ASN C 1 103 ? -103.473 81.138 48.998 1.00 68.14 134 ASN C C 1
ATOM 2480 O O . ASN C 1 103 ? -102.674 80.800 48.141 1.00 63.15 134 ASN C O 1
ATOM 2485 N N . TRP C 1 104 ? -104.674 81.624 48.693 1.00 64.29 135 TRP C N 1
ATOM 2486 C CA . TRP C 1 104 ? -104.964 82.238 47.396 1.00 60.68 135 TRP C CA 1
ATOM 2487 C C . TRP C 1 104 ? -105.574 83.602 4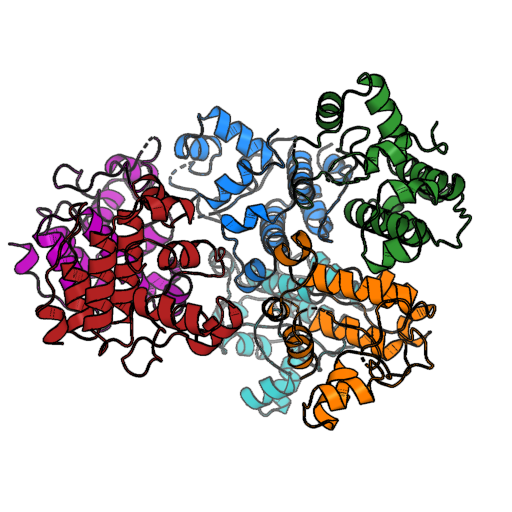7.678 1.00 61.13 135 TRP C C 1
ATOM 2488 O O . TRP C 1 104 ? -105.723 83.992 48.845 1.00 65.96 135 TRP C O 1
ATOM 2490 N N . VAL C 1 105 ? -105.931 84.321 46.620 1.00 58.29 136 VAL C N 1
ATOM 2491 C CA . VAL C 1 105 ? -106.470 85.670 46.752 1.00 60.96 136 VAL C CA 1
ATOM 2492 C C . VAL C 1 105 ? -107.884 85.736 46.181 1.00 65.14 136 VAL C C 1
ATOM 2493 O O . VAL C 1 105 ? -108.141 85.188 45.111 1.00 77.41 136 VAL C O 1
ATOM 2497 N N . TYR C 1 106 ? -108.787 86.427 46.880 1.00 62.46 137 TYR C N 1
ATOM 2498 C CA . TYR C 1 106 ? -110.125 86.692 46.363 1.00 58.36 137 TYR C CA 1
ATOM 2499 C C . TYR C 1 106 ? -110.078 88.035 45.663 1.00 56.70 137 TYR C C 1
ATOM 2500 O O . TYR C 1 106 ? -109.510 88.992 46.198 1.00 50.40 137 TYR C O 1
ATOM 2502 N N . PHE C 1 107 ? -110.692 88.100 44.478 1.00 57.90 138 PHE C N 1
ATOM 2503 C CA . PHE C 1 107 ? -110.723 89.322 43.658 1.00 59.56 138 PHE C CA 1
ATOM 2504 C C . PHE C 1 107 ? -111.022 90.590 44.440 1.00 65.64 138 PHE C C 1
ATOM 2505 O O . PHE C 1 107 ? -110.470 91.651 44.151 1.00 66.66 138 PHE C O 1
ATOM 2507 N N . THR C 1 108 ? -111.923 90.462 45.413 1.00 74.30 139 THR C N 1
ATOM 2508 C CA . THR C 1 108 ? -112.269 91.518 46.387 1.00 75.00 139 THR C CA 1
ATOM 2509 C C . THR C 1 108 ? -111.079 92.155 47.091 1.00 74.56 139 THR C C 1
ATOM 2510 O O . THR C 1 108 ? -111.035 93.380 47.280 1.00 73.17 139 THR C O 1
ATOM 2514 N N . GLU C 1 109 ? -110.109 91.314 47.441 1.00 72.60 140 GLU C N 1
ATOM 2515 C CA . GLU C 1 109 ? -108.940 91.741 48.205 1.00 68.22 140 GLU C CA 1
ATOM 2516 C C . GLU C 1 109 ? -107.891 92.528 47.432 1.00 62.81 140 GLU C C 1
ATOM 2517 O O . GLU C 1 109 ? -107.052 93.168 48.055 1.00 60.26 140 GLU C O 1
ATOM 2523 N N . VAL C 1 110 ? -107.938 92.513 46.101 1.00 58.59 141 VAL C N 1
ATOM 2524 C CA . VAL C 1 110 ? -107.005 93.308 45.301 1.00 58.60 141 VAL C CA 1
ATOM 2525 C C . VAL C 1 110 ? -107.100 94.798 45.659 1.00 59.33 141 VAL C C 1
ATOM 2526 O O . VAL C 1 110 ? -106.077 95.481 45.728 1.00 53.60 141 VAL C O 1
ATOM 2530 N N . LYS C 1 111 ? -108.321 95.272 45.909 1.00 64.21 142 LYS C N 1
ATOM 2531 C CA . LYS C 1 111 ? -108.572 96.592 46.493 1.00 67.69 142 LYS C CA 1
ATOM 2532 C C . LYS C 1 111 ? -107.558 96.951 47.601 1.00 70.57 142 LYS C C 1
ATOM 2533 O O . LYS C 1 111 ? -107.034 98.069 47.628 1.00 74.30 142 LYS C O 1
ATOM 2535 N N . ASN C 1 112 ? -107.297 95.994 48.494 1.00 70.12 143 ASN C N 1
ATOM 2536 C CA . ASN C 1 112 ? -106.338 96.147 49.604 1.00 72.56 143 ASN C CA 1
ATOM 2537 C C . ASN C 1 112 ? -104.890 96.432 49.226 1.00 73.40 143 ASN C C 1
ATOM 2538 O O . ASN C 1 112 ? -104.174 97.084 49.994 1.00 78.61 143 ASN C O 1
ATOM 2543 N N . ILE C 1 113 ? -104.458 95.937 48.069 1.00 71.71 144 ILE C N 1
ATOM 2544 C CA . ILE C 1 113 ? -103.066 96.075 47.630 1.00 67.19 144 ILE C CA 1
ATOM 2545 C C . ILE C 1 113 ? -102.803 97.496 47.139 1.00 67.93 144 ILE C C 1
ATOM 2546 O O . ILE C 1 113 ? -103.597 98.056 46.388 1.00 68.60 144 ILE C O 1
ATOM 2551 N N . SER C 1 114 ? -101.679 98.064 47.553 1.00 69.97 145 SER C N 1
ATOM 2552 C CA . SER C 1 114 ? -101.416 99.464 47.293 1.00 77.49 145 SER C CA 1
ATOM 2553 C C . SER C 1 114 ? -100.933 99.663 45.887 1.00 80.96 145 SER C C 1
ATOM 2554 O O . SER C 1 114 ? -100.417 98.738 45.250 1.00 75.92 145 SER C O 1
ATOM 2557 N N . VAL C 1 115 ? -101.072 100.903 45.437 1.00 87.25 146 VAL C N 1
ATOM 2558 C CA . VAL C 1 115 ? -100.553 101.325 44.146 1.00 89.98 146 VAL C CA 1
ATOM 2559 C C . VAL C 1 115 ? -99.053 101.039 44.071 1.00 90.93 146 VAL C C 1
ATOM 2560 O O . VAL C 1 115 ? -98.577 100.413 43.127 1.00 85.97 146 VAL C O 1
ATOM 2564 N N . THR C 1 116 ? -98.333 101.494 45.092 1.00 90.02 147 THR C N 1
ATOM 2565 C CA . THR C 1 116 ? -96.867 101.466 45.090 1.00 90.95 147 THR C CA 1
ATOM 2566 C C . THR C 1 116 ? -96.361 100.051 44.887 1.00 86.39 147 THR C C 1
ATOM 2567 O O . THR C 1 116 ? -95.500 99.791 44.046 1.00 82.42 147 THR C O 1
ATOM 2571 N N . ASP C 1 117 ? -96.923 99.143 45.679 1.00 84.30 148 ASP C N 1
ATOM 2572 C CA . ASP C 1 117 ? -96.499 97.752 45.693 1.00 80.49 148 ASP C CA 1
ATOM 2573 C C . ASP C 1 117 ? -96.694 97.148 44.314 1.00 75.47 148 ASP C C 1
ATOM 2574 O O . ASP C 1 117 ? -95.777 96.522 43.785 1.00 69.38 148 ASP C O 1
ATOM 2579 N N . PHE C 1 118 ? -97.884 97.353 43.750 1.00 68.50 149 PHE C N 1
ATOM 2580 C CA . PHE C 1 118 ? -98.174 96.905 42.396 1.00 64.17 149 PHE C CA 1
ATOM 2581 C C . PHE C 1 118 ? -97.233 97.502 41.387 1.00 64.55 149 PHE C C 1
ATOM 2582 O O . PHE C 1 118 ? -96.647 96.794 40.554 1.00 64.79 149 PHE C O 1
ATOM 2590 N N . GLN C 1 119 ? -97.083 98.811 41.464 1.00 64.80 150 GLN C N 1
ATOM 2591 C CA . GLN C 1 119 ? -96.167 99.502 40.568 1.00 68.32 150 GLN C CA 1
ATOM 2592 C C . GLN C 1 119 ? -94.746 98.941 40.653 1.00 67.91 150 GLN C C 1
ATOM 2593 O O . GLN C 1 119 ? -94.093 98.771 39.616 1.00 66.04 150 GLN C O 1
ATOM 2599 N N . THR C 1 120 ? -94.295 98.626 41.869 1.00 61.68 151 THR C N 1
ATOM 2600 C CA . THR C 1 120 ? -92.966 98.048 42.071 1.00 57.10 151 THR C CA 1
ATOM 2601 C C . THR C 1 120 ? -92.841 96.708 41.329 1.00 54.22 151 THR C C 1
ATOM 2602 O O . THR C 1 120 ? -91.919 96.517 40.545 1.00 46.85 151 THR C O 1
ATOM 2606 N N . LEU C 1 121 ? -93.799 95.814 41.557 1.00 55.41 152 LEU C N 1
ATOM 2607 C CA . LEU C 1 121 ? -93.830 94.531 40.865 1.00 58.63 152 LEU C CA 1
ATOM 2608 C C . LEU C 1 121 ? -93.749 94.714 39.358 1.00 62.27 152 LEU C C 1
ATOM 2609 O O . LEU C 1 121 ? -92.894 94.128 38.685 1.00 66.88 152 LEU C O 1
ATOM 2614 N N . ASP C 1 122 ? -94.650 95.550 38.853 1.00 62.41 153 ASP C N 1
ATOM 2615 C CA . ASP C 1 122 ? -94.771 95.823 37.434 1.00 58.40 153 ASP C CA 1
ATOM 2616 C C . ASP C 1 122 ? -93.472 96.391 36.879 1.00 58.34 153 ASP C C 1
ATOM 2617 O O . ASP C 1 122 ? -92.970 95.916 35.852 1.00 57.37 153 ASP C O 1
ATOM 2622 N N . ASN C 1 123 ? -92.936 97.400 37.566 1.00 55.57 154 ASN C N 1
ATOM 2623 C CA . ASN C 1 123 ? -91.634 97.969 37.212 1.00 55.85 154 ASN C CA 1
ATOM 2624 C C . ASN C 1 123 ? -90.551 96.906 37.025 1.00 49.01 154 ASN C C 1
ATOM 2625 O O . ASN C 1 123 ? -89.839 96.917 36.034 1.00 41.18 154 ASN C O 1
ATOM 2630 N N . LEU C 1 124 ? -90.450 95.997 37.990 1.00 46.96 155 LEU C N 1
ATOM 2631 C CA . LEU C 1 124 ? -89.465 94.910 37.950 1.00 43.49 155 LEU C CA 1
ATOM 2632 C C . LEU C 1 124 ? -89.714 93.953 36.811 1.00 40.25 155 LEU C C 1
ATOM 2633 O O . LEU C 1 124 ? -88.801 93.618 36.079 1.00 43.44 155 LEU C O 1
ATOM 2638 N N . TRP C 1 125 ? -90.950 93.513 36.652 1.00 37.96 156 TRP C N 1
ATOM 2639 C CA . TRP C 1 125 ? -91.263 92.605 35.554 1.00 37.58 156 TRP C CA 1
ATOM 2640 C C . TRP C 1 125 ? -90.980 93.268 34.203 1.00 36.73 156 TRP C C 1
ATOM 2641 O O . TRP C 1 125 ? -90.433 92.644 33.293 1.00 30.47 156 TRP C O 1
ATOM 2652 N N . LYS C 1 126 ? -91.373 94.541 34.096 1.00 37.16 157 LYS C N 1
ATOM 2653 C CA . LYS C 1 126 ? -91.146 95.330 32.903 1.00 36.53 157 LYS C CA 1
ATOM 2654 C C . LYS C 1 126 ? -89.646 95.433 32.676 1.00 34.79 157 LYS C C 1
ATOM 2655 O O . LYS C 1 126 ? -89.163 95.190 31.565 1.00 32.74 157 LYS C O 1
ATOM 2657 N N . ALA C 1 127 ? -88.927 95.740 33.743 1.00 36.22 158 ALA C N 1
ATOM 2658 C CA . ALA C 1 127 ? -87.468 95.899 33.692 1.00 41.42 158 ALA C CA 1
ATOM 2659 C C . ALA C 1 127 ? -86.718 94.642 33.280 1.00 46.19 158 ALA C C 1
ATOM 2660 O O . ALA C 1 127 ? -85.731 94.722 32.556 1.00 50.33 158 ALA C O 1
ATOM 2662 N N . SER C 1 128 ? -87.202 93.487 33.716 1.00 50.68 159 SER C N 1
ATOM 2663 C CA . SER C 1 128 ? -86.541 92.224 33.426 1.00 53.57 159 SER C CA 1
ATOM 2664 C C . SER C 1 128 ? -86.753 91.724 32.004 1.00 57.71 159 SER C C 1
ATOM 2665 O O . SER C 1 128 ? -86.140 90.739 31.621 1.00 53.69 159 SER C O 1
ATOM 2668 N N . SER C 1 129 ? -87.618 92.386 31.236 1.00 64.68 160 SER C N 1
ATOM 2669 C CA . SER C 1 129 ? -88.192 91.790 30.046 1.00 68.19 160 SER C CA 1
ATOM 2670 C C . SER C 1 129 ? -88.154 92.674 28.804 1.00 66.02 160 SER C C 1
ATOM 2671 O O . SER C 1 129 ? -88.875 92.394 27.847 1.00 63.51 160 SER C O 1
ATOM 2674 N N . ASN C 1 130 ? -87.302 93.704 28.793 1.00 67.93 161 ASN C N 1
ATOM 2675 C CA . ASN C 1 130 ? -87.336 94.764 27.753 1.00 68.07 161 ASN C CA 1
ATOM 2676 C C . ASN C 1 130 ? -88.763 95.280 27.574 1.00 65.78 161 ASN C C 1
ATOM 2677 O O . ASN C 1 130 ? -89.226 95.479 26.452 1.00 58.97 161 ASN C O 1
ATOM 2679 N N . ASN C 1 131 ? -89.439 95.455 28.714 1.00 64.04 162 ASN C N 1
ATOM 2680 C CA . ASN C 1 131 ? -90.829 95.864 28.790 1.00 62.69 162 ASN C CA 1
ATOM 2681 C C . ASN C 1 131 ? -91.855 94.927 28.082 1.00 63.24 162 ASN C C 1
ATOM 2682 O O . ASN C 1 131 ? -92.930 95.382 27.700 1.00 70.96 162 ASN C O 1
ATOM 2684 N N . LYS C 1 132 ? -91.526 93.640 27.914 1.00 61.36 163 LYS C N 1
ATOM 2685 C CA . LYS C 1 132 ? -92.458 92.627 27.360 1.00 59.48 163 LYS C CA 1
ATOM 2686 C C . LYS C 1 132 ? -93.394 92.042 28.419 1.00 59.06 163 LYS C C 1
ATOM 2687 O O . LYS C 1 132 ? -94.483 91.589 28.076 1.00 63.19 163 LYS C O 1
ATOM 2689 N N . PHE C 1 133 ? -92.983 92.048 29.689 1.00 56.90 164 PHE C N 1
ATOM 2690 C CA . PHE C 1 133 ? -93.767 91.449 30.785 1.00 55.91 164 PHE C CA 1
ATOM 2691 C C . PHE C 1 133 ? -94.212 92.484 31.800 1.00 52.98 164 PHE C C 1
ATOM 2692 O O . PHE C 1 133 ? -93.604 93.550 31.920 1.00 59.23 164 PHE C O 1
ATOM 2700 N N . GLY C 1 134 ? -95.289 92.171 32.509 1.00 47.76 165 GLY C N 1
ATOM 2701 C CA . GLY C 1 134 ? -95.857 93.081 33.485 1.00 47.65 165 GLY C CA 1
ATOM 2702 C C . GLY C 1 134 ? -97.366 93.109 33.457 1.00 47.49 165 GLY C C 1
ATOM 2703 O O . GLY C 1 134 ? -97.989 92.809 32.462 1.00 47.19 165 GLY C O 1
ATOM 2704 N N . TYR C 1 135 ? -97.943 93.521 34.570 1.00 51.09 166 TYR C N 1
ATOM 2705 C CA . TYR C 1 135 ? -99.372 93.696 34.672 1.00 53.48 166 TYR C CA 1
ATOM 2706 C C . TYR C 1 135 ? -99.876 94.782 33.736 1.00 56.55 166 TYR C C 1
ATOM 2707 O O . TYR C 1 135 ? -100.896 94.610 33.078 1.00 57.31 166 TYR C O 1
ATOM 2716 N N . SER C 1 136 ? -99.180 95.915 33.722 1.00 59.19 167 SER C N 1
ATOM 2717 C CA . SER C 1 136 ? -99.531 97.054 32.870 1.00 62.14 167 SER C CA 1
ATOM 2718 C C . SER C 1 136 ? -99.524 96.660 31.395 1.00 59.81 167 SER C C 1
ATOM 2719 O O . SER C 1 136 ? -100.390 97.091 30.618 1.00 62.09 167 SER C O 1
ATOM 2722 N N . VAL C 1 137 ? -98.529 95.860 31.018 1.00 52.40 168 VAL C N 1
ATOM 2723 C CA . VAL C 1 137 ? -98.444 95.347 29.667 1.00 49.68 168 VAL C CA 1
ATOM 2724 C C . VAL C 1 137 ? -99.700 94.561 29.386 1.00 46.22 168 VAL C C 1
ATOM 2725 O O . VAL C 1 137 ? -100.348 94.770 28.374 1.00 44.05 168 VAL C O 1
ATOM 2729 N N . GLN C 1 138 ? -100.027 93.665 30.307 1.00 45.70 169 GLN C N 1
ATOM 2730 C CA . GLN C 1 138 ? -101.213 92.849 30.203 1.00 44.98 169 GLN C CA 1
ATOM 2731 C C . GLN C 1 138 ? -102.483 93.712 30.008 1.00 45.54 169 GLN C C 1
ATOM 2732 O O . GLN C 1 138 ? -103.337 93.380 29.168 1.00 44.13 169 GLN C O 1
ATOM 2738 N N . LYS C 1 139 ? -102.625 94.791 30.787 1.00 46.18 170 LYS C N 1
ATOM 2739 C CA . LYS C 1 139 ? -103.752 95.719 30.624 1.00 44.88 170 LYS C CA 1
ATOM 2740 C C . LYS C 1 139 ? -103.751 96.201 29.185 1.00 45.02 170 LYS C C 1
ATOM 2741 O O . LYS C 1 139 ? -104.754 96.024 28.499 1.00 52.37 170 LYS C O 1
ATOM 2743 N N . GLU C 1 140 ? -102.624 96.731 28.707 1.00 44.91 171 GLU C N 1
ATOM 2744 C CA . GLU C 1 140 ? -102.515 97.214 27.304 1.00 46.73 171 GLU C CA 1
ATOM 2745 C C . GLU C 1 140 ? -103.023 96.192 26.285 1.00 44.87 171 GLU C C 1
ATOM 2746 O O . GLU C 1 140 ? -103.952 96.483 25.547 1.00 45.89 171 GLU C O 1
ATOM 2748 N N . ILE C 1 141 ? -102.484 94.977 26.315 1.00 44.95 172 ILE C N 1
ATOM 2749 C CA . ILE C 1 141 ? -102.931 93.906 25.408 1.00 46.21 172 ILE C CA 1
ATOM 2750 C C . ILE C 1 141 ? -104.428 93.550 25.563 1.00 48.56 172 ILE C C 1
ATOM 2751 O O . ILE C 1 141 ? -105.081 93.220 24.587 1.00 48.14 172 ILE C O 1
ATOM 2753 N N . TRP C 1 142 ? -104.958 93.628 26.780 1.00 53.47 173 TRP C N 1
ATOM 2754 C CA . TRP C 1 142 ? -106.383 93.360 27.047 1.00 60.51 173 TRP C CA 1
ATOM 2755 C C . TRP C 1 142 ? -107.250 94.435 26.451 1.00 54.89 173 TRP C C 1
ATOM 2756 O O . TRP C 1 142 ? -108.247 94.143 25.796 1.00 56.46 173 TRP C O 1
ATOM 2767 N N . VAL C 1 143 ? -106.865 95.679 26.692 1.00 52.80 174 VAL C N 1
ATOM 2768 C CA . VAL C 1 143 ? -107.572 96.829 26.133 1.00 54.43 174 VAL C CA 1
ATOM 2769 C C . VAL C 1 143 ? -107.500 96.804 24.599 1.00 53.10 174 VAL C C 1
ATOM 2770 O O . VAL C 1 143 ? -108.521 96.994 23.941 1.00 51.65 174 VAL C O 1
ATOM 2774 N N . GLN C 1 144 ? -106.316 96.532 24.050 1.00 52.58 175 GLN C N 1
ATOM 2775 C CA . GLN C 1 144 ? -106.146 96.426 22.596 1.00 53.21 175 GLN C CA 1
ATOM 2776 C C . GLN C 1 144 ? -107.039 95.335 22.006 1.00 57.58 175 GLN C C 1
ATOM 2777 O O . GLN C 1 144 ? -107.522 95.510 20.901 1.00 67.71 175 GLN C O 1
ATOM 2779 N N . ASN C 1 145 ? -107.304 94.248 22.743 1.00 59.23 176 ASN C N 1
ATOM 2780 C CA . ASN C 1 145 ? -108.292 93.234 22.317 1.00 60.39 176 ASN C CA 1
ATOM 2781 C C . ASN C 1 145 ? -109.755 93.514 22.785 1.00 59.76 176 ASN C C 1
ATOM 2782 O O . ASN C 1 145 ? -110.533 92.572 23.003 1.00 60.79 176 ASN C O 1
ATOM 2784 N N . GLN C 1 146 ? -110.121 94.801 22.911 1.00 59.28 177 GLN C N 1
ATOM 2785 C CA . GLN C 1 146 ? -111.500 95.262 23.205 1.00 60.83 177 GLN C CA 1
ATOM 2786 C C . GLN C 1 146 ? -112.096 94.619 24.475 1.00 64.17 177 GLN C C 1
ATOM 2787 O O . GLN C 1 146 ? -113.271 94.232 24.505 1.00 74.03 177 GLN C O 1
ATOM 2789 N N . LYS C 1 147 ? -111.259 94.493 25.513 1.00 62.17 178 LYS C N 1
ATOM 2790 C CA . LYS C 1 147 ? -111.576 93.769 26.778 1.00 58.61 178 LYS C CA 1
ATOM 2791 C C . LYS C 1 147 ? -112.182 92.350 26.594 1.00 54.71 178 LYS C C 1
ATOM 2792 O O . LYS C 1 147 ? -112.779 91.816 27.525 1.00 47.55 178 LYS C O 1
ATOM 2794 N N . ARG C 1 148 ? -111.955 91.743 25.420 1.00 53.17 179 ARG C N 1
ATOM 2795 C CA . ARG C 1 148 ? -112.592 90.501 25.014 1.00 53.03 179 ARG C CA 1
ATOM 2796 C C . ARG C 1 148 ? -111.652 89.342 25.410 1.00 56.70 179 ARG C C 1
ATOM 2797 O O . ARG C 1 148 ? -110.637 89.091 24.769 1.00 56.27 179 ARG C O 1
ATOM 2799 N N . TRP C 1 149 ? -111.993 88.661 26.499 1.00 59.12 180 TRP C N 1
ATOM 2800 C CA . TRP C 1 149 ? -111.070 87.758 27.176 1.00 60.78 180 TRP C CA 1
ATOM 2801 C C . TRP C 1 149 ? -110.380 86.667 26.356 1.00 66.24 180 TRP C C 1
ATOM 2802 O O . TRP C 1 149 ? -109.161 86.590 26.385 1.00 69.38 180 TRP C O 1
ATOM 2804 N N . PRO C 1 150 ? -111.133 85.820 25.628 1.00 76.72 181 PRO C N 1
ATOM 2805 C CA . PRO C 1 150 ? -110.451 84.708 24.926 1.00 78.22 181 PRO C CA 1
ATOM 2806 C C . PRO C 1 150 ? -109.590 85.169 23.738 1.00 79.66 181 PRO C C 1
ATOM 2807 O O . PRO C 1 150 ? -108.624 84.489 23.413 1.00 74.00 181 PRO C O 1
ATOM 2811 N N . LYS C 1 151 ? -109.918 86.324 23.135 1.00 82.49 182 LYS C N 1
ATOM 2812 C CA . LYS C 1 151 ? -109.017 87.018 22.185 1.00 78.19 182 LYS C CA 1
ATOM 2813 C C . LYS C 1 151 ? -107.668 87.290 22.849 1.00 74.63 182 LYS C C 1
ATOM 2814 O O . LYS C 1 151 ? -106.616 86.825 22.394 1.00 75.91 182 LYS C O 1
ATOM 2816 N N . PHE C 1 152 ? -107.740 87.991 23.968 1.00 72.98 183 PHE C N 1
ATOM 2817 C CA . PHE C 1 152 ? -106.593 88.291 24.829 1.00 72.57 183 PHE C CA 1
ATOM 2818 C C . PHE C 1 152 ? -105.765 87.046 25.240 1.00 66.49 183 PHE C C 1
ATOM 2819 O O . PHE C 1 152 ? -104.562 87.007 25.013 1.00 61.08 183 PHE C O 1
ATOM 2827 N N . PHE C 1 153 ? -106.427 86.037 25.809 1.00 61.77 184 PHE C N 1
ATOM 2828 C CA . PHE C 1 153 ? -105.774 84.811 26.251 1.00 60.93 184 PHE C CA 1
ATOM 2829 C C . PHE C 1 153 ? -104.970 84.140 25.127 1.00 61.85 184 PHE C C 1
ATOM 2830 O O . PHE C 1 153 ? -103.863 83.581 25.366 1.00 66.00 184 PHE C O 1
ATOM 2838 N N . LYS C 1 154 ? -105.517 84.213 23.913 1.00 62.41 185 LYS C N 1
ATOM 2839 C CA . LYS C 1 154 ? -104.837 83.733 22.702 1.00 66.22 185 LYS C CA 1
ATOM 2840 C C . LYS C 1 154 ? -103.649 84.612 22.351 1.00 70.03 185 LYS C C 1
ATOM 2841 O O . LYS C 1 154 ? -102.581 84.093 22.037 1.00 77.87 185 LYS C O 1
ATOM 2843 N N . GLN C 1 155 ? -103.814 85.932 22.432 1.00 69.47 186 GLN C N 1
ATOM 2844 C CA . GLN C 1 155 ? -102.702 86.857 22.153 1.00 69.71 186 GLN C CA 1
ATOM 2845 C C . GLN C 1 155 ? -101.550 86.750 23.161 1.00 63.58 186 GLN C C 1
ATOM 2846 O O . GLN C 1 155 ? -100.428 87.124 22.855 1.00 64.52 186 GLN C O 1
ATOM 2852 N N . ILE C 1 156 ? -101.840 86.246 24.348 1.00 61.76 187 ILE C N 1
ATOM 2853 C CA . ILE C 1 156 ? -100.871 86.118 25.414 1.00 65.02 187 ILE C CA 1
ATOM 2854 C C . ILE C 1 156 ? -100.254 84.707 25.435 1.00 68.76 187 ILE C C 1
ATOM 2855 O O . ILE C 1 156 ? -99.356 84.433 26.218 1.00 68.99 187 ILE C O 1
ATOM 2860 N N . ASP C 1 157 ? -100.681 83.835 24.517 1.00 78.37 188 ASP C N 1
ATOM 2861 C CA . ASP C 1 157 ? -100.149 82.459 24.368 1.00 86.04 188 ASP C CA 1
ATOM 2862 C C . ASP C 1 157 ? -100.403 81.594 25.604 1.00 92.14 188 ASP C C 1
ATOM 2863 O O . ASP C 1 157 ? -99.591 80.709 25.938 1.00 95.48 188 ASP C O 1
ATOM 2865 N N . TRP C 1 158 ? -101.539 81.847 26.262 1.00 90.34 189 TRP C N 1
ATOM 2866 C CA . TRP C 1 158 ? -102.002 81.017 27.373 1.00 91.95 189 TRP C CA 1
ATOM 2867 C C . TRP C 1 158 ? -102.899 79.865 26.885 1.00 89.17 189 TRP C C 1
ATOM 2868 O O . TRP C 1 158 ? -103.373 79.091 27.700 1.00 82.91 189 TRP C O 1
ATOM 2879 N N . THR C 1 159 ? -103.070 79.718 25.563 1.00 89.72 190 THR C N 1
ATOM 2880 C CA . THR C 1 159 ? -104.017 78.747 24.979 1.00 90.76 190 THR C CA 1
ATOM 2881 C C . THR C 1 159 ? -103.414 77.669 24.053 1.00 90.27 190 THR C C 1
ATOM 2882 O O . THR C 1 159 ? -102.792 77.953 23.030 1.00 89.78 190 THR C O 1
ATOM 2886 N N . TYR C 1 166 ? -105.955 75.303 28.299 1.00 72.54 197 TYR C N 1
ATOM 2887 C CA . TYR C 1 166 ? -105.280 76.527 27.905 1.00 75.14 197 TYR C CA 1
ATOM 2888 C C . TYR C 1 166 ? -104.042 76.655 28.785 1.00 75.13 197 TYR C C 1
ATOM 2889 O O . TYR C 1 166 ? -104.098 77.248 29.859 1.00 78.04 197 TYR C O 1
ATOM 2891 N N . ARG C 1 167 ? -102.935 76.146 28.239 1.00 71.68 198 ARG C N 1
ATOM 2892 C CA . ARG C 1 167 ? -101.650 75.870 28.831 1.00 71.18 198 ARG C CA 1
ATOM 2893 C C . ARG C 1 167 ? -101.720 75.389 30.265 1.00 68.38 198 ARG C C 1
ATOM 2894 O O . ARG C 1 167 ? -102.143 76.147 31.114 1.00 60.71 198 ARG C O 1
ATOM 2896 N N . LYS C 1 168 ? -101.300 74.142 30.505 1.00 70.39 199 LYS C N 1
ATOM 2897 C CA . LYS C 1 168 ? -101.299 73.539 31.856 1.00 68.39 199 LYS C CA 1
ATOM 2898 C C . LYS C 1 168 ? -100.134 74.055 32.693 1.00 69.65 199 LYS C C 1
ATOM 2899 O O . LYS C 1 168 ? -98.999 74.108 32.208 1.00 80.61 199 LYS C O 1
ATOM 2901 N N . TRP C 1 169 ? -100.409 74.447 33.935 1.00 68.19 200 TRP C N 1
ATOM 2902 C CA . TRP C 1 169 ? -99.376 75.003 34.822 1.00 68.19 200 TRP C CA 1
ATOM 2903 C C . TRP C 1 169 ? -98.728 73.874 35.631 1.00 69.92 200 TRP C C 1
ATOM 2904 O O . TRP C 1 169 ? -99.443 72.963 36.027 1.00 75.27 200 TRP C O 1
ATOM 2915 N N . PRO C 1 170 ? -97.414 73.918 35.907 1.00 68.91 201 PRO C N 1
ATOM 2916 C CA . PRO C 1 170 ? -96.460 74.939 35.421 1.00 65.36 201 PRO C CA 1
ATOM 2917 C C . PRO C 1 170 ? -95.568 74.472 34.272 1.00 66.10 201 PRO C C 1
ATOM 2918 O O . PRO C 1 170 ? -94.766 75.251 33.763 1.00 61.59 201 PRO C O 1
ATOM 2922 N N . MET C 1 171 ? -95.673 73.195 33.894 1.00 68.93 202 MET C N 1
ATOM 2923 C CA . MET C 1 171 ? -94.782 72.603 32.884 1.00 64.97 202 MET C CA 1
ATOM 2924 C C . MET C 1 171 ? -95.000 73.213 31.486 1.00 57.14 202 MET C C 1
ATOM 2925 O O . MET C 1 171 ? -94.038 73.443 30.736 1.00 57.78 202 MET C O 1
ATOM 2927 N N . GLU C 1 172 ? -96.250 73.537 31.168 1.00 53.87 203 GLU C N 1
ATOM 2928 C CA . GLU C 1 172 ? -96.636 73.928 29.796 1.00 60.52 203 GLU C CA 1
ATOM 2929 C C . GLU C 1 172 ? -96.518 75.446 29.493 1.00 58.22 203 GLU C C 1
ATOM 2930 O O . GLU C 1 172 ? -96.749 75.860 28.352 1.00 55.98 203 GLU C O 1
ATOM 2932 N N . PHE C 1 173 ? -96.114 76.251 30.477 1.00 55.29 204 PHE C N 1
ATOM 2933 C CA . PHE C 1 173 ? -95.876 77.689 30.257 1.00 54.28 204 PHE C CA 1
ATOM 2934 C C . PHE C 1 173 ? -94.431 78.010 29.850 1.00 49.34 204 PHE C C 1
ATOM 2935 O O . PHE C 1 173 ? -93.512 77.224 30.106 1.00 45.91 204 PHE C O 1
ATOM 2943 N N . ILE C 1 174 ? -94.278 79.167 29.196 1.00 47.89 205 ILE C N 1
ATOM 2944 C CA . ILE C 1 174 ? -92.997 79.718 28.752 1.00 50.74 205 ILE C CA 1
ATOM 2945 C C . ILE C 1 174 ? -92.385 80.744 29.729 1.00 49.10 205 ILE C C 1
ATOM 2946 O O . ILE C 1 174 ? -92.799 81.888 29.771 1.00 45.12 205 ILE C O 1
ATOM 2951 N N . TYR C 1 175 ? -91.344 80.336 30.448 1.00 49.79 206 TYR C N 1
ATOM 2952 C CA . TYR C 1 175 ? -90.649 81.187 31.410 1.00 50.45 206 TYR C CA 1
ATOM 2953 C C . TYR C 1 175 ? -89.307 81.656 30.850 1.00 47.86 206 TYR C C 1
ATOM 2954 O O . TYR C 1 175 ? -88.242 81.169 31.250 1.00 46.14 206 TYR C O 1
ATOM 2963 N N . SER C 1 176 ? -89.375 82.570 29.888 1.00 47.12 207 SER C N 1
ATOM 2964 C CA . SER C 1 176 ? -88.173 83.090 29.212 1.00 50.56 207 SER C CA 1
ATOM 2965 C C . SER C 1 176 ? -88.459 84.305 28.358 1.00 50.62 207 SER C C 1
ATOM 2966 O O . SER C 1 176 ? -89.609 84.634 28.074 1.00 47.88 207 SER C O 1
ATOM 2969 N N . MET C 1 177 ? -87.387 84.948 27.919 1.00 53.48 208 MET C N 1
ATOM 2970 C CA . MET C 1 177 ? -87.504 86.091 27.022 1.00 61.25 208 MET C CA 1
ATOM 2971 C C . MET C 1 177 ? -88.057 85.749 25.634 1.00 68.65 208 MET C C 1
ATOM 2972 O O . MET C 1 177 ? -88.486 86.658 24.912 1.00 70.97 208 MET C O 1
ATOM 2977 N N . ASP C 1 178 ? -88.059 84.461 25.269 1.00 69.03 209 ASP C N 1
ATOM 2978 C CA . ASP C 1 178 ? -88.788 84.009 24.066 1.00 66.95 209 ASP C CA 1
ATOM 2979 C C . ASP C 1 178 ? -90.311 84.088 24.161 1.00 60.98 209 ASP C C 1
ATOM 2980 O O . ASP C 1 178 ? -90.971 83.943 23.145 1.00 56.46 209 ASP C O 1
ATOM 2985 N N . ALA C 1 179 ? -90.864 84.256 25.365 1.00 57.76 210 ALA C N 1
ATOM 2986 C CA . ALA C 1 179 ? -92.322 84.354 25.532 1.00 54.40 210 ALA C CA 1
ATOM 2987 C C . ALA C 1 179 ? -92.889 85.631 24.916 1.00 47.86 210 ALA C C 1
ATOM 2988 O O . ALA C 1 179 ? -92.174 86.634 24.804 1.00 53.48 210 ALA C O 1
ATOM 2990 N N . PRO C 1 180 ? -94.162 85.604 24.519 1.00 42.23 211 PRO C N 1
ATOM 2991 C CA . PRO C 1 180 ? -94.770 86.773 23.904 1.00 42.61 211 PRO C CA 1
ATOM 2992 C C . PRO C 1 180 ? -94.979 87.901 24.875 1.00 42.93 211 PRO C C 1
ATOM 2993 O O . PRO C 1 180 ? -95.043 87.671 26.071 1.00 42.05 211 PRO C O 1
ATOM 2997 N N . ARG C 1 181 ? -95.104 89.120 24.348 1.00 46.37 212 ARG C N 1
ATOM 2998 C CA . ARG C 1 181 ? -95.384 90.314 25.158 1.00 48.36 212 ARG C CA 1
ATOM 2999 C C . ARG C 1 181 ? -96.665 90.028 25.958 1.00 50.02 212 ARG C C 1
ATOM 3000 O O . ARG C 1 181 ? -97.673 89.604 25.379 1.00 52.41 212 ARG C O 1
ATOM 3008 N N . GLY C 1 182 ? -96.602 90.204 27.286 1.00 48.86 213 GLY C N 1
ATOM 3009 C CA . GLY C 1 182 ? -97.753 90.005 28.171 1.00 46.19 213 GLY C CA 1
ATOM 3010 C C . GLY C 1 182 ? -97.944 88.586 28.696 1.00 45.29 213 GLY C C 1
ATOM 3011 O O . GLY C 1 182 ? -98.848 88.357 29.499 1.00 44.33 213 GLY C O 1
ATOM 3012 N N . HIS C 1 183 ? -97.096 87.649 28.274 1.00 42.49 214 HIS C N 1
ATOM 3013 C CA . HIS C 1 183 ? -97.188 86.274 28.725 1.00 43.06 214 HIS C CA 1
ATOM 3014 C C . HIS C 1 183 ? -97.025 86.126 30.231 1.00 45.65 214 HIS C C 1
ATOM 3015 O O . HIS C 1 183 ? -97.609 85.234 30.825 1.00 43.80 214 HIS C O 1
ATOM 3022 N N . LEU C 1 184 ? -96.224 86.997 30.849 1.00 51.50 215 LEU C N 1
ATOM 3023 C CA . LEU C 1 184 ? -95.952 86.948 32.294 1.00 51.94 215 LEU C CA 1
ATOM 3024 C C . LEU C 1 184 ? -96.190 88.291 32.952 1.00 47.01 215 LEU C C 1
ATOM 3025 O O . LEU C 1 184 ? -96.097 89.321 32.292 1.00 43.74 215 LEU C O 1
ATOM 3030 N N . PRO C 1 185 ? -96.478 88.299 34.251 1.00 49.46 216 PRO C N 1
ATOM 3031 C CA . PRO C 1 185 ? -96.637 87.110 35.106 1.00 51.47 216 PRO C CA 1
ATOM 3032 C C . PRO C 1 185 ? -98.032 86.469 34.962 1.00 56.23 216 PRO C C 1
ATOM 3033 O O . PRO C 1 185 ? -98.836 86.911 34.135 1.00 60.17 216 PRO C O 1
ATOM 3037 N N . LEU C 1 186 ? -98.307 85.439 35.756 1.00 56.72 217 LEU C N 1
ATOM 3038 C CA . LEU C 1 186 ? -99.577 84.726 35.686 1.00 59.32 217 LEU C CA 1
ATOM 3039 C C . LEU C 1 186 ? -100.520 85.140 36.806 1.00 66.47 217 LEU C C 1
ATOM 3040 O O . LEU C 1 186 ? -100.152 85.900 37.712 1.00 63.14 217 LEU C O 1
ATOM 3045 N N . THR C 1 187 ? -101.748 84.624 36.728 1.00 71.23 218 THR C N 1
ATOM 3046 C CA . THR C 1 187 ? -102.807 84.958 37.641 1.00 73.32 218 THR C CA 1
ATOM 3047 C C . THR C 1 187 ? -103.996 83.953 37.362 1.00 71.28 218 THR C C 1
ATOM 3048 O O . THR C 1 187 ? -105.163 84.353 37.560 1.00 76.97 218 THR C O 1
ATOM 3052 N N . ASN C 1 188 ? -103.725 82.785 36.720 1.00 72.35 219 ASN C N 1
ATOM 3053 C CA . ASN C 1 188 ? -104.553 81.521 36.768 1.00 74.72 219 ASN C CA 1
ATOM 3054 C C . ASN C 1 188 ? -105.838 81.664 37.623 1.00 64.08 219 ASN C C 1
ATOM 3055 O O . ASN C 1 188 ? -105.918 81.227 38.765 1.00 51.09 219 ASN C O 1
ATOM 3060 N N . GLY C 1 192 ? -111.952 80.679 37.309 1.00 61.93 223 GLY C N 1
ATOM 3061 C CA . GLY C 1 192 ? -112.466 82.035 37.145 1.00 66.55 223 GLY C CA 1
ATOM 3062 C C . GLY C 1 192 ? -111.528 83.010 36.482 1.00 72.75 223 GLY C C 1
ATOM 3063 O O . GLY C 1 192 ? -110.538 82.609 35.870 1.00 87.61 223 GLY C O 1
ATOM 3064 N N . THR C 1 193 ? -111.918 84.287 36.520 1.00 68.63 224 THR C N 1
ATOM 3065 C CA . THR C 1 193 ? -111.208 85.401 35.857 1.00 62.65 224 THR C CA 1
ATOM 3066 C C . THR C 1 193 ? -111.366 86.808 36.433 1.00 63.23 224 THR C C 1
ATOM 3067 O O . THR C 1 193 ? -110.702 87.736 35.968 1.00 54.04 224 THR C O 1
ATOM 3071 N N . GLN C 1 194 ? -112.315 86.989 37.354 1.00 73.65 225 GLN C N 1
ATOM 3072 C CA . GLN C 1 194 ? -112.580 88.261 38.046 1.00 79.04 225 GLN C CA 1
ATOM 3073 C C . GLN C 1 194 ? -111.414 88.805 38.858 1.00 78.57 225 GLN C C 1
ATOM 3074 O O . GLN C 1 194 ? -111.306 90.020 39.014 1.00 68.28 225 GLN C O 1
ATOM 3076 N N . LEU C 1 195 ? -110.546 87.901 39.326 1.00 79.50 226 LEU C N 1
ATOM 3077 C CA . LEU C 1 195 ? -109.246 88.246 39.938 1.00 77.50 226 LEU C CA 1
ATOM 3078 C C . LEU C 1 195 ? -108.341 89.050 39.031 1.00 72.18 226 LEU C C 1
ATOM 3079 O O . LEU C 1 195 ? -108.070 90.226 39.298 1.00 67.30 226 LEU C O 1
ATOM 3084 N N . PHE C 1 196 ? -107.906 88.399 37.956 1.00 70.06 227 PHE C N 1
ATOM 3085 C CA . PHE C 1 196 ? -106.997 89.003 36.998 1.00 70.72 227 PHE C CA 1
ATOM 3086 C C . PHE C 1 196 ? -107.538 90.333 36.464 1.00 62.43 227 PHE C C 1
ATOM 3087 O O . PHE C 1 196 ? -106.804 91.310 36.369 1.00 56.65 227 PHE C O 1
ATOM 3095 N N . GLN C 1 197 ? -108.839 90.390 36.202 1.00 60.22 228 GLN C N 1
ATOM 3096 C CA . GLN C 1 197 ? -109.497 91.664 35.858 1.00 62.08 228 GLN C CA 1
ATOM 3097 C C . GLN C 1 197 ? -109.217 92.755 36.893 1.00 62.48 228 GLN C C 1
ATOM 3098 O O . GLN C 1 197 ? -108.726 93.825 36.547 1.00 60.04 228 GLN C O 1
ATOM 3100 N N . ALA C 1 198 ? -109.512 92.443 38.163 1.00 62.79 229 ALA C N 1
ATOM 3101 C CA . ALA C 1 198 ? -109.366 93.387 39.283 1.00 60.69 229 ALA C CA 1
ATOM 3102 C C . ALA C 1 198 ? -107.978 93.963 39.353 1.00 59.85 229 ALA C C 1
ATOM 3103 O O . ALA C 1 198 ? -107.803 95.152 39.599 1.00 54.90 229 ALA C O 1
ATOM 3105 N N . ILE C 1 199 ? -106.995 93.107 39.086 1.00 63.31 230 ILE C N 1
ATOM 3106 C CA . ILE C 1 199 ? -105.611 93.545 38.970 1.00 62.61 230 ILE C CA 1
ATOM 3107 C C . ILE C 1 199 ? -105.476 94.654 37.928 1.00 61.22 230 ILE C C 1
ATOM 3108 O O . ILE C 1 199 ? -105.059 95.744 38.262 1.00 56.87 230 ILE C O 1
ATOM 3113 N N . MET C 1 200 ? -105.909 94.397 36.701 1.00 61.73 231 MET C N 1
ATOM 3114 C CA . MET C 1 200 ? -105.664 95.338 35.601 1.00 64.55 231 MET C CA 1
ATOM 3115 C C . MET C 1 200 ? -106.522 96.598 35.733 1.00 66.82 231 MET C C 1
ATOM 3116 O O . MET C 1 200 ? -106.054 97.720 35.471 1.00 69.51 231 MET C O 1
ATOM 3121 N N . GLU C 1 201 ? -107.762 96.414 36.176 1.00 66.27 232 GLU C N 1
ATOM 3122 C CA . GLU C 1 201 ? -108.612 97.546 36.525 1.00 68.22 232 GLU C CA 1
ATOM 3123 C C . GLU C 1 201 ? -108.057 98.353 37.711 1.00 69.14 232 GLU C C 1
ATOM 3124 O O . GLU C 1 201 ? -108.451 99.515 37.870 1.00 81.20 232 GLU C O 1
ATOM 3126 N N . HIS C 1 202 ? -107.176 97.749 38.531 1.00 61.94 233 HIS C N 1
ATOM 3127 C CA . HIS C 1 202 ? -106.494 98.445 39.654 1.00 57.40 233 HIS C CA 1
ATOM 3128 C C . HIS C 1 202 ? -105.888 99.773 39.211 1.00 54.71 233 HIS C C 1
ATOM 3129 O O . HIS C 1 202 ? -105.426 99.890 38.086 1.00 58.44 233 HIS C O 1
ATOM 3136 N N . PRO C 1 203 ? -105.913 100.792 40.088 1.00 54.55 234 PRO C N 1
ATOM 3137 C CA . PRO C 1 203 ? -105.417 102.112 39.719 1.00 56.28 234 PRO C CA 1
ATOM 3138 C C . PRO C 1 203 ? -103.922 102.254 39.534 1.00 57.02 234 PRO C C 1
ATOM 3139 O O . PRO C 1 203 ? -103.478 103.321 39.162 1.00 60.09 234 PRO C O 1
ATOM 3143 N N . ALA C 1 204 ? -103.154 101.198 39.726 1.00 61.47 235 ALA C N 1
ATOM 3144 C CA . ALA C 1 204 ? -101.709 101.310 39.684 1.00 67.80 235 ALA C CA 1
ATOM 3145 C C . ALA C 1 204 ? -101.312 101.453 38.224 1.00 70.48 235 ALA C C 1
ATOM 3146 O O . ALA C 1 204 ? -100.285 102.051 37.920 1.00 75.21 235 ALA C O 1
ATOM 3148 N N . PHE C 1 205 ? -102.140 100.913 37.336 1.00 72.60 236 PHE C N 1
ATOM 3149 C CA . PHE C 1 205 ? -101.929 100.998 35.905 1.00 77.61 236 PHE C CA 1
ATOM 3150 C C . PHE C 1 205 ? -102.941 101.903 35.195 1.00 85.17 236 PHE C C 1
ATOM 3151 O O . PHE C 1 205 ? -102.613 102.444 34.148 1.00 97.05 236 PHE C O 1
ATOM 3159 N N . GLU C 1 206 ? -104.143 102.045 35.762 1.00 83.56 237 GLU C N 1
ATOM 3160 C CA . GLU C 1 206 ? -105.254 102.790 35.201 1.00 86.44 237 GLU C CA 1
ATOM 3161 C C . GLU C 1 206 ? -105.533 104.072 36.009 1.00 83.73 237 GLU C C 1
ATOM 3162 O O . GLU C 1 206 ? -106.656 104.320 36.483 1.00 93.07 237 GLU C O 1
ATOM 3164 N N . LYS D 1 52 ? -112.820 25.088 45.294 1.00 66.89 83 LYS D N 1
ATOM 3165 C CA . LYS D 1 52 ? -112.048 24.147 44.433 1.00 75.05 83 LYS D CA 1
ATOM 3166 C C . LYS D 1 52 ? -113.044 23.366 43.574 1.00 77.66 83 LYS D C 1
ATOM 3167 O O . LYS D 1 52 ? -113.100 23.533 42.339 1.00 74.81 83 LYS D O 1
ATOM 3169 N N . GLU D 1 53 ? -113.856 22.551 44.251 1.00 74.89 84 GLU D N 1
ATOM 3170 C CA . GLU D 1 53 ? -115.035 21.927 43.655 1.00 69.27 84 GLU D CA 1
ATOM 3171 C C . GLU D 1 53 ? -116.101 22.981 43.464 1.00 69.31 84 GLU D C 1
ATOM 3172 O O . GLU D 1 53 ? -116.873 22.904 42.530 1.00 59.49 84 GLU D O 1
ATOM 3174 N N . ALA D 1 54 ? -116.139 23.958 44.369 1.00 72.79 85 ALA D N 1
ATOM 3175 C CA . ALA D 1 54 ? -117.127 25.031 44.325 1.00 73.18 85 ALA D CA 1
ATOM 3176 C C . ALA D 1 54 ? -116.988 25.914 43.093 1.00 72.42 85 ALA D C 1
ATOM 3177 O O . ALA D 1 54 ? -117.987 26.340 42.505 1.00 71.34 85 ALA D O 1
ATOM 3179 N N . VAL D 1 55 ? -115.742 26.183 42.713 1.00 70.19 86 VAL D N 1
ATOM 3180 C CA . VAL D 1 55 ? -115.449 27.017 41.551 1.00 63.88 86 VAL D CA 1
ATOM 3181 C C . VAL D 1 55 ? -116.003 26.352 40.304 1.00 57.32 86 VAL D C 1
ATOM 3182 O O . VAL D 1 55 ? -116.454 27.035 39.393 1.00 58.21 86 VAL D O 1
ATOM 3186 N N . MET D 1 56 ? -115.970 25.025 40.276 1.00 52.70 87 MET D N 1
ATOM 3187 C CA . MET D 1 56 ? -116.456 24.277 39.130 1.00 55.00 87 MET D CA 1
ATOM 3188 C C . MET D 1 56 ? -117.978 24.291 38.966 1.00 55.18 87 MET D C 1
ATOM 3189 O O . MET D 1 56 ? -118.470 24.283 37.841 1.00 51.92 87 MET D O 1
ATOM 3194 N N . GLU D 1 57 ? -118.710 24.322 40.082 1.00 57.87 88 GLU D N 1
ATOM 3195 C CA . GLU D 1 57 ? -120.188 24.345 40.057 1.00 56.81 88 GLU D CA 1
ATOM 3196 C C . GLU D 1 57 ? -120.768 25.598 39.394 1.00 55.69 88 GLU D C 1
ATOM 3197 O O . GLU D 1 57 ? -121.844 25.530 38.833 1.00 51.08 88 GLU D O 1
ATOM 3199 N N . VAL D 1 58 ? -120.041 26.716 39.438 1.00 62.03 89 VAL D N 1
ATOM 3200 C CA . VAL D 1 58 ? -120.549 28.010 38.935 1.00 69.34 89 VAL D CA 1
ATOM 3201 C C . VAL D 1 58 ? -120.843 27.983 37.430 1.00 76.08 89 VAL D C 1
ATOM 3202 O O . VAL D 1 58 ? -120.029 27.484 36.649 1.00 85.84 89 VAL D O 1
ATOM 3206 N N . GLN D 1 59 ? -122.001 28.523 37.036 1.00 79.95 90 GLN D N 1
ATOM 3207 C CA . GLN D 1 59 ? -122.381 28.623 35.615 1.00 77.13 90 GLN D CA 1
ATOM 3208 C C . GLN D 1 59 ? -121.672 29.846 35.019 1.00 76.52 90 GLN D C 1
ATOM 3209 O O . GLN D 1 59 ? -121.665 30.920 35.605 1.00 72.19 90 GLN D O 1
ATOM 3211 N N . LEU D 1 60 ? -121.065 29.654 33.857 1.00 82.05 91 LEU D N 1
ATOM 3212 C CA . LEU D 1 60 ? -120.132 30.618 33.258 1.00 81.41 91 LEU D CA 1
ATOM 3213 C C . LEU D 1 60 ? -120.827 31.328 32.108 1.00 84.61 91 LEU D C 1
ATOM 3214 O O . LEU D 1 60 ? -120.847 30.815 30.987 1.00 102.30 91 LEU D O 1
ATOM 3219 N N . SER D 1 61 ? -121.409 32.487 32.382 1.00 76.36 92 SER D N 1
ATOM 3220 C CA . SER D 1 61 ? -122.241 33.150 31.394 1.00 76.14 92 SER D CA 1
ATOM 3221 C C . SER D 1 61 ? -121.780 34.580 31.149 1.00 70.23 92 SER D C 1
ATOM 3222 O O . SER D 1 61 ? -121.213 35.227 32.020 1.00 60.37 92 SER D O 1
ATOM 3225 N N . SER D 1 62 ? -122.064 35.054 29.937 1.00 68.46 93 SER D N 1
ATOM 3226 C CA . SER D 1 62 ? -121.545 36.312 29.417 1.00 62.73 93 SER D CA 1
ATOM 3227 C C . SER D 1 62 ? -122.516 36.876 28.403 1.00 64.25 93 SER D C 1
ATOM 3228 O O . SER D 1 62 ? -123.109 36.123 27.619 1.00 65.90 93 SER D O 1
ATOM 3231 N N . THR D 1 63 ? -122.695 38.192 28.426 1.00 65.75 94 THR D N 1
ATOM 3232 C CA . THR D 1 63 ? -123.397 38.869 27.345 1.00 67.46 94 THR D CA 1
ATOM 3233 C C . THR D 1 63 ? -122.482 39.114 26.150 1.00 65.58 94 THR D C 1
ATOM 3234 O O . THR D 1 63 ? -122.981 39.382 25.066 1.00 71.08 94 THR D O 1
ATOM 3238 N N . ALA D 1 64 ? -121.163 39.041 26.338 1.00 61.43 95 ALA D N 1
ATOM 3239 C CA . ALA D 1 64 ? -120.217 39.493 25.317 1.00 63.45 95 ALA D CA 1
ATOM 3240 C C . ALA D 1 64 ? -119.256 38.420 24.800 1.00 64.18 95 ALA D C 1
ATOM 3241 O O . ALA D 1 64 ? -118.144 38.741 24.366 1.00 61.18 95 ALA D O 1
ATOM 3243 N N . GLY D 1 65 ? -119.688 37.162 24.838 1.00 67.85 96 GLY D N 1
ATOM 3244 C CA . GLY D 1 65 ? -118.904 36.044 24.299 1.00 71.84 96 GLY D CA 1
ATOM 3245 C C . GLY D 1 65 ? -117.543 35.840 24.937 1.00 71.35 96 GLY D C 1
ATOM 3246 O O . GLY D 1 65 ? -116.580 35.436 24.271 1.00 74.10 96 GLY D O 1
ATOM 3247 N N . ILE D 1 66 ? -117.474 36.095 26.237 1.00 70.40 97 ILE D N 1
ATOM 3248 C CA . ILE D 1 66 ? -116.220 36.043 26.968 1.00 73.14 97 ILE D CA 1
ATOM 3249 C C . ILE D 1 66 ? -116.038 34.684 27.635 1.00 74.04 97 ILE D C 1
ATOM 3250 O O . ILE D 1 66 ? -116.939 34.198 28.326 1.00 79.67 97 ILE D O 1
ATOM 3255 N N . ASP D 1 67 ? -114.862 34.094 27.406 1.00 70.97 98 ASP D N 1
ATOM 3256 C CA . ASP D 1 67 ? -114.548 32.739 27.830 1.00 69.68 98 ASP D CA 1
ATOM 3257 C C . ASP D 1 67 ? -113.830 32.756 29.181 1.00 61.51 98 ASP D C 1
ATOM 3258 O O . ASP D 1 67 ? -112.600 32.859 29.251 1.00 61.79 98 ASP D O 1
ATOM 3263 N N . TYR D 1 68 ? -114.607 32.550 30.238 1.00 54.91 99 TYR D N 1
ATOM 3264 C CA . TYR D 1 68 ? -114.096 32.612 31.600 1.00 56.82 99 TYR D CA 1
ATOM 3265 C C . TYR D 1 68 ? -113.309 31.359 32.059 1.00 60.56 99 TYR D C 1
ATOM 3266 O O . TYR D 1 68 ? -112.833 31.309 33.197 1.00 62.34 99 TYR D O 1
ATOM 3275 N N . THR D 1 69 ? -113.169 30.349 31.196 1.00 63.29 100 THR D N 1
ATOM 3276 C CA . THR D 1 69 ? -112.517 29.075 31.575 1.00 61.29 100 THR D CA 1
ATOM 3277 C C . THR D 1 69 ? -111.116 29.258 32.160 1.00 58.29 100 THR D C 1
ATOM 3278 O O . THR D 1 69 ? -110.760 28.590 33.114 1.00 55.66 100 THR D O 1
ATOM 3282 N N . VAL D 1 70 ? -110.345 30.181 31.596 1.00 55.94 101 VAL D N 1
ATOM 3283 C CA . VAL D 1 70 ? -108.946 30.300 31.955 1.00 52.85 101 VAL D CA 1
ATOM 3284 C C . VAL D 1 70 ? -108.877 30.752 33.374 1.00 50.65 101 VAL D C 1
ATOM 3285 O O . VAL D 1 70 ? -108.169 30.159 34.176 1.00 48.83 101 VAL D O 1
ATOM 3289 N N . LEU D 1 71 ? -109.629 31.810 33.658 1.00 52.75 102 LEU D N 1
ATOM 3290 C CA . LEU D 1 71 ? -109.803 32.319 35.016 1.00 54.18 102 LEU D CA 1
ATOM 3291 C C . LEU D 1 71 ? -110.312 31.229 35.925 1.00 54.65 102 LEU D C 1
ATOM 3292 O O . LEU D 1 71 ? -109.711 30.954 36.957 1.00 58.65 102 LEU D O 1
ATOM 3297 N N . ARG D 1 72 ? -111.399 30.577 35.513 1.00 56.13 103 ARG D N 1
ATOM 3298 C CA . ARG D 1 72 ? -112.002 29.488 36.297 1.00 57.45 103 ARG D CA 1
ATOM 3299 C C . ARG D 1 72 ? -110.970 28.441 36.663 1.00 58.66 103 ARG D C 1
ATOM 3300 O O . ARG D 1 72 ? -110.898 28.020 37.812 1.00 60.27 103 ARG D O 1
ATOM 3302 N N . ASP D 1 73 ? -110.151 28.054 35.686 1.00 58.62 104 ASP D N 1
ATOM 3303 C CA . ASP D 1 73 ? -109.153 27.016 35.890 1.00 58.48 104 ASP D CA 1
ATOM 3304 C C . ASP D 1 73 ? -108.054 27.472 36.830 1.00 59.72 104 ASP D C 1
ATOM 3305 O O . ASP D 1 73 ? -107.632 26.705 37.690 1.00 65.51 104 ASP D O 1
ATOM 3310 N N . HIS D 1 74 ? -107.652 28.734 36.727 1.00 63.86 105 HIS D N 1
ATOM 3311 C CA . HIS D 1 74 ? -106.722 29.311 37.700 1.00 64.26 105 HIS D CA 1
ATOM 3312 C C . HIS D 1 74 ? -107.339 29.326 39.083 1.00 62.55 105 HIS D C 1
ATOM 3313 O O . HIS D 1 74 ? -106.739 28.823 40.035 1.00 68.25 105 HIS D O 1
ATOM 3320 N N . LEU D 1 75 ? -108.544 29.887 39.177 1.00 59.84 106 LEU D N 1
ATOM 3321 C CA . LEU D 1 75 ? -109.221 30.090 40.464 1.00 62.30 106 LEU D CA 1
ATOM 3322 C C . LEU D 1 75 ? -109.493 28.765 41.173 1.00 63.64 106 LEU D C 1
ATOM 3323 O O . LEU D 1 75 ? -109.362 28.666 42.402 1.00 65.76 106 LEU D O 1
ATOM 3328 N N . ALA D 1 76 ? -109.837 27.745 40.390 1.00 62.03 107 ALA D N 1
ATOM 3329 C CA . ALA D 1 76 ? -110.093 26.407 40.916 1.00 59.39 107 ALA D CA 1
ATOM 3330 C C . ALA D 1 76 ? -108.835 25.818 41.521 1.00 59.52 107 ALA D C 1
ATOM 3331 O O . ALA D 1 76 ? -108.843 25.386 42.671 1.00 60.54 107 ALA D O 1
ATOM 3333 N N . ASN D 1 77 ? -107.760 25.818 40.737 1.00 57.21 108 ASN D N 1
ATOM 3334 C CA . ASN D 1 77 ? -106.510 25.211 41.155 1.00 55.29 108 ASN D CA 1
ATOM 3335 C C . ASN D 1 77 ? -105.762 26.062 42.183 1.00 56.21 108 ASN D C 1
ATOM 3336 O O . ASN D 1 77 ? -104.699 25.647 42.661 1.00 69.42 108 ASN D O 1
ATOM 3338 N N . GLY D 1 78 ? -106.286 27.243 42.523 1.00 53.83 109 GLY D N 1
ATOM 3339 C CA . GLY D 1 78 ? -105.734 28.081 43.609 1.00 58.61 109 GLY D CA 1
ATOM 3340 C C . GLY D 1 78 ? -104.613 29.008 43.163 1.00 61.97 109 GLY D C 1
ATOM 3341 O O . GLY D 1 78 ? -103.671 29.262 43.902 1.00 60.25 109 GLY D O 1
ATOM 3342 N N . GLU D 1 79 ? -104.732 29.509 41.937 1.00 68.95 110 GLU D N 1
ATOM 3343 C CA . GLU D 1 79 ? -103.658 30.193 41.227 1.00 69.53 110 GLU D CA 1
ATOM 3344 C C . GLU D 1 79 ? -104.054 31.661 41.169 1.00 65.75 110 GLU D C 1
ATOM 3345 O O . GLU D 1 79 ? -104.301 32.218 40.098 1.00 63.56 110 GLU D O 1
ATOM 3351 N N . PHE D 1 80 ? -104.117 32.270 42.355 1.00 63.81 111 PHE D N 1
ATOM 3352 C CA . PHE D 1 80 ? -104.721 33.600 42.538 1.00 65.04 111 PHE D CA 1
ATOM 3353 C C . PHE D 1 80 ? -104.005 34.732 41.794 1.00 62.13 111 PHE D C 1
ATOM 3354 O O . PHE D 1 80 ? -104.662 35.622 41.256 1.00 61.80 111 PHE D O 1
ATOM 3362 N N . ARG D 1 81 ? -102.673 34.689 41.773 1.00 57.10 112 ARG D N 1
ATOM 3363 C CA . ARG D 1 81 ? -101.889 35.686 41.051 1.00 51.53 112 ARG D CA 1
ATOM 3364 C C . ARG D 1 81 ? -102.300 35.708 39.592 1.00 51.19 112 ARG D C 1
ATOM 3365 O O . ARG D 1 81 ? -102.613 36.770 39.051 1.00 52.94 112 ARG D O 1
ATOM 3367 N N . GLU D 1 82 ? -102.339 34.533 38.969 1.00 53.21 113 GLU D N 1
ATOM 3368 C CA . GLU D 1 82 ? -102.684 34.421 37.540 1.00 54.13 113 GLU D CA 1
ATOM 3369 C C . GLU D 1 82 ? -104.134 34.790 37.313 1.00 53.77 113 GLU D C 1
ATOM 3370 O O . GLU D 1 82 ? -104.482 35.422 36.304 1.00 56.81 113 GLU D O 1
ATOM 3372 N N . ALA D 1 83 ? -104.977 34.416 38.271 1.00 57.59 114 ALA D N 1
ATOM 3373 C CA . ALA D 1 83 ? -106.413 34.720 38.221 1.00 61.90 114 ALA D CA 1
ATOM 3374 C C . ALA D 1 83 ? -106.677 36.211 38.270 1.00 59.35 114 ALA D C 1
ATOM 3375 O O . ALA D 1 83 ? -107.565 36.697 37.573 1.00 59.58 114 ALA D O 1
ATOM 3377 N N . GLU D 1 84 ? -105.913 36.917 39.103 1.00 59.60 115 GLU D N 1
ATOM 3378 C CA . GLU D 1 84 ? -106.002 38.382 39.188 1.00 60.28 115 GLU D CA 1
ATOM 3379 C C . GLU D 1 84 ? -105.671 38.974 37.840 1.00 58.76 115 GLU D C 1
ATOM 3380 O O . GLU D 1 84 ? -106.447 39.734 37.292 1.00 55.02 115 GLU D O 1
ATOM 3386 N N . ASP D 1 85 ? -104.532 38.570 37.286 1.00 58.53 116 ASP D N 1
ATOM 3387 C CA . ASP D 1 85 ? -104.126 39.030 35.964 1.00 55.37 116 ASP D CA 1
ATOM 3388 C C . ASP D 1 85 ? -105.196 38.768 34.922 1.00 49.27 116 ASP D C 1
ATOM 3389 O O . ASP D 1 85 ? -105.509 39.662 34.155 1.00 44.97 116 ASP D O 1
ATOM 3394 N N . GLU D 1 86 ? -105.752 37.554 34.907 1.00 49.16 117 GLU D N 1
ATOM 3395 C CA . GLU D 1 86 ? -106.804 37.208 33.945 1.00 49.75 117 GLU D CA 1
ATOM 3396 C C . GLU D 1 86 ? -107.990 38.137 34.164 1.00 52.35 117 GLU D C 1
ATOM 3397 O O . GLU D 1 86 ? -108.444 38.800 33.229 1.00 55.63 117 GLU D O 1
ATOM 3399 N N . THR D 1 87 ? -108.445 38.241 35.407 1.00 54.14 118 THR D N 1
ATOM 3400 C CA . THR D 1 87 ? -109.537 39.154 35.755 1.00 56.14 118 THR D CA 1
ATOM 3401 C C . THR D 1 87 ? -109.348 40.542 35.141 1.00 52.54 118 THR D C 1
ATOM 3402 O O . THR D 1 87 ? -110.239 41.029 34.458 1.00 49.68 118 THR D O 1
ATOM 3406 N N . ARG D 1 88 ? -108.187 41.159 35.370 1.00 49.15 119 ARG D N 1
ATOM 3407 C CA . ARG D 1 88 ? -107.913 42.504 34.865 1.00 47.37 119 ARG D CA 1
ATOM 3408 C C . ARG D 1 88 ? -108.070 42.551 33.336 1.00 48.95 119 ARG D C 1
ATOM 3409 O O . ARG D 1 88 ? -108.813 43.395 32.789 1.00 48.12 119 ARG D O 1
ATOM 3411 N N . ALA D 1 89 ? -107.452 41.577 32.667 1.00 51.28 120 ALA D N 1
ATOM 3412 C CA . ALA D 1 89 ? -107.543 41.434 31.206 1.00 53.68 120 ALA D CA 1
ATOM 3413 C C . ALA D 1 89 ? -108.971 41.341 30.677 1.00 51.01 120 ALA D C 1
ATOM 3414 O O . ALA D 1 89 ? -109.269 41.890 29.624 1.00 50.37 120 ALA D O 1
ATOM 3416 N N . LEU D 1 90 ? -109.829 40.626 31.389 1.00 48.91 121 LEU D N 1
ATOM 3417 C CA . LEU D 1 90 ? -111.201 40.472 30.951 1.00 52.93 121 LEU D CA 1
ATOM 3418 C C . LEU D 1 90 ? -111.951 41.772 31.123 1.00 54.00 121 LEU D C 1
ATOM 3419 O O . LEU D 1 90 ? -112.659 42.204 30.212 1.00 55.94 121 LEU D O 1
ATOM 3424 N N . LEU D 1 91 ? -111.780 42.405 32.283 1.00 53.61 122 LEU D N 1
ATOM 3425 C CA . LEU D 1 91 ? -112.400 43.710 32.553 1.00 52.30 122 LEU D CA 1
ATOM 3426 C C . LEU D 1 91 ? -112.048 44.691 31.434 1.00 50.54 122 LEU D C 1
ATOM 3427 O O . LEU D 1 91 ? -112.908 45.465 31.018 1.00 51.03 122 LEU D O 1
ATOM 3429 N N . ILE D 1 92 ? -110.820 44.608 30.911 1.00 48.76 123 ILE D N 1
ATOM 3430 C CA . ILE D 1 92 ? -110.410 45.430 29.776 1.00 51.36 123 ILE D CA 1
ATOM 3431 C C . ILE D 1 92 ? -111.196 45.073 28.506 1.00 52.85 123 ILE D C 1
ATOM 3432 O O . ILE D 1 92 ? -111.849 45.942 27.906 1.00 55.11 123 ILE D O 1
ATOM 3437 N N . LYS D 1 93 ? -111.145 43.801 28.120 1.00 54.49 124 LYS D N 1
ATOM 3438 C CA . LYS D 1 93 ? -111.904 43.294 26.970 1.00 55.28 124 LYS D CA 1
ATOM 3439 C C . LYS D 1 93 ? -113.390 43.656 27.082 1.00 54.51 124 LYS D C 1
ATOM 3440 O O . LYS D 1 93 ? -113.991 44.160 26.127 1.00 60.91 124 LYS D O 1
ATOM 3442 N N . LEU D 1 94 ? -113.952 43.455 28.267 1.00 52.79 125 LEU D N 1
ATOM 3443 C CA . LEU D 1 94 ? -115.346 43.812 28.565 1.00 57.31 125 LEU D CA 1
ATOM 3444 C C . LEU D 1 94 ? -115.734 45.291 28.387 1.00 54.72 125 LEU D C 1
ATOM 3445 O O . LEU D 1 94 ? -116.878 45.614 28.030 1.00 51.26 125 LEU D O 1
ATOM 3450 N N . ALA D 1 95 ? -114.785 46.173 28.659 1.00 54.55 126 ALA D N 1
ATOM 3451 C CA . ALA D 1 95 ? -115.030 47.607 28.591 1.00 57.57 126 ALA D CA 1
ATOM 3452 C C . ALA D 1 95 ? -115.105 48.126 27.158 1.00 61.67 126 ALA D C 1
ATOM 3453 O O . ALA D 1 95 ? -115.416 49.297 26.942 1.00 68.82 126 ALA D O 1
ATOM 3455 N N . GLY D 1 96 ? -114.784 47.282 26.183 1.00 62.10 127 GLY D N 1
ATOM 3456 C CA . GLY D 1 96 ? -114.966 47.635 24.799 1.00 62.34 127 GLY D CA 1
ATOM 3457 C C . GLY D 1 96 ? -113.665 48.053 24.143 1.00 62.96 127 GLY D C 1
ATOM 3458 O O . GLY D 1 96 ? -112.636 48.189 24.804 1.00 55.71 127 GLY D O 1
ATOM 3459 N N . PRO D 1 97 ? -113.724 48.287 22.821 1.00 65.24 128 PRO D N 1
ATOM 3460 C CA . PRO D 1 97 ? -112.547 48.358 21.951 1.00 61.80 128 PRO D CA 1
ATOM 3461 C C . PRO D 1 97 ? -111.557 49.460 22.292 1.00 57.31 128 PRO D C 1
ATOM 3462 O O . PRO D 1 97 ? -110.347 49.239 22.193 1.00 54.18 128 PRO D O 1
ATOM 3466 N N . GLU D 1 98 ? -112.065 50.636 22.658 1.00 54.58 129 GLU D N 1
ATOM 3467 C CA . GLU D 1 98 ? -111.200 51.753 23.019 1.00 54.57 129 GLU D CA 1
ATOM 3468 C C . GLU D 1 98 ? -110.356 51.349 24.237 1.00 56.47 129 GLU D C 1
ATOM 3469 O O . GLU D 1 98 ? -109.129 51.553 24.256 1.00 50.23 129 GLU D O 1
ATOM 3471 N N . ALA D 1 99 ? -111.025 50.741 25.219 1.00 58.95 130 ALA D N 1
ATOM 3472 C CA . ALA D 1 99 ? -110.371 50.261 26.437 1.00 61.65 130 ALA D CA 1
ATOM 3473 C C . ALA D 1 99 ? -109.238 49.284 26.138 1.00 62.10 130 ALA D C 1
ATOM 3474 O O . ALA D 1 99 ? -108.159 49.391 26.738 1.00 68.38 130 ALA D O 1
ATOM 3476 N N . VAL D 1 100 ? -109.502 48.357 25.213 1.00 59.89 131 VAL D N 1
ATOM 3477 C CA . VAL D 1 100 ? -108.557 47.303 24.823 1.00 59.93 131 VAL D CA 1
ATOM 3478 C C . VAL D 1 100 ? -107.352 47.887 24.105 1.00 65.24 131 VAL D C 1
ATOM 3479 O O . VAL D 1 100 ? -106.195 47.482 24.358 1.00 63.15 131 VAL D O 1
ATOM 3481 N N . LYS D 1 101 ? -107.626 48.870 23.238 1.00 74.49 132 LYS D N 1
ATOM 3482 C CA . LYS D 1 101 ? -106.591 49.537 22.430 1.00 78.12 132 LYS D CA 1
ATOM 3483 C C . LYS D 1 101 ? -105.508 50.163 23.330 1.00 81.93 132 LYS D C 1
ATOM 3484 O O . LYS D 1 101 ? -104.310 49.928 23.140 1.00 75.58 132 LYS D O 1
ATOM 3486 N N . ARG D 1 102 ? -105.945 50.945 24.310 1.00 82.89 133 ARG D N 1
ATOM 3487 C CA . ARG D 1 102 ? -105.023 51.590 25.238 1.00 83.48 133 ARG D CA 1
ATOM 3488 C C . ARG D 1 102 ? -104.646 50.718 26.430 1.00 77.08 133 ARG D C 1
ATOM 3489 O O . ARG D 1 102 ? -103.644 50.978 27.086 1.00 74.10 133 ARG D O 1
ATOM 3497 N N . ASN D 1 103 ? -105.480 49.729 26.741 1.00 77.22 134 ASN D N 1
ATOM 3498 C CA . ASN D 1 103 ? -105.141 48.665 27.703 1.00 81.12 134 ASN D CA 1
ATOM 3499 C C . ASN D 1 103 ? -105.296 48.977 29.212 1.00 76.85 134 ASN D C 1
ATOM 3500 O O . ASN D 1 103 ? -104.795 48.232 30.041 1.00 79.48 134 ASN D O 1
ATOM 3505 N N . TRP D 1 104 ? -105.956 50.076 29.564 1.00 72.86 135 TRP D N 1
ATOM 3506 C CA . TRP D 1 104 ? -106.534 50.244 30.902 1.00 66.76 135 TRP D CA 1
ATOM 3507 C C . TRP D 1 104 ? -107.988 50.654 30.687 1.00 70.06 135 TRP D C 1
ATOM 3508 O O . TRP D 1 104 ? -108.462 50.738 29.541 1.00 65.84 135 TRP D O 1
ATOM 3510 N N . VAL D 1 105 ? -108.707 50.880 31.784 1.00 72.86 136 VAL D N 1
ATOM 3511 C CA . VAL D 1 105 ? -110.146 51.196 31.735 1.00 67.43 136 VAL D CA 1
ATOM 3512 C C . VAL D 1 105 ? -110.411 52.559 32.346 1.00 64.98 136 VAL D C 1
ATOM 3513 O O . VAL D 1 105 ? -109.842 52.897 33.372 1.00 66.92 136 VAL D O 1
ATOM 3517 N N . TYR D 1 106 ? -111.266 53.341 31.700 1.00 64.40 137 TYR D N 1
ATOM 3518 C CA . TYR D 1 106 ? -111.699 54.616 32.256 1.00 61.58 137 TYR D CA 1
ATOM 3519 C C . TYR D 1 106 ? -112.983 54.334 33.009 1.00 55.88 137 TYR D C 1
ATOM 3520 O O . TYR D 1 106 ? -113.868 53.647 32.498 1.00 44.71 137 TYR D O 1
ATOM 3522 N N . PHE D 1 107 ? -113.082 54.919 34.201 1.00 56.08 138 PHE D N 1
ATOM 3523 C CA . PHE D 1 107 ? -114.240 54.745 35.084 1.00 54.94 138 PHE D CA 1
ATOM 3524 C C . PHE D 1 107 ? -115.602 54.866 34.372 1.00 52.43 138 PHE D C 1
ATOM 3525 O O . PHE D 1 107 ? -116.539 54.146 34.691 1.00 50.42 138 PHE D O 1
ATOM 3533 N N . THR D 1 108 ? -115.676 55.779 33.404 1.00 55.82 139 THR D N 1
ATOM 3534 C CA . THR D 1 108 ? -116.824 55.962 32.493 1.00 56.14 139 THR D CA 1
ATOM 3535 C C . THR D 1 108 ? -117.300 54.693 31.811 1.00 50.77 139 THR D C 1
ATOM 3536 O O . THR D 1 108 ? -118.493 54.464 31.663 1.00 41.61 139 THR D O 1
ATOM 3540 N N . GLU D 1 109 ? -116.335 53.879 31.403 1.00 53.70 140 GLU D N 1
ATOM 3541 C CA . GLU D 1 109 ? -116.606 52.679 30.627 1.00 58.65 140 GLU D CA 1
ATOM 3542 C C . GLU D 1 109 ? -117.191 51.512 31.406 1.00 55.84 140 GLU D C 1
ATOM 3543 O O . GLU D 1 109 ? -117.688 50.579 30.797 1.00 56.75 140 GLU D O 1
ATOM 3549 N N . VAL D 1 110 ? -117.111 51.534 32.729 1.00 53.35 141 VAL D N 1
ATOM 3550 C CA . VAL D 1 110 ? -117.686 50.463 33.546 1.00 50.83 141 VAL D CA 1
ATOM 3551 C C . VAL D 1 110 ? -119.178 50.334 33.259 1.00 53.60 141 VAL D C 1
ATOM 3552 O O . VAL D 1 110 ? -119.691 49.219 33.212 1.00 54.72 141 VAL D O 1
ATOM 3556 N N . LYS D 1 111 ? -119.852 51.470 33.059 1.00 57.40 142 LYS D N 1
ATOM 3557 C CA . LYS D 1 111 ? -121.228 51.514 32.557 1.00 61.43 142 LYS D CA 1
ATOM 3558 C C . LYS D 1 111 ? -121.478 50.477 31.448 1.00 64.44 142 LYS D C 1
ATOM 3559 O O . LYS D 1 111 ? -122.491 49.778 31.464 1.00 71.51 142 LYS D O 1
ATOM 3561 N N . ASN D 1 112 ? -120.543 50.382 30.502 1.00 66.96 143 ASN D N 1
ATOM 3562 C CA . ASN D 1 112 ? -120.597 49.415 29.381 1.00 66.75 143 ASN D CA 1
ATOM 3563 C C . ASN D 1 112 ? -120.643 47.931 29.747 1.00 64.21 143 ASN D C 1
ATOM 3564 O O . ASN D 1 112 ? -121.199 47.136 28.993 1.00 59.05 143 ASN D O 1
ATOM 3569 N N . ILE D 1 113 ? -120.023 47.568 30.869 1.00 62.39 144 ILE D N 1
ATOM 3570 C CA . ILE D 1 113 ? -119.900 46.168 31.286 1.00 57.78 144 ILE D CA 1
ATOM 3571 C C . ILE D 1 113 ? -121.223 45.682 31.841 1.00 56.42 144 ILE D C 1
ATOM 3572 O O . ILE D 1 113 ? -121.864 46.371 32.626 1.00 55.08 144 ILE D O 1
ATOM 3577 N N . SER D 1 114 ? -121.624 44.491 31.428 1.00 61.97 145 SER D N 1
ATOM 3578 C CA . SER D 1 114 ? -122.960 44.006 31.735 1.00 70.75 145 SER D CA 1
ATOM 3579 C C . SER D 1 114 ? -123.014 43.484 33.139 1.00 72.12 145 SER D C 1
ATOM 3580 O O . SER D 1 114 ? -121.981 43.116 33.727 1.00 78.62 145 SER D O 1
ATOM 3583 N N . VAL D 1 115 ? -124.237 43.416 33.644 1.00 69.43 146 VAL D N 1
ATOM 3584 C CA . VAL D 1 115 ? -124.504 42.831 34.939 1.00 69.18 146 VAL D CA 1
ATOM 3585 C C . VAL D 1 115 ? -123.975 41.402 34.973 1.00 73.03 146 VAL D C 1
ATOM 3586 O O . VAL D 1 115 ? -123.235 41.009 35.886 1.00 78.08 146 VAL D O 1
ATOM 3590 N N . THR D 1 116 ? -124.353 40.636 33.960 1.00 73.78 147 THR D N 1
ATOM 3591 C CA . THR D 1 116 ? -124.082 39.195 33.938 1.00 74.41 147 THR D CA 1
ATOM 3592 C C . THR D 1 116 ? -122.592 38.920 34.077 1.00 62.25 147 THR D C 1
ATOM 3593 O O . THR D 1 116 ? -122.173 38.084 34.877 1.00 61.03 147 THR D O 1
ATOM 3597 N N . ASP D 1 117 ? -121.822 39.623 33.259 1.00 53.80 148 ASP D N 1
ATOM 3598 C CA . ASP D 1 117 ? -120.400 39.410 33.165 1.00 53.35 148 ASP D CA 1
ATOM 3599 C C . ASP D 1 117 ? -119.771 39.679 34.502 1.00 52.28 148 ASP D C 1
ATOM 3600 O O . ASP D 1 117 ? -118.979 38.872 34.995 1.00 54.50 148 ASP D O 1
ATOM 3605 N N . PHE D 1 118 ? -120.135 40.810 35.094 1.00 52.02 149 PHE D N 1
ATOM 3606 C CA . PHE D 1 118 ? -119.670 41.153 36.442 1.00 54.15 149 PHE D CA 1
ATOM 3607 C C . PHE D 1 118 ? -120.067 40.119 37.482 1.00 52.80 149 PHE D C 1
ATOM 3608 O O . PHE D 1 118 ? -119.228 39.645 38.256 1.00 53.35 149 PHE D O 1
ATOM 3616 N N . GLN D 1 119 ? -121.341 39.772 37.476 1.00 49.00 150 GLN D N 1
ATOM 3617 C CA . GLN D 1 119 ? -121.838 38.766 38.377 1.00 50.62 150 GLN D CA 1
ATOM 3618 C C . GLN D 1 119 ? -121.054 37.458 38.227 1.00 54.81 150 GLN D C 1
ATOM 3619 O O . GLN D 1 119 ? -120.736 36.807 39.229 1.00 58.02 150 GLN D O 1
ATOM 3621 N N . THR D 1 120 ? -120.718 37.086 36.989 1.00 59.23 151 THR D N 1
ATOM 3622 C CA . THR D 1 120 ? -119.944 35.856 36.722 1.00 61.04 151 THR D CA 1
ATOM 3623 C C . THR D 1 120 ? -118.576 35.930 37.396 1.00 58.48 151 THR D C 1
ATOM 3624 O O . THR D 1 120 ? -118.209 35.026 38.155 1.00 59.12 151 THR D O 1
ATOM 3628 N N . LEU D 1 121 ? -117.860 37.024 37.156 1.00 55.73 152 LEU D N 1
ATOM 3629 C CA . LEU D 1 121 ? -116.559 37.246 37.788 1.00 56.42 152 LEU D CA 1
ATOM 3630 C C . LEU D 1 121 ? -116.649 37.125 39.299 1.00 55.17 152 LEU D C 1
ATOM 3631 O O . LEU D 1 121 ? -115.913 36.341 39.924 1.00 53.74 152 LEU D O 1
ATOM 3636 N N . ASP D 1 122 ? -117.598 37.871 39.857 1.00 50.06 153 ASP D N 1
ATOM 3637 C CA . ASP D 1 122 ? -117.822 37.914 41.288 1.00 48.30 153 ASP D CA 1
ATOM 3638 C C . ASP D 1 122 ? -118.152 36.536 41.845 1.00 47.33 153 ASP D C 1
ATOM 3639 O O . ASP D 1 122 ? -117.559 36.100 42.836 1.00 46.83 153 ASP D O 1
ATOM 3644 N N . ASN D 1 123 ? -119.092 35.847 41.192 1.00 50.99 154 ASN D N 1
ATOM 3645 C CA . ASN D 1 123 ? -119.453 34.448 41.536 1.00 50.72 154 ASN D CA 1
ATOM 3646 C C . ASN D 1 123 ? -118.241 33.532 41.629 1.00 52.58 154 ASN D C 1
ATOM 3647 O O . ASN D 1 123 ? -118.067 32.850 42.629 1.00 59.25 154 ASN D O 1
ATOM 3652 N N . LEU D 1 124 ? -117.372 33.594 40.630 1.00 52.64 155 LEU D N 1
ATOM 3653 C CA . LEU D 1 124 ? -116.146 32.817 40.623 1.00 54.87 155 LEU D CA 1
ATOM 3654 C C . LEU D 1 124 ? -115.203 33.206 41.746 1.00 54.07 155 LEU D C 1
ATOM 3655 O O . LEU D 1 124 ? -114.656 32.345 42.423 1.00 58.50 155 LEU D O 1
ATOM 3660 N N . TRP D 1 125 ? -114.944 34.496 41.903 1.00 51.69 156 TRP D N 1
ATOM 3661 C CA . TRP D 1 125 ? -114.032 34.93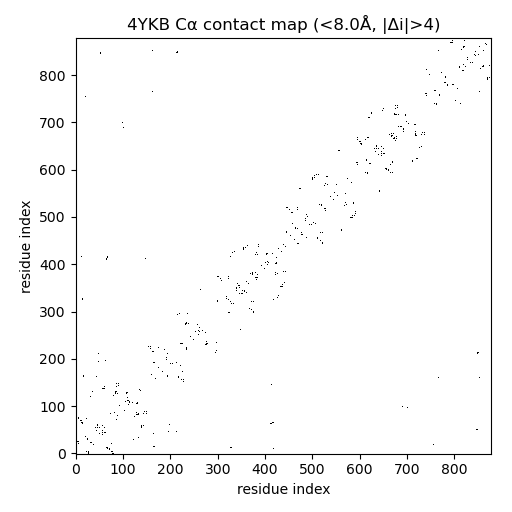4 42.961 1.00 50.67 156 TRP D CA 1
ATOM 3662 C C . TRP D 1 125 ? -114.580 34.537 44.333 1.00 51.61 156 TRP D C 1
ATOM 3663 O O . TRP D 1 125 ? -113.822 34.079 45.191 1.00 55.42 156 TRP D O 1
ATOM 3674 N N . LYS D 1 126 ? -115.892 34.723 44.526 1.00 52.02 157 LYS D N 1
ATOM 3675 C CA . LYS D 1 126 ? -116.569 34.348 45.778 1.00 50.88 157 LYS D CA 1
ATOM 3676 C C . LYS D 1 126 ? -116.432 32.860 45.956 1.00 53.72 157 LYS D C 1
ATOM 3677 O O . LYS D 1 126 ? -116.054 32.405 47.016 1.00 55.38 157 LYS D O 1
ATOM 3679 N N . ALA D 1 127 ? -116.650 32.115 44.877 1.00 62.07 158 ALA D N 1
ATOM 3680 C CA . ALA D 1 127 ? -116.576 30.639 44.899 1.00 68.20 158 ALA D CA 1
ATOM 3681 C C . ALA D 1 127 ? -115.210 30.090 45.240 1.00 63.97 158 ALA D C 1
ATOM 3682 O O . ALA D 1 127 ? -115.103 29.098 45.937 1.00 60.54 158 ALA D O 1
ATOM 3684 N N . SER D 1 128 ? -114.172 30.753 44.756 1.00 65.57 159 SER D N 1
ATOM 3685 C CA . SER D 1 128 ? -112.805 30.301 44.976 1.00 67.45 159 SER D CA 1
ATOM 3686 C C . SER D 1 128 ? -112.278 30.574 46.369 1.00 62.63 159 SER D C 1
ATOM 3687 O O . SER D 1 128 ? -111.195 30.118 46.689 1.00 61.29 159 SER D O 1
ATOM 3690 N N . SER D 1 129 ? -113.026 31.314 47.183 1.00 62.91 160 SER D N 1
ATOM 3691 C CA . SER D 1 129 ? -112.465 31.960 48.350 1.00 67.20 160 SER D CA 1
ATOM 3692 C C . SER D 1 129 ? -113.268 31.768 49.634 1.00 69.96 160 SER D C 1
ATOM 3693 O O . SER D 1 129 ? -113.066 32.518 50.590 1.00 78.93 160 SER D O 1
ATOM 3696 N N . ASN D 1 130 ? -114.145 30.766 49.680 1.00 68.72 161 ASN D N 1
ATOM 3697 C CA . ASN D 1 130 ? -115.127 30.639 50.768 1.00 67.74 161 ASN D CA 1
ATOM 3698 C C . ASN D 1 130 ? -115.861 31.954 50.993 1.00 63.11 161 ASN D C 1
ATOM 3699 O O . ASN D 1 130 ? -116.089 32.363 52.134 1.00 62.23 161 ASN D O 1
ATOM 3701 N N . ASN D 1 131 ? -116.215 32.596 49.881 1.00 62.37 162 ASN D N 1
ATOM 3702 C CA . ASN D 1 131 ? -116.851 33.908 49.859 1.00 62.97 162 ASN D CA 1
ATOM 3703 C C . ASN D 1 131 ? -116.049 35.065 50.540 1.00 61.52 162 ASN D C 1
ATOM 3704 O O . ASN D 1 131 ? -116.643 36.056 50.953 1.00 60.01 162 ASN D O 1
ATOM 3706 N N . LYS D 1 132 ? -114.716 34.938 50.636 1.00 60.46 163 LYS D N 1
ATOM 3707 C CA . LYS D 1 132 ? -113.824 36.016 51.155 1.00 57.40 163 LYS D CA 1
ATOM 3708 C C . LYS D 1 132 ? -113.443 37.039 50.095 1.00 55.63 163 LYS D C 1
ATOM 3709 O O . LYS D 1 132 ? -113.154 38.184 50.436 1.00 56.30 163 LYS D O 1
ATOM 3711 N N . PHE D 1 133 ? -113.457 36.644 48.818 1.00 53.02 164 PHE D N 1
ATOM 3712 C CA . PHE D 1 133 ? -113.043 37.524 47.712 1.00 50.98 164 PHE D CA 1
ATOM 3713 C C . PHE D 1 133 ? -114.192 37.822 46.765 1.00 46.87 164 PHE D C 1
ATOM 3714 O O . PHE D 1 133 ? -115.139 37.053 46.669 1.00 45.41 164 PHE D O 1
ATOM 3722 N N . GLY D 1 134 ? -114.081 38.940 46.054 1.00 45.38 165 GLY D N 1
ATOM 3723 C CA . GLY D 1 134 ? -115.103 39.363 45.111 1.00 45.79 165 GLY D CA 1
ATOM 3724 C C . GLY D 1 134 ? -115.375 40.844 45.166 1.00 47.35 165 GLY D C 1
ATOM 3725 O O . GLY D 1 134 ? -115.106 41.507 46.169 1.00 48.57 165 GLY D O 1
ATOM 3726 N N . TYR D 1 135 ? -115.934 41.358 44.080 1.00 47.51 166 TYR D N 1
ATOM 3727 C CA . TYR D 1 135 ? -116.335 42.761 44.004 1.00 49.74 166 TYR D CA 1
ATOM 3728 C C . TYR D 1 135 ? -117.445 43.097 44.996 1.00 50.95 166 TYR D C 1
ATOM 3729 O O . TYR D 1 135 ? -117.371 44.107 45.693 1.00 51.08 166 TYR D O 1
ATOM 3738 N N . SER D 1 136 ? -118.444 42.228 45.066 1.00 52.20 167 SER D N 1
ATOM 3739 C CA . SER D 1 136 ? -119.557 42.378 45.993 1.00 56.67 167 SER D CA 1
ATOM 3740 C C . SER D 1 136 ? -119.095 42.423 47.448 1.00 57.00 167 SER D C 1
ATOM 3741 O O . SER D 1 136 ? -119.613 43.199 48.266 1.00 57.63 167 SER D O 1
ATOM 3744 N N . VAL D 1 137 ? -118.135 41.563 47.763 1.00 55.17 168 VAL D N 1
ATOM 3745 C CA . VAL D 1 137 ? -117.552 41.541 49.083 1.00 57.69 168 VAL D CA 1
ATOM 3746 C C . VAL D 1 137 ? -116.962 42.903 49.350 1.00 56.92 168 VAL D C 1
ATOM 3747 O O . VAL D 1 137 ? -117.196 43.499 50.394 1.00 58.69 168 VAL D O 1
ATOM 3751 N N . GLN D 1 138 ? -116.180 43.378 48.393 1.00 61.42 169 GLN D N 1
ATOM 3752 C CA . GLN D 1 138 ? -115.533 44.696 48.480 1.00 61.57 169 GLN D CA 1
ATOM 3753 C C . GLN D 1 138 ? -116.556 45.824 48.729 1.00 55.16 169 GLN D C 1
ATOM 3754 O O . GLN D 1 138 ? -116.318 46.678 49.579 1.00 51.56 169 GLN D O 1
ATOM 3760 N N . LYS D 1 139 ? -117.691 45.798 48.010 1.00 49.63 170 LYS D N 1
ATOM 3761 C CA . LYS D 1 139 ? -118.781 46.749 48.247 1.00 43.39 170 LYS D CA 1
ATOM 3762 C C . LYS D 1 139 ? -119.164 46.657 49.714 1.00 40.42 170 LYS D C 1
ATOM 3763 O O . LYS D 1 139 ? -119.099 47.674 50.411 1.00 42.82 170 LYS D O 1
ATOM 3765 N N . GLU D 1 140 ? -119.499 45.455 50.200 1.00 37.41 171 GLU D N 1
ATOM 3766 C CA . GLU D 1 140 ? -119.878 45.264 51.623 1.00 36.12 171 GLU D CA 1
ATOM 3767 C C . GLU D 1 140 ? -118.870 45.937 52.586 1.00 36.71 171 GLU D C 1
ATOM 3768 O O . GLU D 1 140 ? -119.264 46.803 53.369 1.00 41.67 171 GLU D O 1
ATOM 3770 N N . ILE D 1 141 ? -117.587 45.592 52.492 1.00 35.44 172 ILE D N 1
ATOM 3771 C CA . ILE D 1 141 ? -116.555 46.189 53.355 1.00 34.84 172 ILE D CA 1
ATOM 3772 C C . ILE D 1 141 ? -116.454 47.716 53.208 1.00 36.79 172 ILE D C 1
ATOM 3773 O O . ILE D 1 141 ? -116.165 48.406 54.168 1.00 40.18 172 ILE D O 1
ATOM 3775 N N . TRP D 1 142 ? -116.685 48.239 52.010 1.00 40.27 173 TRP D N 1
ATOM 3776 C CA . TRP D 1 142 ? -116.625 49.686 51.747 1.00 43.15 173 TRP D CA 1
ATOM 3777 C C . TRP D 1 142 ? -117.781 50.371 52.410 1.00 43.49 173 TRP D C 1
ATOM 3778 O O . TRP D 1 142 ? -117.613 51.406 53.050 1.00 45.36 173 TRP D O 1
ATOM 3789 N N . VAL D 1 143 ? -118.968 49.807 52.227 1.00 44.59 174 VAL D N 1
ATOM 3790 C CA . VAL D 1 143 ? -120.178 50.340 52.837 1.00 44.91 174 VAL D CA 1
ATOM 3791 C C . VAL D 1 143 ? -120.043 50.276 54.356 1.00 48.78 174 VAL D C 1
ATOM 3792 O O . VAL D 1 143 ? -120.359 51.249 55.045 1.00 52.29 174 VAL D O 1
ATOM 3796 N N . GLN D 1 144 ? -119.587 49.136 54.877 1.00 52.13 175 GLN D N 1
ATOM 3797 C CA . GLN D 1 144 ? -119.392 48.979 56.323 1.00 53.72 175 GLN D CA 1
ATOM 3798 C C . GLN D 1 144 ? -118.434 50.048 56.863 1.00 53.81 175 GLN D C 1
ATOM 3799 O O . GLN D 1 144 ? -118.596 50.474 57.997 1.00 59.90 175 GLN D O 1
ATOM 3801 N N . ASN D 1 145 ? -117.457 50.489 56.066 1.00 51.94 176 ASN D N 1
ATOM 3802 C CA . ASN D 1 145 ? -116.574 51.599 56.464 1.00 52.95 176 ASN D CA 1
ATOM 3803 C C . ASN D 1 145 ? -117.066 52.991 56.035 1.00 53.48 176 ASN D C 1
ATOM 3804 O O . ASN D 1 145 ? -116.248 53.899 55.779 1.00 55.30 176 ASN D O 1
ATOM 3809 N N . GLN D 1 146 ? -118.391 53.158 55.971 1.00 51.31 177 GLN D N 1
ATOM 3810 C CA . GLN D 1 146 ? -119.041 54.464 55.727 1.00 49.96 177 GLN D CA 1
ATOM 3811 C C . GLN D 1 146 ? -118.561 55.146 54.424 1.00 47.71 177 GLN D C 1
ATOM 3812 O O . GLN D 1 146 ? -118.367 56.361 54.392 1.00 45.48 177 GLN D O 1
ATOM 3814 N N . LYS D 1 147 ? -118.379 54.337 53.370 1.00 45.36 178 LYS D N 1
ATOM 3815 C CA . LYS D 1 147 ? -117.785 54.749 52.076 1.00 44.16 178 LYS D CA 1
ATOM 3816 C C . LYS D 1 147 ? -116.464 55.537 52.186 1.00 45.92 178 LYS D C 1
ATOM 3817 O O . LYS D 1 147 ? -116.082 56.234 51.243 1.00 45.91 178 LYS D O 1
ATOM 3819 N N . ARG D 1 148 ? -115.764 55.403 53.319 1.00 48.70 179 ARG D N 1
ATOM 3820 C CA . ARG D 1 148 ? -114.592 56.226 53.646 1.00 54.40 179 ARG D CA 1
ATOM 3821 C C . ARG D 1 148 ? -113.344 55.487 53.173 1.00 59.93 179 ARG D C 1
ATOM 3822 O O . ARG D 1 148 ? -112.923 54.523 53.816 1.00 68.51 179 ARG D O 1
ATOM 3824 N N . TRP D 1 149 ? -112.759 55.945 52.065 1.00 63.90 180 TRP D N 1
ATOM 3825 C CA . TRP D 1 149 ? -111.734 55.178 51.311 1.00 67.05 180 TRP D CA 1
ATOM 3826 C C . TRP D 1 149 ? -110.535 54.623 52.103 1.00 62.33 180 TRP D C 1
ATOM 3827 O O . TRP D 1 149 ? -110.297 53.420 52.086 1.00 61.25 180 TRP D O 1
ATOM 3838 N N . PRO D 1 150 ? -109.792 55.485 52.804 1.00 56.74 181 PRO D N 1
ATOM 3839 C CA . PRO D 1 150 ? -108.587 54.971 53.457 1.00 57.49 181 PRO D CA 1
ATOM 3840 C C . PRO D 1 150 ? -108.856 54.045 54.653 1.00 58.87 181 PRO D C 1
ATOM 3841 O O . PRO D 1 150 ? -108.019 53.199 54.963 1.00 58.80 181 PRO D O 1
ATOM 3845 N N . LYS D 1 151 ? -110.001 54.208 55.312 1.00 64.06 182 LYS D N 1
ATOM 3846 C CA . LYS D 1 151 ? -110.487 53.226 56.285 1.00 69.16 182 LYS D CA 1
ATOM 3847 C C . LYS D 1 151 ? -110.578 51.848 55.601 1.00 73.83 182 LYS D C 1
ATOM 3848 O O . LYS D 1 151 ? -109.994 50.864 56.063 1.00 74.46 182 LYS D O 1
ATOM 3850 N N . PHE D 1 152 ? -111.332 51.819 54.502 1.00 70.97 183 PHE D N 1
ATOM 3851 C CA . PHE D 1 152 ? -111.544 50.639 53.663 1.00 63.84 183 PHE D CA 1
ATOM 3852 C C . PHE D 1 152 ? -110.235 50.000 53.197 1.00 60.20 183 PHE D C 1
ATOM 3853 O O . PHE D 1 152 ? -109.995 48.819 53.433 1.00 55.59 183 PHE D O 1
ATOM 3861 N N . PHE D 1 153 ? -109.361 50.799 52.604 1.00 63.97 184 PHE D N 1
ATOM 3862 C CA . PHE D 1 153 ? -108.066 50.295 52.132 1.00 70.77 184 PHE D CA 1
ATOM 3863 C C . PHE D 1 153 ? -107.249 49.601 53.213 1.00 72.43 184 PHE D C 1
ATOM 3864 O O . PHE D 1 153 ? -106.529 48.634 52.921 1.00 77.84 184 PHE D O 1
ATOM 3866 N N . LYS D 1 154 ? -107.342 50.129 54.435 1.00 68.69 185 LYS D N 1
ATOM 3867 C CA . LYS D 1 154 ? -106.705 49.533 55.602 1.00 64.37 185 LYS D CA 1
ATOM 3868 C C . LYS D 1 154 ? -107.383 48.245 55.970 1.00 62.75 185 LYS D C 1
ATOM 3869 O O . LYS D 1 154 ? -106.705 47.262 56.254 1.00 63.54 185 LYS D O 1
ATOM 3871 N N . GLN D 1 155 ? -108.713 48.230 55.954 1.00 62.25 186 GLN D N 1
ATOM 3872 C CA . GLN D 1 155 ? -109.459 46.993 56.264 1.00 67.86 186 GLN D CA 1
ATOM 3873 C C . GLN D 1 155 ? -109.233 45.863 55.238 1.00 64.21 186 GLN D C 1
ATOM 3874 O O . GLN D 1 155 ? -109.425 44.690 55.545 1.00 59.27 186 GLN D O 1
ATOM 3880 N N . ILE D 1 156 ? -108.824 46.232 54.032 1.00 64.68 187 ILE D N 1
ATOM 3881 C CA . ILE D 1 156 ? -108.605 45.296 52.943 1.00 64.36 187 ILE D CA 1
ATOM 3882 C C . ILE D 1 156 ? -107.115 44.895 52.853 1.00 62.50 187 ILE D C 1
ATOM 3883 O O . ILE D 1 156 ? -106.745 44.057 52.044 1.00 56.82 187 ILE D O 1
ATOM 3888 N N . ASP D 1 157 ? -106.278 45.442 53.735 1.00 63.38 188 ASP D N 1
ATOM 3889 C CA . ASP D 1 157 ? -104.848 45.105 53.807 1.00 70.45 188 ASP D CA 1
ATOM 3890 C C . ASP D 1 157 ? -104.086 45.486 52.527 1.00 77.33 188 ASP D C 1
ATOM 3891 O O . ASP D 1 157 ? -103.088 44.838 52.164 1.00 87.50 188 ASP D O 1
ATOM 3893 N N . TRP D 1 158 ? -104.521 46.585 51.900 1.00 77.41 189 TRP D N 1
ATOM 3894 C CA . TRP D 1 158 ? -103.806 47.186 50.769 1.00 73.10 189 TRP D CA 1
ATOM 3895 C C . TRP D 1 158 ? -102.779 48.222 51.238 1.00 69.96 189 TRP D C 1
ATOM 3896 O O . TRP D 1 158 ? -102.112 48.821 50.414 1.00 72.67 189 TRP D O 1
ATOM 3907 N N . THR D 1 159 ? -102.617 48.389 52.554 1.00 67.87 190 THR D N 1
ATOM 3908 C CA . THR D 1 159 ? -101.767 49.423 53.128 1.00 69.28 190 THR D CA 1
ATOM 3909 C C . THR D 1 159 ? -100.596 48.829 53.951 1.00 69.83 190 THR D C 1
ATOM 3910 O O . THR D 1 159 ? -100.747 48.320 55.055 1.00 56.40 190 THR D O 1
ATOM 3914 N N . ARG D 1 167 ? -99.264 48.873 49.805 1.00 79.01 198 ARG D N 1
ATOM 3915 C CA . ARG D 1 167 ? -98.779 47.639 49.203 1.00 83.55 198 ARG D CA 1
ATOM 3916 C C . ARG D 1 167 ? -98.393 47.793 47.703 1.00 84.64 198 ARG D C 1
ATOM 3917 O O . ARG D 1 167 ? -99.247 48.120 46.868 1.00 89.49 198 ARG D O 1
ATOM 3919 N N . LYS D 1 168 ? -97.105 47.580 47.387 1.00 79.50 199 LYS D N 1
ATOM 3920 C CA . LYS D 1 168 ? -96.574 47.699 46.002 1.00 69.97 199 LYS D CA 1
ATOM 3921 C C . LYS D 1 168 ? -96.925 46.482 45.163 1.00 65.47 199 LYS D C 1
ATOM 3922 O O . LYS D 1 168 ? -96.788 45.354 45.631 1.00 73.35 199 LYS D O 1
ATOM 3924 N N . TRP D 1 169 ? -97.401 46.704 43.944 1.00 61.95 200 TRP D N 1
ATOM 3925 C CA . TRP D 1 169 ? -97.833 45.613 43.067 1.00 64.62 200 TRP D CA 1
ATOM 3926 C C . TRP D 1 169 ? -96.662 45.168 42.195 1.00 67.82 200 TRP D C 1
ATOM 3927 O O . TRP D 1 169 ? -95.886 46.017 41.778 1.00 76.47 200 TRP D O 1
ATOM 3938 N N . PRO D 1 170 ? -96.514 43.876 41.882 1.00 69.62 201 PRO D N 1
ATOM 3939 C CA . PRO D 1 170 ? -97.337 42.770 42.396 1.00 74.93 201 PRO D CA 1
ATOM 3940 C C . PRO D 1 170 ? -96.688 41.938 43.517 1.00 75.74 201 PRO D C 1
ATOM 3941 O O . PRO D 1 170 ? -97.318 41.014 44.046 1.00 73.97 201 PRO D O 1
ATOM 3945 N N . MET D 1 171 ? -95.438 42.243 43.854 1.00 72.17 202 MET D N 1
ATOM 3946 C CA . MET D 1 171 ? -94.685 41.455 44.832 1.00 71.20 202 MET D CA 1
ATOM 3947 C C . MET D 1 171 ? -95.261 41.551 46.269 1.00 64.16 202 MET D C 1
ATOM 3948 O O . MET D 1 171 ? -95.300 40.546 47.008 1.00 61.57 202 MET D O 1
ATOM 3950 N N . GLU D 1 172 ? -95.762 42.729 46.622 1.00 55.25 203 GLU D N 1
ATOM 3951 C CA . GLU D 1 172 ? -96.144 43.016 48.000 1.00 56.63 203 GLU D CA 1
ATOM 3952 C C . GLU D 1 172 ? -97.583 42.622 48.369 1.00 59.56 203 GLU D C 1
ATOM 3953 O O . GLU D 1 172 ? -97.982 42.786 49.524 1.00 57.38 203 GLU D O 1
ATOM 3955 N N . PHE D 1 173 ? -98.362 42.118 47.409 1.00 63.72 204 PHE D N 1
ATOM 3956 C CA . PHE D 1 173 ? -99.741 41.680 47.682 1.00 67.15 204 PHE D CA 1
ATOM 3957 C C . PHE D 1 173 ? -99.814 40.213 48.089 1.00 64.90 204 PHE D C 1
ATOM 3958 O O . PHE D 1 173 ? -98.924 39.424 47.750 1.00 71.29 204 PHE D O 1
ATOM 3966 N N . ILE D 1 174 ? -100.898 39.877 48.797 1.00 59.57 205 ILE D N 1
ATOM 3967 C CA . ILE D 1 174 ? -101.234 38.509 49.224 1.00 58.10 205 ILE D CA 1
ATOM 3968 C C . ILE D 1 174 ? -102.195 37.756 48.270 1.00 60.39 205 ILE D C 1
ATOM 3969 O O . ILE D 1 174 ? -103.401 38.007 48.268 1.00 60.65 205 ILE D O 1
ATOM 3974 N N . TYR D 1 175 ? -101.662 36.811 47.502 1.00 62.30 206 TYR D N 1
ATOM 3975 C CA . TYR D 1 175 ? -102.441 36.019 46.560 1.00 68.29 206 TYR D CA 1
ATOM 3976 C C . TYR D 1 175 ? -102.662 34.615 47.120 1.00 68.34 206 TYR D C 1
ATOM 3977 O O . TYR D 1 175 ? -102.060 33.642 46.670 1.00 64.12 206 TYR D O 1
ATOM 3986 N N . SER D 1 176 ? -103.526 34.527 48.127 1.00 73.42 207 SER D N 1
ATOM 3987 C CA . SER D 1 176 ? -103.840 33.242 48.792 1.00 77.04 207 SER D CA 1
ATOM 3988 C C . SER D 1 176 ? -105.066 33.327 49.697 1.00 84.70 207 SER D C 1
ATOM 3989 O O . SER D 1 176 ? -105.550 34.417 50.016 1.00 89.03 207 SER D O 1
ATOM 3992 N N . MET D 1 177 ? -105.533 32.160 50.139 1.00 86.92 208 MET D N 1
ATOM 3993 C CA . MET D 1 177 ? -106.655 32.071 51.075 1.00 85.28 208 MET D CA 1
ATOM 3994 C C . MET D 1 177 ? -106.326 32.656 52.456 1.00 89.56 208 MET D C 1
ATOM 3995 O O . MET D 1 177 ? -107.245 32.954 53.225 1.00 101.33 208 MET D O 1
ATOM 3997 N N . ASP D 1 178 ? -105.037 32.847 52.763 1.00 86.01 209 ASP D N 1
ATOM 3998 C CA . ASP D 1 178 ? -104.615 33.596 53.955 1.00 83.77 209 ASP D CA 1
ATOM 3999 C C . ASP D 1 178 ? -104.905 35.121 53.891 1.00 81.74 209 ASP D C 1
ATOM 4000 O O . ASP D 1 178 ? -104.853 35.792 54.929 1.00 85.60 209 ASP D O 1
ATOM 4002 N N . ALA D 1 179 ? -105.232 35.664 52.711 1.00 75.41 210 ALA D N 1
ATOM 4003 C CA . ALA D 1 179 ? -105.568 37.093 52.583 1.00 69.05 210 ALA D CA 1
ATOM 4004 C C . ALA D 1 179 ? -106.881 37.452 53.287 1.00 67.78 210 ALA D C 1
ATOM 4005 O O . ALA D 1 179 ? -107.770 36.604 53.424 1.00 71.51 210 ALA D O 1
ATOM 4007 N N . PRO D 1 180 ? -107.008 38.707 53.750 1.00 65.95 211 PRO D N 1
ATOM 4008 C CA . PRO D 1 180 ? -108.258 39.152 54.402 1.00 63.83 211 PRO D CA 1
ATOM 4009 C C . PRO D 1 180 ? -109.458 39.202 53.479 1.00 61.30 211 PRO D C 1
ATOM 4010 O O . PRO D 1 180 ? -109.286 39.305 52.266 1.00 61.67 211 PRO D O 1
ATOM 4014 N N . ARG D 1 181 ? -110.658 39.157 54.060 1.00 61.38 212 ARG D N 1
ATOM 4015 C CA . ARG D 1 181 ? -111.909 39.262 53.297 1.00 60.70 212 ARG D CA 1
ATOM 4016 C C . ARG D 1 181 ? -111.850 40.574 52.517 1.00 62.96 212 ARG D C 1
ATOM 4017 O O . ARG D 1 181 ? -111.555 41.619 53.088 1.00 64.94 212 ARG D O 1
ATOM 4019 N N . GLY D 1 182 ? -112.071 40.496 51.205 1.00 62.75 213 GLY D N 1
ATOM 4020 C CA . GLY D 1 182 ? -112.088 41.676 50.332 1.00 57.00 213 GLY D CA 1
ATOM 4021 C C . GLY D 1 182 ? -110.753 42.084 49.742 1.00 52.96 213 GLY D C 1
ATOM 4022 O O . GLY D 1 182 ? -110.701 43.008 48.937 1.00 50.88 213 GLY D O 1
ATOM 4023 N N . HIS D 1 183 ? -109.686 41.369 50.098 1.00 50.82 214 HIS D N 1
ATOM 4024 C CA . HIS D 1 183 ? -108.352 41.662 49.583 1.00 48.99 214 HIS D CA 1
ATOM 4025 C C . HIS D 1 183 ? -108.245 41.535 48.065 1.00 50.59 214 HIS D C 1
ATOM 4026 O O . HIS D 1 183 ? -107.489 42.277 47.448 1.00 52.67 214 HIS D O 1
ATOM 4033 N N . LEU D 1 184 ? -109.015 40.624 47.466 1.00 51.09 215 LEU D N 1
ATOM 4034 C CA . LEU D 1 184 ? -108.988 40.396 46.024 1.00 48.81 215 LEU D CA 1
ATOM 4035 C C . LEU D 1 184 ? -110.381 40.450 45.440 1.00 48.91 215 LEU D C 1
ATOM 4036 O O . LEU D 1 184 ? -111.362 40.179 46.145 1.00 50.76 215 LEU D O 1
ATOM 4041 N N . PRO D 1 185 ? -110.505 40.761 44.149 1.00 50.74 216 PRO D N 1
ATOM 4042 C CA . PRO D 1 185 ? -109.404 41.105 43.248 1.00 50.52 216 PRO D CA 1
ATOM 4043 C C . PRO D 1 185 ? -108.965 42.574 43.391 1.00 49.89 216 PRO D C 1
ATOM 4044 O O . PRO D 1 185 ? -109.493 43.282 44.244 1.00 46.80 216 PRO D O 1
ATOM 4048 N N . LEU D 1 186 ? -108.007 43.010 42.566 1.00 49.84 217 LEU D N 1
ATOM 4049 C CA . LEU D 1 186 ? -107.504 44.374 42.611 1.00 53.58 217 LEU D CA 1
ATOM 4050 C C . LEU D 1 186 ? -108.122 45.255 41.528 1.00 57.42 217 LEU D C 1
ATOM 4051 O O . LEU D 1 186 ? -108.878 44.788 40.658 1.00 62.57 217 LEU D O 1
ATOM 4056 N N . THR D 1 187 ? -107.824 46.548 41.599 1.00 58.21 218 THR D N 1
ATOM 4057 C CA . THR D 1 187 ? -108.421 47.500 40.683 1.00 65.22 218 THR D CA 1
ATOM 4058 C C . THR D 1 187 ? -107.557 48.667 40.340 1.00 75.50 218 THR D C 1
ATOM 4059 O O . THR D 1 187 ? -107.318 48.768 39.174 1.00 85.64 218 THR D O 1
ATOM 4063 N N . ASN D 1 188 ? -107.085 49.492 41.276 1.00 78.60 219 ASN D N 1
ATOM 4064 C CA . ASN D 1 188 ? -106.047 50.528 41.042 1.00 77.23 219 ASN D CA 1
ATOM 4065 C C . ASN D 1 188 ? -106.438 51.894 41.522 1.00 81.23 219 ASN D C 1
ATOM 4066 O O . ASN D 1 188 ? -107.416 52.450 41.054 1.00 88.29 219 ASN D O 1
ATOM 4071 N N . ALA D 1 189 ? -105.616 52.423 42.430 1.00 82.52 220 ALA D N 1
ATOM 4072 C CA . ALA D 1 189 ? -105.805 53.715 43.057 1.00 84.38 220 ALA D CA 1
ATOM 4073 C C . ALA D 1 189 ? -104.805 54.753 42.568 1.00 86.19 220 ALA D C 1
ATOM 4074 O O . ALA D 1 189 ? -105.170 55.915 42.406 1.00 84.72 220 ALA D O 1
ATOM 4076 N N . LEU D 1 190 ? -103.543 54.367 42.375 1.00 90.31 221 LEU D N 1
ATOM 4077 C CA . LEU D 1 190 ? -102.534 55.282 41.822 1.00 92.54 221 LEU D CA 1
ATOM 4078 C C . LEU D 1 190 ? -103.137 56.117 40.690 1.00 96.41 221 LEU D C 1
ATOM 4079 O O . LEU D 1 190 ? -103.285 57.338 40.829 1.00 89.91 221 LEU D O 1
ATOM 4081 N N . ARG D 1 191 ? -103.540 55.439 39.610 1.00 100.33 222 ARG D N 1
ATOM 4082 C CA . ARG D 1 191 ? -104.228 56.065 38.471 1.00 100.65 222 ARG D CA 1
ATOM 4083 C C . ARG D 1 191 ? -105.250 57.088 38.940 1.00 98.90 222 ARG D C 1
ATOM 4084 O O . ARG D 1 191 ? -105.200 58.260 38.566 1.00 111.08 222 ARG D O 1
ATOM 4086 N N . GLY D 1 192 ? -106.161 56.643 39.788 1.00 88.60 223 GLY D N 1
ATOM 4087 C CA . GLY D 1 192 ? -107.179 57.510 40.293 1.00 77.87 223 GLY D CA 1
ATOM 4088 C C . GLY D 1 192 ? -107.941 56.907 41.492 1.00 71.77 223 GLY D C 1
ATOM 4089 O O . GLY D 1 192 ? -107.387 56.835 42.567 1.00 69.92 223 GLY D O 1
ATOM 4090 N N . THR D 1 193 ? -109.205 56.488 41.322 1.00 65.15 224 THR D N 1
ATOM 4091 C CA . THR D 1 193 ? -110.038 55.844 42.430 1.00 62.01 224 THR D CA 1
ATOM 4092 C C . THR D 1 193 ? -111.553 55.721 42.094 1.00 62.21 224 THR D C 1
ATOM 4093 O O . THR D 1 193 ? -112.313 54.907 42.675 1.00 60.03 224 THR D O 1
ATOM 4097 N N . GLN D 1 194 ? -111.977 56.639 41.233 1.00 62.41 225 GLN D N 1
ATOM 4098 C CA . GLN D 1 194 ? -113.302 56.665 40.632 1.00 60.45 225 GLN D CA 1
ATOM 4099 C C . GLN D 1 194 ? -113.627 55.340 39.967 1.00 53.94 225 GLN D C 1
ATOM 4100 O O . GLN D 1 194 ? -114.775 54.904 40.004 1.00 50.62 225 GLN D O 1
ATOM 4106 N N . LEU D 1 195 ? -112.616 54.731 39.346 1.00 48.31 226 LEU D N 1
ATOM 4107 C CA . LEU D 1 195 ? -112.771 53.441 38.693 1.00 45.95 226 LEU D CA 1
ATOM 4108 C C . LEU D 1 195 ? -113.378 52.416 39.630 1.00 46.51 226 LEU D C 1
ATOM 4109 O O . LEU D 1 195 ? -114.499 51.942 39.416 1.00 40.59 226 LEU D O 1
ATOM 4114 N N . PHE D 1 196 ? -112.615 52.092 40.669 1.00 49.44 227 PHE D N 1
ATOM 4115 C CA . PHE D 1 196 ? -112.998 51.071 41.623 1.00 53.03 227 PHE D CA 1
ATOM 4116 C C . PHE D 1 196 ? -114.369 51.384 42.208 1.00 55.60 227 PHE D C 1
ATOM 4117 O O . PHE D 1 196 ? -115.208 50.491 42.362 1.00 60.76 227 PHE D O 1
ATOM 4125 N N . GLN D 1 197 ? -114.622 52.657 42.486 1.00 56.49 228 GLN D N 1
ATOM 4126 C CA . GLN D 1 197 ? -115.947 53.081 42.908 1.00 58.83 228 GLN D CA 1
ATOM 4127 C C . GLN D 1 197 ? -117.030 52.631 41.942 1.00 55.49 228 GLN D C 1
ATOM 4128 O O . GLN D 1 197 ? -118.009 51.985 42.346 1.00 45.06 228 GLN D O 1
ATOM 4134 N N . ALA D 1 198 ? -116.841 53.001 40.675 1.00 57.07 229 ALA D N 1
ATOM 4135 C CA . ALA D 1 198 ? -117.811 52.732 39.617 1.00 58.95 229 ALA D CA 1
ATOM 4136 C C . ALA D 1 198 ? -118.162 51.264 39.569 1.00 56.94 229 ALA D C 1
ATOM 4137 O O . ALA D 1 198 ? -119.330 50.902 39.349 1.00 54.82 229 ALA D O 1
ATOM 4139 N N . ILE D 1 199 ? -117.149 50.429 39.780 1.00 55.82 230 ILE D N 1
ATOM 4140 C CA . ILE D 1 199 ? -117.358 48.997 39.858 1.00 58.37 230 ILE D CA 1
ATOM 4141 C C . ILE D 1 199 ? -118.377 48.679 40.938 1.00 61.87 230 ILE D C 1
ATOM 4142 O O . ILE D 1 199 ? -119.407 48.086 40.652 1.00 66.53 230 ILE D O 1
ATOM 4147 N N . MET D 1 200 ? -118.134 49.128 42.160 1.00 63.87 231 MET D N 1
ATOM 4148 C CA . MET D 1 200 ? -118.968 48.701 43.306 1.00 63.98 231 MET D CA 1
ATOM 4149 C C . MET D 1 200 ? -120.359 49.346 43.254 1.00 66.04 231 MET D C 1
ATOM 4150 O O . MET D 1 200 ? -121.370 48.714 43.557 1.00 59.93 231 MET D O 1
ATOM 4155 N N . GLU D 1 201 ? -120.399 50.613 42.837 1.00 68.90 232 GLU D N 1
ATOM 4156 C CA . GLU D 1 201 ? -121.664 51.291 42.570 1.00 66.40 232 GLU D CA 1
ATOM 4157 C C . GLU D 1 201 ? -122.442 50.639 41.388 1.00 66.11 232 GLU D C 1
ATOM 4158 O O . GLU D 1 201 ? -123.653 50.827 41.300 1.00 67.41 232 GLU D O 1
ATOM 4160 N N . HIS D 1 202 ? -121.752 49.884 40.509 1.00 60.35 233 HIS D N 1
ATOM 4161 C CA . HIS D 1 202 ? -122.383 49.118 39.420 1.00 56.20 233 HIS D CA 1
ATOM 4162 C C . HIS D 1 202 ? -123.577 48.307 39.926 1.00 57.99 233 HIS D C 1
ATOM 4163 O O . HIS D 1 202 ? -123.556 47.788 41.043 1.00 62.12 233 HIS D O 1
ATOM 4170 N N . PRO D 1 203 ? -124.626 48.180 39.103 1.00 59.64 234 PRO D N 1
ATOM 4171 C CA . PRO D 1 203 ? -125.825 47.459 39.523 1.00 61.48 234 PRO D CA 1
ATOM 4172 C C . PRO D 1 203 ? -125.706 45.955 39.700 1.00 65.13 234 PRO D C 1
ATOM 4173 O O . PRO D 1 203 ? -126.683 45.329 40.078 1.00 69.22 234 PRO D O 1
ATOM 4177 N N . ALA D 1 204 ? -124.546 45.365 39.451 1.00 67.42 235 ALA D N 1
ATOM 4178 C CA . ALA D 1 204 ? -124.433 43.907 39.446 1.00 70.62 235 ALA D CA 1
ATOM 4179 C C . ALA D 1 204 ? -124.436 43.471 40.894 1.00 73.46 235 ALA D C 1
ATOM 4180 O O . ALA D 1 204 ? -124.856 42.363 41.198 1.00 81.69 235 ALA D O 1
ATOM 4182 N N . PHE D 1 205 ? -123.986 44.365 41.776 1.00 71.76 236 PHE D N 1
ATOM 4183 C CA . PHE D 1 205 ? -123.957 44.120 43.204 1.00 69.89 236 PHE D CA 1
ATOM 4184 C C . PHE D 1 205 ? -124.995 44.945 43.960 1.00 74.96 236 PHE D C 1
ATOM 4185 O O . PHE D 1 205 ? -125.414 44.558 45.044 1.00 91.59 236 PHE D O 1
ATOM 4193 N N . GLU D 1 206 ? -125.439 46.070 43.412 1.00 72.84 237 GLU D N 1
ATOM 4194 C CA . GLU D 1 206 ? -126.562 46.788 44.047 1.00 75.95 237 GLU D CA 1
ATOM 4195 C C . GLU D 1 206 ? -127.848 45.900 44.083 1.00 74.39 237 GLU D C 1
ATOM 4196 O O . GLU D 1 206 ? -127.812 44.665 43.861 1.00 64.08 237 GLU D O 1
ATOM 4198 N N . GLU E 1 53 ? -103.769 20.081 17.203 1.00 64.91 84 GLU E N 1
ATOM 4199 C CA . GLU E 1 53 ? -103.494 18.605 17.035 1.00 75.80 84 GLU E CA 1
ATOM 4200 C C . GLU E 1 53 ? -101.981 18.383 17.173 1.00 73.60 84 GLU E C 1
ATOM 4201 O O . GLU E 1 53 ? -101.488 17.684 18.082 1.00 75.79 84 GLU E O 1
ATOM 4203 N N . ALA E 1 54 ? -101.253 19.014 16.264 1.00 68.92 85 ALA E N 1
ATOM 4204 C CA . ALA E 1 54 ? -99.803 19.112 16.334 1.00 63.61 85 ALA E CA 1
ATOM 4205 C C . ALA E 1 54 ? -99.349 19.863 17.582 1.00 60.52 85 ALA E C 1
ATOM 4206 O O . ALA E 1 54 ? -98.355 19.489 18.204 1.00 52.85 85 ALA E O 1
ATOM 4208 N N . VAL E 1 55 ? -100.115 20.894 17.958 1.00 62.60 86 VAL E N 1
ATOM 4209 C CA . VAL E 1 55 ? -99.823 21.699 19.162 1.00 57.59 86 VAL E CA 1
ATOM 4210 C C . VAL E 1 55 ? -99.899 20.830 20.405 1.00 53.03 86 VAL E C 1
ATOM 4211 O O . VAL E 1 55 ? -99.090 20.999 21.307 1.00 49.74 86 VAL E O 1
ATOM 4213 N N . MET E 1 56 ? -100.826 19.865 20.410 1.00 54.48 87 MET E N 1
ATOM 4214 C CA . MET E 1 56 ? -100.992 18.957 21.557 1.00 55.94 87 MET E CA 1
ATOM 4215 C C . MET E 1 56 ? -99.835 17.950 21.715 1.00 56.66 87 MET E C 1
ATOM 4216 O O . MET E 1 56 ? -99.444 17.614 22.842 1.00 53.00 87 MET E O 1
ATOM 4218 N N . GLU E 1 57 ? -99.251 17.511 20.601 1.00 60.98 88 GLU E N 1
ATOM 4219 C CA . GLU E 1 57 ? -98.139 16.558 20.629 1.00 66.09 88 GLU E CA 1
ATOM 4220 C C . GLU E 1 57 ? -96.858 17.082 21.326 1.00 67.51 88 GLU E C 1
ATOM 4221 O O . GLU E 1 57 ? -96.093 16.288 21.881 1.00 65.28 88 GLU E O 1
ATOM 4223 N N . VAL E 1 58 ? -96.634 18.394 21.291 1.00 69.10 89 VAL E N 1
ATOM 4224 C CA . VAL E 1 58 ? -95.391 18.997 21.805 1.00 74.69 89 VAL E CA 1
ATOM 4225 C C . VAL E 1 58 ? -95.205 18.759 23.308 1.00 70.56 89 VAL E C 1
ATOM 4226 O O . VAL E 1 58 ? -96.144 18.913 24.086 1.00 74.67 89 VAL E O 1
ATOM 4230 N N . GLN E 1 59 ? -93.985 18.392 23.700 1.00 67.51 90 GLN E N 1
ATOM 4231 C CA . GLN E 1 59 ? -93.654 18.190 25.106 1.00 67.13 90 GLN E CA 1
ATOM 4232 C C . GLN E 1 59 ? -93.391 19.563 25.734 1.00 66.70 90 GLN E C 1
ATOM 4233 O O . GLN E 1 59 ? -92.647 20.376 25.185 1.00 67.63 90 GLN E O 1
ATOM 4239 N N . LEU E 1 60 ? -93.982 19.793 26.900 1.00 65.38 91 LEU E N 1
ATOM 4240 C CA . LEU E 1 60 ? -94.060 21.115 27.513 1.00 65.03 91 LEU E CA 1
ATOM 4241 C C . LEU E 1 60 ? -93.081 21.181 28.680 1.00 65.21 91 LEU E C 1
ATOM 4242 O O . LEU E 1 60 ? -93.418 20.798 29.802 1.00 71.89 91 LEU E O 1
ATOM 4247 N N . SER E 1 61 ? -91.869 21.678 28.434 1.00 62.21 92 SER E N 1
ATOM 4248 C CA . SER E 1 61 ? -90.808 21.634 29.447 1.00 63.28 92 SER E CA 1
ATOM 4249 C C . SER E 1 61 ? -90.204 23.010 29.727 1.00 62.98 92 SER E C 1
ATOM 4250 O O . SER E 1 61 ? -90.203 23.888 28.874 1.00 57.66 92 SER E O 1
ATOM 4253 N N . SER E 1 62 ? -89.699 23.165 30.949 1.00 68.97 93 SER E N 1
ATOM 4254 C CA . SER E 1 62 ? -89.278 24.453 31.495 1.00 70.85 93 SER E CA 1
ATOM 4255 C C . SER E 1 62 ? -88.179 24.226 32.510 1.00 75.27 93 SER E C 1
ATOM 4256 O O . SER E 1 62 ? -88.242 23.266 33.294 1.00 86.24 93 SER E O 1
ATOM 4259 N N . THR E 1 63 ? -87.185 25.108 32.518 1.00 75.12 94 THR E N 1
ATOM 4260 C CA . THR E 1 63 ? -86.236 25.162 33.628 1.00 79.85 94 THR E CA 1
ATOM 4261 C C . THR E 1 63 ? -86.781 25.941 34.830 1.00 76.02 94 THR E C 1
ATOM 4262 O O . THR E 1 63 ? -86.257 25.790 35.923 1.00 76.95 94 THR E O 1
ATOM 4266 N N . ALA E 1 64 ? -87.829 26.743 34.645 1.00 75.96 95 ALA E N 1
ATOM 4267 C CA . ALA E 1 64 ? -88.272 27.684 35.676 1.00 77.68 95 ALA E CA 1
ATOM 4268 C C . ALA E 1 64 ? -89.713 27.481 36.158 1.00 80.47 95 ALA E C 1
ATOM 4269 O O . ALA E 1 64 ? -90.352 28.436 36.603 1.00 81.37 95 ALA E O 1
ATOM 4271 N N . GLY E 1 65 ? -90.209 26.244 36.085 1.00 82.45 96 GLY E N 1
ATOM 4272 C CA . GLY E 1 65 ? -91.544 25.894 36.599 1.00 78.66 96 GLY E CA 1
ATOM 4273 C C . GLY E 1 65 ? -92.698 26.631 35.939 1.00 72.96 96 GLY E C 1
ATOM 4274 O O . GLY E 1 65 ? -93.699 26.951 36.600 1.00 65.83 96 GLY E O 1
ATOM 4275 N N . ILE E 1 66 ? -92.556 26.892 34.636 1.00 65.26 97 ILE E N 1
ATOM 4276 C CA . ILE E 1 66 ? -93.522 27.680 33.884 1.00 60.72 97 ILE E CA 1
ATOM 4277 C C . ILE E 1 66 ? -94.536 26.778 33.241 1.00 56.54 97 ILE E C 1
ATOM 4278 O O . ILE E 1 66 ? -94.163 25.838 32.542 1.00 59.90 97 ILE E O 1
ATOM 4280 N N . ASP E 1 67 ? -95.809 27.101 33.454 1.00 54.12 98 ASP E N 1
ATOM 4281 C CA . ASP E 1 67 ? -96.926 26.287 33.008 1.00 57.37 98 ASP E CA 1
ATOM 4282 C C . ASP E 1 67 ? -97.446 26.778 31.660 1.00 55.44 98 ASP E C 1
ATOM 4283 O O . ASP E 1 67 ? -98.305 27.675 31.582 1.00 57.55 98 ASP E O 1
ATOM 4288 N N . TYR E 1 68 ? -96.982 26.127 30.599 1.00 54.63 99 TYR E N 1
ATOM 4289 C CA . TYR E 1 68 ? -97.306 26.542 29.236 1.00 57.44 99 TYR E CA 1
ATOM 4290 C C . TYR E 1 68 ? -98.716 26.117 28.742 1.00 58.29 99 TYR E C 1
ATOM 4291 O O . TYR E 1 68 ? -99.085 26.417 27.612 1.00 55.84 99 TYR E O 1
ATOM 4300 N N . THR E 1 69 ? -99.495 25.432 29.582 1.00 57.12 100 THR E N 1
ATOM 4301 C CA . THR E 1 69 ? -100.800 24.902 29.179 1.00 56.04 100 THR E CA 1
ATOM 4302 C C . THR E 1 69 ? -101.729 25.956 28.610 1.00 53.23 100 THR E C 1
ATOM 4303 O O . THR E 1 69 ? -102.425 25.709 27.639 1.00 53.13 100 THR E O 1
ATOM 4307 N N . VAL E 1 70 ? -101.731 27.134 29.212 1.00 53.90 101 VAL E N 1
ATOM 4308 C CA . VAL E 1 70 ? -102.702 28.141 28.845 1.00 55.17 101 VAL E CA 1
ATOM 4309 C C . VAL E 1 70 ? -102.428 28.550 27.424 1.00 52.69 101 VAL E C 1
ATOM 4310 O O . VAL E 1 70 ? -103.347 28.604 26.612 1.00 59.04 101 VAL E O 1
ATOM 4314 N N . LEU E 1 71 ? -101.166 28.877 27.160 1.00 48.06 102 LEU E N 1
ATOM 4315 C CA . LEU E 1 71 ? -100.692 29.183 25.824 1.00 45.15 102 LEU E CA 1
ATOM 4316 C C . LEU E 1 71 ? -101.022 28.042 24.894 1.00 46.17 102 LEU E C 1
ATOM 4317 O O . LEU E 1 71 ? -101.626 28.256 23.849 1.00 43.51 102 LEU E O 1
ATOM 4322 N N . ARG E 1 72 ? -100.634 26.824 25.296 1.00 49.11 103 ARG E N 1
ATOM 4323 C CA . ARG E 1 72 ? -100.855 25.615 24.476 1.00 47.06 103 ARG E CA 1
ATOM 4324 C C . ARG E 1 72 ? -102.305 25.490 24.084 1.00 47.68 103 ARG E C 1
ATOM 4325 O O . ARG E 1 72 ? -102.621 25.269 22.929 1.00 44.74 103 ARG E O 1
ATOM 4327 N N . ASP E 1 73 ? -103.185 25.716 25.048 1.00 52.73 104 ASP E N 1
ATOM 4328 C CA . ASP E 1 73 ? -104.605 25.592 24.814 1.00 58.41 104 ASP E CA 1
ATOM 4329 C C . ASP E 1 73 ? -105.111 26.678 23.870 1.00 60.17 104 ASP E C 1
ATOM 4330 O O . ASP E 1 73 ? -105.960 26.402 23.021 1.00 67.75 104 ASP E O 1
ATOM 4335 N N . HIS E 1 74 ? -104.595 27.899 24.000 1.00 58.59 105 HIS E N 1
ATOM 4336 C CA . HIS E 1 74 ? -104.941 28.972 23.059 1.00 56.63 105 HIS E CA 1
ATOM 4337 C C . HIS E 1 74 ? -104.455 28.609 21.681 1.00 55.40 105 HIS E C 1
ATOM 4338 O O . HIS E 1 74 ? -105.228 28.637 20.727 1.00 55.25 105 HIS E O 1
ATOM 4345 N N . LEU E 1 75 ? -103.177 28.241 21.603 1.00 54.72 106 LEU E N 1
ATOM 4346 C CA . LEU E 1 75 ? -102.521 27.989 20.326 1.00 56.41 106 LEU E CA 1
ATOM 4347 C C . LEU E 1 75 ? -103.174 26.827 19.592 1.00 56.47 106 LEU E C 1
ATOM 4348 O O . LEU E 1 75 ? -103.311 26.855 18.357 1.00 62.01 106 LEU E O 1
ATOM 4353 N N . ALA E 1 76 ? -103.571 25.809 20.350 1.00 54.25 107 ALA E N 1
ATOM 4354 C CA . ALA E 1 76 ? -104.236 24.639 19.794 1.00 54.57 107 ALA E CA 1
ATOM 4355 C C . ALA E 1 76 ? -105.565 25.013 19.178 1.00 58.00 107 ALA E C 1
ATOM 4356 O O . ALA E 1 76 ? -105.829 24.711 18.014 1.00 60.25 107 ALA E O 1
ATOM 4358 N N . ASN E 1 77 ? -106.395 25.688 19.967 1.00 64.60 108 ASN E N 1
ATOM 4359 C CA . ASN E 1 77 ? -107.737 26.067 19.535 1.00 66.18 108 ASN E CA 1
ATOM 4360 C C . ASN E 1 77 ? -107.740 27.228 18.512 1.00 69.16 108 ASN E C 1
ATOM 4361 O O . ASN E 1 77 ? -108.812 27.606 18.029 1.00 76.41 108 ASN E O 1
ATOM 4363 N N . GLY E 1 78 ? -106.565 27.794 18.199 1.00 64.67 109 GLY E N 1
ATOM 4364 C CA . GLY E 1 78 ? -106.427 28.792 17.142 1.00 66.56 109 GLY E CA 1
ATOM 4365 C C . GLY E 1 78 ? -106.694 30.208 17.623 1.00 66.03 109 GLY E C 1
ATOM 4366 O O . GLY E 1 78 ? -107.220 31.036 16.878 1.00 63.52 109 GLY E O 1
ATOM 4367 N N . GLU E 1 79 ? -106.284 30.485 18.856 1.00 69.35 110 GLU E N 1
ATOM 4368 C CA . GLU E 1 79 ? -106.655 31.696 19.573 1.00 75.73 110 GLU E CA 1
ATOM 4369 C C . GLU E 1 79 ? -105.400 32.550 19.659 1.00 75.85 110 GLU E C 1
ATOM 4370 O O . GLU E 1 79 ? -104.860 32.795 20.742 1.00 83.82 110 GLU E O 1
ATOM 4376 N N . PHE E 1 80 ? -104.943 32.995 18.487 1.00 72.94 111 PHE E N 1
ATOM 4377 C CA . PHE E 1 80 ? -103.613 33.601 18.323 1.00 70.97 111 PHE E CA 1
ATOM 4378 C C . PHE E 1 80 ? -103.423 34.907 19.080 1.00 68.89 111 PHE E C 1
ATOM 4379 O O . PHE E 1 80 ? -102.353 35.157 19.652 1.00 65.65 111 PHE E O 1
ATOM 4387 N N . ARG E 1 81 ? -104.459 35.730 19.090 1.00 68.91 112 ARG E N 1
ATOM 4388 C CA . ARG E 1 81 ? -104.432 36.970 19.850 1.00 75.58 112 ARG E CA 1
ATOM 4389 C C . ARG E 1 81 ? -104.117 36.722 21.339 1.00 68.82 112 ARG E C 1
ATOM 4390 O O . ARG E 1 81 ? -103.190 37.324 21.886 1.00 64.90 112 ARG E O 1
ATOM 4398 N N . GLU E 1 82 ? -104.872 35.815 21.954 1.00 65.89 113 GLU E N 1
ATOM 4399 C CA . GLU E 1 82 ? -104.696 35.481 23.371 1.00 63.28 113 GLU E CA 1
ATOM 4400 C C . GLU E 1 82 ? -103.337 34.819 23.589 1.00 64.02 113 GLU E C 1
ATOM 4401 O O . GLU E 1 82 ? -102.679 35.047 24.607 1.00 64.48 113 GLU E O 1
ATOM 4403 N N . ALA E 1 83 ? -102.927 33.997 22.620 1.00 64.89 114 ALA E N 1
ATOM 4404 C CA . ALA E 1 83 ? -101.653 33.285 22.679 1.00 64.72 114 ALA E CA 1
ATOM 4405 C C . ALA E 1 83 ? -100.492 34.241 22.658 1.00 64.36 114 ALA E C 1
ATOM 4406 O O . ALA E 1 83 ? -99.499 34.019 23.361 1.00 66.24 114 ALA E O 1
ATOM 4408 N N . GLU E 1 84 ? -100.614 35.285 21.843 1.00 62.33 115 GLU E N 1
ATOM 4409 C CA . GLU E 1 84 ? -99.599 36.331 21.796 1.00 70.00 115 GLU E CA 1
ATOM 4410 C C . GLU E 1 84 ? -99.467 36.978 23.155 1.00 68.58 115 GLU E C 1
ATOM 4411 O O . GLU E 1 84 ? -98.373 37.051 23.706 1.00 64.71 115 GLU E O 1
ATOM 4417 N N . ASP E 1 85 ? -100.595 37.410 23.695 1.00 70.01 116 ASP E N 1
ATOM 4418 C CA . ASP E 1 85 ? -100.613 38.010 25.014 1.00 69.36 116 ASP E CA 1
ATOM 4419 C C . ASP E 1 85 ? -99.994 37.101 26.054 1.00 63.19 116 ASP E C 1
ATOM 4420 O O . ASP E 1 85 ? -99.173 37.551 26.850 1.00 59.35 116 ASP E O 1
ATOM 4425 N N . GLU E 1 86 ? -100.360 35.824 26.031 1.00 62.32 117 GLU E N 1
ATOM 4426 C CA . GLU E 1 86 ? -99.781 34.857 26.967 1.00 64.70 117 GLU E CA 1
ATOM 4427 C C . GLU E 1 86 ? -98.267 34.777 26.790 1.00 59.35 117 GLU E C 1
ATOM 4428 O O . GLU E 1 86 ? -97.514 34.967 27.752 1.00 54.89 117 GLU E O 1
ATOM 4434 N N . THR E 1 87 ? -97.840 34.557 25.553 1.00 54.91 118 THR E N 1
ATOM 4435 C CA . THR E 1 87 ? -96.430 34.554 25.223 1.00 57.16 118 THR E CA 1
ATOM 4436 C C . THR E 1 87 ? -95.680 35.730 25.865 1.00 58.63 118 THR E C 1
ATOM 4437 O O . THR E 1 87 ? -94.685 35.508 26.567 1.00 64.02 118 THR E O 1
ATOM 4441 N N . ARG E 1 88 ? -96.162 36.960 25.667 1.00 56.84 119 ARG E N 1
ATOM 4442 C CA . ARG E 1 88 ? -95.491 38.149 26.243 1.00 59.02 119 ARG E CA 1
ATOM 4443 C C . ARG E 1 88 ? -95.347 38.017 27.760 1.00 53.19 119 ARG E C 1
ATOM 4444 O O . ARG E 1 88 ? -94.244 38.201 28.311 1.00 50.04 119 ARG E O 1
ATOM 4452 N N . ALA E 1 89 ? -96.457 37.661 28.402 1.00 48.00 120 ALA E N 1
ATOM 4453 C CA . ALA E 1 89 ? -96.504 37.499 29.851 1.00 47.55 120 ALA E CA 1
ATOM 4454 C C . ALA E 1 89 ? -95.493 36.508 30.367 1.00 45.36 120 ALA E C 1
ATOM 4455 O O . ALA E 1 89 ? -94.919 36.702 31.434 1.00 47.09 120 ALA E O 1
ATOM 4457 N N . LEU E 1 90 ? -95.296 35.428 29.632 1.00 43.27 121 LEU E N 1
ATOM 4458 C CA . LEU E 1 90 ? -94.353 34.403 30.062 1.00 42.79 121 LEU E CA 1
ATOM 4459 C C . LEU E 1 90 ? -92.943 34.913 29.930 1.00 42.49 121 LEU E C 1
ATOM 4460 O O . LEU E 1 90 ? -92.138 34.740 30.842 1.00 41.07 121 LEU E O 1
ATOM 4465 N N . LEU E 1 91 ? -92.646 35.536 28.789 1.00 47.35 122 LEU E N 1
ATOM 4466 C CA . LEU E 1 91 ? -91.318 36.126 28.542 1.00 49.71 122 LEU E CA 1
ATOM 4467 C C . LEU E 1 91 ? -90.956 37.045 29.687 1.00 52.21 122 LEU E C 1
ATOM 4468 O O . LEU E 1 91 ? -89.804 37.056 30.118 1.00 54.41 122 LEU E O 1
ATOM 4470 N N . ILE E 1 92 ? -91.944 37.777 30.204 1.00 52.58 123 ILE E N 1
ATOM 4471 C CA . ILE E 1 92 ? -91.721 38.639 31.358 1.00 55.17 123 ILE E CA 1
ATOM 4472 C C . ILE E 1 92 ? -91.368 37.820 32.599 1.00 55.55 123 ILE E C 1
ATOM 4473 O O . ILE E 1 92 ? -90.327 38.051 33.240 1.00 52.07 123 ILE E O 1
ATOM 4478 N N . LYS E 1 93 ? -92.250 36.881 32.945 1.00 55.31 124 LYS E N 1
ATOM 4479 C CA . LYS E 1 93 ? -92.031 35.982 34.086 1.00 55.27 124 LYS E CA 1
ATOM 4480 C C . LYS E 1 93 ? -90.658 35.285 33.992 1.00 52.86 124 LYS E C 1
ATOM 4481 O O . LYS E 1 93 ? -89.899 35.262 34.970 1.00 53.95 124 LYS E O 1
ATOM 4483 N N . LEU E 1 94 ? -90.343 34.788 32.802 1.00 50.33 125 LEU E N 1
ATOM 4484 C CA . LEU E 1 94 ? -89.068 34.147 32.516 1.00 53.19 125 LEU E CA 1
ATOM 4485 C C . LEU E 1 94 ? -87.829 35.012 32.732 1.00 56.81 125 LEU E C 1
ATOM 4486 O O . LEU E 1 94 ? -86.746 34.514 33.097 1.00 54.23 125 LEU E O 1
ATOM 4491 N N . ALA E 1 95 ? -87.972 36.306 32.483 1.00 61.58 126 ALA E N 1
ATOM 4492 C CA . ALA E 1 95 ? -86.842 37.232 32.588 1.00 66.99 126 ALA E CA 1
ATOM 4493 C C . ALA E 1 95 ? -86.446 37.556 34.038 1.00 62.12 126 ALA E C 1
ATOM 4494 O O . ALA E 1 95 ? -85.445 38.238 34.272 1.00 55.47 126 ALA E O 1
ATOM 4496 N N . GLY E 1 96 ? -87.253 37.117 34.995 1.00 59.80 127 GLY E N 1
ATOM 4497 C CA . GLY E 1 96 ? -86.893 37.242 36.379 1.00 61.31 127 GLY E CA 1
ATOM 4498 C C . GLY E 1 96 ? -87.600 38.396 37.041 1.00 64.71 127 GLY E C 1
ATOM 4499 O O . GLY E 1 96 ? -88.297 39.182 36.388 1.00 63.46 127 GLY E O 1
ATOM 4500 N N . PRO E 1 97 ? -87.422 38.507 38.360 1.00 72.74 128 PRO E N 1
ATOM 4501 C CA . PRO E 1 97 ? -88.279 39.321 39.232 1.00 73.19 128 PRO E CA 1
ATOM 4502 C C . PRO E 1 97 ? -88.300 40.812 38.919 1.00 69.39 128 PRO E C 1
ATOM 4503 O O . PRO E 1 97 ? -89.362 41.438 39.024 1.00 70.68 128 PRO E O 1
ATOM 4507 N N . GLU E 1 98 ? -87.140 41.375 38.573 1.00 66.09 129 GLU E N 1
ATOM 4508 C CA . GLU E 1 98 ? -87.049 42.801 38.227 1.00 63.61 129 GLU E CA 1
ATOM 4509 C C . GLU E 1 98 ? -87.936 43.078 37.013 1.00 62.06 129 GLU E C 1
ATOM 4510 O O . GLU E 1 98 ? -88.741 44.020 37.013 1.00 61.77 129 GLU E O 1
ATOM 4512 N N . ALA E 1 99 ? -87.826 42.199 36.020 1.00 62.65 130 ALA E N 1
ATOM 4513 C CA . ALA E 1 99 ? -88.629 42.279 34.796 1.00 63.74 130 ALA E CA 1
ATOM 4514 C C . ALA E 1 99 ? -90.117 42.282 35.083 1.00 65.29 130 ALA E C 1
ATOM 4515 O O . ALA E 1 99 ? -90.868 43.062 34.492 1.00 68.15 130 ALA E O 1
ATOM 4517 N N . VAL E 1 100 ? -90.532 41.402 35.995 1.00 65.62 131 VAL E N 1
ATOM 4518 C CA . VAL E 1 100 ? -91.946 41.264 36.365 1.00 66.33 131 VAL E CA 1
ATOM 4519 C C . VAL E 1 100 ? -92.474 42.482 37.084 1.00 65.58 131 VAL E C 1
ATOM 4520 O O . VAL E 1 100 ? -93.623 42.884 36.855 1.00 60.99 131 VAL E O 1
ATOM 4524 N N . LYS E 1 101 ? -91.637 43.009 37.985 1.00 66.11 132 LYS E N 1
ATOM 4525 C CA . LYS E 1 101 ? -91.967 44.164 38.819 1.00 66.69 132 LYS E CA 1
ATOM 4526 C C . LYS E 1 101 ? -92.359 45.364 37.953 1.00 68.23 132 LYS E C 1
ATOM 4527 O O . LYS E 1 101 ? -93.444 45.947 38.117 1.00 69.70 132 LYS E O 1
ATOM 4529 N N . ARG E 1 102 ? -91.510 45.675 36.987 1.00 65.62 133 ARG E N 1
ATOM 4530 C CA . ARG E 1 102 ? -91.789 46.756 36.055 1.00 69.41 133 ARG E CA 1
ATOM 4531 C C . ARG E 1 102 ? -92.641 46.353 34.837 1.00 66.37 133 ARG E C 1
ATOM 4532 O O . ARG E 1 102 ? -93.231 47.222 34.187 1.00 67.02 133 ARG E O 1
ATOM 4540 N N . ASN E 1 103 ? -92.660 45.067 34.504 1.00 63.71 134 ASN E N 1
ATOM 4541 C CA . ASN E 1 103 ? -93.603 44.504 33.538 1.00 67.88 134 ASN E CA 1
ATOM 4542 C C . ASN E 1 103 ? -93.269 44.658 32.041 1.00 72.93 134 ASN E C 1
ATOM 4543 O O . ASN E 1 103 ? -94.136 44.434 31.186 1.00 72.27 134 ASN E O 1
ATOM 4548 N N . TRP E 1 104 ? -92.046 45.048 31.711 1.00 80.65 135 TRP E N 1
ATOM 4549 C CA . TRP E 1 104 ? -91.502 44.795 30.368 1.00 91.32 135 TRP E CA 1
ATOM 4550 C C . TRP E 1 104 ? -90.128 44.166 30.578 1.00 84.48 135 TRP E C 1
ATOM 4551 O O . TRP E 1 104 ? -89.731 43.922 31.718 1.00 69.54 135 TRP E O 1
ATOM 4562 N N . VAL E 1 105 ? -89.423 43.898 29.481 1.00 82.55 136 VAL E N 1
ATOM 4563 C CA . VAL E 1 105 ? -88.135 43.210 29.536 1.00 80.30 136 VAL E CA 1
ATOM 4564 C C . VAL E 1 105 ? -87.030 44.071 28.948 1.00 71.95 136 VAL E C 1
ATOM 4565 O O . VAL E 1 105 ? -87.239 44.716 27.928 1.00 78.77 136 VAL E O 1
ATOM 4569 N N . TYR E 1 106 ? -85.871 44.093 29.606 1.00 63.51 137 TYR E N 1
ATOM 4570 C CA . TYR E 1 106 ? -84.701 44.792 29.089 1.00 58.05 137 TYR E CA 1
ATOM 4571 C C . TYR E 1 106 ? -83.898 43.774 28.339 1.00 56.14 137 TYR E C 1
ATOM 4572 O O . TYR E 1 106 ? -83.710 42.649 28.808 1.00 52.22 137 TYR E O 1
ATOM 4574 N N . PHE E 1 107 ? -83.436 44.174 27.161 1.00 59.28 138 PHE E N 1
ATOM 4575 C CA . PHE E 1 107 ? -82.689 43.2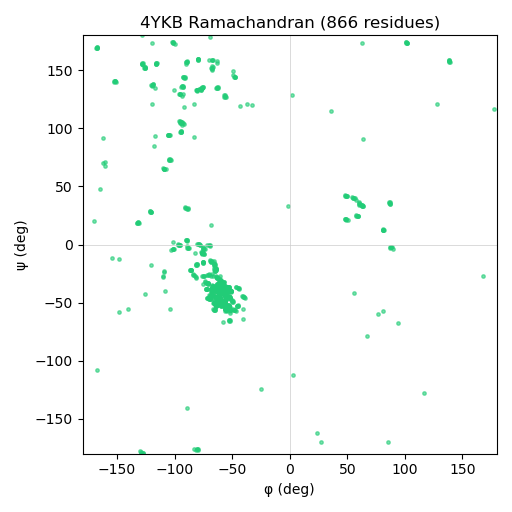94 26.255 1.00 59.75 138 PHE E CA 1
ATOM 4576 C C . PHE E 1 107 ? -81.587 42.489 26.955 1.00 57.14 138 PHE E C 1
ATOM 4577 O O . PHE E 1 107 ? -81.345 41.325 26.617 1.00 62.21 138 PHE E O 1
ATOM 4585 N N . THR E 1 108 ? -80.943 43.121 27.933 1.00 54.89 139 THR E N 1
ATOM 4586 C CA . THR E 1 108 ? -79.965 42.491 28.826 1.00 55.23 139 THR E CA 1
ATOM 4587 C C . THR E 1 108 ? -80.453 41.190 29.480 1.00 56.95 139 THR E C 1
ATOM 4588 O O . THR E 1 108 ? -79.685 40.233 29.639 1.00 55.91 139 THR E O 1
ATOM 4592 N N . GLU E 1 109 ? -81.720 41.188 29.884 1.00 57.09 140 GLU E N 1
ATOM 4593 C CA . GLU E 1 109 ? -82.290 40.091 30.650 1.00 58.82 140 GLU E CA 1
ATOM 4594 C C . GLU E 1 109 ? -82.595 38.849 29.852 1.00 57.92 140 GLU E C 1
ATOM 4595 O O . GLU E 1 109 ? -82.840 37.798 30.440 1.00 55.04 140 GLU E O 1
ATOM 4601 N N . VAL E 1 110 ? -82.623 38.950 28.526 1.00 58.60 141 VAL E N 1
ATOM 4602 C CA . VAL E 1 110 ? -82.882 37.773 27.679 1.00 58.96 141 VAL E CA 1
ATOM 4603 C C . VAL E 1 110 ? -81.840 36.684 27.970 1.00 60.25 141 VAL E C 1
ATOM 4604 O O . VAL E 1 110 ? -82.189 35.503 27.995 1.00 66.04 141 VAL E O 1
ATOM 4608 N N . LYS E 1 111 ? -80.591 37.094 28.208 1.00 57.86 142 LYS E N 1
ATOM 4609 C CA . LYS E 1 111 ? -79.527 36.209 28.708 1.00 56.40 142 LYS E CA 1
ATOM 4610 C C . LYS E 1 111 ? -80.038 35.248 29.783 1.00 59.87 142 LYS E C 1
ATOM 4611 O O . LYS E 1 111 ? -79.729 34.058 29.751 1.00 65.95 142 LYS E O 1
ATOM 4613 N N . ASN E 1 112 ? -80.827 35.776 30.720 1.00 62.67 143 ASN E N 1
ATOM 4614 C CA . ASN E 1 112 ? -81.425 34.990 31.823 1.00 63.15 143 ASN E CA 1
ATOM 4615 C C . ASN E 1 112 ? -82.355 33.853 31.422 1.00 59.36 143 ASN E C 1
ATOM 4616 O O . ASN E 1 112 ? -82.469 32.872 32.162 1.00 60.40 143 ASN E O 1
ATOM 4621 N N . ILE E 1 113 ? -83.046 34.008 30.292 1.00 58.37 144 ILE E N 1
ATOM 4622 C CA . ILE E 1 113 ? -84.055 33.040 29.840 1.00 57.73 144 ILE E CA 1
ATOM 4623 C C . ILE E 1 113 ? -83.374 31.805 29.268 1.00 55.56 144 ILE E C 1
ATOM 4624 O O . ILE E 1 113 ? -82.419 31.918 28.513 1.00 49.80 144 ILE E O 1
ATOM 4629 N N . SER E 1 114 ? -83.863 30.628 29.661 1.00 55.86 145 SER E N 1
ATOM 4630 C CA . SER E 1 114 ? -83.173 29.395 29.354 1.00 56.05 145 SER E CA 1
ATOM 4631 C C . SER E 1 114 ? -83.461 28.982 27.939 1.00 54.31 145 SER E C 1
ATOM 4632 O O . SER E 1 114 ? -84.450 29.397 27.341 1.00 46.70 145 SER E O 1
ATOM 4635 N N . VAL E 1 115 ? -82.566 28.144 27.432 1.00 56.38 146 VAL E N 1
ATOM 4636 C CA . VAL E 1 115 ? -82.718 27.549 26.125 1.00 56.66 146 VAL E CA 1
ATOM 4637 C C . VAL E 1 115 ? -84.047 26.813 26.062 1.00 61.40 146 VAL E C 1
ATOM 4638 O O . VAL E 1 115 ? -84.841 27.015 25.140 1.00 66.24 146 VAL E O 1
ATOM 4642 N N . THR E 1 116 ? -84.276 25.974 27.064 1.00 64.82 147 THR E N 1
ATOM 4643 C CA . THR E 1 116 ? -85.415 25.051 27.058 1.00 68.11 147 THR E CA 1
ATOM 4644 C C . THR E 1 116 ? -86.722 25.809 26.920 1.00 68.10 147 THR E C 1
ATOM 4645 O O . THR E 1 116 ? -87.570 25.472 26.083 1.00 69.05 147 THR E O 1
ATOM 4649 N N . ASP E 1 117 ? -86.858 26.836 27.758 1.00 64.46 148 ASP E N 1
ATOM 4650 C CA . ASP E 1 117 ? -88.078 27.625 27.839 1.00 59.16 148 ASP E CA 1
ATOM 4651 C C . ASP E 1 117 ? -88.367 28.272 26.499 1.00 56.90 148 ASP E C 1
ATOM 4652 O O . ASP E 1 117 ? -89.472 28.156 25.980 1.00 51.36 148 ASP E O 1
ATOM 4657 N N . PHE E 1 118 ? -87.346 28.906 25.930 1.00 60.08 149 PHE E N 1
ATOM 4658 C CA . PHE E 1 118 ? -87.444 29.472 24.581 1.00 62.07 149 PHE E CA 1
ATOM 4659 C C . PHE E 1 118 ? -87.802 28.443 23.533 1.00 57.39 149 PHE E C 1
ATOM 4660 O O . PHE E 1 118 ? -88.728 28.635 22.744 1.00 60.63 149 PHE E O 1
ATOM 4668 N N . GLN E 1 119 ? -87.068 27.345 23.539 1.00 54.01 150 GLN E N 1
ATOM 4669 C CA . GLN E 1 119 ? -87.349 26.260 22.622 1.00 53.01 150 GLN E CA 1
ATOM 4670 C C . GLN E 1 119 ? -88.787 25.773 22.731 1.00 52.28 150 GLN E C 1
ATOM 4671 O O . GLN E 1 119 ? -89.432 25.514 21.705 1.00 49.09 150 GLN E O 1
ATOM 4677 N N . THR E 1 120 ? -89.292 25.685 23.959 1.00 52.34 151 THR E N 1
ATOM 4678 C CA . THR E 1 120 ? -90.672 25.266 24.186 1.00 54.83 151 THR E CA 1
ATOM 4679 C C . THR E 1 120 ? -91.650 26.235 23.492 1.00 55.31 151 THR E C 1
ATOM 4680 O O . THR E 1 120 ? -92.520 25.805 22.733 1.00 52.73 151 THR E O 1
ATOM 4684 N N . LEU E 1 121 ? -91.494 27.528 23.762 1.00 54.36 152 LEU E N 1
ATOM 4685 C CA . LEU E 1 121 ? -92.336 28.551 23.143 1.00 53.05 152 LEU E CA 1
ATOM 4686 C C . LEU E 1 121 ? -92.332 28.407 21.641 1.00 50.74 152 LEU E C 1
ATOM 4687 O O . LEU E 1 121 ? -93.371 28.333 21.001 1.00 46.25 152 LEU E O 1
ATOM 4692 N N . ASP E 1 122 ? -91.121 28.360 21.100 1.00 54.28 153 ASP E N 1
ATOM 4693 C CA . ASP E 1 122 ? -90.884 28.291 19.666 1.00 55.53 153 ASP E CA 1
ATOM 4694 C C . ASP E 1 122 ? -91.528 27.046 19.088 1.00 57.63 153 ASP E C 1
ATOM 4695 O O . ASP E 1 122 ? -92.242 27.126 18.084 1.00 55.71 153 ASP E O 1
ATOM 4700 N N . ASN E 1 123 ? -91.271 25.899 19.727 1.00 60.89 154 ASN E N 1
ATOM 4701 C CA . ASN E 1 123 ? -91.904 24.618 19.347 1.00 60.37 154 ASN E CA 1
ATOM 4702 C C . ASN E 1 123 ? -93.420 24.724 19.230 1.00 59.39 154 ASN E C 1
ATOM 4703 O O . ASN E 1 123 ? -93.985 24.333 18.216 1.00 57.48 154 ASN E O 1
ATOM 4708 N N . LEU E 1 124 ? -94.053 25.322 20.239 1.00 60.12 155 LEU E N 1
ATOM 4709 C CA . LEU E 1 124 ? -95.503 25.548 20.238 1.00 56.83 155 LEU E CA 1
ATOM 4710 C C . LEU E 1 124 ? -95.963 26.489 19.128 1.00 54.30 155 LEU E C 1
ATOM 4711 O O . LEU E 1 124 ? -96.902 26.183 18.414 1.00 51.69 155 LEU E O 1
ATOM 4716 N N . TRP E 1 125 ? -95.308 27.635 18.991 1.00 54.71 156 TRP E N 1
ATOM 4717 C CA . TRP E 1 125 ? -95.676 28.579 17.935 1.00 54.88 156 TRP E CA 1
ATOM 4718 C C . TRP E 1 125 ? -95.487 27.956 16.552 1.00 57.51 156 TRP E C 1
ATOM 4719 O O . TRP E 1 125 ? -96.354 28.083 15.682 1.00 55.80 156 TRP E O 1
ATOM 4730 N N . LYS E 1 126 ? -94.372 27.251 16.373 1.00 61.62 157 LYS E N 1
ATOM 4731 C CA . LYS E 1 126 ? -94.101 26.527 15.132 1.00 63.48 157 LYS E CA 1
ATOM 4732 C C . LYS E 1 126 ? -95.195 25.491 14.912 1.00 63.24 157 LYS E C 1
ATOM 4733 O O . LYS E 1 126 ? -95.736 25.390 13.826 1.00 64.38 157 LYS E O 1
ATOM 4735 N N . ALA E 1 127 ? -95.528 24.751 15.967 1.00 66.33 158 ALA E N 1
ATOM 4736 C CA . ALA E 1 127 ? -96.536 23.674 15.903 1.00 63.67 158 ALA E CA 1
ATOM 4737 C C . ALA E 1 127 ? -97.916 24.165 15.543 1.00 59.17 158 ALA E C 1
ATOM 4738 O O . ALA E 1 127 ? -98.633 23.495 14.829 1.00 56.17 158 ALA E O 1
ATOM 4740 N N . SER E 1 128 ? -98.272 25.343 16.034 1.00 60.83 159 SER E N 1
ATOM 4741 C CA . SER E 1 128 ? -99.597 25.895 15.817 1.00 61.14 159 SER E CA 1
ATOM 4742 C C . SER E 1 128 ? -99.788 26.476 14.437 1.00 58.15 159 SER E C 1
ATOM 4743 O O . SER E 1 128 ? -100.909 26.832 14.097 1.00 57.73 159 SER E O 1
ATOM 4746 N N . SER E 1 129 ? -98.726 26.550 13.640 1.00 58.00 160 SER E N 1
ATOM 4747 C CA . SER E 1 129 ? -98.718 27.414 12.480 1.00 62.05 160 SER E CA 1
ATOM 4748 C C . SER E 1 129 ? -98.230 26.760 11.189 1.00 64.35 160 SER E C 1
ATOM 4749 O O . SER E 1 129 ? -97.862 27.477 10.252 1.00 67.98 160 SER E O 1
ATOM 4752 N N . ASN E 1 130 ? -98.226 25.426 11.119 1.00 67.33 161 ASN E N 1
ATOM 4753 C CA . ASN E 1 130 ? -97.533 24.690 10.036 1.00 69.79 161 ASN E CA 1
ATOM 4754 C C . ASN E 1 130 ? -96.095 25.186 9.842 1.00 67.59 161 ASN E C 1
ATOM 4755 O O . ASN E 1 130 ? -95.648 25.397 8.714 1.00 73.40 161 ASN E O 1
ATOM 4757 N N . ASN E 1 131 ? -95.419 25.430 10.966 1.00 62.98 162 ASN E N 1
ATOM 4758 C CA . ASN E 1 131 ? -94.094 26.029 11.020 1.00 59.29 162 ASN E CA 1
ATOM 4759 C C . ASN E 1 131 ? -93.945 27.440 10.348 1.00 62.20 162 ASN E C 1
ATOM 4760 O O . ASN E 1 131 ? -92.844 27.828 9.971 1.00 62.22 162 ASN E O 1
ATOM 4762 N N . LYS E 1 132 ? -95.037 28.220 10.251 1.00 68.78 163 LYS E N 1
ATOM 4763 C CA . LYS E 1 132 ? -94.996 29.643 9.786 1.00 71.41 163 LYS E CA 1
ATOM 4764 C C . LYS E 1 132 ? -94.599 30.649 10.864 1.00 71.24 163 LYS E C 1
ATOM 4765 O O . LYS E 1 132 ? -94.096 31.716 10.531 1.00 71.49 163 LYS E O 1
ATOM 4771 N N . PHE E 1 133 ? -94.885 30.338 12.132 1.00 67.26 164 PHE E N 1
ATOM 4772 C CA . PHE E 1 133 ? -94.652 31.257 13.247 1.00 62.13 164 PHE E CA 1
ATOM 4773 C C . PHE E 1 133 ? -93.601 30.712 14.188 1.00 61.16 164 PHE E C 1
ATOM 4774 O O . PHE E 1 133 ? -93.391 29.497 14.272 1.00 58.52 164 PHE E O 1
ATOM 4782 N N . GLY E 1 134 ? -92.967 31.618 14.924 1.00 59.96 165 GLY E N 1
ATOM 4783 C CA . GLY E 1 134 ? -91.933 31.241 15.876 1.00 60.30 165 GLY E CA 1
ATOM 4784 C C . GLY E 1 134 ? -90.746 32.168 15.849 1.00 60.32 165 GLY E C 1
ATOM 4785 O O . GLY E 1 134 ? -90.516 32.876 14.874 1.00 65.09 165 GLY E O 1
ATOM 4786 N N . TYR E 1 135 ? -89.992 32.163 16.941 1.00 61.14 166 TYR E N 1
ATOM 4787 C CA . TYR E 1 135 ? -88.785 32.973 17.065 1.00 59.57 166 TYR E CA 1
ATOM 4788 C C . TYR E 1 135 ? -87.721 32.525 16.084 1.00 57.28 166 TYR E C 1
ATOM 4789 O O . TYR E 1 135 ? -87.112 33.354 15.411 1.00 55.20 166 TYR E O 1
ATOM 4798 N N . SER E 1 136 ? -87.527 31.213 16.003 1.00 57.18 167 SER E N 1
ATOM 4799 C CA . SER E 1 136 ? -86.570 30.604 15.077 1.00 58.61 167 SER E CA 1
ATOM 4800 C C . SER E 1 136 ? -86.872 30.960 13.613 1.00 61.81 167 SER E C 1
ATOM 4801 O O . SER E 1 136 ? -85.966 31.248 12.818 1.00 58.18 167 SER E O 1
ATOM 4804 N N . VAL E 1 137 ? -88.158 30.935 13.267 1.00 63.27 168 VAL E N 1
ATOM 4805 C CA . VAL E 1 137 ? -88.604 31.346 11.944 1.00 63.01 168 VAL E CA 1
ATOM 4806 C C . VAL E 1 137 ? -88.165 32.785 11.716 1.00 68.14 168 VAL E C 1
ATOM 4807 O O . VAL E 1 137 ? -87.567 33.094 10.698 1.00 77.99 168 VAL E O 1
ATOM 4811 N N . GLN E 1 138 ? -88.460 33.643 12.688 1.00 71.33 169 GLN E N 1
ATOM 4812 C CA . GLN E 1 138 ? -88.081 35.051 12.645 1.00 70.45 169 GLN E CA 1
ATOM 4813 C C . GLN E 1 138 ? -86.563 35.243 12.430 1.00 67.24 169 GLN E C 1
ATOM 4814 O O . GLN E 1 138 ? -86.164 36.057 11.592 1.00 60.88 169 GLN E O 1
ATOM 4820 N N . LYS E 1 139 ? -85.735 34.473 13.147 1.00 67.81 170 LYS E N 1
ATOM 4821 C CA . LYS E 1 139 ? -84.280 34.483 12.929 1.00 64.87 170 LYS E CA 1
ATOM 4822 C C . LYS E 1 139 ? -84.000 34.182 11.465 1.00 63.05 170 LYS E C 1
ATOM 4823 O O . LYS E 1 139 ? -83.391 35.008 10.786 1.00 68.49 170 LYS E O 1
ATOM 4825 N N . GLU E 1 140 ? -84.522 33.061 10.955 1.00 56.52 171 GLU E N 1
ATOM 4826 C CA . GLU E 1 140 ? -84.354 32.713 9.529 1.00 52.74 171 GLU E CA 1
ATOM 4827 C C . GLU E 1 140 ? -84.649 33.900 8.581 1.00 47.45 171 GLU E C 1
ATOM 4828 O O . GLU E 1 140 ? -83.788 34.297 7.811 1.00 44.54 171 GLU E O 1
ATOM 4830 N N . ILE E 1 141 ? -85.851 34.463 8.661 1.00 45.40 172 ILE E N 1
ATOM 4831 C CA . ILE E 1 141 ? -86.241 35.595 7.810 1.00 45.32 172 ILE E CA 1
ATOM 4832 C C . ILE E 1 141 ? -85.314 36.809 7.998 1.00 48.47 172 ILE E C 1
ATOM 4833 O O . ILE E 1 141 ? -85.077 37.546 7.047 1.00 51.83 172 ILE E O 1
ATOM 4835 N N . TRP E 1 142 ? -84.816 37.029 9.216 1.00 53.94 173 TRP E N 1
ATOM 4836 C CA . TRP E 1 142 ? -83.916 38.163 9.524 1.00 59.81 173 TRP E CA 1
ATOM 4837 C C . TRP E 1 142 ? -82.565 37.950 8.899 1.00 61.90 173 TRP E C 1
ATOM 4838 O O . TRP E 1 142 ? -82.036 38.848 8.242 1.00 72.64 173 TRP E O 1
ATOM 4849 N N . VAL E 1 143 ? -82.044 36.742 9.057 1.00 57.29 174 VAL E N 1
ATOM 4850 C CA . VAL E 1 143 ? -80.791 36.363 8.434 1.00 55.11 174 VAL E CA 1
ATOM 4851 C C . VAL E 1 143 ? -80.917 36.418 6.902 1.00 52.11 174 VAL E C 1
ATOM 4852 O O . VAL E 1 143 ? -80.039 36.963 6.234 1.00 52.31 174 VAL E O 1
ATOM 4856 N N . GLN E 1 144 ? -82.002 35.874 6.359 1.00 50.43 175 GLN E N 1
ATOM 4857 C CA . GLN E 1 144 ? -82.243 35.917 4.922 1.00 53.51 175 GLN E CA 1
ATOM 4858 C C . GLN E 1 144 ? -82.287 37.353 4.395 1.00 57.21 175 GLN E C 1
ATOM 4859 O O . GLN E 1 144 ? -81.855 37.593 3.275 1.00 69.94 175 GLN E O 1
ATOM 4861 N N . ASN E 1 145 ? -82.754 38.311 5.193 1.00 60.41 176 ASN E N 1
ATOM 4862 C CA . ASN E 1 145 ? -82.668 39.738 4.832 1.00 67.70 176 ASN E CA 1
ATOM 4863 C C . ASN E 1 145 ? -81.379 40.460 5.305 1.00 70.47 176 ASN E C 1
ATOM 4864 O O . ASN E 1 145 ? -81.403 41.677 5.576 1.00 80.31 176 ASN E O 1
ATOM 4869 N N . GLN E 1 146 ? -80.265 39.716 5.370 1.00 68.50 177 GLN E N 1
ATOM 4870 C CA . GLN E 1 146 ? -78.925 40.251 5.646 1.00 69.08 177 GLN E CA 1
ATOM 4871 C C . GLN E 1 146 ? -78.862 41.067 6.950 1.00 70.29 177 GLN E C 1
ATOM 4872 O O . GLN E 1 146 ? -78.212 42.124 7.012 1.00 79.15 177 GLN E O 1
ATOM 4874 N N . LYS E 1 147 ? -79.556 40.565 7.973 1.00 67.41 178 LYS E N 1
ATOM 4875 C CA . LYS E 1 147 ? -79.740 41.237 9.266 1.00 67.93 178 LYS E CA 1
ATOM 4876 C C . LYS E 1 147 ? -80.228 42.702 9.201 1.00 69.54 178 LYS E C 1
ATOM 4877 O O . LYS E 1 147 ? -80.065 43.466 10.159 1.00 69.22 178 LYS E O 1
ATOM 4879 N N . ARG E 1 148 ? -80.834 43.078 8.077 1.00 71.60 179 ARG E N 1
ATOM 4880 C CA . ARG E 1 148 ? -81.156 44.466 7.770 1.00 74.44 179 ARG E CA 1
ATOM 4881 C C . ARG E 1 148 ? -82.599 44.708 8.227 1.00 71.70 179 ARG E C 1
ATOM 4882 O O . ARG E 1 148 ? -83.543 44.291 7.555 1.00 71.16 179 ARG E O 1
ATOM 4884 N N . TRP E 1 149 ? -82.754 45.413 9.351 1.00 67.95 180 TRP E N 1
ATOM 4885 C CA . TRP E 1 149 ? -84.043 45.496 10.084 1.00 64.16 180 TRP E CA 1
ATOM 4886 C C . TRP E 1 149 ? -85.310 45.903 9.302 1.00 61.62 180 TRP E C 1
ATOM 4887 O O . TRP E 1 149 ? -86.269 45.139 9.271 1.00 53.48 180 TRP E O 1
ATOM 4898 N N . PRO E 1 150 ? -85.318 47.097 8.679 1.00 57.28 181 PRO E N 1
ATOM 4899 C CA . PRO E 1 150 ? -86.548 47.496 7.988 1.00 56.13 181 PRO E CA 1
ATOM 4900 C C . PRO E 1 150 ? -86.924 46.641 6.753 1.00 56.10 181 PRO E C 1
ATOM 4901 O O . PRO E 1 150 ? -88.104 46.545 6.418 1.00 56.66 181 PRO E O 1
ATOM 4905 N N . LYS E 1 151 ? -85.936 46.033 6.091 1.00 55.03 182 LYS E N 1
ATOM 4906 C CA . LYS E 1 151 ? -86.175 44.993 5.106 1.00 58.42 182 LYS E CA 1
ATOM 4907 C C . LYS E 1 151 ? -87.026 43.860 5.718 1.00 60.90 182 LYS E C 1
ATOM 4908 O O . LYS E 1 151 ? -88.115 43.516 5.233 1.00 61.24 182 LYS E O 1
ATOM 4910 N N . PHE E 1 152 ? -86.498 43.314 6.803 1.00 63.33 183 PHE E N 1
ATOM 4911 C CA . PHE E 1 152 ? -87.138 42.273 7.612 1.00 62.06 183 PHE E CA 1
ATOM 4912 C C . PHE E 1 152 ? -88.554 42.644 8.078 1.00 60.91 183 PHE E C 1
ATOM 4913 O O . PHE E 1 152 ? -89.498 41.899 7.800 1.00 63.48 183 PHE E O 1
ATOM 4921 N N . PHE E 1 153 ? -88.702 43.813 8.710 1.00 59.35 184 PHE E N 1
ATOM 4922 C CA . PHE E 1 153 ? -90.014 44.309 9.187 1.00 59.10 184 PHE E CA 1
ATOM 4923 C C . PHE E 1 153 ? -91.087 44.361 8.084 1.00 60.27 184 PHE E C 1
ATOM 4924 O O . PHE E 1 153 ? -92.263 44.011 8.313 1.00 53.88 184 PHE E O 1
ATOM 4932 N N . LYS E 1 154 ? -90.643 44.719 6.877 1.00 63.48 185 LYS E N 1
ATOM 4933 C CA . LYS E 1 154 ? -91.469 44.672 5.677 1.00 63.81 185 LYS E CA 1
ATOM 4934 C C . LYS E 1 154 ? -91.796 43.236 5.254 1.00 64.67 185 LYS E C 1
ATOM 4935 O O . LYS E 1 154 ? -92.953 42.942 4.944 1.00 71.62 185 LYS E O 1
ATOM 4937 N N . GLN E 1 155 ? -90.801 42.346 5.249 1.00 60.55 186 GLN E N 1
ATOM 4938 C CA . GLN E 1 155 ? -91.040 40.939 4.902 1.00 63.22 186 GLN E CA 1
ATOM 4939 C C . GLN E 1 155 ? -91.969 40.217 5.904 1.00 69.42 186 GLN E C 1
ATOM 4940 O O . GLN E 1 155 ? -92.590 39.199 5.571 1.00 86.51 186 GLN E O 1
ATOM 4942 N N . ILE E 1 156 ? -92.070 40.743 7.118 1.00 65.86 187 ILE E N 1
ATOM 4943 C CA . ILE E 1 156 ? -92.860 40.144 8.182 1.00 64.92 187 ILE E CA 1
ATOM 4944 C C . ILE E 1 156 ? -94.244 40.811 8.264 1.00 61.98 187 ILE E C 1
ATOM 4945 O O . ILE E 1 156 ? -95.094 40.385 9.056 1.00 66.81 187 ILE E O 1
ATOM 4950 N N . ASP E 1 157 ? -94.503 41.789 7.396 1.00 57.42 188 ASP E N 1
ATOM 4951 C CA . ASP E 1 157 ? -95.807 42.473 7.313 1.00 62.00 188 ASP E CA 1
ATOM 4952 C C . ASP E 1 157 ? -96.166 43.235 8.595 1.00 61.83 188 ASP E C 1
ATOM 4953 O O . ASP E 1 157 ? -97.355 43.362 8.954 1.00 59.16 188 ASP E O 1
ATOM 4955 N N . TRP E 1 158 ? -95.130 43.771 9.249 1.00 59.56 189 TRP E N 1
ATOM 4956 C CA . TRP E 1 158 ? -95.302 44.656 10.398 1.00 58.51 189 TRP E CA 1
ATOM 4957 C C . TRP E 1 158 ? -95.397 46.123 9.978 1.00 61.48 189 TRP E C 1
ATOM 4958 O O . TRP E 1 158 ? -95.531 46.981 10.834 1.00 60.19 189 TRP E O 1
ATOM 4969 N N . THR E 1 159 ? -95.390 46.402 8.672 1.00 70.15 190 THR E N 1
ATOM 4970 C CA . THR E 1 159 ? -95.321 47.777 8.153 1.00 75.58 190 THR E CA 1
ATOM 4971 C C . THR E 1 159 ? -96.518 48.217 7.286 1.00 77.43 190 THR E C 1
ATOM 4972 O O . THR E 1 159 ? -96.795 47.663 6.226 1.00 72.51 190 THR E O 1
ATOM 4976 N N . ASN E 1 165 ? -95.338 52.441 6.891 1.00 50.70 196 ASN E N 1
ATOM 4977 C CA . ASN E 1 165 ? -96.673 52.443 7.483 1.00 52.95 196 ASN E CA 1
ATOM 4978 C C . ASN E 1 165 ? -96.632 52.190 9.007 1.00 54.75 196 ASN E C 1
ATOM 4979 O O . ASN E 1 165 ? -97.041 53.055 9.796 1.00 52.50 196 ASN E O 1
ATOM 4981 N N . TYR E 1 166 ? -96.038 51.048 9.384 1.00 54.79 197 TYR E N 1
ATOM 4982 C CA . TYR E 1 166 ? -95.979 50.506 10.760 1.00 49.99 197 TYR E CA 1
ATOM 4983 C C . TYR E 1 166 ? -97.312 50.115 11.418 1.00 44.35 197 TYR E C 1
ATOM 4984 O O . TYR E 1 166 ? -97.945 50.920 12.090 1.00 44.11 197 TYR E O 1
ATOM 4993 N N . ARG E 1 167 ? -97.689 48.855 11.236 1.00 39.49 198 ARG E N 1
ATOM 4994 C CA . ARG E 1 167 ? -98.895 48.253 11.862 1.00 38.73 198 ARG E CA 1
ATOM 4995 C C . ARG E 1 167 ? -99.147 48.597 13.375 1.00 41.14 198 ARG E C 1
ATOM 4996 O O . ARG E 1 167 ? -98.324 48.311 14.243 1.00 36.96 198 ARG E O 1
ATOM 4998 N N . LYS E 1 168 ? -100.297 49.228 13.666 1.00 44.76 199 LYS E N 1
ATOM 4999 C CA . LYS E 1 168 ? -100.661 49.652 15.030 1.00 47.80 199 LYS E CA 1
ATOM 5000 C C . LYS E 1 168 ? -101.179 48.492 15.880 1.00 53.96 199 LYS E C 1
ATOM 5001 O O . LYS E 1 168 ? -102.010 47.728 15.428 1.00 55.45 199 LYS E O 1
ATOM 5003 N N . TRP E 1 169 ? -100.697 48.362 17.118 1.00 62.57 200 TRP E N 1
ATOM 5004 C CA . TRP E 1 169 ? -101.088 47.235 18.002 1.00 67.02 200 TRP E CA 1
ATOM 5005 C C . TRP E 1 169 ? -102.281 47.627 18.867 1.00 72.19 200 TRP E C 1
ATOM 5006 O O . TRP E 1 169 ? -102.333 48.771 19.292 1.00 80.03 200 TRP E O 1
ATOM 5017 N N . PRO E 1 170 ? -103.219 46.717 19.161 1.00 76.80 201 PRO E N 1
ATOM 5018 C CA . PRO E 1 170 ? -103.289 45.352 18.630 1.00 74.25 201 PRO E CA 1
ATOM 5019 C C . PRO E 1 170 ? -104.315 45.150 17.502 1.00 67.54 201 PRO E C 1
ATOM 5020 O O . PRO E 1 170 ? -104.399 44.037 16.947 1.00 67.83 201 PRO E O 1
ATOM 5024 N N . MET E 1 171 ? -105.083 46.187 17.167 1.00 61.00 202 MET E N 1
ATOM 5025 C CA . MET E 1 171 ? -106.166 46.058 16.173 1.00 63.33 202 MET E CA 1
ATOM 5026 C C . MET E 1 171 ? -105.639 45.784 14.746 1.00 61.57 202 MET E C 1
ATOM 5027 O O . MET E 1 171 ? -106.229 45.012 13.989 1.00 59.32 202 MET E O 1
ATOM 5029 N N . GLU E 1 172 ? -104.492 46.366 14.414 1.00 62.61 203 GLU E N 1
ATOM 5030 C CA . GLU E 1 172 ? -103.986 46.360 13.036 1.00 65.05 203 GLU E CA 1
ATOM 5031 C C . GLU E 1 172 ? -103.109 45.151 12.661 1.00 64.65 203 GLU E C 1
ATOM 5032 O O . GLU E 1 172 ? -102.651 45.069 11.518 1.00 64.16 203 GLU E O 1
ATOM 5038 N N . PHE E 1 173 ? -102.831 44.260 13.617 1.00 64.27 204 PHE E N 1
ATOM 5039 C CA . PHE E 1 173 ? -102.023 43.057 13.364 1.00 61.28 204 PHE E CA 1
ATOM 5040 C C . PHE E 1 173 ? -102.913 41.883 12.950 1.00 65.06 204 PHE E C 1
ATOM 5041 O O . PHE E 1 173 ? -104.130 41.869 13.219 1.00 75.61 204 PHE E O 1
ATOM 5043 N N . ILE E 1 174 ? -102.304 40.940 12.231 1.00 65.47 205 ILE E N 1
ATOM 5044 C CA . ILE E 1 174 ? -102.950 39.705 11.746 1.00 67.14 205 ILE E CA 1
ATOM 5045 C C . ILE E 1 174 ? -102.728 38.499 12.677 1.00 68.13 205 ILE E C 1
ATOM 5046 O O . ILE E 1 174 ? -101.639 37.904 12.683 1.00 78.08 205 ILE E O 1
ATOM 5051 N N . TYR E 1 175 ? -103.762 38.118 13.421 1.00 60.86 206 TYR E N 1
ATOM 5052 C CA . TYR E 1 175 ? -103.696 36.999 14.349 1.00 61.26 206 TYR E CA 1
ATOM 5053 C C . TYR E 1 175 ? -104.427 35.800 13.749 1.00 62.73 206 TYR E C 1
ATOM 5054 O O . TYR E 1 175 ? -105.524 35.441 14.182 1.00 62.98 206 TYR E O 1
ATOM 5063 N N . SER E 1 176 ? -103.807 35.184 12.745 1.00 67.22 207 SER E N 1
ATOM 5064 C CA . SER E 1 176 ? -104.388 34.0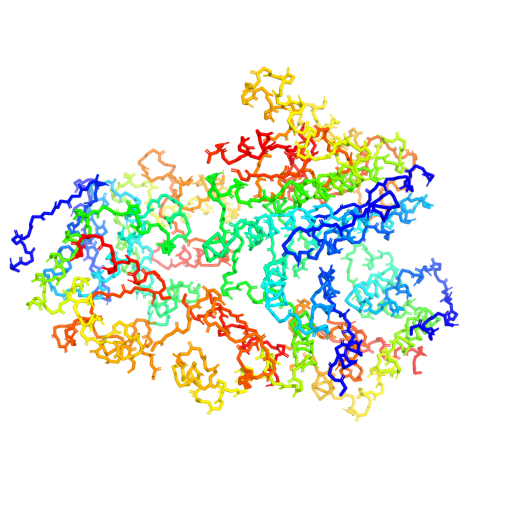17 12.055 1.00 71.87 207 SER E CA 1
ATOM 5065 C C . SER E 1 176 ? -103.384 33.292 11.158 1.00 76.26 207 SER E C 1
ATOM 5066 O O . SER E 1 176 ? -102.318 33.812 10.855 1.00 72.95 207 SER E O 1
ATOM 5069 N N . MET E 1 177 ? -103.785 32.115 10.687 1.00 80.49 208 MET E N 1
ATOM 5070 C CA . MET E 1 177 ? -102.994 31.351 9.730 1.00 80.23 208 MET E CA 1
ATOM 5071 C C . MET E 1 177 ? -102.837 32.026 8.368 1.00 78.33 208 MET E C 1
ATOM 5072 O O . MET E 1 177 ? -101.941 31.655 7.614 1.00 89.65 208 MET E O 1
ATOM 5077 N N . ASP E 1 178 ? -103.691 33.005 8.056 1.00 70.34 209 ASP E N 1
ATOM 5078 C CA . ASP E 1 178 ? -103.509 33.859 6.883 1.00 65.29 209 ASP E CA 1
ATOM 5079 C C . ASP E 1 178 ? -102.296 34.816 6.983 1.00 69.18 209 ASP E C 1
ATOM 5080 O O . ASP E 1 178 ? -101.879 35.391 5.971 1.00 75.55 209 ASP E O 1
ATOM 5082 N N . ALA E 1 179 ? -101.715 34.993 8.173 1.00 70.00 210 ALA E N 1
ATOM 5083 C CA . ALA E 1 179 ? -100.540 35.868 8.325 1.00 69.70 210 ALA E CA 1
ATOM 5084 C C . ALA E 1 179 ? -99.297 35.299 7.607 1.00 65.92 210 ALA E C 1
ATOM 5085 O O . ALA E 1 179 ? -99.157 34.082 7.493 1.00 60.05 210 ALA E O 1
ATOM 5087 N N . PRO E 1 180 ? -98.379 36.181 7.148 1.00 63.22 211 PRO E N 1
ATOM 5088 C CA . PRO E 1 180 ? -97.102 35.730 6.561 1.00 62.44 211 PRO E CA 1
ATOM 5089 C C . PRO E 1 180 ? -96.171 34.962 7.501 1.00 62.78 211 PRO E C 1
ATOM 5090 O O . PRO E 1 180 ? -96.264 35.126 8.721 1.00 62.60 211 PRO E O 1
ATOM 5094 N N . ARG E 1 181 ? -95.288 34.145 6.923 1.00 61.52 212 ARG E N 1
ATOM 5095 C CA . ARG E 1 181 ? -94.297 33.400 7.697 1.00 61.04 212 ARG E CA 1
ATOM 5096 C C . ARG E 1 181 ? -93.508 34.411 8.508 1.00 62.88 212 ARG E C 1
ATOM 5097 O O . ARG E 1 181 ? -93.028 35.413 7.961 1.00 70.43 212 ARG E O 1
ATOM 5099 N N . GLY E 1 182 ? -93.406 34.170 9.810 1.00 63.10 213 GLY E N 1
ATOM 5100 C CA . GLY E 1 182 ? -92.634 35.034 10.712 1.00 65.59 213 GLY E CA 1
ATOM 5101 C C . GLY E 1 182 ? -93.385 36.212 11.303 1.00 65.37 213 GLY E C 1
ATOM 5102 O O . GLY E 1 182 ? -92.834 36.940 12.139 1.00 68.56 213 GLY E O 1
ATOM 5103 N N . HIS E 1 183 ? -94.649 36.383 10.920 1.00 65.90 214 HIS E N 1
ATOM 5104 C CA . HIS E 1 183 ? -95.478 37.462 11.455 1.00 68.12 214 HIS E CA 1
ATOM 5105 C C . HIS E 1 183 ? -95.668 37.407 12.980 1.00 63.30 214 HIS E C 1
ATOM 5106 O O . HIS E 1 183 ? -95.768 38.457 13.612 1.00 65.18 214 HIS E O 1
ATOM 5113 N N . LEU E 1 184 ? -95.695 36.206 13.555 1.00 59.46 215 LEU E N 1
ATOM 5114 C CA . LEU E 1 184 ? -95.887 36.026 14.987 1.00 60.82 215 LEU E CA 1
ATOM 5115 C C . LEU E 1 184 ? -94.797 35.142 15.578 1.00 62.85 215 LEU E C 1
ATOM 5116 O O . LEU E 1 184 ? -94.222 34.315 14.867 1.00 61.52 215 LEU E O 1
ATOM 5121 N N . PRO E 1 185 ? -94.504 35.290 16.872 1.00 62.21 216 PRO E N 1
ATOM 5122 C CA . PRO E 1 185 ? -95.149 36.251 17.789 1.00 60.79 216 PRO E CA 1
ATOM 5123 C C . PRO E 1 185 ? -94.516 37.641 17.684 1.00 57.97 216 PRO E C 1
ATOM 5124 O O . PRO E 1 185 ? -93.649 37.851 16.841 1.00 60.27 216 PRO E O 1
ATOM 5128 N N . LEU E 1 186 ? -94.949 38.577 18.522 1.00 58.67 217 LEU E N 1
ATOM 5129 C CA . LEU E 1 186 ? -94.445 39.953 18.512 1.00 60.23 217 LEU E CA 1
ATOM 5130 C C . LEU E 1 186 ? -93.421 40.200 19.635 1.00 63.60 217 LEU E C 1
ATOM 5131 O O . LEU E 1 186 ? -93.187 39.325 20.474 1.00 75.16 217 LEU E O 1
ATOM 5136 N N . THR E 1 187 ? -92.811 41.389 19.635 1.00 60.96 218 THR E N 1
ATOM 5137 C CA . THR E 1 187 ? -91.731 41.735 20.594 1.00 54.84 218 THR E CA 1
ATOM 5138 C C . THR E 1 187 ? -91.401 43.254 20.837 1.00 53.94 218 THR E C 1
ATOM 5139 O O . THR E 1 187 ? -90.346 43.724 20.440 1.00 45.46 218 THR E O 1
ATOM 5143 N N . ASN E 1 188 ? -92.295 43.996 21.516 1.00 54.52 219 ASN E N 1
ATOM 5144 C CA . ASN E 1 188 ? -92.307 45.485 21.587 1.00 53.79 219 ASN E CA 1
ATOM 5145 C C . ASN E 1 188 ? -93.582 45.980 20.954 1.00 51.43 219 ASN E C 1
ATOM 5146 O O . ASN E 1 188 ? -93.700 46.047 19.732 1.00 46.61 219 ASN E O 1
ATOM 5148 N N . THR E 1 193 ? -85.339 48.018 19.602 1.00 60.24 224 THR E N 1
ATOM 5149 C CA . THR E 1 193 ? -85.145 46.841 18.734 1.00 59.10 224 THR E CA 1
ATOM 5150 C C . THR E 1 193 ? -84.068 45.867 19.199 1.00 57.40 224 THR E C 1
ATOM 5151 O O . THR E 1 193 ? -83.988 44.785 18.648 1.00 51.76 224 THR E O 1
ATOM 5155 N N . GLN E 1 194 ? -83.178 46.312 20.099 1.00 57.94 225 GLN E N 1
ATOM 5156 C CA . GLN E 1 194 ? -82.139 45.477 20.724 1.00 58.94 225 GLN E CA 1
ATOM 5157 C C . GLN E 1 194 ? -82.731 44.233 21.377 1.00 58.77 225 GLN E C 1
ATOM 5158 O O . GLN E 1 194 ? -82.134 43.151 21.328 1.00 60.89 225 GLN E O 1
ATOM 5164 N N . LEU E 1 195 ? -83.902 44.399 21.984 1.00 57.31 226 LEU E N 1
ATOM 5165 C CA . LEU E 1 195 ? -84.623 43.297 22.614 1.00 56.08 226 LEU E CA 1
ATOM 5166 C C . LEU E 1 195 ? -84.813 42.147 21.662 1.00 53.27 226 LEU E C 1
ATOM 5167 O O . LEU E 1 195 ? -84.272 41.058 21.860 1.00 54.12 226 LEU E O 1
ATOM 5172 N N . PHE E 1 196 ? -85.585 42.409 20.618 1.00 54.60 227 PHE E N 1
ATOM 5173 C CA . PHE E 1 196 ? -85.942 41.398 19.638 1.00 59.62 227 PHE E CA 1
ATOM 5174 C C . PHE E 1 196 ? -84.680 40.750 19.058 1.00 57.79 227 PHE E C 1
ATOM 5175 O O . PHE E 1 196 ? -84.635 39.538 18.887 1.00 57.07 227 PHE E O 1
ATOM 5183 N N . GLN E 1 197 ? -83.644 41.555 18.811 1.00 55.11 228 GLN E N 1
ATOM 5184 C CA . GLN E 1 197 ? -82.336 41.032 18.386 1.00 49.80 228 GLN E CA 1
ATOM 5185 C C . GLN E 1 197 ? -81.813 39.985 19.336 1.00 47.59 228 GLN E C 1
ATOM 5186 O O . GLN E 1 197 ? -81.530 38.856 18.933 1.00 49.34 228 GLN E O 1
ATOM 5188 N N . ALA E 1 198 ? -81.747 40.361 20.606 1.00 48.42 229 ALA E N 1
ATOM 5189 C CA . ALA E 1 198 ? -81.226 39.498 21.659 1.00 51.95 229 ALA E CA 1
ATOM 5190 C C . ALA E 1 198 ? -81.923 38.154 21.684 1.00 53.96 229 ALA E C 1
ATOM 5191 O O . ALA E 1 198 ? -81.279 37.120 21.901 1.00 55.54 229 ALA E O 1
ATOM 5193 N N . ILE E 1 199 ? -83.235 38.183 21.475 1.00 54.73 230 ILE E N 1
ATOM 5194 C CA . ILE E 1 199 ? -84.007 36.966 21.367 1.00 59.70 230 ILE E CA 1
ATOM 5195 C C . ILE E 1 199 ? -83.413 36.087 20.277 1.00 63.72 230 ILE E C 1
ATOM 5196 O O . ILE E 1 199 ? -83.038 34.958 20.538 1.00 71.77 230 ILE E O 1
ATOM 5201 N N . MET E 1 200 ? -83.286 36.610 19.068 1.00 66.54 231 MET E N 1
ATOM 5202 C CA . MET E 1 200 ? -82.913 35.768 17.910 1.00 68.67 231 MET E CA 1
ATOM 5203 C C . MET E 1 200 ? -81.441 35.345 17.969 1.00 66.33 231 MET E C 1
ATOM 5204 O O . MET E 1 200 ? -81.093 34.201 17.649 1.00 67.70 231 MET E O 1
ATOM 5209 N N . GLU E 1 201 ? -80.591 36.264 18.411 1.00 65.34 232 GLU E N 1
ATOM 5210 C CA . GLU E 1 201 ? -79.198 35.943 18.689 1.00 64.93 232 GLU E CA 1
ATOM 5211 C C . GLU E 1 201 ? -79.065 34.929 19.846 1.00 65.35 232 GLU E C 1
ATOM 5212 O O . GLU E 1 201 ? -78.026 34.277 19.952 1.00 67.34 232 GLU E O 1
ATOM 5214 N N . HIS E 1 202 ? -80.096 34.797 20.705 1.00 62.95 233 HIS E N 1
ATOM 5215 C CA . HIS E 1 202 ? -80.137 33.776 21.789 1.00 60.72 233 HIS E CA 1
ATOM 5216 C C . HIS E 1 202 ? -79.754 32.387 21.280 1.00 55.09 233 HIS E C 1
ATOM 5217 O O . HIS E 1 202 ? -80.091 32.030 20.144 1.00 55.37 233 HIS E O 1
ATOM 5224 N N . PRO E 1 203 ? -79.057 31.596 22.110 1.00 51.36 234 PRO E N 1
ATOM 5225 C CA . PRO E 1 203 ? -78.612 30.276 21.675 1.00 54.65 234 PRO E CA 1
ATOM 5226 C C . PRO E 1 203 ? -79.674 29.204 21.471 1.00 54.27 234 PRO E C 1
ATOM 5227 O O . PRO E 1 203 ? -79.341 28.113 21.044 1.00 52.87 234 PRO E O 1
ATOM 5231 N N . ALA E 1 204 ? -80.937 29.504 21.708 1.00 59.29 235 ALA E N 1
ATOM 5232 C CA . ALA E 1 204 ? -81.981 28.476 21.656 1.00 61.48 235 ALA E CA 1
ATOM 5233 C C . ALA E 1 204 ? -82.241 28.171 20.191 1.00 61.57 235 ALA E C 1
ATOM 5234 O O . ALA E 1 204 ? -82.644 27.070 19.862 1.00 56.44 235 ALA E O 1
ATOM 5236 N N . PHE E 1 205 ? -81.982 29.159 19.329 1.00 63.70 236 PHE E N 1
ATOM 5237 C CA . PHE E 1 205 ? -82.133 29.020 17.899 1.00 65.67 236 PHE E CA 1
ATOM 5238 C C . PHE E 1 205 ? -80.802 29.005 17.145 1.00 68.35 236 PHE E C 1
ATOM 5239 O O . PHE E 1 205 ? -80.737 28.415 16.077 1.00 72.99 236 PHE E O 1
ATOM 5247 N N . GLU E 1 206 ? -79.770 29.650 17.698 1.00 70.53 237 GLU E N 1
ATOM 5248 C CA . GLU E 1 206 ? -78.443 29.787 17.093 1.00 73.98 237 GLU E CA 1
ATOM 5249 C C . GLU E 1 206 ? -77.363 28.958 17.820 1.00 67.69 237 GLU E C 1
ATOM 5250 O O . GLU E 1 206 ? -76.361 29.492 18.328 1.00 61.46 237 GLU E O 1
ATOM 5252 N N . GLU F 1 53 ? -60.648 76.013 45.221 1.00 75.00 84 GLU F N 1
ATOM 5253 C CA . GLU F 1 53 ? -59.411 76.867 45.402 1.00 77.56 84 GLU F CA 1
ATOM 5254 C C . GLU F 1 53 ? -58.192 75.957 45.270 1.00 77.20 84 GLU F C 1
ATOM 5255 O O . GLU F 1 53 ? -57.340 76.102 44.368 1.00 78.07 84 GLU F O 1
ATOM 5257 N N . ALA F 1 54 ? -58.132 74.997 46.177 1.00 78.91 85 ALA F N 1
ATOM 5258 C CA . ALA F 1 54 ? -57.174 73.910 46.104 1.00 79.62 85 ALA F CA 1
ATOM 5259 C C . ALA F 1 54 ? -57.372 73.071 44.842 1.00 82.49 85 ALA F C 1
ATOM 5260 O O . ALA F 1 54 ? -56.405 72.612 44.221 1.00 81.80 85 ALA F O 1
ATOM 5262 N N . VAL F 1 55 ? -58.634 72.884 44.464 1.00 82.88 86 VAL F N 1
ATOM 5263 C CA . VAL F 1 55 ? -58.979 72.105 43.282 1.00 80.29 86 VAL F CA 1
ATOM 5264 C C . VAL F 1 55 ? -58.399 72.764 42.044 1.00 79.46 86 VAL F C 1
ATOM 5265 O O . VAL F 1 55 ? -58.005 72.085 41.104 1.00 76.31 86 VAL F O 1
ATOM 5269 N N . MET F 1 56 ? -58.361 74.093 42.052 1.00 80.00 87 MET F N 1
ATOM 5270 C CA . MET F 1 56 ? -57.848 74.856 40.923 1.00 80.73 87 MET F CA 1
ATOM 5271 C C . MET F 1 56 ? -56.338 74.756 40.743 1.00 84.01 87 MET F C 1
ATOM 5272 O O . MET F 1 56 ? -55.858 74.768 39.611 1.00 92.18 87 MET F O 1
ATOM 5277 N N . GLU F 1 57 ? -55.605 74.643 41.852 1.00 84.31 88 GLU F N 1
ATOM 5278 C CA . GLU F 1 57 ? -54.145 74.545 41.816 1.00 82.05 88 GLU F CA 1
ATOM 5279 C C . GLU F 1 57 ? -53.647 73.292 41.086 1.00 78.86 88 GLU F C 1
ATOM 5280 O O . GLU F 1 57 ? -52.559 73.316 40.514 1.00 74.41 88 GLU F O 1
ATOM 5282 N N . VAL F 1 58 ? -54.434 72.209 41.102 1.00 80.67 89 VAL F N 1
ATOM 5283 C CA . VAL F 1 58 ? -53.998 70.895 40.567 1.00 80.73 89 VAL F CA 1
ATOM 5284 C C . VAL F 1 58 ? -53.723 70.927 39.057 1.00 72.07 89 VAL F C 1
ATOM 5285 O O . VAL F 1 58 ? -54.495 71.509 38.309 1.00 69.04 89 VAL F O 1
ATOM 5289 N N . GLN F 1 59 ? -52.600 70.329 38.639 1.00 70.25 90 GLN F N 1
ATOM 5290 C CA . GLN F 1 59 ? -52.218 70.252 37.219 1.00 67.47 90 GLN F CA 1
ATOM 5291 C C . GLN F 1 59 ? -52.986 69.091 36.589 1.00 61.81 90 GLN F C 1
ATOM 5292 O O . GLN F 1 59 ? -53.056 68.012 37.165 1.00 60.01 90 GLN F O 1
ATOM 5294 N N . LEU F 1 60 ? -53.582 69.341 35.429 1.00 59.22 91 LEU F N 1
ATOM 5295 C CA . LEU F 1 60 ? -54.579 68.451 34.825 1.00 58.86 91 LEU F CA 1
ATOM 5296 C C . LEU F 1 60 ? -53.949 67.737 33.665 1.00 59.90 91 LEU F C 1
ATOM 5297 O O . LEU F 1 60 ? -53.907 68.272 32.560 1.00 67.06 91 LEU F O 1
ATOM 5302 N N . SER F 1 61 ? -53.435 66.539 33.911 1.00 60.30 92 SER F N 1
ATOM 5303 C CA . SER F 1 61 ? -52.635 65.841 32.901 1.00 60.94 92 SER F CA 1
ATOM 5304 C C . SER F 1 61 ? -53.158 64.444 32.624 1.00 59.50 92 SER F C 1
ATOM 5305 O O . SER F 1 61 ? -53.784 63.818 33.477 1.00 55.64 92 SER F O 1
ATOM 5308 N N . SER F 1 62 ? -52.912 63.993 31.398 1.00 62.24 93 SER F N 1
ATOM 5309 C CA . SER F 1 62 ? -53.519 62.787 30.847 1.00 71.38 93 SER F CA 1
ATOM 5310 C C . SER F 1 62 ? -52.575 62.186 29.821 1.00 75.22 93 SER F C 1
ATOM 5311 O O . SER F 1 62 ? -51.980 62.918 29.037 1.00 74.30 93 SER F O 1
ATOM 5314 N N . THR F 1 63 ? -52.472 60.859 29.805 1.00 78.84 94 THR F N 1
ATOM 5315 C CA . THR F 1 63 ? -51.844 60.160 28.689 1.00 81.77 94 THR F CA 1
ATOM 5316 C C . THR F 1 63 ? -52.803 59.991 27.492 1.00 81.68 94 THR F C 1
ATOM 5317 O O . THR F 1 63 ? -52.337 59.736 26.393 1.00 82.42 94 THR F O 1
ATOM 5321 N N . ALA F 1 64 ? -54.119 60.144 27.692 1.00 77.46 95 ALA F N 1
ATOM 5322 C CA . ALA F 1 64 ? -55.107 59.783 26.671 1.00 73.56 95 ALA F CA 1
ATOM 5323 C C . ALA F 1 64 ? -56.004 60.938 26.220 1.00 74.13 95 ALA F C 1
ATOM 5324 O O . ALA F 1 64 ? -57.131 60.705 25.770 1.00 71.28 95 ALA F O 1
ATOM 5326 N N . GLY F 1 65 ? -55.494 62.171 26.294 1.00 77.37 96 GLY F N 1
ATOM 5327 C CA . GLY F 1 65 ? -56.198 63.365 25.783 1.00 75.43 96 GLY F CA 1
ATOM 5328 C C . GLY F 1 65 ? -57.527 63.661 26.449 1.00 70.00 96 GLY F C 1
ATOM 5329 O O . GLY F 1 65 ? -58.474 64.118 25.789 1.00 69.33 96 GLY F O 1
ATOM 5330 N N . ILE F 1 66 ? -57.605 63.359 27.742 1.00 60.72 97 ILE F N 1
ATOM 5331 C CA . ILE F 1 66 ? -58.852 63.451 28.466 1.00 58.90 97 ILE F CA 1
ATOM 5332 C C . ILE F 1 66 ? -58.943 64.797 29.161 1.00 58.76 97 ILE F C 1
ATOM 5333 O O . ILE F 1 66 ? -58.018 65.202 29.858 1.00 52.73 97 ILE F O 1
ATOM 5338 N N . ASP F 1 67 ? -60.079 65.469 28.949 1.00 61.50 98 ASP F N 1
ATOM 5339 C CA . ASP F 1 67 ? -60.315 66.831 29.414 1.00 65.31 98 ASP F CA 1
ATOM 5340 C C . ASP F 1 67 ? -61.028 66.844 30.770 1.00 65.28 98 ASP F C 1
ATOM 5341 O O . ASP F 1 67 ? -62.270 66.769 30.857 1.00 66.03 98 ASP F O 1
ATOM 5346 N N . TYR F 1 68 ? -60.235 66.987 31.826 1.00 60.46 99 TYR F N 1
ATOM 5347 C CA . TYR F 1 68 ? -60.746 66.889 33.196 1.00 60.41 99 TYR F CA 1
ATOM 5348 C C . TYR F 1 68 ? -61.445 68.164 33.701 1.00 55.63 99 TYR F C 1
ATOM 5349 O O . TYR F 1 68 ? -61.919 68.189 34.842 1.00 57.73 99 TYR F O 1
ATOM 5358 N N . THR F 1 69 ? -61.532 69.201 32.867 1.00 49.46 100 THR F N 1
ATOM 5359 C CA . THR F 1 69 ? -62.106 70.485 33.286 1.00 46.85 100 THR F CA 1
ATOM 5360 C C . THR F 1 69 ? -63.510 70.365 33.874 1.00 47.39 100 THR F C 1
ATOM 5361 O O . THR F 1 69 ? -63.834 71.023 34.853 1.00 44.06 100 THR F O 1
ATOM 5365 N N . VAL F 1 70 ? -64.336 69.508 33.287 1.00 49.81 101 VAL F N 1
ATOM 5366 C CA . VAL F 1 70 ? -65.733 69.452 33.667 1.00 51.46 101 VAL F CA 1
ATOM 5367 C C . VAL F 1 70 ? -65.821 68.965 35.087 1.00 51.16 101 VAL F C 1
ATOM 5368 O O . VAL F 1 70 ? -66.499 69.570 35.903 1.00 53.85 101 VAL F O 1
ATOM 5372 N N . LEU F 1 71 ? -65.140 67.855 35.340 1.00 50.74 102 LEU F N 1
ATOM 5373 C CA . LEU F 1 71 ? -64.992 67.310 36.664 1.00 51.30 102 LEU F CA 1
ATOM 5374 C C . LEU F 1 71 ? -64.420 68.357 37.582 1.00 51.36 102 LEU F C 1
ATOM 5375 O O . LEU F 1 71 ? -64.982 68.624 38.642 1.00 57.14 102 LEU F O 1
ATOM 5380 N N . ARG F 1 72 ? -63.298 68.948 37.179 1.00 51.80 103 ARG F N 1
ATOM 5381 C CA . ARG F 1 72 ? -62.630 69.961 37.998 1.00 56.19 103 ARG F CA 1
ATOM 5382 C C . ARG F 1 72 ? -63.609 71.046 38.412 1.00 58.97 103 ARG F C 1
ATOM 5383 O O . ARG F 1 72 ? -63.619 71.463 39.560 1.00 65.63 103 ARG F O 1
ATOM 5391 N N . ASP F 1 73 ? -64.404 71.513 37.461 1.00 61.59 104 ASP F N 1
ATOM 5392 C CA . ASP F 1 73 ? -65.317 72.611 37.705 1.00 60.60 104 ASP F CA 1
ATOM 5393 C C . ASP F 1 73 ? -66.405 72.184 38.647 1.00 58.47 104 ASP F C 1
ATOM 5394 O O . ASP F 1 73 ? -66.804 72.958 39.506 1.00 60.70 104 ASP F O 1
ATOM 5399 N N . HIS F 1 74 ? -66.877 70.949 38.508 1.00 64.22 105 HIS F N 1
ATOM 5400 C CA . HIS F 1 74 ? -67.852 70.405 39.458 1.00 68.99 105 HIS F CA 1
ATOM 5401 C C . HIS F 1 74 ? -67.235 70.326 40.835 1.00 64.78 105 HIS F C 1
ATOM 5402 O O . HIS F 1 74 ? -67.800 70.837 41.805 1.00 65.56 105 HIS F O 1
ATOM 5409 N N . LEU F 1 75 ? -66.062 69.710 40.903 1.00 61.18 106 LEU F N 1
ATOM 5410 C CA . LEU F 1 75 ? -65.410 69.458 42.187 1.00 63.74 106 LEU F CA 1
ATOM 5411 C C . LEU F 1 75 ? -65.086 70.748 42.922 1.00 66.26 106 LEU F C 1
ATOM 5412 O O . LEU F 1 75 ? -65.149 70.791 44.151 1.00 71.31 106 LEU F O 1
ATOM 5414 N N . ALA F 1 76 ? -64.668 71.751 42.164 1.00 63.40 107 ALA F N 1
ATOM 5415 C CA . ALA F 1 76 ? -64.310 73.040 42.718 1.00 58.84 107 ALA F CA 1
ATOM 5416 C C . ALA F 1 76 ? -65.520 73.679 43.334 1.00 57.30 107 ALA F C 1
ATOM 5417 O O . ALA F 1 76 ? -65.487 74.082 44.498 1.00 65.10 107 ALA F O 1
ATOM 5419 N N . ASN F 1 77 ? -66.593 73.760 42.551 1.00 54.75 108 ASN F N 1
ATOM 5420 C CA . ASN F 1 77 ? -67.817 74.421 42.984 1.00 56.32 108 ASN F CA 1
ATOM 5421 C C . ASN F 1 77 ? -68.628 73.592 44.008 1.00 59.14 108 ASN F C 1
ATOM 5422 O O . ASN F 1 77 ? -69.643 74.069 44.518 1.00 63.25 108 ASN F O 1
ATOM 5424 N N . GLY F 1 78 ? -68.175 72.371 44.318 1.00 58.57 109 GLY F N 1
ATOM 5425 C CA . GLY F 1 78 ? -68.752 71.557 45.397 1.00 55.87 109 GLY F CA 1
ATOM 5426 C C . GLY F 1 78 ? -69.919 70.716 44.939 1.00 51.55 109 GLY F C 1
ATOM 5427 O O . GLY F 1 78 ? -70.856 70.488 45.684 1.00 43.33 109 GLY F O 1
ATOM 5428 N N . GLU F 1 79 ? -69.825 70.240 43.708 1.00 59.42 110 GLU F N 1
ATOM 5429 C CA . GLU F 1 79 ? -70.937 69.629 42.997 1.00 71.38 110 GLU F CA 1
ATOM 5430 C C . GLU F 1 79 ? -70.632 68.131 42.899 1.00 73.61 110 GLU F C 1
ATOM 5431 O O . GLU F 1 79 ? -70.423 67.586 41.813 1.00 68.55 110 GLU F O 1
ATOM 5437 N N . PHE F 1 80 ? -70.593 67.489 44.066 1.00 72.00 111 PHE F N 1
ATOM 5438 C CA . PHE F 1 80 ? -70.050 66.137 44.202 1.00 65.91 111 PHE F CA 1
ATOM 5439 C C . PHE F 1 80 ? -70.836 65.087 43.438 1.00 61.84 111 PHE F C 1
ATOM 5440 O O . PHE F 1 80 ? -70.244 64.149 42.895 1.00 63.43 111 PHE F O 1
ATOM 5448 N N . ARG F 1 81 ? -72.163 65.205 43.449 1.00 60.76 112 ARG F N 1
ATOM 5449 C CA . ARG F 1 81 ? -73.024 64.249 42.730 1.00 62.52 112 ARG F CA 1
ATOM 5450 C C . ARG F 1 81 ? -72.636 64.218 41.259 1.00 62.17 112 ARG F C 1
ATOM 5451 O O . ARG F 1 81 ? -72.376 63.156 40.701 1.00 55.74 112 ARG F O 1
ATOM 5453 N N . GLU F 1 82 ? -72.539 65.399 40.656 1.00 69.11 113 GLU F N 1
ATOM 5454 C CA . GLU F 1 82 ? -72.190 65.515 39.229 1.00 75.10 113 GLU F CA 1
ATOM 5455 C C . GLU F 1 82 ? -70.762 65.059 38.984 1.00 71.92 113 GLU F C 1
ATOM 5456 O O . GLU F 1 82 ? -70.468 64.463 37.952 1.00 64.08 113 GLU F O 1
ATOM 5462 N N . ALA F 1 83 ? -69.882 65.378 39.935 1.00 70.49 114 ALA F N 1
ATOM 5463 C CA . ALA F 1 83 ? -68.472 65.011 39.852 1.00 67.98 114 ALA F CA 1
ATOM 5464 C C . ALA F 1 83 ? -68.294 63.520 39.866 1.00 62.77 114 ALA F C 1
ATOM 5465 O O . ALA F 1 83 ? -67.450 62.995 39.150 1.00 64.74 114 ALA F O 1
ATOM 5467 N N . GLU F 1 84 ? -69.088 62.848 40.692 1.00 58.44 115 GLU F N 1
ATOM 5468 C CA . GLU F 1 84 ? -69.080 61.405 40.747 1.00 58.55 115 GLU F CA 1
ATOM 5469 C C . GLU F 1 84 ? -69.479 60.841 39.398 1.00 56.92 115 GLU F C 1
ATOM 5470 O O . GLU F 1 84 ? -68.752 60.031 38.814 1.00 57.29 115 GLU F O 1
ATOM 5476 N N . ASP F 1 85 ? -70.601 61.319 38.871 1.00 54.05 116 ASP F N 1
ATOM 5477 C CA . ASP F 1 85 ? -71.051 60.907 37.543 1.00 53.39 116 ASP F CA 1
ATOM 5478 C C . ASP F 1 85 ? -70.001 61.136 36.470 1.00 51.12 116 ASP F C 1
ATOM 5479 O O . ASP F 1 85 ? -69.722 60.247 35.679 1.00 45.95 116 ASP F O 1
ATOM 5484 N N . GLU F 1 86 ? -69.378 62.307 36.486 1.00 52.68 117 GLU F N 1
ATOM 5485 C CA . GLU F 1 86 ? -68.304 62.597 35.545 1.00 53.10 117 GLU F CA 1
ATOM 5486 C C . GLU F 1 86 ? -67.171 61.590 35.707 1.00 51.33 117 GLU F C 1
ATOM 5487 O O . GLU F 1 86 ? -66.749 60.961 34.738 1.00 52.25 117 GLU F O 1
ATOM 5493 N N . THR F 1 87 ? -66.692 61.438 36.935 1.00 49.25 118 THR F N 1
ATOM 5494 C CA . THR F 1 87 ? -65.652 60.465 37.247 1.00 47.94 118 THR F CA 1
ATOM 5495 C C . THR F 1 87 ? -65.931 59.117 36.586 1.00 43.05 118 THR F C 1
ATOM 5496 O O . THR F 1 87 ? -65.076 58.598 35.886 1.00 39.91 118 THR F O 1
ATOM 5500 N N . ARG F 1 88 ? -67.128 58.573 36.789 1.00 42.09 119 ARG F N 1
ATOM 5501 C CA . ARG F 1 88 ? -67.480 57.249 36.236 1.00 42.23 119 ARG F CA 1
ATOM 5502 C C . ARG F 1 88 ? -67.332 57.252 34.715 1.00 42.52 119 ARG F C 1
ATOM 5503 O O . ARG F 1 88 ? -66.664 56.371 34.146 1.00 43.07 119 ARG F O 1
ATOM 5505 N N . ALA F 1 89 ? -67.893 58.286 34.084 1.00 40.96 120 ALA F N 1
ATOM 5506 C CA . ALA F 1 89 ? -67.830 58.459 32.627 1.00 40.01 120 ALA F CA 1
ATOM 5507 C C . ALA F 1 89 ? -66.421 58.481 32.089 1.00 40.06 120 ALA F C 1
ATOM 5508 O O . ALA F 1 89 ? -66.153 57.945 31.024 1.00 40.72 120 ALA F O 1
ATOM 5510 N N . LEU F 1 90 ? -65.516 59.123 32.816 1.00 42.00 121 LEU F N 1
ATOM 5511 C CA . LEU F 1 90 ? -64.118 59.202 32.377 1.00 44.37 121 LEU F CA 1
ATOM 5512 C C . LEU F 1 90 ? -63.453 57.842 32.494 1.00 46.68 121 LEU F C 1
ATOM 5513 O O . LEU F 1 90 ? -62.778 57.412 31.569 1.00 49.21 121 LEU F O 1
ATOM 5518 N N . LEU F 1 91 ? -63.661 57.171 33.630 1.00 49.85 122 LEU F N 1
ATOM 5519 C CA . LEU F 1 91 ? -63.109 55.829 33.856 1.00 47.15 122 LEU F CA 1
ATOM 5520 C C . LEU F 1 91 ? -63.526 54.931 32.722 1.00 45.05 122 LEU F C 1
ATOM 5521 O O . LEU F 1 91 ? -62.720 54.122 32.273 1.00 47.82 122 LEU F O 1
ATOM 5523 N N . ILE F 1 92 ? -64.751 55.109 32.224 1.00 40.73 123 ILE F N 1
ATOM 5524 C CA . ILE F 1 92 ? -65.216 54.345 31.063 1.00 42.06 123 ILE F CA 1
ATOM 5525 C C . ILE F 1 92 ? -64.399 54.683 29.808 1.00 39.12 123 ILE F C 1
ATOM 5526 O O . ILE F 1 92 ? -63.833 53.798 29.164 1.00 35.43 123 ILE F O 1
ATOM 5531 N N . LYS F 1 93 ? -64.378 55.963 29.465 1.00 38.39 124 LYS F N 1
ATOM 5532 C CA . LYS F 1 93 ? -63.623 56.448 28.330 1.00 39.80 124 LYS F CA 1
ATOM 5533 C C . LYS F 1 93 ? -62.167 55.965 28.402 1.00 43.21 124 LYS F C 1
ATOM 5534 O O . LYS F 1 93 ? -61.600 55.494 27.416 1.00 44.30 124 LYS F O 1
ATOM 5536 N N . LEU F 1 94 ? -61.576 56.098 29.583 1.00 47.49 125 LEU F N 1
ATOM 5537 C CA . LEU F 1 94 ? -60.192 55.685 29.847 1.00 49.71 125 LEU F CA 1
ATOM 5538 C C . LEU F 1 94 ? -59.918 54.210 29.618 1.00 53.74 125 LEU F C 1
ATOM 5539 O O . LEU F 1 94 ? -58.796 53.821 29.249 1.00 58.70 125 LEU F O 1
ATOM 5544 N N . ALA F 1 95 ? -60.926 53.385 29.874 1.00 57.45 126 ALA F N 1
ATOM 5545 C CA . ALA F 1 95 ? -60.774 51.933 29.770 1.00 63.06 126 ALA F CA 1
ATOM 5546 C C . ALA F 1 95 ? -60.752 51.443 28.328 1.00 66.90 126 ALA F C 1
ATOM 5547 O O . ALA F 1 95 ? -60.493 50.262 28.079 1.00 67.33 126 ALA F O 1
ATOM 5549 N N . GLY F 1 96 ? -61.021 52.338 27.380 1.00 70.97 127 GLY F N 1
ATOM 5550 C CA . GLY F 1 96 ? -60.863 52.015 25.983 1.00 75.09 127 GLY F CA 1
ATOM 5551 C C . GLY F 1 96 ? -62.190 51.709 25.320 1.00 72.82 127 GLY F C 1
ATOM 5552 O O . GLY F 1 96 ? -63.214 51.591 25.994 1.00 68.31 127 GLY F O 1
ATOM 5553 N N . PRO F 1 97 ? -62.157 51.532 23.990 1.00 70.82 128 PRO F N 1
ATOM 5554 C CA . PRO F 1 97 ? -63.332 51.519 23.141 1.00 67.39 128 PRO F CA 1
ATOM 5555 C C . PRO F 1 97 ? -64.375 50.454 23.460 1.00 71.56 128 PRO F C 1
ATOM 5556 O O . PRO F 1 97 ? -65.579 50.741 23.380 1.00 73.56 128 PRO F O 1
ATOM 5560 N N . GLU F 1 98 ? -63.933 49.236 23.782 1.00 72.22 129 GLU F N 1
ATOM 5561 C CA . GLU F 1 98 ? -64.869 48.155 24.130 1.00 70.94 129 GLU F CA 1
ATOM 5562 C C . GLU F 1 98 ? -65.679 48.567 25.363 1.00 72.23 129 GLU F C 1
ATOM 5563 O O . GLU F 1 98 ? -66.915 48.444 25.388 1.00 73.59 129 GLU F O 1
ATOM 5565 N N . ALA F 1 99 ? -64.973 49.106 26.354 1.00 72.74 130 ALA F N 1
ATOM 5566 C CA . ALA F 1 99 ? -65.594 49.592 27.586 1.00 75.76 130 ALA F CA 1
ATOM 5567 C C . ALA F 1 99 ? -66.674 50.623 27.309 1.00 69.44 130 ALA F C 1
ATOM 5568 O O . ALA F 1 99 ? -67.740 50.598 27.931 1.00 71.04 130 ALA F O 1
ATOM 5570 N N . VAL F 1 100 ? -66.373 51.540 26.396 1.00 65.80 131 VAL F N 1
ATOM 5571 C CA . VAL F 1 100 ? -67.284 52.635 26.063 1.00 68.11 131 VAL F CA 1
ATOM 5572 C C . VAL F 1 100 ? -68.512 52.140 25.362 1.00 65.64 131 VAL F C 1
ATOM 5573 O O . VAL F 1 100 ? -69.610 52.664 25.600 1.00 64.55 131 VAL F O 1
ATOM 5577 N N . LYS F 1 101 ? -68.289 51.190 24.452 1.00 64.92 132 LYS F N 1
ATOM 5578 C CA . LYS F 1 101 ? -69.349 50.619 23.617 1.00 66.49 132 LYS F CA 1
ATOM 5579 C C . LYS F 1 101 ? -70.460 50.041 24.496 1.00 72.03 132 LYS F C 1
ATOM 5580 O O . LYS F 1 101 ? -71.642 50.366 24.344 1.00 61.42 132 LYS F O 1
ATOM 5582 N N . ARG F 1 102 ? -70.058 49.218 25.452 1.00 86.23 133 ARG F N 1
ATOM 5583 C CA . ARG F 1 102 ? -71.006 48.619 26.391 1.00 99.61 133 ARG F CA 1
ATOM 5584 C C . ARG F 1 102 ? -71.323 49.497 27.614 1.00 97.02 133 ARG F C 1
ATOM 5585 O O . ARG F 1 102 ? -72.338 49.274 28.275 1.00 104.37 133 ARG F O 1
ATOM 5593 N N . ASN F 1 103 ? -70.433 50.433 27.942 1.00 87.49 134 ASN F N 1
ATOM 5594 C CA . ASN F 1 103 ? -70.699 51.490 28.919 1.00 81.30 134 ASN F CA 1
ATOM 5595 C C . ASN F 1 103 ? -70.560 51.127 30.416 1.00 79.19 134 ASN F C 1
ATOM 5596 O O . ASN F 1 103 ? -71.006 51.884 31.278 1.00 76.67 134 ASN F O 1
ATOM 5601 N N . TRP F 1 104 ? -69.960 49.984 30.738 1.00 80.63 135 TRP F N 1
ATOM 5602 C CA . TRP F 1 104 ? -69.372 49.768 32.077 1.00 81.84 135 TRP F CA 1
ATOM 5603 C C . TRP F 1 104 ? -67.949 49.279 31.857 1.00 71.77 135 TRP F C 1
ATOM 5604 O O . TRP F 1 104 ? -67.500 49.173 30.701 1.00 71.03 135 TRP F O 1
ATOM 5615 N N . VAL F 1 105 ? -67.247 48.985 32.943 1.00 64.76 136 VAL F N 1
ATOM 5616 C CA . VAL F 1 105 ? -65.846 48.573 32.868 1.00 66.23 136 VAL F CA 1
ATOM 5617 C C . VAL F 1 105 ? -65.663 47.173 33.439 1.00 67.13 136 VAL F C 1
ATOM 5618 O O . VAL F 1 105 ? -66.231 46.848 34.473 1.00 69.23 136 VAL F O 1
ATOM 5622 N N . TYR F 1 106 ? -64.861 46.355 32.763 1.00 65.82 137 TYR F N 1
ATOM 5623 C CA . TYR F 1 106 ? -64.502 45.049 33.280 1.00 65.29 137 TYR F CA 1
ATOM 5624 C C . TYR F 1 106 ? -63.196 45.210 34.026 1.00 63.35 137 TYR F C 1
ATOM 5625 O O . TYR F 1 106 ? -62.269 45.870 33.538 1.00 59.95 137 TYR F O 1
ATOM 5627 N N . PHE F 1 107 ? -63.122 44.581 35.195 1.00 61.18 138 PHE F N 1
ATOM 5628 C CA . PHE F 1 107 ? -61.955 44.674 36.080 1.00 63.05 138 PHE F CA 1
ATOM 5629 C C . PHE F 1 107 ? -60.610 44.491 35.358 1.00 63.01 138 PHE F C 1
ATOM 5630 O O . PHE F 1 107 ? -59.619 45.149 35.692 1.00 62.70 138 PHE F O 1
ATOM 5638 N N . THR F 1 108 ? -60.606 43.603 34.364 1.00 62.29 139 THR F N 1
ATOM 5639 C CA . THR F 1 108 ? -59.480 43.375 33.446 1.00 57.68 139 THR F CA 1
ATOM 5640 C C . THR F 1 108 ? -58.930 44.637 32.793 1.00 57.70 139 THR F C 1
ATOM 5641 O O . THR F 1 108 ? -57.711 44.791 32.643 1.00 58.89 139 THR F O 1
ATOM 5645 N N . GLU F 1 109 ? -59.841 45.524 32.409 1.00 55.78 140 GLU F N 1
ATOM 5646 C CA . GLU F 1 109 ? -59.495 46.719 31.664 1.00 57.40 140 GLU F CA 1
ATOM 5647 C C . GLU F 1 109 ? -58.841 47.824 32.465 1.00 54.32 140 GLU F C 1
ATOM 5648 O O . GLU F 1 109 ? -58.276 48.741 31.884 1.00 52.33 140 GLU F O 1
ATOM 5654 N N . VAL F 1 110 ? -58.912 47.763 33.783 1.00 58.05 141 VAL F N 1
ATOM 5655 C CA . VAL F 1 110 ? -58.247 48.773 34.625 1.00 62.64 141 VAL F CA 1
ATOM 5656 C C . VAL F 1 110 ? -56.751 48.830 34.319 1.00 57.89 141 VAL F C 1
ATOM 5657 O O . VAL F 1 110 ? -56.170 49.912 34.313 1.00 53.05 141 VAL F O 1
ATOM 5661 N N . LYS F 1 111 ? -56.155 47.662 34.066 1.00 59.49 142 LYS F N 1
ATOM 5662 C CA . LYS F 1 111 ? -54.777 47.537 33.538 1.00 57.81 142 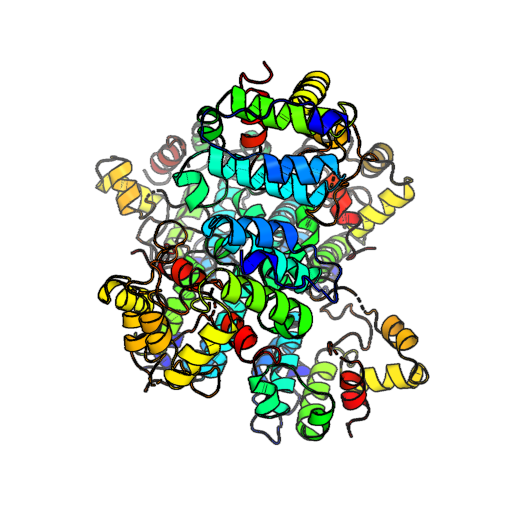LYS F CA 1
ATOM 5663 C C . LYS F 1 111 ? -54.462 48.582 32.460 1.00 55.60 142 LYS F C 1
ATOM 5664 O O . LYS F 1 111 ? -53.421 49.236 32.508 1.00 48.12 142 LYS F O 1
ATOM 5666 N N . ASN F 1 112 ? -55.406 48.758 31.537 1.00 62.08 143 ASN F N 1
ATOM 5667 C CA . ASN F 1 112 ? -55.323 49.744 30.435 1.00 65.52 143 ASN F CA 1
ATOM 5668 C C . ASN F 1 112 ? -55.230 51.233 30.837 1.00 63.69 143 ASN F C 1
ATOM 5669 O O . ASN F 1 112 ? -54.603 52.013 30.125 1.00 66.99 143 ASN F O 1
ATOM 5671 N N . ILE F 1 113 ? -55.798 51.600 31.984 1.00 59.28 144 ILE F N 1
ATOM 5672 C CA . ILE F 1 113 ? -55.802 52.983 32.439 1.00 56.94 144 ILE F CA 1
ATOM 5673 C C . ILE F 1 113 ? -54.424 53.372 32.986 1.00 57.69 144 ILE F C 1
ATOM 5674 O O . ILE F 1 113 ? -53.825 52.635 33.776 1.00 56.47 144 ILE F O 1
ATOM 5679 N N . SER F 1 114 ? -53.947 54.554 32.604 1.00 57.59 145 SER F N 1
ATOM 5680 C CA . SER F 1 114 ? -52.586 54.962 32.925 1.00 54.85 145 SER F CA 1
ATOM 5681 C C . SER F 1 114 ? -52.490 55.458 34.335 1.00 53.70 145 SER F C 1
ATOM 5682 O O . SER F 1 114 ? -53.495 55.851 34.960 1.00 52.08 145 SER F O 1
ATOM 5685 N N . VAL F 1 115 ? -51.259 55.437 34.826 1.00 57.55 146 VAL F N 1
ATOM 5686 C CA . VAL F 1 115 ? -50.934 55.964 36.146 1.00 65.43 146 VAL F CA 1
ATOM 5687 C C . VAL F 1 115 ? -51.365 57.427 36.229 1.00 70.23 146 VAL F C 1
ATOM 5688 O O . VAL F 1 115 ? -52.090 57.823 37.161 1.00 79.83 146 VAL F O 1
ATOM 5692 N N . THR F 1 116 ? -50.941 58.201 35.235 1.00 66.20 147 THR F N 1
ATOM 5693 C CA . THR F 1 116 ? -51.123 59.655 35.250 1.00 66.71 147 THR F CA 1
ATOM 5694 C C . THR F 1 116 ? -52.601 60.017 35.400 1.00 65.26 147 THR F C 1
ATOM 5695 O O . THR F 1 116 ? -52.979 60.835 36.242 1.00 63.36 147 THR F O 1
ATOM 5699 N N . ASP F 1 117 ? -53.427 59.370 34.578 1.00 64.18 148 ASP F N 1
ATOM 5700 C CA . ASP F 1 117 ? -54.853 59.653 34.514 1.00 62.16 148 ASP F CA 1
ATOM 5701 C C . ASP F 1 117 ? -55.495 59.388 35.853 1.00 59.03 148 ASP F C 1
ATOM 5702 O O . ASP F 1 117 ? -56.216 60.234 36.377 1.00 56.96 148 ASP F O 1
ATOM 5707 N N . PHE F 1 118 ? -55.201 58.220 36.411 1.00 59.57 149 PHE F N 1
ATOM 5708 C CA . PHE F 1 118 ? -55.660 57.876 37.762 1.00 57.55 149 PHE F CA 1
ATOM 5709 C C . PHE F 1 118 ? -55.191 58.859 38.812 1.00 54.42 149 PHE F C 1
ATOM 5710 O O . PHE F 1 118 ? -55.982 59.361 39.612 1.00 53.55 149 PHE F O 1
ATOM 5718 N N . GLN F 1 119 ? -53.900 59.133 38.797 1.00 52.10 150 GLN F N 1
ATOM 5719 C CA . GLN F 1 119 ? -53.343 60.102 39.719 1.00 54.01 150 GLN F CA 1
ATOM 5720 C C . GLN F 1 119 ? -54.053 61.441 39.622 1.00 55.59 150 GLN F C 1
ATOM 5721 O O . GLN F 1 119 ? -54.299 62.081 40.644 1.00 55.31 150 GLN F O 1
ATOM 5727 N N . THR F 1 120 ? -54.373 61.861 38.398 1.00 57.47 151 THR F N 1
ATOM 5728 C CA . THR F 1 120 ? -55.053 63.136 38.179 1.00 57.47 151 THR F CA 1
ATOM 5729 C C . THR F 1 120 ? -56.405 63.118 38.876 1.00 53.76 151 THR F C 1
ATOM 5730 O O . THR F 1 120 ? -56.724 64.032 39.645 1.00 53.53 151 THR F O 1
ATOM 5734 N N . LEU F 1 121 ? -57.183 62.077 38.616 1.00 52.26 152 LEU F N 1
ATOM 5735 C CA . LEU F 1 121 ? -58.497 61.928 39.247 1.00 54.70 152 LEU F CA 1
ATOM 5736 C C . LEU F 1 121 ? -58.380 62.021 40.750 1.00 55.39 152 LEU F C 1
ATOM 5737 O O . LEU F 1 121 ? -59.072 62.809 41.404 1.00 52.99 152 LEU F O 1
ATOM 5742 N N . ASP F 1 122 ? -57.466 61.214 41.277 1.00 59.14 153 ASP F N 1
ATOM 5743 C CA . ASP F 1 122 ? -57.232 61.099 42.714 1.00 61.04 153 ASP F CA 1
ATOM 5744 C C . ASP F 1 122 ? -56.799 62.433 43.309 1.00 63.68 153 ASP F C 1
ATOM 5745 O O . ASP F 1 122 ? -57.378 62.878 44.302 1.00 67.82 153 ASP F O 1
ATOM 5750 N N . ASN F 1 123 ? -55.819 63.077 42.669 1.00 63.26 154 ASN F N 1
ATOM 5751 C CA . ASN F 1 123 ? -55.397 64.440 43.036 1.00 62.65 154 ASN F CA 1
ATOM 5752 C C . ASN F 1 123 ? -56.567 65.416 43.173 1.00 67.24 154 ASN F C 1
ATOM 5753 O O . ASN F 1 123 ? -56.685 66.100 44.178 1.00 66.33 154 ASN F O 1
ATOM 5758 N N . LEU F 1 124 ? -57.448 65.438 42.173 1.00 68.04 155 LEU F N 1
ATOM 5759 C CA . LEU F 1 124 ? -58.634 66.294 42.190 1.00 64.16 155 LEU F CA 1
ATOM 5760 C C . LEU F 1 124 ? -59.599 65.931 43.308 1.00 57.04 155 LEU F C 1
ATOM 5761 O O . LEU F 1 124 ? -60.063 66.808 44.019 1.00 57.66 155 LEU F O 1
ATOM 5766 N N . TRP F 1 125 ? -59.934 64.655 43.434 1.00 51.34 156 TRP F N 1
ATOM 5767 C CA . TRP F 1 125 ? -60.844 64.238 44.492 1.00 51.62 156 TRP F CA 1
ATOM 5768 C C . TRP F 1 125 ? -60.257 64.544 45.876 1.00 54.22 156 TRP F C 1
ATOM 5769 O O . TRP F 1 125 ? -60.959 65.051 46.753 1.00 48.72 156 TRP F O 1
ATOM 5780 N N . LYS F 1 126 ? -58.961 64.279 46.035 1.00 59.08 157 LYS F N 1
ATOM 5781 C CA . LYS F 1 126 ? -58.237 64.597 47.255 1.00 65.21 157 LYS F CA 1
ATOM 5782 C C . LYS F 1 126 ? -58.274 66.104 47.489 1.00 73.14 157 LYS F C 1
ATOM 5783 O O . LYS F 1 126 ? -58.615 66.553 48.585 1.00 81.53 157 LYS F O 1
ATOM 5785 N N . ALA F 1 127 ? -58.001 66.870 46.436 1.00 76.28 158 ALA F N 1
ATOM 5786 C CA . ALA F 1 127 ? -57.998 68.341 46.503 1.00 75.62 158 ALA F CA 1
ATOM 5787 C C . ALA F 1 127 ? -59.346 68.955 46.880 1.00 72.99 158 ALA F C 1
ATOM 5788 O O . ALA F 1 127 ? -59.394 69.931 47.606 1.00 73.22 158 ALA F O 1
ATOM 5790 N N . SER F 1 128 ? -60.433 68.369 46.391 1.00 68.58 159 SER F N 1
ATOM 5791 C CA . SER F 1 128 ? -61.764 68.890 46.632 1.00 66.43 159 SER F CA 1
ATOM 5792 C C . SER F 1 128 ? -62.288 68.597 48.019 1.00 72.37 159 SER F C 1
ATOM 5793 O O . SER F 1 128 ? -63.339 69.120 48.379 1.00 83.77 159 SER F O 1
ATOM 5796 N N . SER F 1 129 ? -61.573 67.788 48.805 1.00 75.33 160 SER F N 1
ATOM 5797 C CA . SER F 1 129 ? -62.154 67.153 49.981 1.00 76.64 160 SER F CA 1
ATOM 5798 C C . SER F 1 129 ? -61.326 67.272 51.263 1.00 76.20 160 SER F C 1
ATOM 5799 O O . SER F 1 129 ? -61.558 66.517 52.196 1.00 79.81 160 SER F O 1
ATOM 5802 N N . ASN F 1 130 ? -60.392 68.226 51.330 1.00 79.14 161 ASN F N 1
ATOM 5803 C CA . ASN F 1 130 ? -59.377 68.281 52.412 1.00 76.55 161 ASN F CA 1
ATOM 5804 C C . ASN F 1 130 ? -58.704 66.923 52.584 1.00 76.24 161 ASN F C 1
ATOM 5805 O O . ASN F 1 130 ? -58.501 66.462 53.701 1.00 82.05 161 ASN F O 1
ATOM 5807 N N . ASN F 1 131 ? -58.404 66.287 51.449 1.00 73.32 162 ASN F N 1
ATOM 5808 C CA . ASN F 1 131 ? -57.856 64.933 51.384 1.00 66.35 162 ASN F CA 1
ATOM 5809 C C . ASN F 1 131 ? -58.712 63.824 52.056 1.00 64.34 162 ASN F C 1
ATOM 5810 O O . ASN F 1 131 ? -58.176 62.774 52.410 1.00 67.10 162 ASN F O 1
ATOM 5812 N N . LYS F 1 132 ? -60.031 64.034 52.180 1.00 65.62 163 LYS F N 1
ATOM 5813 C CA . LYS F 1 132 ? -60.984 62.998 52.667 1.00 70.45 163 LYS F CA 1
ATOM 5814 C C . LYS F 1 132 ? -61.442 61.998 51.583 1.00 69.74 163 LYS F C 1
ATOM 5815 O O . LYS F 1 132 ? -61.789 60.865 51.903 1.00 58.42 163 LYS F O 1
ATOM 5817 N N . PHE F 1 133 ? -61.436 62.417 50.314 1.00 76.08 164 PHE F N 1
ATOM 5818 C CA . PHE F 1 133 ? -61.921 61.596 49.187 1.00 73.32 164 PHE F CA 1
ATOM 5819 C C . PHE F 1 133 ? -60.803 61.262 48.216 1.00 67.72 164 PHE F C 1
ATOM 5820 O O . PHE F 1 133 ? -59.797 61.969 48.140 1.00 61.64 164 PHE F O 1
ATOM 5828 N N . GLY F 1 134 ? -60.988 60.166 47.486 1.00 63.17 165 GLY F N 1
ATOM 5829 C CA . GLY F 1 134 ? -59.989 59.698 46.539 1.00 61.43 165 GLY F CA 1
ATOM 5830 C C . GLY F 1 134 ? -59.796 58.201 46.567 1.00 59.00 165 GLY F C 1
ATOM 5831 O O . GLY F 1 134 ? -60.117 57.536 47.534 1.00 55.74 165 GLY F O 1
ATOM 5832 N N . TYR F 1 135 ? -59.282 57.678 45.466 1.00 61.17 166 TYR F N 1
ATOM 5833 C CA . TYR F 1 135 ? -59.007 56.259 45.337 1.00 56.60 166 TYR F CA 1
ATOM 5834 C C . TYR F 1 135 ? -57.921 55.851 46.310 1.00 57.46 166 TYR F C 1
ATOM 5835 O O . TYR F 1 135 ? -58.032 54.816 46.961 1.00 51.86 166 TYR F O 1
ATOM 5844 N N . SER F 1 136 ? -56.870 56.664 46.385 1.00 61.50 167 SER F N 1
ATOM 5845 C CA . SER F 1 136 ? -55.734 56.410 47.283 1.00 71.96 167 SER F CA 1
ATOM 5846 C C . SER F 1 136 ? -56.166 56.352 48.744 1.00 67.90 167 SER F C 1
ATOM 5847 O O . SER F 1 136 ? -55.699 55.507 49.516 1.00 64.44 167 SER F O 1
ATOM 5850 N N . VAL F 1 137 ? -57.058 57.265 49.101 1.00 63.51 168 VAL F N 1
ATOM 5851 C CA . VAL F 1 137 ? -57.625 57.278 50.420 1.00 63.82 168 VAL F CA 1
ATOM 5852 C C . VAL F 1 137 ? -58.300 55.943 50.652 1.00 63.52 168 VAL F C 1
ATOM 5853 O O . VAL F 1 137 ? -58.092 55.306 51.675 1.00 71.02 168 VAL F O 1
ATOM 5857 N N . GLN F 1 138 ? -59.124 55.533 49.701 1.00 64.22 169 GLN F N 1
ATOM 5858 C CA . GLN F 1 138 ? -59.827 54.252 49.798 1.00 60.81 169 GLN F CA 1
ATOM 5859 C C . GLN F 1 138 ? -58.893 53.060 49.970 1.00 56.22 169 GLN F C 1
ATOM 5860 O O . GLN F 1 138 ? -59.177 52.200 50.782 1.00 51.47 169 GLN F O 1
ATOM 5862 N N . LYS F 1 139 ? -57.782 53.037 49.229 1.00 53.93 170 LYS F N 1
ATOM 5863 C CA . LYS F 1 139 ? -56.769 51.996 49.423 1.00 52.92 170 LYS F CA 1
ATOM 5864 C C . LYS F 1 139 ? -56.336 52.025 50.875 1.00 53.56 170 LYS F C 1
ATOM 5865 O O . LYS F 1 139 ? -56.448 51.002 51.542 1.00 51.49 170 LYS F O 1
ATOM 5867 N N . GLU F 1 140 ? -55.904 53.197 51.384 1.00 53.76 171 GLU F N 1
ATOM 5868 C CA . GLU F 1 140 ? -55.480 53.326 52.816 1.00 52.04 171 GLU F CA 1
ATOM 5869 C C . GLU F 1 140 ? -56.515 52.705 53.774 1.00 53.04 171 GLU F C 1
ATOM 5870 O O . GLU F 1 140 ? -56.175 51.784 54.516 1.00 56.57 171 GLU F O 1
ATOM 5872 N N . ILE F 1 141 ? -57.774 53.146 53.707 1.00 51.54 172 ILE F N 1
ATOM 5873 C CA . ILE F 1 141 ? -58.838 52.594 54.553 1.00 53.16 172 ILE F CA 1
ATOM 5874 C C . ILE F 1 141 ? -59.064 51.068 54.363 1.00 61.65 172 ILE F C 1
ATOM 5875 O O . ILE F 1 141 ? -59.361 50.364 55.326 1.00 66.14 172 ILE F O 1
ATOM 5877 N N . TRP F 1 142 ? -58.889 50.559 53.144 1.00 73.70 173 TRP F N 1
ATOM 5878 C CA . TRP F 1 142 ? -59.023 49.117 52.847 1.00 78.59 173 TRP F CA 1
ATOM 5879 C C . TRP F 1 142 ? -57.894 48.331 53.465 1.00 77.89 173 TRP F C 1
ATOM 5880 O O . TRP F 1 142 ? -58.128 47.306 54.107 1.00 81.19 173 TRP F O 1
ATOM 5891 N N . VAL F 1 143 ? -56.674 48.826 53.285 1.00 77.53 174 VAL F N 1
ATOM 5892 C CA . VAL F 1 143 ? -55.492 48.204 53.881 1.00 82.64 174 VAL F CA 1
ATOM 5893 C C . VAL F 1 143 ? -55.580 48.239 55.405 1.00 87.14 174 VAL F C 1
ATOM 5894 O O . VAL F 1 143 ? -55.341 47.228 56.059 1.00 88.68 174 VAL F O 1
ATOM 5898 N N . GLN F 1 144 ? -55.966 49.390 55.963 1.00 96.00 175 GLN F N 1
ATOM 5899 C CA . GLN F 1 144 ? -56.153 49.524 57.421 1.00 94.00 175 GLN F CA 1
ATOM 5900 C C . GLN F 1 144 ? -57.188 48.527 57.962 1.00 97.40 175 GLN F C 1
ATOM 5901 O O . GLN F 1 144 ? -57.009 48.038 59.063 1.00 103.97 175 GLN F O 1
ATOM 5903 N N . ASN F 1 145 ? -58.224 48.186 57.178 1.00 101.42 176 ASN F N 1
ATOM 5904 C CA . ASN F 1 145 ? -59.178 47.103 57.544 1.00 100.79 176 ASN F CA 1
ATOM 5905 C C . ASN F 1 145 ? -58.758 45.690 57.047 1.00 100.77 176 ASN F C 1
ATOM 5906 O O . ASN F 1 145 ? -59.619 44.843 56.795 1.00 97.21 176 ASN F O 1
ATOM 5908 N N . GLN F 1 146 ? -57.442 45.438 56.947 1.00 97.16 177 GLN F N 1
ATOM 5909 C CA . GLN F 1 146 ? -56.886 44.102 56.667 1.00 94.79 177 GLN F CA 1
ATOM 5910 C C . GLN F 1 146 ? -57.417 43.484 55.368 1.00 90.81 177 GLN F C 1
ATOM 5911 O O . GLN F 1 146 ? -57.688 42.280 55.311 1.00 94.54 177 GLN F O 1
ATOM 5913 N N . LYS F 1 147 ? -57.556 44.327 54.338 1.00 83.90 178 LYS F N 1
ATOM 5914 C CA . LYS F 1 147 ? -58.198 43.983 53.037 1.00 77.85 178 LYS F CA 1
ATOM 5915 C C . LYS F 1 147 ? -59.563 43.274 53.159 1.00 74.49 178 LYS F C 1
ATOM 5916 O O . LYS F 1 147 ? -60.012 42.643 52.211 1.00 67.75 178 LYS F O 1
ATOM 5918 N N . ARG F 1 148 ? -60.231 43.431 54.307 1.00 78.15 179 ARG F N 1
ATOM 5919 C CA . ARG F 1 148 ? -61.440 42.677 54.642 1.00 84.95 179 ARG F CA 1
ATOM 5920 C C . ARG F 1 148 ? -62.659 43.511 54.228 1.00 83.30 179 ARG F C 1
ATOM 5921 O O . ARG F 1 148 ? -63.003 44.490 54.888 1.00 90.36 179 ARG F O 1
ATOM 5923 N N . TRP F 1 149 ? -63.288 43.122 53.124 1.00 83.70 180 TRP F N 1
ATOM 5924 C CA . TRP F 1 149 ? -64.265 43.976 52.414 1.00 89.34 180 TRP F CA 1
ATOM 5925 C C . TRP F 1 149 ? -65.402 44.591 53.251 1.00 81.82 180 TRP F C 1
ATOM 5926 O O . TRP F 1 149 ? -65.574 45.805 53.238 1.00 73.30 180 TRP F O 1
ATOM 5937 N N . PRO F 1 150 ? -66.191 43.766 53.954 1.00 82.49 181 PRO F N 1
ATOM 5938 C CA . PRO F 1 150 ? -67.362 44.338 54.623 1.00 81.21 181 PRO F CA 1
ATOM 5939 C C . PRO F 1 150 ? -66.997 45.221 55.824 1.00 81.83 181 PRO F C 1
ATOM 5940 O O . PRO F 1 150 ? -67.777 46.111 56.162 1.00 78.72 181 PRO F O 1
ATOM 5944 N N . LYS F 1 151 ? -65.844 44.969 56.457 1.00 81.50 182 LYS F N 1
ATOM 5945 C CA . LYS F 1 151 ? -65.272 45.894 57.446 1.00 80.92 182 LYS F CA 1
ATOM 5946 C C . LYS F 1 151 ? -65.099 47.270 56.805 1.00 87.88 182 LYS F C 1
ATOM 5947 O O . LYS F 1 151 ? -65.632 48.278 57.275 1.00 95.02 182 LYS F O 1
ATOM 5949 N N . PHE F 1 152 ? -64.374 47.272 55.695 1.00 94.87 183 PHE F N 1
ATOM 5950 C CA . PHE F 1 152 ? -64.128 48.456 54.863 1.00 92.85 183 PHE F CA 1
ATOM 5951 C C . PHE F 1 152 ? -65.410 49.192 54.419 1.00 87.30 183 PHE F C 1
ATOM 5952 O O . PHE F 1 152 ? -65.552 50.387 54.689 1.00 83.55 183 PHE F O 1
ATOM 5960 N N . PHE F 1 153 ? -66.355 48.467 53.815 1.00 83.25 184 PHE F N 1
ATOM 5961 C CA . PHE F 1 153 ? -67.639 49.068 53.370 1.00 78.60 184 PHE F CA 1
ATOM 5962 C C . PHE F 1 153 ? -68.394 49.762 54.490 1.00 83.99 184 PHE F C 1
ATOM 5963 O O . PHE F 1 153 ? -69.014 50.797 54.260 1.00 88.81 184 PHE F O 1
ATOM 5965 N N . LYS F 1 154 ? -68.304 49.196 55.695 1.00 84.63 185 LYS F N 1
ATOM 5966 C CA . LYS F 1 154 ? -68.846 49.812 56.898 1.00 82.00 185 LYS F CA 1
ATOM 5967 C C . LYS F 1 154 ? -68.073 51.066 57.290 1.00 79.44 185 LYS F C 1
ATOM 5968 O O . LYS F 1 154 ? -68.685 52.073 57.618 1.00 78.35 185 LYS F O 1
ATOM 5970 N N . GLN F 1 155 ? -66.739 51.007 57.256 1.00 78.86 186 GLN F N 1
ATOM 5971 C CA . GLN F 1 155 ? -65.899 52.179 57.585 1.00 79.85 186 GLN F CA 1
ATOM 5972 C C . GLN F 1 155 ? -66.076 53.334 56.589 1.00 86.88 186 GLN F C 1
ATOM 5973 O O . GLN F 1 155 ? -65.830 54.493 56.930 1.00 88.36 186 GLN F O 1
ATOM 5975 N N . ILE F 1 156 ? -66.526 53.019 55.372 1.00 95.42 187 ILE F N 1
ATOM 5976 C CA . ILE F 1 156 ? -66.739 54.021 54.326 1.00 94.88 187 ILE F CA 1
ATOM 5977 C C . ILE F 1 156 ? -68.197 54.507 54.288 1.00 97.54 187 ILE F C 1
ATOM 5978 O O . ILE F 1 156 ? -68.521 55.373 53.496 1.00 106.05 187 ILE F O 1
ATOM 5980 N N . ASP F 1 157 ? -69.056 53.980 55.166 1.00 97.29 188 ASP F N 1
ATOM 5981 C CA . ASP F 1 157 ? -70.470 54.384 55.275 1.00 95.09 188 ASP F CA 1
ATOM 5982 C C . ASP F 1 157 ? -71.286 54.069 54.018 1.00 94.46 188 ASP F C 1
ATOM 5983 O O . ASP F 1 157 ? -72.218 54.813 53.669 1.00 97.74 188 ASP F O 1
ATOM 5985 N N . TRP F 1 158 ? -70.924 52.970 53.354 1.00 92.55 189 TRP F N 1
ATOM 5986 C CA . TRP F 1 158 ? -71.676 52.463 52.216 1.00 96.82 189 TRP F CA 1
ATOM 5987 C C . TRP F 1 158 ? -72.711 51.457 52.700 1.00 102.42 189 TRP F C 1
ATOM 5988 O O . TRP F 1 158 ? -73.492 50.943 51.900 1.00 112.23 189 TRP F O 1
ATOM 5999 N N . ARG F 1 167 ? -76.930 53.627 51.355 1.00 60.30 198 ARG F N 1
ATOM 6000 C CA . ARG F 1 167 ? -76.701 52.327 50.793 1.00 62.92 198 ARG F CA 1
ATOM 6001 C C . ARG F 1 167 ? -77.158 52.254 49.314 1.00 64.77 198 ARG F C 1
ATOM 6002 O O . ARG F 1 167 ? -76.360 51.908 48.441 1.00 58.05 198 ARG F O 1
ATOM 6004 N N . LYS F 1 168 ? -78.423 52.579 49.039 1.00 66.42 199 LYS F N 1
ATOM 6005 C CA . LYS F 1 168 ? -78.978 52.519 47.686 1.00 65.14 199 LYS F CA 1
ATOM 6006 C C . LYS F 1 168 ? -78.538 53.705 46.820 1.00 63.00 199 LYS F C 1
ATOM 6007 O O . LYS F 1 168 ? -78.663 54.838 47.252 1.00 62.68 199 LYS F O 1
ATOM 6009 N N . TRP F 1 169 ? -78.088 53.446 45.581 1.00 62.58 200 TRP F N 1
ATOM 6010 C CA . TRP F 1 169 ? -77.616 54.506 44.661 1.00 64.46 200 TRP F CA 1
ATOM 6011 C C . TRP F 1 169 ? -78.743 55.018 43.740 1.00 67.75 200 TRP F C 1
ATOM 6012 O O . TRP F 1 169 ? -79.620 54.255 43.383 1.00 75.90 200 TRP F O 1
ATOM 6023 N N . PRO F 1 170 ? -78.780 56.312 43.403 1.00 71.44 201 PRO F N 1
ATOM 6024 C CA . PRO F 1 170 ? -77.987 57.387 44.017 1.00 74.18 201 PRO F CA 1
ATOM 6025 C C . PRO F 1 170 ? -78.849 57.872 45.178 1.00 78.22 201 PRO F C 1
ATOM 6026 O O . PRO F 1 170 ? -79.452 57.025 45.743 1.00 87.05 201 PRO F O 1
ATOM 6030 N N . MET F 1 171 ? -79.018 59.123 45.564 1.00 81.44 202 MET F N 1
ATOM 6031 C CA . MET F 1 171 ? -80.121 59.320 46.522 1.00 76.04 202 MET F CA 1
ATOM 6032 C C . MET F 1 171 ? -79.768 58.867 47.974 1.00 72.76 202 MET F C 1
ATOM 6033 O O . MET F 1 171 ? -79.803 59.699 48.853 1.00 79.28 202 MET F O 1
ATOM 6035 N N . GLU F 1 172 ? -79.427 57.595 48.242 1.00 68.99 203 GLU F N 1
ATOM 6036 C CA . GLU F 1 172 ? -79.073 57.151 49.611 1.00 65.48 203 GLU F CA 1
ATOM 6037 C C . GLU F 1 172 ? -77.629 57.449 49.993 1.00 66.10 203 GLU F C 1
ATOM 6038 O O . GLU F 1 172 ? -77.224 57.215 51.137 1.00 66.85 203 GLU F O 1
ATOM 6040 N N . PHE F 1 173 ? -76.834 57.917 49.038 1.00 68.93 204 PHE F N 1
ATOM 6041 C CA . PHE F 1 173 ? -75.426 58.263 49.305 1.00 68.46 204 PHE F CA 1
ATOM 6042 C C . PHE F 1 173 ? -75.257 59.725 49.746 1.00 66.87 204 PHE F C 1
ATOM 6043 O O . PHE F 1 173 ? -76.100 60.571 49.430 1.00 70.24 204 PHE F O 1
ATOM 6051 N N . ILE F 1 174 ? -74.150 59.989 50.451 1.00 62.69 205 ILE F N 1
ATOM 6052 C CA . ILE F 1 174 ? -73.731 61.339 50.914 1.00 59.40 205 ILE F CA 1
ATOM 6053 C C . ILE F 1 174 ? -72.732 62.034 49.951 1.00 59.32 205 ILE F C 1
ATOM 6054 O O . ILE F 1 174 ? -71.542 61.694 49.901 1.00 57.29 205 ILE F O 1
ATOM 6056 N N . TYR F 1 175 ? -73.225 63.007 49.186 1.00 59.30 206 TYR F N 1
ATOM 6057 C CA . TYR F 1 175 ? -72.413 63.761 48.231 1.00 65.61 206 TYR F CA 1
ATOM 6058 C C . TYR F 1 175 ? -72.083 65.139 48.817 1.00 72.68 206 TYR F C 1
ATOM 6059 O O . TYR F 1 175 ? -72.640 66.157 48.400 1.00 78.67 206 TYR F O 1
ATOM 6068 N N . SER F 1 176 ? -71.188 65.157 49.806 1.00 79.45 207 SER F N 1
ATOM 6069 C CA . SER F 1 176 ? -70.786 66.406 50.489 1.00 82.45 207 SER F CA 1
ATOM 6070 C C . SER F 1 176 ? -69.547 66.229 51.362 1.00 84.16 207 SER F C 1
ATOM 6071 O O . SER F 1 176 ? -69.149 65.106 51.674 1.00 89.51 207 SER F O 1
ATOM 6074 N N . MET F 1 177 ? -69.003 67.352 51.818 1.00 77.87 208 MET F N 1
ATOM 6075 C CA . MET F 1 177 ? -67.876 67.343 52.745 1.00 76.50 208 MET F CA 1
ATOM 6076 C C . MET F 1 177 ? -68.213 66.746 54.119 1.00 84.08 208 MET F C 1
ATOM 6077 O O . MET F 1 177 ? -67.306 66.390 54.875 1.00 93.41 208 MET F O 1
ATOM 6079 N N . ASP F 1 178 ? -69.504 66.638 54.452 1.00 93.29 209 ASP F N 1
ATOM 6080 C CA . ASP F 1 178 ? -69.952 65.892 55.649 1.00 92.11 209 ASP F CA 1
ATOM 6081 C C . ASP F 1 178 ? -69.757 64.366 55.550 1.00 89.52 209 ASP F C 1
ATOM 6082 O O . ASP F 1 178 ? -69.852 63.683 56.573 1.00 92.24 209 ASP F O 1
ATOM 6084 N N . ALA F 1 179 ? -69.490 63.831 54.351 1.00 83.54 210 ALA F N 1
ATOM 6085 C CA . ALA F 1 179 ? -69.258 62.391 54.193 1.00 80.95 210 ALA F CA 1
ATOM 6086 C C . ALA F 1 179 ? -67.951 61.937 54.883 1.00 73.78 210 ALA F C 1
ATOM 6087 O O . ALA F 1 179 ? -67.012 62.719 55.005 1.00 69.40 210 ALA F O 1
ATOM 6089 N N . PRO F 1 180 ? -67.903 60.675 55.354 1.00 65.02 211 PRO F N 1
ATOM 6090 C CA . PRO F 1 180 ? -66.680 60.136 55.940 1.00 62.80 211 PRO F CA 1
ATOM 6091 C C . PRO F 1 180 ? -65.491 6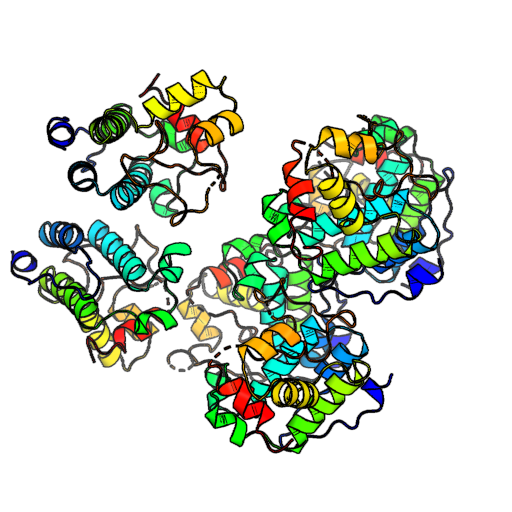0.043 54.983 1.00 59.71 211 PRO F C 1
ATOM 6092 O O . PRO F 1 180 ? -65.692 59.953 53.772 1.00 56.21 211 PRO F O 1
ATOM 6096 N N . ARG F 1 181 ? -64.275 60.010 55.538 1.00 59.59 212 ARG F N 1
ATOM 6097 C CA . ARG F 1 181 ? -63.051 59.827 54.742 1.00 62.30 212 ARG F CA 1
ATOM 6098 C C . ARG F 1 181 ? -63.183 58.533 53.942 1.00 70.53 212 ARG F C 1
ATOM 6099 O O . ARG F 1 181 ? -63.556 57.490 54.503 1.00 79.23 212 ARG F O 1
ATOM 6101 N N . GLY F 1 182 ? -62.962 58.624 52.630 1.00 71.46 213 GLY F N 1
ATOM 6102 C CA . GLY F 1 182 ? -63.052 57.474 51.732 1.00 71.01 213 GLY F CA 1
ATOM 6103 C C . GLY F 1 182 ? -64.428 57.165 51.156 1.00 69.90 213 GLY F C 1
ATOM 6104 O O . GLY F 1 182 ? -64.562 56.248 50.339 1.00 73.81 213 GLY F O 1
ATOM 6105 N N . HIS F 1 183 ? -65.444 57.920 51.560 1.00 67.69 214 HIS F N 1
ATOM 6106 C CA . HIS F 1 183 ? -66.795 57.714 51.066 1.00 70.70 214 HIS F CA 1
ATOM 6107 C C . HIS F 1 183 ? -66.913 57.881 49.540 1.00 78.66 214 HIS F C 1
ATOM 6108 O O . HIS F 1 183 ? -67.735 57.204 48.920 1.00 95.83 214 HIS F O 1
ATOM 6115 N N . LEU F 1 184 ? -66.110 58.768 48.946 1.00 72.90 215 LEU F N 1
ATOM 6116 C CA . LEU F 1 184 ? -66.152 59.037 47.507 1.00 63.77 215 LEU F CA 1
ATOM 6117 C C . LEU F 1 184 ? -64.768 58.941 46.885 1.00 65.71 215 LEU F C 1
ATOM 6118 O O . LEU F 1 184 ? -63.767 59.096 47.594 1.00 72.11 215 LEU F O 1
ATOM 6123 N N . PRO F 1 185 ? -64.682 58.666 45.579 1.00 60.30 216 PRO F N 1
ATOM 6124 C CA . PRO F 1 185 ? -65.808 58.367 44.698 1.00 58.92 216 PRO F CA 1
ATOM 6125 C C . PRO F 1 185 ? -66.324 56.915 44.811 1.00 60.59 216 PRO F C 1
ATOM 6126 O O . PRO F 1 185 ? -65.850 56.157 45.653 1.00 63.35 216 PRO F O 1
ATOM 6130 N N . LEU F 1 186 ? -67.311 56.550 43.986 1.00 62.69 217 LEU F N 1
ATOM 6131 C CA . LEU F 1 186 ? -67.922 55.209 44.016 1.00 62.88 217 LEU F CA 1
ATOM 6132 C C . LEU F 1 186 ? -67.389 54.318 42.896 1.00 65.89 217 LEU F C 1
ATOM 6133 O O . LEU F 1 186 ? -66.622 54.781 42.037 1.00 71.52 217 LEU F O 1
ATOM 6138 N N . THR F 1 187 ? -67.782 53.042 42.922 1.00 64.80 218 THR F N 1
ATOM 6139 C CA . THR F 1 187 ? -67.291 52.049 41.962 1.00 66.46 218 THR F CA 1
ATOM 6140 C C . THR F 1 187 ? -68.161 50.752 41.793 1.00 69.80 218 THR F C 1
ATOM 6141 O O . THR F 1 187 ? -67.678 49.647 42.043 1.00 81.90 218 THR F O 1
ATOM 6145 N N . ASN F 1 188 ? -69.375 50.870 41.236 1.00 68.10 219 ASN F N 1
ATOM 6146 C CA . ASN F 1 188 ? -70.475 49.866 41.432 1.00 66.06 219 ASN F CA 1
ATOM 6147 C C . ASN F 1 188 ? -70.196 48.671 42.394 1.00 65.45 219 ASN F C 1
ATOM 6148 O O . ASN F 1 188 ? -70.363 47.479 42.071 1.00 62.26 219 ASN F O 1
ATOM 6150 N N . GLY F 1 192 ? -69.661 42.919 41.067 1.00 71.32 223 GLY F N 1
ATOM 6151 C CA . GLY F 1 192 ? -68.314 42.866 40.518 1.00 82.04 223 GLY F CA 1
ATOM 6152 C C . GLY F 1 192 ? -67.232 42.493 41.563 1.00 90.09 223 GLY F C 1
ATOM 6153 O O . GLY F 1 192 ? -66.534 41.452 41.538 1.00 87.50 223 GLY F O 1
ATOM 6154 N N . THR F 1 193 ? -67.085 43.455 42.462 1.00 93.20 224 THR F N 1
ATOM 6155 C CA . THR F 1 193 ? -66.101 43.618 43.504 1.00 90.99 224 THR F CA 1
ATOM 6156 C C . THR F 1 193 ? -64.622 43.620 43.126 1.00 89.81 224 THR F C 1
ATOM 6157 O O . THR F 1 193 ? -63.832 44.402 43.685 1.00 83.66 224 THR F O 1
ATOM 6161 N N . GLN F 1 194 ? -64.271 42.716 42.221 1.00 87.19 225 GLN F N 1
ATOM 6162 C CA . GLN F 1 194 ? -62.965 42.657 41.610 1.00 79.90 225 GLN F CA 1
ATOM 6163 C C . GLN F 1 194 ? -62.560 43.963 40.930 1.00 81.39 225 GLN F C 1
ATOM 6164 O O . GLN F 1 194 ? -61.390 44.335 40.994 1.00 81.30 225 GLN F O 1
ATOM 6166 N N . LEU F 1 195 ? -63.533 44.666 40.331 1.00 73.40 226 LEU F N 1
ATOM 6167 C CA . LEU F 1 195 ? -63.302 45.981 39.731 1.00 66.45 226 LEU F CA 1
ATOM 6168 C C . LEU F 1 195 ? -62.633 46.943 40.690 1.00 64.92 226 LEU F C 1
ATOM 6169 O O . LEU F 1 195 ? -61.478 47.340 40.496 1.00 57.82 226 LEU F O 1
ATOM 6174 N N . PHE F 1 196 ? -63.370 47.282 41.748 1.00 65.05 227 PHE F N 1
ATOM 6175 C CA . PHE F 1 196 ? -62.904 48.232 42.743 1.00 64.86 227 PHE F CA 1
ATOM 6176 C C . PHE F 1 196 ? -61.531 47.817 43.296 1.00 62.23 227 PHE F C 1
ATOM 6177 O O . PHE F 1 196 ? -60.650 48.655 43.476 1.00 57.05 227 PHE F O 1
ATOM 6185 N N . GLN F 1 197 ? -61.352 46.523 43.534 1.00 64.64 228 GLN F N 1
ATOM 6186 C CA . GLN F 1 197 ? -60.058 46.000 43.946 1.00 67.48 228 GLN F CA 1
ATOM 6187 C C . GLN F 1 197 ? -58.963 46.413 42.982 1.00 66.27 228 GLN F C 1
ATOM 6188 O O . GLN F 1 197 ? -57.950 46.991 43.385 1.00 59.90 228 GLN F O 1
ATOM 6194 N N . ALA F 1 198 ? -59.192 46.111 41.708 1.00 69.04 229 ALA F N 1
ATOM 6195 C CA . ALA F 1 198 ? -58.215 46.358 40.643 1.00 69.09 229 ALA F CA 1
ATOM 6196 C C . ALA F 1 198 ? -57.771 47.797 40.616 1.00 58.99 229 ALA F C 1
ATOM 6197 O O . ALA F 1 198 ? -56.591 48.086 40.404 1.00 51.97 229 ALA F O 1
ATOM 6199 N N . ILE F 1 199 ? -58.729 48.680 40.846 1.00 55.72 230 ILE F N 1
ATOM 6200 C CA . ILE F 1 199 ? -58.430 50.084 40.973 1.00 61.07 230 ILE F CA 1
ATOM 6201 C C . ILE F 1 199 ? -57.372 50.289 42.055 1.00 63.19 230 ILE F C 1
ATOM 6202 O O . ILE F 1 199 ? -56.327 50.850 41.786 1.00 61.06 230 ILE F O 1
ATOM 6207 N N . MET F 1 200 ? -57.633 49.814 43.268 1.00 65.73 231 MET F N 1
ATOM 6208 C CA . MET F 1 200 ? -56.775 50.152 44.420 1.00 66.31 231 MET F CA 1
ATOM 6209 C C . MET F 1 200 ? -55.442 49.426 44.331 1.00 64.62 231 MET F C 1
ATOM 6210 O O . MET F 1 200 ? -54.387 49.995 44.652 1.00 70.11 231 MET F O 1
ATOM 6215 N N . GLU F 1 201 ? -55.487 48.183 43.865 1.00 63.26 232 GLU F N 1
ATOM 6216 C CA . GLU F 1 201 ? -54.269 47.441 43.568 1.00 67.09 232 GLU F CA 1
ATOM 6217 C C . GLU F 1 201 ? -53.467 48.083 42.412 1.00 71.50 232 GLU F C 1
ATOM 6218 O O . GLU F 1 201 ? -52.256 47.840 42.308 1.00 85.84 232 GLU F O 1
ATOM 6220 N N . HIS F 1 202 ? -54.118 48.910 41.574 1.00 70.44 233 HIS F N 1
ATOM 6221 C CA . HIS F 1 202 ? -53.440 49.690 40.499 1.00 68.56 233 HIS F CA 1
ATOM 6222 C C . HIS F 1 202 ? -52.216 50.452 40.992 1.00 72.16 233 HIS F C 1
ATOM 6223 O O . HIS F 1 202 ? -52.184 50.894 42.152 1.00 77.07 233 HIS F O 1
ATOM 6230 N N . PRO F 1 203 ? -51.211 50.635 40.114 1.00 70.07 234 PRO F N 1
ATOM 6231 C CA . PRO F 1 203 ? -49.970 51.232 40.615 1.00 68.24 234 PRO F CA 1
ATOM 6232 C C . PRO F 1 203 ? -50.015 52.720 41.044 1.00 66.96 234 PRO F C 1
ATOM 6233 O O . PRO F 1 203 ? -48.958 53.265 41.210 1.00 74.68 234 PRO F O 1
ATOM 6237 N N . ALA F 1 204 ? -51.190 53.322 41.276 1.00 59.13 235 ALA F N 1
ATOM 6238 C CA . ALA F 1 204 ? -51.347 54.554 42.055 1.00 53.03 235 ALA F CA 1
ATOM 6239 C C . ALA F 1 204 ? -52.404 54.579 43.193 1.00 48.92 235 ALA F C 1
ATOM 6240 O O . ALA F 1 204 ? -53.615 54.732 42.979 1.00 43.94 235 ALA F O 1
#

B-factor: mean 64.42, std 12.86, range [30.47, 136.75]

Secondary structure (DSSP, 8-state):
-THHHHHHS----SS---THHHHHHHHHT-HHHHHHHHHHHHHHHT-HHHHHHTS--GGGGGGS-HHHHHHHHHHHHHTTTT--SHHHHHHHHHHTTT-HHHHHHHTTS------TTTTS--STTSPTT--S-----HHHHHHHHSTTT--/-HHHHHS----SS---THHHHHHHHHT-HHHHHHHHHHHHHHHT-HHHHHHTS--GGGGGGS-HHHHHHHHHHHHHTTTT--SHHHHHHHHHHTTT-HHHHHHHTT-----TTTTS--STTSPTT--S-----SHHHHHHHHSTTT-/-HHHHHS----SS---THHHHHHHHHT-HHHHHHHHHHHHHHHT-HHHHHHTS--GGGGGGS-HHHHHHHHHHHHHTTTT--SHHHHHHHHHHTTT-HHHHHHHTT-----TTTTS--STTSPTT--S-----HHHHHHHHSTTT-/-HHHHHS----SS---THHHHHHHHHT-HHHHHHHHHHHHHHHT-HHHHHHTS--GGGGGGS-HHHHHHHHHHHHHTTTT--SHHHHHHHHHHTTT-HHHHHHHTT----TTTTS--STTSPTT--S---SSS-SHHHHHHHHSTTT-/-HHHHS----SS---THHHHHHHHHT-HHHHHHHHHHHHHHHT-HHHHHHTS--GGGGGGS-HHHHHHHHHHHHHTTTT--SHHHHHHHHHHTTT-HHHHHHHTT------TTTTS--STTSPTT--S----HHHHHHHHSTTT-/-HHHHS----SS---THHHHHHHHHT-HHHHHHHHHHHHHHHT-HHHHHHTS--GGGGGGS-HHHHHHHHHHHHHTTTT--SHHHHHHHHHHTTT-HHHHHHHTT---TTTSS--STTSPTT--S-----HHHHHHHHS--

Organism: Chlamydomonas reinhardtii (NCBI:txid3055)

Foldseek 3Di:
DQLVQLVVADADAPPPDDCVVLSVCLSVLNQVVNLVVVQVVLQVQLDDVSVVVVHHDLVSNVSHDLRNQLNSQSNQCRNAVRLEGLLQLLVLCVVVVVPPVVSCVQQCCPCPGQDPDPRADRGNPGGRHVDDDDDVCSNSVSSSVDVSNVD/DVQLVVADADAPPPDDCVVLSVCLQVLNQVVNLVVVQQVLQVQLDDVSVVVVHHDLVSVVSHDLRNQLNSQSNQCRSAVRLEGLLQLLVLCVVVVVPPVVSCVQQVPVVQDPDPRADSGSPGGRHVDDDHDVDPSNSVSSSVDPSND/DVQLVVADADAPPPDDCVVLSVCLQVLNQVVNLVVVQQVLQVQLDDVSVVVVHHDLVSLVSHDLRNQLNSQSNQCRSAVRLEGLLQLLVLCVVVVVPPVSSCVQQCPVVADPDPRADRGNPGGRHVDDDDDVPSNSVSSNVDPSND/DVQLVPADADAPPPDDCVVLSVCLQVLNQVVNLVVVQVVLQVQLDDVSVVVVHDDLVSNVSHDLRNQLNSQSNQCRSAVHLEGLLQLLVLCVVVVVPPVVSCVQQVVCADPDPGADRGSPGGRHVDDDHDPVVHCSNSVSSNVDPSND/DLLVPADADAPPPDDCVVLSVCLQVLNQVVNLVVVQQVLQVQLDDVSVVVVHDDLVSNVSHDLRNQLNSQSNQCSSAVRLEGLLQLLVLCVVVVVPPVVSCVQQVQPVHQDPDPRADSGNPGGRHVDDDHPNSNSVSSNVDPSND/DLLVVADADAPPPDDCVVLSVCLQVLNQVVNLVVVQQVLQVQLDDVSVVVVHDALVSNVSHDPRNQVNSQSNQCSSAVRLEGLQQLLVLCVVVVVPPVVSCVQQVDDDPDVPADSGSPGGRHVDDDHPNVSNSVSSSVPPD

Solvent-accessible surface area: 38157 Å² total; per-residue (Å²): 130,38,132,57,35,1,105,91,34,73,71,14,19,30,59,36,30,85,3,63,38,1,5,84,23,3,13,59,41,59,13,62,82,0,1,47,18,3,91,52,35,19,24,72,16,2,8,36,54,0,35,58,83,82,58,25,72,35,110,22,5,76,55,3,5,4,4,0,2,43,7,0,18,31,0,0,24,20,7,1,91,68,25,1,0,6,39,29,0,37,64,18,18,88,86,21,156,51,28,23,34,53,0,26,60,107,1,18,24,24,110,76,58,25,67,75,13,103,58,17,68,41,40,101,94,8,48,65,0,0,0,0,5,22,107,102,54,64,47,6,56,25,10,0,97,11,70,8,14,51,130,86,85,55,0,107,90,36,68,71,12,21,47,51,39,32,88,4,64,41,1,4,87,36,3,24,92,43,38,13,71,38,0,0,60,18,2,80,54,30,16,26,52,10,2,7,37,57,0,33,52,121,80,63,27,41,33,112,24,4,83,56,3,6,19,6,0,0,41,6,0,17,38,0,0,19,20,11,0,82,108,72,0,0,1,39,29,4,16,65,26,31,103,93,26,90,50,44,69,106,51,9,31,59,65,14,38,46,103,127,28,68,70,18,105,58,30,68,40,39,89,132,0,47,58,0,0,0,0,8,13,96,139,37,77,119,30,22,73,28,0,9,73,11,82,24,38,117,86,86,55,0,80,91,32,82,62,63,37,91,62,80,32,94,3,47,40,1,57,70,22,3,24,74,27,59,11,26,61,0,0,38,18,1,60,54,32,10,26,52,16,3,20,120,60,0,30,55,124,82,61,22,41,33,110,23,2,86,98,3,26,59,52,1,0,76,4,0,13,70,0,0,23,23,14,0,93,50,13,0,0,2,39,18,0,16,63,13,61,104,86,16,89,57,45,40,104,52,3,46,59,105,0,39,19,102,109,31,74,67,14,31,28,11,31,2,12,79,111,7,48,152,0,1,0,0,4,17,117,121,84,69,40,13,36,28,0,5,69,12,88,12,48,100,86,85,54,1,106,91,33,85,72,63,38,90,62,79,32,88,3,64,42,2,4,87,24,3,23,75,42,70,18,54,38,0,10,84,18,2,48,54,32,19,28,56,15,3,20,121,60,0,36,55,123,78,63,29,40,102,88,23,4,87,96,7,28,72,54,0,3,31,4,0,13,71,0,0,26,24,19,11,105,68,27,1,0,6,38,29,0,17,64,17,29,103,83,28,90,51,45,73,106,46,4,25,60,98,1,37,41,118,62,76,120,26,100,58,29,69,49,40,87,95,8,49,66,0,0,0,0,21,30,74,67,104,90,29,56,93,31,11,74,25,9,8,68,13,87,23,37,114,117,62,6,85,89,37,146,59,58,38,90,68,80,31,81,2,59,25,0,15,94,26,3,52,76,42,70,13,79,37,0,0,48,33,1,94,49,22,20,23,65,19,3,19,120,61,0,49,57,69,76,112,20,37,102,81,23,5,87,98,6,26,58,52,0,3,75,5,0,13,71,0,0,24,26,17,0,81,68,60,0,0,6,38,29,0,16,63,25,43,102,85,46,88,50,25,24,45,49,0,19,60,57,2,36,44,61,104,65,45,57,100,16,102,113,20,70,40,40,84,94,3,48,61,0,1,0,0,25,16,123,68,93,39,5,24,26,9,4,70,10,88,12,48,100,112,60,6,83,92,33,84,64,62,38,89,62,79,32,84,3,48,26,0,58,70,22,6,40,76,25,58,15,16,65,0,14,81,34,3,51,48,18,19,26,50,16,7,19,119,59,0,41,60,78,77,153,22,36,112,88,31,4,92,74,6,26,59,53,0,8,84,4,0,20,70,0,2,24,26,21,10,105,68,26,0,0,12,48,31,5,24,66,32,29,103,93,25,88,52,45,76,105,52,8,38,78,67,3,55,84,93,70,117,31,37,30,18,27,7,18,71,101,9,55,65,4,4,1,6,25,19,137,100,88,34,33,15,75,24,12,17,76,20,109,46

InterPro domains:
  IPR008629 GUN4-like [PF05419] (93-234)
  IPR008629 GUN4-like [PTHR34800] (35-251)
  IPR008629 GUN4-like [cd16383] (93-227)
  IPR037215 GUN4-like superfamily [SSF140869] (90-237)

Nearest PDB structures (foldseek):
  4ykb-assembly3_C  TM=1.007E+00  e=1.636E-24  Chlamydomonas reinhardtii
  4ykb-assembly2_B  TM=1.006E+00  e=2.140E-23  Chlamydomonas reinhardtii
  4ykb-assembly1_A  TM=1.002E+00  e=5.044E-23  Chlamydomonas reinhardtii
  4ykb-assembly4_D  TM=9.966E-01  e=6.249E-23  Chlamydomonas reinhardtii
  4ykb-assembly5_E  TM=9.960E-01  e=1.126E-22  Chlamydomonas reinhardtii

Sequence (878 aa):
SGKEAVMEVQLSSTAGIDYTVLRDHLANGEFREAEDETRALLIKLAGPEAVKRNWVYFTEVKNISVTDFQTLDNLWKASSNNKFGYSVQKEIWVQNQKRWPKFFKQIDWTQNYRKWPMEFIYSMDAPRGHLPLTNGTQLFQAIMEHPAFEKKEAVMEVQLSSTAGIDYTVLRDHLANGEFREAEDETRALLIKLAGPEAVKRNWVYFTEVKNISVTDFQTLDNLWKASSNNKFGYSVQKEIWVQNQKRWPKFFKQIDWTYRKWPMEFIYSMDAPRGHLPLTNRGTQLFQAIMEHPAFEKEAVMEVQLSSTAGIDYTVLRDHLANGEFREAEDETRALLIKLAGPEAVKRNWVYFTEVKNISVTDFQTLDNLWKASSNNKFGYSVQKEIWVQNQKRWPKFFKQIDWTYRKWPMEFIYSMDAPRGHLPLTNGTQLFQAIMEHPAFEKEAVMEVQLSSTAGIDYTVLRDHLANGEFREAEDETRALLIKLAGPEAVKRNWVYFTEVKNISVTDFQTLDNLWKASSNNKFGYSVQKEIWVQNQKRWPKFFKQIDWTRKWPMEFIYSMDAPRGHLPLTNALRGTQLFQAIMEHPAFEEAVMEVQLSSTAGIDYTVLRDHLANGEFREAEDETRALLIKLAGPEAVKRNWVYFTEVKNISVTDFQTLDNLWKASSNNKFGYSVQKEIWVQNQKRWPKFFKQIDWTNYRKWPMEFIYSMDAPRGHLPLTNTQLFQAIMEHPAFEEAVMEVQLSSTAGIDYTVLRDHLANGEFREAEDETRALLIKLAGPEAVKRNWVYFTEVKNISVTDFQTLDNLWKASSNNKFGYSVQKEIWVQNQKRWPKFFKQIDWRKWPMEFIYSMDAPRGHLPLTNGTQLFQAIMEHPA

Radius of gyration: 30.61 Å; Cα contacts (8 Å, |Δi|>4): 1279; chains: 6; bounding box: 77×86×69 Å